Protein 1Z7X (pdb70)

Radius of gyration: 31.27 Å; Cα contacts (8 Å, |Δi|>4): 3000; chains: 4; bounding box: 72×63×97 Å

Foldseek 3Di:
DALQVLCCLQAEDQPDDLPDDFCNCVVSCVVSPCLPPHHDFKGKYFRHDQVLQFCQQVAAFDAFPVRDGAKGKRPFWTWMKMWGFDPVDDPPRTHTGIHIDTWIWIFGWDDVVTGGSGTGDTHDPD/DDDADEEADEQAAADPVNLVVCLQVLLEHQYYAHYNHQDEQVVLLSSLVSLLNRLNHAYYHDAPYQCELNSVLSNLNSQQHPSHQYAEYECHNHQYELVNLLSLLVSLLRHLNHAYYHHENYQYEQNSLLNNLNSLLRPSRQYQYYAHANHQYELSNQQSVLSSQQSHQAHAEYAHAHYQNADNSLLSNLVSNLNHNHLYAEYHHENHNHELVCLLSVLSVQLRRLSYAYYAHEHYQNALSSLVNNLVSLLRPSGLHAEYHHANHNYELNSLLSVLVSQQAHQSHAYYEHANHQHELSSLLSNLVSLQDPRGLHAEYHHHNRAYELVNLLSLLCSQQHRARHAYYHHENYQNALSSLLSNLNSVLHPPGAHAEYAHEHNQYELSNLLSVLNSLQRHARYAEYEHEHYAYEDNSVVSNLVRCLDPRRNHQEYEYHHYDYDVVVVVSVVVSCVSCVSHHYHD/DDLQVLCCLFAEDQPDDLPDDFCRLVVSCVVSPCLPPHHDAKGKHFNHPQVQQFCQQVAAFDAFPVGHTRKGKHPFFTWMKMWGFDPVDDPPRTHTGIDIDTFIWIFGWDDVVTGGRGTGDTDDPD/DDDEDEDADEQAAADPVNLVVCLLVLLEHQEYADEQHQDELVVLLSSLVSLLNRLNHAYDHDHQYQCELNSVLSNLNSQQDPSRQHAEYECANHQYELVSLQSVLVSLLRHLNYAEYEHENYQHEQNSLLNNLNSLLRLSRQYQEYAHHNRQYELSNQLSVLNSQQSYQAHEYYHHAHYQNACNSLLSNLVSQLNHNHLYAEYAHENHNHELVSLLSVLSNQQRRLNYAEYHHENYQNELSSLLNNLVSLLRPSGLHAYYHHAHRNYELNSLLSVLVSQLRHCSHAYYENANHQHELSSLQSVLVSLQHDRHQHAEYAHANRQYELVNLLSLLQSQQHGQRHAYYHHENYQNALSSLLSNLNSNLHPPGAHAYYEHEHNQYELSNLLSVLSSQQSHARYAYYEHEHYHYEPNSVVSNLVRCLDPSGRHQEYEYHPYDYDPVVVVVVVVSCVNPVSHYYHD

B-factor: mean 28.03, std 8.67, range [11.12, 69.99]

Structure (mmCIF, N/CA/C/O backbone):
data_1Z7X
#
_entry.id   1Z7X
#
_cell.length_a   71.338
_cell.length_b   107.546
_cell.length_c   155.036
_cell.angle_alpha   90.00
_cell.angle_beta   90.00
_cell.angle_gamma   90.00
#
_symmetry.space_group_name_H-M   'P 21 21 21'
#
loop_
_entity.id
_entity.type
_entity.pdbx_description
1 polymer 'Ribonuclease I'
2 polymer 'Ribonuclease inhibitor'
3 non-polymer 'CITRIC ACID'
4 water water
#
loop_
_atom_site.group_PDB
_atom_site.id
_atom_site.type_symbol
_atom_site.label_atom_id
_atom_site.label_alt_id
_atom_site.label_comp_id
_atom_site.label_asym_id
_atom_site.label_entity_id
_atom_site.label_seq_id
_atom_site.pdbx_PDB_ins_code
_atom_site.Cartn_x
_atom_site.Cartn_y
_atom_site.Cartn_z
_atom_site.occupancy
_atom_site.B_iso_or_equiv
_atom_site.auth_seq_id
_atom_site.auth_comp_id
_atom_site.auth_asym_id
_atom_site.auth_atom_id
_atom_site.pdbx_PDB_model_num
ATOM 1 N N . GLU A 1 3 ? 25.220 61.409 -7.963 1.00 45.18 2 GLU X N 1
ATOM 2 C CA . GLU A 1 3 ? 25.746 61.268 -9.360 1.00 44.07 2 GLU X CA 1
ATOM 3 C C . GLU A 1 3 ? 25.053 60.129 -10.124 1.00 44.41 2 GLU X C 1
ATOM 4 O O . GLU A 1 3 ? 25.219 58.956 -9.774 1.00 44.17 2 GLU X O 1
ATOM 10 N N . SER A 1 4 ? 24.292 60.457 -11.174 1.00 44.93 3 SER X N 1
ATOM 11 C CA . SER A 1 4 ? 23.660 59.396 -11.992 1.00 45.71 3 SER X CA 1
ATOM 12 C C . SER A 1 4 ? 24.731 58.559 -12.671 1.00 44.57 3 SER X C 1
ATOM 13 O O . SER A 1 4 ? 25.843 59.046 -12.860 1.00 42.63 3 SER X O 1
ATOM 16 N N . ARG A 1 5 ? 24.423 57.296 -12.986 1.00 43.99 4 ARG X N 1
ATOM 17 C CA . ARG A 1 5 ? 25.304 56.512 -13.882 1.00 43.42 4 ARG X CA 1
ATOM 18 C C . ARG A 1 5 ? 25.413 57.231 -15.230 1.00 39.29 4 ARG X C 1
ATOM 19 O O . ARG A 1 5 ? 26.387 57.051 -15.953 1.00 38.93 4 ARG X O 1
ATOM 27 N N . ALA A 1 6 ? 24.430 58.076 -15.531 1.00 37.64 5 ALA X N 1
ATOM 28 C CA . ALA A 1 6 ? 24.491 58.927 -16.718 1.00 35.22 5 ALA X CA 1
ATOM 29 C C . ALA A 1 6 ? 25.525 60.047 -16.612 1.00 33.87 5 ALA X C 1
ATOM 30 O O . ALA A 1 6 ? 26.236 60.299 -17.574 1.00 32.30 5 ALA X O 1
ATOM 32 N N . LYS A 1 7 ? 25.612 60.739 -15.469 1.00 33.42 6 LYS X N 1
ATOM 33 C CA . LYS A 1 7 ? 26.670 61.716 -15.282 1.00 31.71 6 LYS X CA 1
ATOM 34 C C . LYS A 1 7 ? 28.004 60.985 -15.120 1.00 27.34 6 LYS X C 1
ATOM 35 O O . LYS A 1 7 ? 29.013 61.476 -15.566 1.00 27.11 6 LYS X O 1
ATOM 41 N N . LYS A 1 8 ? 27.997 59.835 -14.454 1.00 27.90 7 LYS X N 1
ATOM 42 C CA . LYS A 1 8 ? 29.227 59.035 -14.308 1.00 26.42 7 LYS X CA 1
ATOM 43 C C . LYS A 1 8 ? 29.801 58.624 -15.664 1.00 23.32 7 LYS X C 1
ATOM 44 O O . LYS A 1 8 ? 31.019 58.591 -15.842 1.00 22.71 7 LYS X O 1
ATOM 50 N N . PHE A 1 9 ? 28.906 58.324 -16.614 1.00 21.65 8 PHE X N 1
ATOM 51 C CA . PHE A 1 9 ? 29.322 57.966 -17.974 1.00 21.49 8 PHE X CA 1
ATOM 52 C C . PHE A 1 9 ? 30.012 59.155 -18.594 1.00 21.48 8 PHE X C 1
ATOM 53 O O . PHE A 1 9 ? 31.084 59.030 -19.229 1.00 20.96 8 PHE X O 1
ATOM 61 N N . GLN A 1 10 ? 29.451 60.350 -18.388 1.00 21.33 9 GLN X N 1
ATOM 62 C CA . GLN A 1 10 ? 30.080 61.543 -18.915 1.00 23.33 9 GLN X CA 1
ATOM 63 C C . GLN A 1 10 ? 31.468 61.756 -18.268 1.00 21.92 9 GLN X C 1
ATOM 64 O O . GLN A 1 10 ? 32.474 61.994 -18.955 1.00 20.75 9 GLN X O 1
ATOM 70 N N . ARG A 1 11 ? 31.536 61.654 -16.941 1.00 23.74 10 ARG X N 1
ATOM 71 C CA . ARG A 1 11 ? 32.819 61.829 -16.240 1.00 22.80 10 ARG X CA 1
ATOM 72 C C . ARG A 1 11 ? 33.924 60.848 -16.719 1.00 21.55 10 ARG X C 1
ATOM 73 O O . ARG A 1 11 ? 35.108 61.219 -16.888 1.00 19.37 10 ARG X O 1
ATOM 81 N N . GLN A 1 12 ? 33.540 59.593 -16.923 1.00 19.11 11 GLN X N 1
ATOM 82 C CA . GLN A 1 12 ? 34.534 58.539 -17.127 1.00 19.31 11 GLN X CA 1
ATOM 83 C C . GLN A 1 12 ? 34.847 58.358 -18.619 1.00 19.16 11 GLN X C 1
ATOM 84 O O . GLN A 1 12 ? 35.912 57.875 -18.953 1.00 18.51 11 GLN X O 1
ATOM 90 N N . HIS A 1 13 ? 33.937 58.783 -19.507 1.00 17.57 12 HIS X N 1
ATOM 91 C CA . HIS A 1 13 ? 34.054 58.418 -20.923 1.00 20.19 12 HIS X CA 1
ATOM 92 C C . HIS A 1 13 ? 33.989 59.541 -21.953 1.00 20.51 12 HIS X C 1
ATOM 93 O O . HIS A 1 13 ? 34.341 59.301 -23.093 1.00 18.91 12 HIS X O 1
ATOM 100 N N . MET A 1 14 ? 33.523 60.738 -21.563 1.00 21.43 13 MET X N 1
ATOM 101 C CA . MET A 1 14 ? 33.422 61.884 -22.489 1.00 22.02 13 MET X CA 1
ATOM 102 C C . MET A 1 14 ? 34.572 62.864 -22.366 1.00 21.93 13 MET X C 1
ATOM 103 O O . MET A 1 14 ? 34.854 63.388 -21.280 1.00 22.69 13 MET X O 1
ATOM 108 N N . ASP A 1 15 ? 35.236 63.108 -23.484 1.00 21.43 14 ASP X N 1
ATOM 109 C CA . ASP A 1 15 ? 36.221 64.163 -23.602 1.00 23.37 14 ASP X CA 1
ATOM 110 C C . ASP A 1 15 ? 36.064 64.825 -24.978 1.00 26.46 14 ASP X C 1
ATOM 111 O O . ASP A 1 15 ? 36.966 64.742 -25.825 1.00 25.86 14 ASP X O 1
ATOM 116 N N . SER A 1 16 ? 34.903 65.457 -25.192 1.00 28.42 15 SER X N 1
ATOM 117 C CA . SER A 1 16 ? 34.558 66.001 -26.506 1.00 30.92 15 SER X CA 1
ATOM 118 C C . SER A 1 16 ? 35.616 66.983 -27.006 1.00 34.39 15 SER X C 1
ATOM 119 O O . SER A 1 16 ? 36.055 66.905 -28.145 1.00 36.81 15 SER X O 1
ATOM 122 N N . ASP A 1 17 ? 36.080 67.857 -26.126 1.00 36.83 16 ASP X N 1
ATOM 123 C CA . ASP A 1 17 ? 36.891 69.007 -26.549 1.00 39.13 16 ASP X CA 1
ATOM 124 C C . ASP A 1 17 ? 38.350 68.735 -26.844 1.00 38.54 16 ASP X C 1
ATOM 125 O O . ASP A 1 17 ? 39.025 69.600 -27.396 1.00 38.82 16 ASP X O 1
ATOM 130 N N . SER A 1 18 ? 38.833 67.541 -26.506 1.00 37.66 17 SER X N 1
ATOM 131 C CA . SER A 1 18 ? 40.230 67.165 -26.767 1.00 38.22 17 SER X CA 1
ATOM 132 C C . SER A 1 18 ? 40.449 66.692 -28.187 1.00 38.06 17 SER X C 1
ATOM 133 O O . SER A 1 18 ? 39.559 66.077 -28.786 1.00 36.82 17 SER X O 1
ATOM 136 N N . SER A 1 19 ? 41.645 66.971 -28.700 1.00 36.97 18 SER X N 1
ATOM 137 C CA . SER A 1 19 ? 42.110 66.484 -29.987 1.00 38.27 18 SER X CA 1
ATOM 138 C C . SER A 1 19 ? 42.147 64.950 -30.008 1.00 38.97 18 SER X C 1
ATOM 139 O O . SER A 1 19 ? 42.504 64.337 -28.998 1.00 39.45 18 SER X O 1
ATOM 142 N N . PRO A 1 20 ? 41.779 64.328 -31.153 1.00 38.24 19 PRO X N 1
ATOM 143 C CA . PRO A 1 20 ? 41.876 62.875 -31.292 1.00 38.05 19 PRO X CA 1
ATOM 144 C C . PRO A 1 20 ? 43.252 62.328 -30.986 1.00 38.60 19 PRO X C 1
ATOM 145 O O . PRO A 1 20 ? 43.347 61.239 -30.413 1.00 38.16 19 PRO X O 1
ATOM 149 N N . SER A 1 21 ? 44.300 63.073 -31.361 1.00 38.36 20 SER X N 1
ATOM 150 C CA . SER A 1 21 ? 45.682 62.587 -31.310 1.00 38.43 20 SER X CA 1
ATOM 151 C C . SER A 1 21 ? 46.289 62.757 -29.915 1.00 37.70 20 SER X C 1
ATOM 152 O O . SER A 1 21 ? 47.219 63.549 -29.729 1.00 36.52 20 SER X O 1
ATOM 155 N N . SER A 1 22 ? 45.742 62.020 -28.934 1.00 35.45 21 SER X N 1
ATOM 156 C CA . SER A 1 22 ? 46.208 62.048 -27.542 1.00 33.43 21 SER X CA 1
ATOM 157 C C . SER A 1 22 ? 47.702 61.764 -27.476 1.00 34.31 21 SER X C 1
ATOM 158 O O . SER A 1 22 ? 48.171 60.848 -28.154 1.00 34.72 21 SER X O 1
ATOM 161 N N . SER A 1 23 ? 48.432 62.524 -26.661 1.00 34.99 22 SER X N 1
ATOM 162 C CA . SER A 1 23 ? 49.865 62.267 -26.424 1.00 35.73 22 SER X CA 1
ATOM 163 C C . SER A 1 23 ? 50.030 61.131 -25.410 1.00 35.74 22 SER X C 1
ATOM 164 O O . SER A 1 23 ? 49.068 60.727 -24.759 1.00 35.36 22 SER X O 1
ATOM 167 N N . SER A 1 24 ? 51.260 60.653 -25.269 1.00 35.96 23 SER X N 1
ATOM 168 C CA . SER A 1 24 ? 51.578 59.536 -24.388 1.00 37.59 23 SER X CA 1
ATOM 169 C C . SER A 1 24 ? 51.240 59.769 -22.910 1.00 37.42 23 SER X C 1
ATOM 170 O O . SER A 1 24 ? 51.098 58.786 -22.161 1.00 40.05 23 SER X O 1
ATOM 173 N N . THR A 1 25 ? 51.094 61.034 -22.485 1.00 35.22 24 THR X N 1
ATOM 174 C CA . THR A 1 25 ? 50.770 61.349 -21.073 1.00 33.39 24 THR X CA 1
ATOM 175 C C . THR A 1 25 ? 49.277 61.671 -20.798 1.00 29.32 24 THR X C 1
ATOM 176 O O . THR A 1 25 ? 48.889 61.961 -19.673 1.00 28.31 24 THR X O 1
ATOM 180 N N . TYR A 1 26 ? 48.455 61.630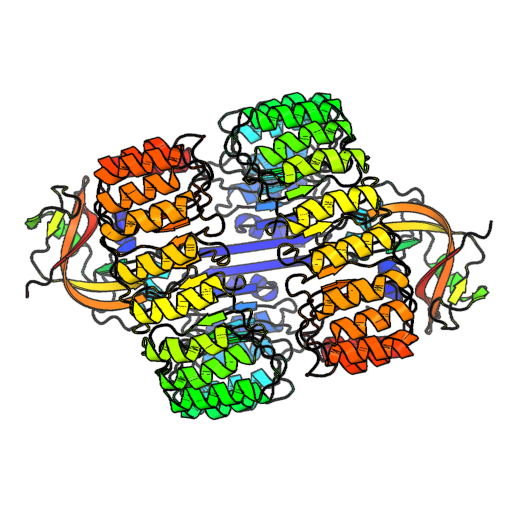 -21.835 1.00 25.40 25 TYR X N 1
ATOM 181 C CA . TYR A 1 26 ? 47.037 61.934 -21.724 1.00 24.18 25 TYR X CA 1
ATOM 182 C C . TYR A 1 26 ? 46.341 61.061 -20.668 1.00 22.48 25 TYR X C 1
ATOM 183 O O . TYR A 1 26 ? 45.608 61.569 -19.830 1.00 21.28 25 TYR X O 1
ATOM 192 N N . CYS A 1 27 ? 46.545 59.739 -20.718 1.00 22.64 26 CYS X N 1
ATOM 193 C CA . CYS A 1 27 ? 45.796 58.859 -19.774 1.00 22.58 26 CYS X CA 1
ATOM 194 C C . CYS A 1 27 ? 46.189 59.070 -18.298 1.00 22.78 26 CYS X C 1
ATOM 195 O O . CYS A 1 27 ? 45.322 59.109 -17.427 1.00 19.37 26 CYS X O 1
ATOM 198 N N . ASN A 1 28 ? 47.474 59.269 -18.014 1.00 22.74 27 ASN X N 1
ATOM 199 C CA . ASN A 1 28 ? 47.857 59.498 -16.624 1.00 24.98 27 ASN X CA 1
ATOM 200 C C . ASN A 1 28 ? 47.178 60.736 -16.048 1.00 23.47 27 ASN X C 1
ATOM 201 O O . ASN A 1 28 ? 46.751 60.732 -14.898 1.00 22.95 27 ASN X O 1
ATOM 206 N N . GLN A 1 29 ? 47.092 61.786 -16.880 1.00 25.22 28 GLN X N 1
ATOM 207 C CA . GLN A 1 29 ? 46.427 63.058 -16.558 1.00 26.21 28 GLN X CA 1
ATOM 208 C C . GLN A 1 29 ? 44.934 62.880 -16.348 1.00 25.22 28 GLN X C 1
ATOM 209 O O . GLN A 1 29 ? 44.388 63.208 -15.311 1.00 25.04 28 GLN X O 1
ATOM 215 N N . MET A 1 30 ? 44.274 62.399 -17.387 1.00 23.88 29 MET X N 1
ATOM 216 C CA . MET A 1 30 ? 42.838 62.299 -17.422 1.00 22.67 29 MET X CA 1
ATOM 217 C C . MET A 1 30 ? 42.253 61.283 -16.445 1.00 20.12 29 MET X C 1
ATOM 218 O O . MET A 1 30 ? 41.183 61.511 -15.900 1.00 20.20 29 MET X O 1
ATOM 223 N N . MET A 1 31 ? 42.903 60.132 -16.297 1.00 22.25 30 MET X N 1
ATOM 224 C CA . MET A 1 31 ? 42.435 59.077 -15.352 1.00 21.26 30 MET X CA 1
ATOM 225 C C . MET A 1 31 ? 42.422 59.653 -13.933 1.00 21.91 30 MET X C 1
ATOM 226 O O . MET A 1 31 ? 41.506 59.391 -13.164 1.00 22.01 30 MET X O 1
ATOM 231 N N . ARG A 1 32 ? 43.426 60.477 -13.624 1.00 22.57 31 ARG X N 1
ATOM 232 C CA . ARG A 1 32 ? 43.464 61.221 -12.351 1.00 25.33 31 ARG X CA 1
ATOM 233 C C . ARG A 1 32 ? 42.409 62.300 -12.245 1.00 23.80 31 ARG X C 1
ATOM 234 O O . ARG A 1 32 ? 41.666 62.316 -11.276 1.00 25.50 31 ARG X O 1
ATOM 242 N N . ARG A 1 33 ? 42.329 63.179 -13.251 1.00 23.67 32 ARG X N 1
ATOM 243 C CA . ARG A 1 33 ? 41.351 64.310 -13.238 1.00 24.94 32 ARG X CA 1
ATOM 244 C C . ARG A 1 33 ? 39.919 63.842 -13.152 1.00 22.43 32 ARG X C 1
ATOM 245 O O . ARG A 1 33 ? 39.082 64.523 -12.517 1.00 23.13 32 ARG X O 1
ATOM 253 N N . ARG A 1 34 ? 39.628 62.680 -13.759 1.00 18.77 33 ARG X N 1
ATOM 254 C CA . ARG A 1 34 ? 38.235 62.190 -13.785 1.00 20.70 33 ARG X CA 1
ATOM 255 C C . ARG A 1 34 ? 37.956 61.162 -12.680 1.00 22.64 33 ARG X C 1
ATOM 256 O O . ARG A 1 34 ? 37.002 60.407 -12.774 1.00 20.24 33 ARG X O 1
ATOM 264 N N . ASN A 1 35 ? 38.809 61.157 -11.634 1.00 23.17 34 ASN X N 1
ATOM 265 C CA . ASN A 1 35 ? 38.555 60.424 -10.388 1.00 24.56 34 ASN X CA 1
ATOM 266 C C . ASN A 1 35 ? 38.440 58.923 -10.577 1.00 24.49 34 ASN X C 1
ATOM 267 O O . ASN A 1 35 ? 37.583 58.281 -9.987 1.00 25.11 34 ASN X O 1
ATOM 272 N N . MET A 1 36 ? 39.316 58.364 -11.403 1.00 24.29 35 MET X N 1
ATOM 273 C CA . MET A 1 36 ? 39.345 56.919 -11.632 1.00 22.35 35 MET X CA 1
ATOM 274 C C . MET A 1 36 ? 40.647 56.338 -11.092 1.00 23.67 35 MET X C 1
ATOM 275 O O . MET A 1 36 ? 41.036 55.241 -11.453 1.00 24.52 35 MET X O 1
ATOM 280 N N . THR A 1 37 ? 41.292 57.078 -10.193 1.00 25.59 36 THR X N 1
ATOM 281 C CA . THR A 1 37 ? 42.494 56.594 -9.530 1.00 27.03 36 THR X CA 1
ATOM 282 C C . THR A 1 37 ? 42.447 56.818 -8.028 1.00 28.85 36 THR X C 1
ATOM 283 O O . THR A 1 37 ? 43.490 56.960 -7.400 1.00 26.77 36 THR X O 1
ATOM 287 N N . GLN A 1 38 ? 41.241 56.826 -7.456 1.00 30.97 37 GLN X N 1
ATOM 288 C CA . GLN A 1 38 ? 41.083 57.022 -6.012 1.00 34.38 37 GLN X CA 1
ATOM 289 C C . GLN A 1 38 ? 40.720 55.700 -5.333 1.00 33.34 37 GLN X C 1
ATOM 290 O O . GLN A 1 38 ? 39.780 55.026 -5.745 1.00 34.12 37 GLN X O 1
ATOM 296 N N . GLY A 1 39 ? 41.482 55.309 -4.315 1.00 32.01 38 GLY X N 1
ATOM 297 C CA . GLY A 1 39 ? 41.296 54.004 -3.681 1.00 30.79 38 GLY X CA 1
ATOM 298 C C . GLY A 1 39 ? 41.959 52.859 -4.432 1.00 30.01 38 GLY X C 1
ATOM 299 O O . GLY A 1 39 ? 42.788 52.138 -3.873 1.00 27.39 38 GLY X O 1
ATOM 300 N N . ARG A 1 40 ? 41.583 52.704 -5.708 1.00 29.29 39 ARG X N 1
ATOM 301 C CA . ARG A 1 40 ? 42.190 51.768 -6.649 1.00 27.30 39 ARG X CA 1
ATOM 302 C C . ARG A 1 40 ? 42.303 52.409 -8.034 1.00 27.33 39 ARG X C 1
ATOM 303 O O . ARG A 1 40 ? 41.454 53.233 -8.430 1.00 27.66 39 ARG X O 1
ATOM 311 N N . CYS A 1 41 ? 43.335 51.983 -8.754 1.00 24.82 40 CYS X N 1
ATOM 312 C CA . CYS A 1 41 ? 43.560 52.322 -10.149 1.00 24.73 40 CYS X CA 1
ATOM 313 C C . CYS A 1 41 ? 42.547 51.580 -11.036 1.00 22.56 40 CYS X C 1
ATOM 314 O O . CYS A 1 41 ? 42.583 50.358 -11.126 1.00 24.17 40 CYS X O 1
ATOM 317 N N . LYS A 1 42 ? 41.690 52.309 -11.727 1.00 21.67 41 LYS X N 1
ATOM 318 C CA . LYS A 1 42 ? 40.826 51.671 -12.774 1.00 21.35 41 LYS X CA 1
ATOM 319 C C . LYS A 1 42 ? 41.727 51.037 -13.850 1.00 20.22 41 LYS X C 1
ATOM 320 O O . LYS A 1 42 ? 42.651 51.699 -14.393 1.00 20.35 41 LYS X O 1
ATOM 326 N N . PRO A 1 43 ? 41.533 49.736 -14.097 1.00 17.86 42 PRO X N 1
ATOM 327 C CA . PRO A 1 43 ? 42.446 48.984 -14.965 1.00 20.29 42 PRO X CA 1
ATOM 328 C C . PRO A 1 43 ? 42.382 49.330 -16.450 1.00 20.80 42 PRO X C 1
ATOM 329 O O . PRO A 1 43 ? 43.411 49.279 -17.146 1.00 22.20 42 PRO X O 1
ATOM 333 N N . VAL A 1 44 ? 41.194 49.661 -16.943 1.00 21.05 43 VAL X N 1
ATOM 334 C CA . VAL A 1 44 ? 41.037 50.000 -18.343 1.00 20.40 43 VAL X CA 1
ATOM 335 C C . VAL A 1 44 ? 39.907 51.019 -18.493 1.00 20.71 43 VAL X C 1
ATOM 336 O O . VAL A 1 44 ? 38.917 50.973 -17.768 1.00 19.04 43 VAL X O 1
ATOM 340 N N . ASN A 1 45 ? 40.081 51.976 -19.403 1.00 20.68 44 ASN X N 1
ATOM 341 C CA . ASN A 1 45 ? 39.040 52.966 -19.588 1.00 20.37 44 ASN X CA 1
ATOM 342 C C . ASN A 1 45 ? 39.169 53.573 -20.954 1.00 19.19 44 ASN X C 1
ATOM 343 O O . ASN A 1 45 ? 40.305 53.729 -21.462 1.00 19.33 44 ASN X O 1
ATOM 348 N N . THR A 1 46 ? 38.026 53.956 -21.517 1.00 15.17 45 THR X N 1
ATOM 349 C CA . THR A 1 46 ? 37.995 54.596 -22.848 1.00 17.81 45 THR X CA 1
ATOM 350 C C . THR A 1 46 ? 37.379 55.994 -22.796 1.00 18.76 45 THR X C 1
ATOM 351 O O . THR A 1 46 ? 36.295 56.163 -22.237 1.00 20.42 45 THR X O 1
ATOM 355 N N . PHE A 1 47 ? 38.068 56.985 -23.361 1.00 18.71 46 PHE X N 1
ATOM 356 C CA . PHE A 1 47 ? 37.502 58.327 -23.544 1.00 18.89 46 PHE X CA 1
ATOM 357 C C . PHE A 1 47 ? 37.061 58.535 -24.999 1.00 21.68 46 PHE X C 1
ATOM 358 O O . PHE A 1 47 ? 37.718 58.043 -25.923 1.00 20.56 46 PHE X O 1
ATOM 366 N N . VAL A 1 48 ? 35.937 59.229 -25.194 1.00 21.99 47 VAL X N 1
ATOM 367 C CA . VAL A 1 48 ? 35.373 59.472 -26.546 1.00 21.37 47 VAL X CA 1
ATOM 368 C C . VAL A 1 48 ? 35.506 60.965 -26.888 1.00 22.34 47 VAL X C 1
ATOM 369 O O . VAL A 1 48 ? 35.024 61.827 -26.132 1.00 20.23 47 VAL X O 1
ATOM 373 N N . HIS A 1 49 ? 36.174 61.237 -28.015 1.00 22.90 48 HIS X N 1
ATOM 374 C CA . HIS A 1 49 ? 36.407 62.605 -28.504 1.00 24.00 48 HIS X CA 1
ATOM 375 C C . HIS A 1 49 ? 35.384 62.969 -29.550 1.00 24.60 48 HIS X C 1
ATOM 376 O O . HIS A 1 49 ? 35.744 63.176 -30.716 1.00 26.91 48 HIS X O 1
ATOM 383 N N . GLU A 1 50 ? 34.120 63.010 -29.148 1.00 21.93 49 GLU X N 1
ATOM 384 C CA . GLU A 1 50 ? 33.025 63.353 -30.040 1.00 24.71 49 GLU X CA 1
ATOM 385 C C . GLU A 1 50 ? 32.061 64.229 -29.239 1.00 26.86 49 GLU X C 1
ATOM 386 O O . GLU A 1 50 ? 32.065 64.150 -27.989 1.00 23.56 49 GLU X O 1
ATOM 392 N N . PRO A 1 51 ? 31.219 65.036 -29.942 1.00 27.02 50 PRO X N 1
ATOM 393 C CA . PRO A 1 51 ? 30.145 65.782 -29.266 1.00 27.14 50 PRO X CA 1
ATOM 394 C C . PRO A 1 51 ? 29.294 64.892 -28.398 1.00 28.41 50 PRO X C 1
ATOM 395 O O . PRO A 1 51 ? 28.977 63.774 -28.800 1.00 29.36 50 PRO X O 1
ATOM 399 N N . LEU A 1 52 ? 28.889 65.378 -27.228 1.00 28.70 51 LEU X N 1
ATOM 400 C CA . LEU A 1 52 ? 27.991 64.606 -26.385 1.00 28.40 51 LEU X CA 1
ATOM 401 C C . LEU A 1 52 ? 26.699 64.112 -27.109 1.00 28.19 51 LEU X C 1
ATOM 402 O O . LEU A 1 52 ? 26.286 62.964 -26.950 1.00 27.35 51 LEU X O 1
ATOM 407 N N . VAL A 1 53 ? 26.059 64.968 -27.900 1.00 28.24 52 VAL X N 1
ATOM 408 C CA . VAL A 1 53 ? 24.830 64.533 -28.576 1.00 27.13 52 VAL X CA 1
ATOM 409 C C . VAL A 1 53 ? 25.033 63.345 -29.538 1.00 26.80 52 VAL X C 1
ATOM 410 O O . VAL A 1 53 ? 24.136 62.519 -29.692 1.00 29.37 52 VAL X O 1
ATOM 414 N N . ASP A 1 54 ? 26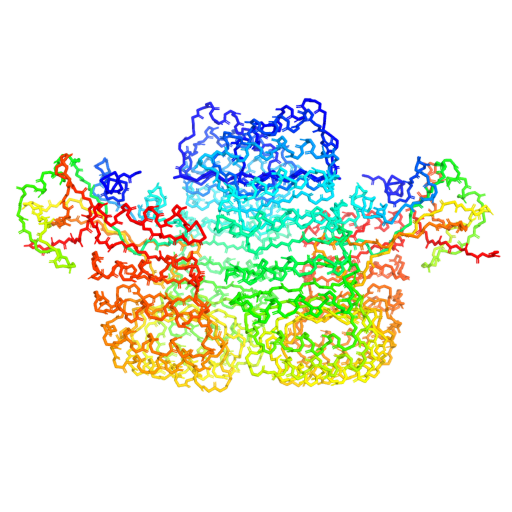.200 63.279 -30.175 1.00 28.06 53 ASP X N 1
ATOM 415 C CA . ASP A 1 54 ? 26.577 62.184 -31.067 1.00 28.34 53 ASP X CA 1
ATOM 416 C C . ASP A 1 54 ? 26.684 60.858 -30.346 1.00 27.71 53 ASP X C 1
ATOM 417 O O . ASP A 1 54 ? 26.199 59.817 -30.852 1.00 24.97 53 ASP X O 1
ATOM 422 N N . VAL A 1 55 ? 27.302 60.884 -29.162 1.00 27.06 54 VAL X N 1
ATOM 423 C CA . VAL A 1 55 ? 27.393 59.662 -28.344 1.00 25.70 54 VAL X CA 1
ATOM 424 C C . VAL A 1 55 ? 26.001 59.316 -27.828 1.00 27.52 54 VAL X C 1
ATOM 425 O O . VAL A 1 55 ? 25.606 58.142 -27.807 1.00 26.00 54 VAL X O 1
ATOM 429 N N . GLN A 1 56 ? 25.237 60.337 -27.406 1.00 29.18 55 GLN X N 1
ATOM 430 C CA . GLN A 1 56 ? 23.852 60.094 -26.929 1.00 28.28 55 GLN X CA 1
ATOM 431 C C . GLN A 1 56 ? 22.939 59.437 -27.971 1.00 26.81 55 GLN X C 1
ATOM 432 O O . GLN A 1 56 ? 22.150 58.550 -27.636 1.00 25.86 55 GLN X O 1
ATOM 438 N N . ASN A 1 57 ? 23.074 59.840 -29.232 1.00 28.27 56 ASN X N 1
ATOM 439 C CA . ASN A 1 57 ? 22.296 59.272 -30.344 1.00 28.88 56 ASN X CA 1
ATOM 440 C C . ASN A 1 57 ? 22.525 57.784 -30.595 1.00 28.79 56 ASN X C 1
ATOM 441 O O . ASN A 1 57 ? 21.606 57.082 -31.031 1.00 27.50 56 ASN X O 1
ATOM 446 N N . VAL A 1 58 ? 23.729 57.297 -30.262 1.00 27.34 57 VAL X N 1
ATOM 447 C CA . VAL A 1 58 ? 24.037 55.871 -30.368 1.00 24.28 57 VAL X CA 1
ATOM 448 C C . VAL A 1 58 ? 22.950 55.002 -29.701 1.00 23.85 57 VAL X C 1
ATOM 449 O O . VAL A 1 58 ? 22.643 53.892 -30.154 1.00 22.97 57 VAL X O 1
ATOM 453 N N . CYS A 1 59 ? 22.339 55.543 -28.648 1.00 25.64 58 CYS X N 1
ATOM 454 C CA . CYS A 1 59 ? 21.213 54.892 -27.988 1.00 26.91 58 CYS X CA 1
ATOM 455 C C . CYS A 1 59 ? 20.048 54.619 -28.930 1.00 26.38 58 CYS X C 1
ATOM 456 O O . CYS A 1 59 ? 19.164 53.837 -28.602 1.00 25.55 58 CYS X O 1
ATOM 459 N N . PHE A 1 60 ? 20.048 55.273 -30.092 1.00 27.82 59 PHE X N 1
ATOM 460 C CA . PHE A 1 60 ? 18.989 55.031 -31.087 1.00 29.68 59 PHE X CA 1
ATOM 461 C C . PHE A 1 60 ? 19.514 54.392 -32.363 1.00 31.59 59 PHE X C 1
ATOM 462 O O . PHE A 1 60 ? 18.836 54.432 -33.392 1.00 32.89 59 PHE X O 1
ATOM 470 N N . GLN A 1 61 ? 20.704 53.773 -32.284 1.00 29.66 60 GLN X N 1
ATOM 471 C CA . GLN A 1 61 ? 21.356 53.155 -33.446 1.00 27.89 60 GLN X CA 1
ATOM 472 C C . GLN A 1 61 ? 21.247 51.624 -33.345 1.00 29.12 60 GLN X C 1
ATOM 473 O O . GLN A 1 61 ? 20.241 51.131 -32.795 1.00 28.90 60 GLN X O 1
ATOM 479 N N . GLU A 1 62 ? 22.218 50.851 -33.851 1.00 28.11 61 GLU X N 1
ATOM 480 C CA . GLU A 1 62 ? 22.079 49.388 -33.840 1.00 28.72 61 GLU X CA 1
ATOM 481 C C . GLU A 1 62 ? 22.118 48.753 -32.448 1.00 30.32 61 GLU X C 1
ATOM 482 O O . GLU A 1 62 ? 23.138 48.823 -31.760 1.00 28.93 61 GLU X O 1
ATOM 488 N N . LYS A 1 63 ? 21.025 48.091 -32.062 1.00 30.14 62 LYS X N 1
ATOM 489 C CA . LYS A 1 63 ? 20.973 47.318 -30.835 1.00 32.05 62 LYS X CA 1
ATOM 490 C C . LYS A 1 63 ? 21.841 46.059 -30.950 1.00 31.72 62 LYS X C 1
ATOM 491 O O . LYS A 1 63 ? 21.792 45.364 -31.985 1.00 32.06 62 LYS X O 1
ATOM 497 N N . VAL A 1 64 ? 22.624 45.764 -29.900 1.00 28.94 63 VAL X N 1
ATOM 498 C CA . VAL A 1 64 ? 23.493 44.587 -29.873 1.00 25.90 63 VAL X CA 1
ATOM 499 C C . VAL A 1 64 ? 23.497 44.009 -28.472 1.00 26.71 63 VAL X C 1
ATOM 500 O O . VAL A 1 64 ? 23.018 44.669 -27.559 1.00 27.08 63 VAL X O 1
ATOM 504 N N . THR A 1 65 ? 24.040 42.802 -28.286 1.00 26.76 64 THR X N 1
ATOM 505 C CA . THR A 1 65 ? 24.090 42.208 -26.940 1.00 27.64 64 THR X CA 1
ATOM 506 C C . THR A 1 65 ? 25.299 42.754 -26.172 1.00 27.80 64 THR X C 1
ATOM 507 O O . THR A 1 65 ? 26.420 42.851 -26.737 1.00 27.38 64 THR X O 1
ATOM 511 N N . CYS A 1 66 ? 25.071 43.131 -24.906 1.00 26.72 65 CYS X N 1
ATOM 512 C CA . CYS A 1 66 ? 26.159 43.576 -24.021 1.00 26.71 65 CYS X CA 1
ATOM 513 C C . CYS A 1 66 ? 27.013 42.369 -23.638 1.00 29.20 65 CYS X C 1
ATOM 514 O O . CYS A 1 66 ? 26.514 41.247 -23.586 1.00 29.06 65 CYS X O 1
ATOM 517 N N . LYS A 1 67 ? 28.293 42.606 -23.341 1.00 29.42 66 LYS X N 1
ATOM 518 C CA . LYS A 1 67 ? 29.196 41.556 -22.878 1.00 31.49 66 LYS X CA 1
ATOM 519 C C . LYS A 1 67 ? 28.566 40.706 -21.748 1.00 32.60 66 LYS X C 1
ATOM 520 O O . LYS A 1 67 ? 28.718 39.481 -21.721 1.00 32.15 66 LYS X O 1
ATOM 526 N N . ASN A 1 68 ? 27.803 41.336 -20.848 1.00 31.99 67 ASN X N 1
ATOM 527 C CA . ASN A 1 68 ? 27.165 40.585 -19.754 1.00 33.11 67 ASN X CA 1
ATOM 528 C C . ASN A 1 68 ? 25.837 39.917 -20.156 1.00 34.70 67 ASN X C 1
ATOM 529 O O . ASN A 1 68 ? 25.110 39.425 -19.285 1.00 36.07 67 ASN X O 1
ATOM 534 N N . GLY A 1 69 ? 25.509 39.927 -21.451 1.00 33.84 68 GLY X N 1
ATOM 535 C CA . GLY A 1 69 ? 24.302 39.232 -21.950 1.00 35.61 68 GLY X CA 1
ATOM 536 C C . GLY A 1 69 ? 22.993 40.023 -21.853 1.00 37.01 68 GLY X C 1
ATOM 537 O O . GLY A 1 69 ? 21.962 39.557 -22.319 1.00 37.31 68 GLY X O 1
ATOM 538 N N . GLN A 1 70 ? 23.016 41.208 -21.243 1.00 38.09 69 GLN X N 1
ATOM 539 C CA . GLN A 1 70 ? 21.901 42.168 -21.402 1.00 39.38 69 GLN X CA 1
ATOM 540 C C . GLN A 1 70 ? 21.616 42.674 -22.853 1.00 39.99 69 GLN X C 1
ATOM 541 O O . GLN A 1 70 ? 22.505 42.734 -23.728 1.00 36.90 69 GLN X O 1
ATOM 547 N N . GLY A 1 71 ? 20.347 43.027 -23.090 1.00 42.05 70 GLY X N 1
ATOM 548 C CA . GLY A 1 71 ? 19.857 43.326 -24.452 1.00 42.15 70 GLY X CA 1
ATOM 549 C C . GLY A 1 71 ? 20.177 44.724 -24.959 1.00 41.83 70 GLY X C 1
ATOM 550 O O . GLY A 1 71 ? 20.503 44.907 -26.142 1.00 42.56 70 GLY X O 1
ATOM 551 N N . ASN A 1 72 ? 20.124 45.692 -24.039 1.00 40.25 71 ASN X N 1
ATOM 552 C CA . ASN A 1 72 ? 20.110 47.136 -24.345 1.00 37.44 71 ASN X CA 1
ATOM 553 C C . ASN A 1 72 ? 21.464 47.824 -24.532 1.00 34.85 71 ASN X C 1
ATOM 554 O O . ASN A 1 72 ? 21.716 48.910 -23.971 1.00 33.84 71 ASN X O 1
ATOM 559 N N . CYS A 1 73 ? 22.335 47.204 -25.322 1.00 31.43 72 CYS X N 1
ATOM 560 C CA . CYS A 1 73 ? 23.511 47.904 -25.794 1.00 28.67 72 CYS X CA 1
ATOM 561 C C . CYS A 1 73 ? 23.303 48.347 -27.230 1.00 27.60 72 CYS X C 1
ATOM 562 O O . CYS A 1 73 ? 22.435 47.809 -27.945 1.00 28.70 72 CYS X O 1
ATOM 565 N N . TYR A 1 74 ? 24.081 49.339 -27.646 1.00 26.33 73 TYR X N 1
ATOM 566 C CA . TYR A 1 74 ? 23.989 49.912 -28.968 1.00 26.44 73 TYR X CA 1
ATOM 567 C C . TYR A 1 74 ? 25.376 50.172 -29.535 1.00 27.08 73 TYR X C 1
ATOM 568 O O . TYR A 1 74 ? 26.231 50.778 -28.873 1.00 24.87 73 TYR X O 1
ATOM 577 N N . LYS A 1 75 ? 25.574 49.751 -30.784 1.00 26.55 74 LYS X N 1
ATOM 578 C CA . LYS A 1 75 ? 26.805 50.016 -31.512 1.00 25.68 74 LYS X CA 1
ATOM 579 C C . LYS A 1 75 ? 26.636 51.273 -32.361 1.00 26.98 74 LYS X C 1
ATOM 580 O O . LYS A 1 75 ? 25.595 51.443 -33.041 1.00 28.26 74 LYS X O 1
ATOM 586 N N . SER A 1 76 ? 27.649 52.146 -32.344 1.00 25.47 75 SER X N 1
ATOM 587 C CA . SER A 1 76 ? 27.606 53.367 -33.125 1.00 24.99 75 SER X CA 1
ATOM 588 C C . SER A 1 76 ? 27.589 53.030 -34.651 1.00 26.95 75 SER X C 1
ATOM 589 O O . SER A 1 76 ? 28.256 52.069 -35.094 1.00 25.54 75 SER X O 1
ATOM 592 N N . ASN A 1 77 ? 26.775 53.789 -35.410 1.00 28.88 76 ASN X N 1
ATOM 593 C CA . ASN A 1 77 ? 26.702 53.718 -36.882 1.00 27.14 76 ASN X CA 1
ATOM 594 C C . ASN A 1 77 ? 28.073 53.904 -37.451 1.00 26.50 76 ASN X C 1
ATOM 595 O O . ASN A 1 77 ? 28.475 53.158 -38.336 1.00 29.13 76 ASN X O 1
ATOM 600 N N . SER A 1 78 ? 28.795 54.889 -36.919 1.00 26.28 77 SER X N 1
ATOM 601 C CA . SER A 1 78 ? 30.102 55.274 -37.427 1.00 27.80 77 SER X CA 1
ATOM 602 C C . SER A 1 78 ? 31.248 55.012 -36.438 1.00 27.04 77 SER X C 1
ATOM 603 O O . SER A 1 78 ? 31.030 54.962 -35.229 1.00 24.51 77 SER X O 1
ATOM 606 N N . SER A 1 79 ? 32.474 54.880 -36.947 1.00 25.89 78 SER X N 1
ATOM 607 C CA . SER A 1 79 ? 33.634 54.857 -36.058 1.00 26.88 78 SER X CA 1
ATOM 608 C C . SER A 1 79 ? 33.855 56.251 -35.408 1.00 27.73 78 SER X C 1
ATOM 609 O O . SER A 1 79 ? 33.576 57.305 -36.025 1.00 28.04 78 SER X O 1
ATOM 612 N N . MET A 1 80 ? 34.301 56.253 -34.151 1.00 24.99 79 MET X N 1
ATOM 613 C CA . MET A 1 80 ? 34.489 57.508 -33.406 1.00 23.82 79 MET X CA 1
ATOM 614 C C . MET A 1 80 ? 35.944 57.617 -32.984 1.00 22.84 79 MET X C 1
ATOM 615 O O . MET A 1 80 ? 36.640 56.601 -32.875 1.00 23.70 79 MET X O 1
ATOM 620 N N . HIS A 1 81 ? 36.396 58.841 -32.749 1.00 22.21 80 HIS X N 1
ATOM 621 C CA . HIS A 1 81 ? 37.730 59.101 -32.249 1.00 22.60 80 HIS X CA 1
ATOM 622 C C . HIS A 1 81 ? 37.721 58.798 -30.735 1.00 20.28 80 HIS X C 1
ATOM 623 O O . HIS A 1 81 ? 36.987 59.434 -29.970 1.00 21.56 80 HIS X O 1
ATOM 630 N N . ILE A 1 82 ? 38.469 57.775 -30.333 1.00 18.64 81 ILE X N 1
ATOM 631 C CA . ILE A 1 82 ? 38.521 57.410 -28.928 1.00 18.52 81 ILE X CA 1
ATOM 632 C C . ILE A 1 82 ? 39.971 57.366 -28.451 1.00 19.33 81 ILE X C 1
ATOM 633 O O . ILE A 1 82 ? 40.902 57.310 -29.277 1.00 19.51 81 ILE X O 1
ATOM 638 N N . THR A 1 83 ? 40.165 57.371 -27.133 1.00 19.74 82 THR X N 1
ATOM 639 C CA . THR A 1 83 ? 41.485 57.024 -26.578 1.00 21.44 82 THR X CA 1
ATOM 640 C C . THR A 1 83 ? 41.316 55.911 -25.533 1.00 20.29 82 THR X C 1
ATOM 641 O O . THR A 1 83 ? 40.540 56.068 -24.592 1.00 19.43 82 THR X O 1
ATOM 645 N N . ASP A 1 84 ? 42.067 54.825 -25.689 1.00 20.27 83 ASP X N 1
ATOM 646 C CA . ASP A 1 84 ? 42.073 53.757 -24.679 1.00 21.85 83 ASP X CA 1
ATOM 647 C C . ASP A 1 84 ? 43.141 54.021 -23.651 1.00 22.30 83 ASP X C 1
ATOM 648 O O . ASP A 1 84 ? 44.272 54.337 -24.008 1.00 25.07 83 ASP X O 1
ATOM 653 N N . CYS A 1 85 ? 42.782 53.816 -22.393 1.00 20.87 84 CYS X N 1
ATOM 654 C CA . CYS A 1 85 ? 43.723 53.886 -21.298 1.00 23.49 84 CYS X CA 1
ATOM 655 C C . CYS A 1 85 ? 43.781 52.510 -20.628 1.00 23.46 84 CYS X C 1
ATOM 656 O O . CYS A 1 85 ? 42.747 51.922 -20.330 1.00 22.76 84 CYS X O 1
ATOM 659 N N . ARG A 1 86 ? 44.997 52.017 -20.439 1.00 23.87 85 ARG X N 1
ATOM 660 C CA . ARG A 1 86 ? 45.215 50.686 -19.882 1.00 23.82 85 ARG X CA 1
ATOM 661 C C . ARG A 1 86 ? 46.370 50.732 -18.901 1.00 22.13 85 ARG X C 1
ATOM 662 O O . ARG A 1 86 ? 47.480 51.130 -19.231 1.00 21.09 85 ARG X O 1
ATOM 670 N N . LEU A 1 87 ? 46.069 50.343 -17.666 1.00 21.98 86 LEU X N 1
ATOM 671 C CA . LEU A 1 87 ? 47.047 50.302 -16.616 1.00 21.15 86 LEU X CA 1
ATOM 672 C C . LEU A 1 87 ? 48.187 49.349 -16.994 1.00 20.44 86 LEU X C 1
ATOM 673 O O . LEU A 1 87 ? 47.947 48.253 -17.475 1.00 21.68 86 LEU X O 1
ATOM 678 N N . THR A 1 88 ? 49.422 49.744 -16.735 1.00 20.28 87 THR X N 1
ATOM 679 C CA . THR A 1 88 ? 50.552 48.890 -17.015 1.00 21.95 87 THR X CA 1
ATOM 680 C C . THR A 1 88 ? 50.648 47.733 -15.996 1.00 24.43 87 THR X C 1
ATOM 681 O O . THR A 1 88 ? 50.075 47.818 -14.923 1.00 24.74 87 THR X O 1
ATOM 685 N N . ASN A 1 89 ? 51.384 46.676 -16.362 1.00 23.74 88 ASN X N 1
ATOM 686 C CA . ASN A 1 89 ? 51.523 45.462 -15.547 1.00 27.22 88 ASN X CA 1
ATOM 687 C C . ASN A 1 89 ? 52.469 45.672 -14.372 1.00 29.07 88 ASN X C 1
ATOM 688 O O . ASN A 1 89 ? 52.678 44.757 -13.572 1.00 31.68 88 ASN X O 1
ATOM 693 N N . GLY A 1 90 ? 53.062 46.855 -14.291 1.00 28.46 89 GLY X N 1
ATOM 694 C CA . GLY A 1 90 ? 53.926 47.184 -13.175 1.00 29.16 89 GLY X CA 1
ATOM 695 C C . GLY A 1 90 ? 53.287 48.052 -12.095 1.00 30.47 89 GLY X C 1
ATOM 696 O O . GLY A 1 90 ? 53.826 48.137 -10.982 1.00 29.92 89 GLY X O 1
ATOM 697 N N . SER A 1 91 ? 52.138 48.670 -12.421 1.00 28.78 90 SER X N 1
ATOM 698 C CA . SER A 1 91 ? 51.487 49.707 -11.574 1.00 26.47 90 SER X CA 1
ATOM 699 C C . SER A 1 91 ? 51.054 49.158 -10.242 1.00 25.47 90 SER X C 1
ATOM 700 O O . SER A 1 91 ? 50.525 48.045 -10.149 1.00 23.44 90 SER X O 1
A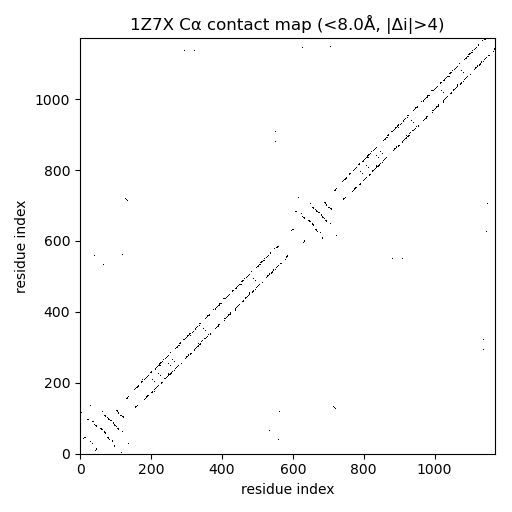TOM 703 N N . ARG A 1 92 ? 51.253 49.976 -9.218 1.00 26.25 91 ARG X N 1
ATOM 704 C CA . ARG A 1 92 ? 50.832 49.651 -7.878 1.00 29.74 91 ARG X CA 1
ATOM 705 C C . ARG A 1 92 ? 50.300 50.944 -7.256 1.00 27.01 91 ARG X C 1
ATOM 706 O O . ARG A 1 92 ? 51.040 51.906 -7.142 1.00 23.75 91 ARG X O 1
ATOM 714 N N . TYR A 1 93 ? 49.007 50.959 -6.931 1.00 25.76 92 TYR X N 1
ATOM 715 C CA . TYR A 1 93 ? 48.381 52.060 -6.213 1.00 27.59 92 TYR X CA 1
ATOM 716 C C . TYR A 1 93 ? 49.313 52.587 -5.076 1.00 27.74 92 TYR X C 1
ATOM 717 O O . TYR A 1 93 ? 49.866 51.802 -4.318 1.00 28.46 92 TYR X O 1
ATOM 726 N N . PRO A 1 94 ? 49.457 53.908 -4.941 1.00 28.71 93 PRO X N 1
ATOM 727 C CA . PRO A 1 94 ? 48.813 54.991 -5.678 1.00 30.09 93 PRO X CA 1
ATOM 728 C C . PRO A 1 94 ? 49.505 55.454 -6.976 1.00 31.02 93 PRO X C 1
ATOM 729 O O . PRO A 1 94 ? 49.098 56.457 -7.556 1.00 31.52 93 PRO X O 1
ATOM 733 N N . ASN A 1 95 ? 50.495 54.707 -7.453 1.00 32.27 94 ASN X N 1
ATOM 734 C CA . ASN A 1 95 ? 51.173 55.026 -8.716 1.00 33.38 94 ASN X CA 1
ATOM 735 C C . ASN A 1 95 ? 50.566 54.338 -9.944 1.00 31.65 94 ASN X C 1
ATOM 736 O O . ASN A 1 95 ? 51.078 53.344 -10.435 1.00 32.20 94 ASN X O 1
ATOM 741 N N . CYS A 1 96 ? 49.445 54.866 -10.406 1.00 31.31 95 CYS X N 1
ATOM 742 C CA . CYS A 1 96 ? 48.740 54.295 -11.535 1.00 30.99 95 CYS X CA 1
ATOM 743 C C . CYS A 1 96 ? 49.343 54.856 -12.816 1.00 31.57 95 CYS X C 1
ATOM 744 O O . CYS A 1 96 ? 49.130 56.031 -13.135 1.00 32.03 95 CYS X O 1
ATOM 747 N N . ALA A 1 97 ? 50.062 54.020 -13.565 1.00 29.88 96 ALA X N 1
ATOM 748 C CA . ALA A 1 97 ? 50.572 54.406 -14.899 1.00 26.94 96 ALA X CA 1
ATOM 749 C C . ALA A 1 97 ? 49.738 53.760 -16.016 1.00 26.05 96 ALA X C 1
ATOM 750 O O . ALA A 1 97 ? 49.387 52.604 -15.925 1.00 26.10 96 ALA X O 1
ATOM 752 N N . TYR A 1 98 ? 49.430 54.520 -17.068 1.00 25.18 97 TYR X N 1
ATOM 753 C CA . TYR A 1 98 ? 48.581 54.069 -18.180 1.00 24.62 97 TYR X CA 1
ATOM 754 C C . TYR A 1 98 ? 49.327 54.218 -19.495 1.00 25.73 97 TYR X C 1
ATOM 755 O O . TYR A 1 98 ? 50.072 55.174 -19.669 1.00 28.16 97 TYR X O 1
ATOM 764 N N . ARG A 1 99 ? 49.145 53.243 -20.385 1.00 23.61 98 ARG X N 1
ATOM 765 C CA . ARG A 1 99 ? 49.462 53.379 -21.791 1.00 26.39 98 ARG X CA 1
ATOM 766 C C . ARG A 1 99 ? 48.260 54.083 -22.452 1.00 26.20 98 ARG X C 1
ATOM 767 O O . ARG A 1 99 ? 47.099 53.788 -22.155 1.00 24.73 98 ARG X O 1
ATOM 775 N N . THR A 1 100 ? 48.562 55.055 -23.305 1.00 25.57 99 THR X N 1
ATOM 776 C CA . THR A 1 100 ? 47.565 55.807 -24.064 1.00 24.41 99 THR X CA 1
ATOM 777 C C . THR A 1 100 ? 47.535 55.296 -25.499 1.00 25.56 99 THR X C 1
ATOM 778 O O . THR A 1 100 ? 48.587 55.275 -26.173 1.00 25.46 99 THR X O 1
ATOM 782 N N . SER A 1 101 ? 46.353 54.863 -25.965 1.00 22.92 100 SER X N 1
ATOM 783 C CA . SER A 1 101 ? 46.191 54.443 -27.362 1.00 25.80 100 SER X CA 1
ATOM 784 C C . SER A 1 101 ? 44.975 55.135 -28.011 1.00 24.69 100 SER X C 1
ATOM 785 O O . SER A 1 101 ? 43.841 54.685 -27.856 1.00 24.94 100 SER X O 1
ATOM 788 N N . PRO A 1 102 ? 45.212 56.244 -28.716 1.00 25.43 101 PRO X N 1
ATOM 789 C CA . PRO A 1 102 ? 44.155 56.866 -29.525 1.00 22.77 101 PRO X CA 1
ATOM 790 C C . PRO A 1 102 ? 43.923 56.096 -30.830 1.00 23.40 101 PRO X C 1
ATOM 791 O O . PRO A 1 102 ? 44.849 55.511 -31.370 1.00 21.57 101 PRO X O 1
ATOM 795 N N . LYS A 1 103 ? 42.695 56.131 -31.341 1.00 22.93 102 LYS X N 1
ATOM 796 C CA . LYS A 1 103 ? 42.294 55.339 -32.509 1.00 24.00 102 LYS X CA 1
ATOM 797 C C . LYS A 1 103 ? 40.873 55.695 -32.848 1.00 23.59 102 LYS X C 1
ATOM 798 O O . LYS A 1 103 ? 40.172 56.341 -32.048 1.00 23.66 102 LYS X O 1
ATOM 804 N N . GLU A 1 104 ? 40.438 55.244 -34.020 1.00 22.42 103 GLU X N 1
ATOM 805 C CA . GLU A 1 104 ? 39.066 55.383 -34.449 1.00 21.43 103 GLU X CA 1
ATOM 806 C C . GLU A 1 104 ? 38.381 54.017 -34.500 1.00 21.35 103 GLU X C 1
ATOM 807 O O . GLU A 1 104 ? 38.783 53.133 -35.286 1.00 21.97 103 GLU X O 1
ATOM 813 N N . ARG A 1 105 ? 37.340 53.853 -33.678 1.00 19.38 104 ARG X N 1
ATOM 814 C CA . ARG A 1 105 ? 36.644 52.591 -33.568 1.00 19.61 104 ARG X CA 1
ATOM 815 C C . ARG A 1 105 ? 35.172 52.866 -33.370 1.00 20.28 104 ARG X C 1
ATOM 816 O O . ARG A 1 105 ? 34.787 53.946 -32.874 1.00 19.73 104 ARG X O 1
ATOM 824 N N . HIS A 1 106 ? 34.338 51.896 -33.715 1.00 19.40 105 HIS X N 1
ATOM 825 C CA . HIS A 1 106 ? 32.947 51.968 -33.293 1.00 19.70 105 HIS X CA 1
ATOM 826 C C . HIS A 1 106 ? 32.907 51.731 -31.805 1.00 19.53 105 HIS X C 1
ATOM 827 O O . HIS A 1 106 ? 33.798 51.044 -31.247 1.00 20.10 105 HIS X O 1
ATOM 834 N N . ILE A 1 107 ? 31.896 52.310 -31.157 1.00 19.45 106 ILE X N 1
ATOM 835 C CA . ILE A 1 107 ? 31.725 52.134 -29.711 1.00 20.63 106 ILE X CA 1
ATOM 836 C C . ILE A 1 107 ? 30.407 51.415 -29.464 1.00 20.40 106 ILE X C 1
ATOM 837 O O . ILE A 1 107 ? 29.476 51.509 -30.276 1.00 20.59 106 ILE X O 1
ATOM 842 N N . ILE A 1 108 ? 30.372 50.653 -28.377 1.00 18.55 107 ILE X N 1
ATOM 843 C CA . ILE A 1 108 ? 29.169 50.017 -27.927 1.00 18.83 107 ILE X CA 1
ATOM 844 C C . ILE A 1 108 ? 28.936 50.521 -26.489 1.00 21.23 107 ILE X C 1
ATOM 845 O O . ILE A 1 108 ? 29.822 50.422 -25.619 1.00 20.49 107 ILE X O 1
ATOM 850 N N . VAL A 1 109 ? 27.741 51.063 -26.266 1.00 21.88 108 VAL X N 1
ATOM 851 C CA . VAL A 1 109 ? 27.323 51.585 -24.951 1.00 24.22 108 VAL X CA 1
ATOM 852 C C . VAL A 1 109 ? 26.020 50.918 -24.513 1.00 25.17 108 VAL X C 1
ATOM 853 O O . VAL A 1 109 ? 25.251 50.474 -25.358 1.00 27.10 108 VAL X O 1
ATOM 857 N N . ALA A 1 110 ? 25.757 50.867 -23.208 1.00 23.99 109 ALA X N 1
ATOM 858 C CA . ALA A 1 110 ? 24.428 50.520 -22.738 1.00 25.83 109 ALA X CA 1
ATOM 859 C C . ALA A 1 110 ? 23.675 51.821 -22.402 1.00 27.79 109 ALA X C 1
ATOM 860 O O . ALA A 1 110 ? 24.278 52.814 -21.936 1.00 26.15 109 ALA X O 1
ATOM 862 N N . CYS A 1 111 ? 22.365 51.809 -22.648 1.00 29.81 110 CYS X N 1
ATOM 863 C CA . CYS A 1 111 ? 21.535 53.007 -22.518 1.00 31.61 110 CYS X CA 1
ATOM 864 C C . CYS A 1 111 ? 20.323 52.666 -21.665 1.00 34.78 110 CYS X C 1
ATOM 865 O O . CYS A 1 111 ? 19.803 51.562 -21.736 1.00 34.44 110 CYS X O 1
ATOM 868 N N . GLU A 1 112 ? 19.897 53.621 -20.846 1.00 36.67 111 GLU X N 1
ATOM 869 C CA . GLU A 1 112 ? 18.872 53.378 -19.857 1.00 40.27 111 GLU X CA 1
ATOM 870 C C . GLU A 1 112 ? 18.239 54.719 -19.471 1.00 40.63 111 GLU X C 1
ATOM 871 O O . GLU A 1 112 ? 18.849 55.774 -19.601 1.00 38.69 111 GLU X O 1
ATOM 877 N N . GLY A 1 113 ? 17.006 54.667 -18.993 1.00 41.34 112 GLY X N 1
ATOM 878 C CA . GLY A 1 113 ? 16.407 55.826 -18.332 1.00 41.89 112 GLY X CA 1
ATOM 879 C C . GLY A 1 113 ? 15.428 56.577 -19.200 1.00 41.75 112 GLY X C 1
ATOM 880 O O . GLY A 1 113 ? 15.109 56.145 -20.311 1.00 40.87 112 GLY X O 1
ATOM 881 N N . SER A 1 114 ? 14.940 57.690 -18.658 1.00 43.36 113 SER X N 1
ATOM 882 C CA . SER A 1 114 ? 14.117 58.648 -19.383 1.00 44.36 113 SER X CA 1
ATOM 883 C C . SER A 1 114 ? 14.603 60.050 -19.007 1.00 43.55 113 SER X C 1
ATOM 884 O O . SER A 1 114 ? 14.425 60.470 -17.870 1.00 44.62 113 SER X O 1
ATOM 887 N N . PRO A 1 115 ? 15.263 60.766 -19.942 1.00 42.18 114 PRO X N 1
ATOM 888 C CA . PRO A 1 115 ? 15.568 60.351 -21.317 1.00 40.92 114 PRO X CA 1
ATOM 889 C C . PRO A 1 115 ? 16.530 59.154 -21.400 1.00 38.88 114 PRO X C 1
ATOM 890 O O . PRO A 1 115 ? 17.295 58.885 -20.466 1.00 37.24 114 PRO X O 1
ATOM 894 N N . TYR A 1 116 ? 16.459 58.452 -22.527 1.00 37.86 115 TYR X N 1
ATOM 895 C CA . TYR A 1 116 ? 17.213 57.218 -22.788 1.00 36.89 115 TYR X CA 1
ATOM 896 C C . TYR A 1 116 ? 18.666 57.537 -23.188 1.00 35.82 115 TYR X C 1
ATOM 897 O O . TYR A 1 116 ? 18.920 58.018 -24.293 1.00 36.90 115 TYR X O 1
ATOM 906 N N . VAL A 1 117 ? 19.619 57.282 -22.296 1.00 32.60 116 VAL X N 1
ATOM 907 C CA . VAL A 1 117 ? 20.963 57.884 -22.462 1.00 30.97 116 VAL X CA 1
ATOM 908 C C . VAL A 1 117 ? 22.042 56.858 -22.118 1.00 27.52 116 VAL X C 1
ATOM 909 O O . VAL A 1 117 ? 21.745 55.883 -21.429 1.00 27.76 116 VAL X O 1
ATOM 913 N N . PRO A 1 118 ? 23.287 57.074 -22.582 1.00 28.00 117 PRO X N 1
ATOM 914 C CA . PRO A 1 118 ? 24.381 56.138 -22.210 1.00 27.30 117 PRO X CA 1
ATOM 915 C C . PRO A 1 118 ? 24.674 56.127 -20.702 1.00 26.02 117 PRO X C 1
ATOM 916 O O . PRO A 1 118 ? 24.801 57.183 -20.089 1.00 27.38 117 PRO X O 1
ATOM 920 N N . VAL A 1 119 ? 24.745 54.938 -20.126 1.00 26.57 118 VAL X N 1
ATOM 921 C CA . VAL A 1 119 ? 25.098 54.772 -18.726 1.00 27.17 118 VAL X CA 1
ATOM 922 C C . VAL A 1 119 ? 26.245 53.772 -18.528 1.00 26.05 118 VAL X C 1
ATOM 923 O O . VAL A 1 119 ? 26.504 53.380 -17.405 1.00 26.69 118 VAL X O 1
ATOM 927 N N . HIS A 1 120 ? 26.908 53.341 -19.606 1.00 24.98 119 HIS X N 1
ATOM 928 C CA . HIS A 1 120 ? 27.896 52.264 -19.532 1.00 23.44 119 HIS X CA 1
ATOM 929 C C . HIS A 1 120 ? 28.612 52.192 -20.849 1.00 24.06 119 HIS X C 1
ATOM 930 O O . HIS A 1 120 ? 27.979 52.224 -21.919 1.00 23.17 119 HIS X O 1
ATOM 937 N N . PHE A 1 121 ? 29.929 52.096 -20.777 1.00 20.23 120 PHE X N 1
ATOM 938 C CA . PHE A 1 121 ? 30.718 51.860 -21.970 1.00 19.46 120 PHE X CA 1
ATOM 939 C C . PHE A 1 121 ? 31.083 50.384 -22.023 1.00 17.94 120 PHE X C 1
ATOM 940 O O . PHE A 1 121 ? 31.802 49.860 -21.150 1.00 17.98 120 PHE X O 1
ATOM 948 N N . ASP A 1 122 ? 30.599 49.695 -23.054 1.00 16.17 121 ASP X N 1
ATOM 949 C CA . ASP A 1 122 ? 30.761 48.238 -23.112 1.00 18.15 121 ASP X CA 1
ATOM 950 C C . ASP A 1 122 ? 32.037 47.731 -23.818 1.00 19.27 121 ASP X C 1
ATOM 951 O O . ASP A 1 122 ? 32.741 46.815 -23.301 1.00 19.59 121 ASP X O 1
ATOM 956 N N . ALA A 1 123 ? 32.331 48.300 -24.982 1.00 18.30 122 ALA X N 1
ATOM 957 C CA . ALA A 1 123 ? 33.342 47.747 -25.909 1.00 19.97 122 ALA X CA 1
ATOM 958 C C . ALA A 1 123 ? 33.608 48.708 -27.049 1.00 19.73 122 ALA X C 1
ATOM 959 O O . ALA A 1 123 ? 32.805 49.616 -27.280 1.00 17.27 122 ALA X O 1
ATOM 961 N N . SER A 1 124 ? 34.745 48.528 -27.730 1.00 19.51 123 SER X N 1
ATOM 962 C CA . SER A 1 124 ? 34.963 49.140 -29.043 1.00 20.63 123 SER X CA 1
ATOM 963 C C . SER A 1 124 ? 35.187 48.084 -30.121 1.00 21.40 123 SER X C 1
ATOM 964 O O . SER A 1 124 ? 35.698 46.983 -29.869 1.00 20.73 123 SER X O 1
ATOM 967 N N . VAL A 1 125 ? 34.806 48.438 -31.341 1.00 20.29 124 VAL X N 1
ATOM 968 C CA . VAL A 1 125 ? 34.799 47.492 -32.439 1.00 19.99 124 VAL X CA 1
ATOM 969 C C . VAL A 1 125 ? 35.591 48.085 -33.603 1.00 21.51 124 VAL X C 1
ATOM 970 O O . VAL A 1 125 ? 35.331 49.232 -34.046 1.00 20.76 124 VAL X O 1
ATOM 974 N N . GLU A 1 126 ? 36.528 47.285 -34.098 1.00 19.61 125 GLU X N 1
ATOM 975 C CA . GLU A 1 126 ? 37.299 47.618 -35.277 1.00 19.70 125 GLU X CA 1
ATOM 976 C C . GLU A 1 126 ? 36.751 46.788 -36.388 1.00 21.43 125 GLU X C 1
ATOM 977 O O . GLU A 1 126 ? 37.073 45.609 -36.504 1.00 22.29 125 GLU X O 1
ATOM 983 N N . ASP A 1 127 ? 35.934 47.389 -37.228 1.00 23.87 126 ASP X N 1
ATOM 984 C CA . ASP A 1 127 ? 35.365 46.631 -38.345 1.00 26.02 126 ASP X CA 1
ATOM 985 C C . ASP A 1 127 ? 35.745 47.268 -39.709 1.00 25.60 126 ASP X C 1
ATOM 986 O O . ASP A 1 127 ? 35.223 46.901 -40.759 1.00 25.97 126 ASP X O 1
ATOM 991 N N . SER A 1 128 ? 36.701 48.201 -39.663 1.00 26.55 127 SER X N 1
ATOM 992 C CA . SER A 1 128 ? 37.266 48.834 -40.856 1.00 28.55 127 SER X CA 1
ATOM 993 C C . SER A 1 128 ? 38.666 49.310 -40.590 1.00 29.69 127 SER X C 1
ATOM 994 O O . SER A 1 128 ? 39.348 49.826 -41.459 1.00 30.59 127 SER X O 1
ATOM 997 N N . SER B 2 2 ? 55.531 73.517 22.304 1.00 32.38 1 SER W N 1
ATOM 998 C CA . SER B 2 2 ? 54.333 73.442 21.423 1.00 30.76 1 SER W CA 1
ATOM 999 C C . SER B 2 2 ? 54.669 72.883 20.051 1.00 30.26 1 SER W C 1
ATOM 1000 O O . SER B 2 2 ? 55.823 72.706 19.692 1.00 29.01 1 SER W O 1
ATOM 1003 N N . LEU B 2 3 ? 53.632 72.596 19.288 1.00 28.79 2 LEU W N 1
ATOM 1004 C CA . LEU B 2 3 ? 53.804 72.023 17.977 1.00 28.95 2 LEU W CA 1
ATOM 1005 C C . LEU B 2 3 ? 52.640 72.513 17.123 1.00 26.31 2 LEU W C 1
ATOM 1006 O O . LEU B 2 3 ? 51.525 72.600 17.604 1.00 25.02 2 LEU W O 1
ATOM 1011 N N . ASP B 2 4 ? 52.910 72.879 15.879 1.00 26.46 3 ASP W N 1
ATOM 1012 C CA . ASP B 2 4 ? 51.854 73.300 14.985 1.00 28.33 3 ASP W CA 1
ATOM 1013 C C . ASP B 2 4 ? 52.263 72.766 13.613 1.00 29.14 3 ASP W C 1
ATOM 1014 O O . ASP B 2 4 ? 53.173 73.295 12.980 1.00 27.98 3 ASP W O 1
ATOM 1019 N N . ILE B 2 5 ? 51.593 71.701 13.176 1.00 27.56 4 ILE W N 1
ATOM 1020 C CA . ILE B 2 5 ? 51.903 71.036 11.907 1.00 26.56 4 ILE W CA 1
ATOM 1021 C C . ILE B 2 5 ? 50.686 71.122 10.977 1.00 24.80 4 ILE W C 1
ATOM 1022 O O . ILE B 2 5 ? 49.597 70.650 11.315 1.00 24.29 4 ILE W O 1
ATOM 1027 N N . GLN B 2 6 ? 50.882 71.725 9.805 1.00 23.29 5 GLN W N 1
ATOM 1028 C CA . GLN B 2 6 ? 49.822 71.855 8.814 1.00 21.11 5 GLN W CA 1
ATOM 1029 C C . GLN B 2 6 ? 50.257 71.288 7.481 1.00 21.30 5 GLN W C 1
ATOM 1030 O O . GLN B 2 6 ? 51.450 71.354 7.128 1.00 20.30 5 GLN W O 1
ATOM 1036 N N . SER B 2 7 ? 49.306 70.689 6.766 1.00 18.68 6 SER W N 1
ATOM 1037 C CA . SER B 2 7 ? 49.592 70.235 5.401 1.00 19.84 6 SER W CA 1
ATOM 1038 C C . SER B 2 7 ? 48.465 70.632 4.451 1.00 19.52 6 SER W C 1
ATOM 1039 O O . SER B 2 7 ? 47.276 70.704 4.860 1.00 18.82 6 SER W O 1
ATOM 1042 N N . LEU B 2 8 ? 48.853 70.859 3.190 1.00 19.79 7 LEU W N 1
ATOM 1043 C CA . LEU B 2 8 ? 47.951 71.219 2.083 1.00 20.02 7 LEU W CA 1
ATOM 1044 C C . LEU B 2 8 ? 48.291 70.316 0.902 1.00 21.73 7 LEU W C 1
ATOM 1045 O O . LEU B 2 8 ? 49.444 70.272 0.456 1.00 22.28 7 LEU W O 1
ATOM 1050 N N . ASP B 2 9 ? 47.289 69.602 0.398 1.00 20.76 8 ASP W N 1
ATOM 1051 C CA . ASP B 2 9 ? 47.471 68.692 -0.697 1.00 20.58 8 ASP W CA 1
ATOM 1052 C C . ASP B 2 9 ? 46.297 68.885 -1.658 1.00 21.88 8 ASP W C 1
ATOM 1053 O O . ASP B 2 9 ? 45.170 68.425 -1.403 1.00 21.80 8 ASP W O 1
ATOM 1058 N N . ILE B 2 10 ? 46.566 69.601 -2.751 1.00 23.36 9 ILE W N 1
ATOM 1059 C CA . ILE B 2 10 ? 45.551 69.827 -3.790 1.00 21.73 9 ILE W CA 1
ATOM 1060 C C . ILE B 2 10 ? 45.924 69.102 -5.085 1.00 22.00 9 ILE W C 1
ATOM 1061 O O . ILE B 2 10 ? 47.094 69.154 -5.536 1.00 19.94 9 ILE W O 1
ATOM 1066 N N . GLN B 2 11 ? 44.962 68.372 -5.637 1.00 19.18 10 GLN W N 1
ATOM 1067 C CA . GLN B 2 11 ? 45.158 67.713 -6.914 1.00 20.25 10 GLN W CA 1
ATOM 1068 C C . GLN B 2 11 ? 44.020 67.988 -7.901 1.00 20.78 10 GLN W C 1
ATOM 1069 O O . GLN B 2 11 ? 42.865 67.779 -7.556 1.00 21.47 10 GLN W O 1
ATOM 1075 N N . CYS B 2 12 ? 44.367 68.390 -9.126 1.00 21.19 11 CYS W N 1
ATOM 1076 C CA . CYS B 2 12 ? 43.440 68.424 -10.284 1.00 23.01 11 CYS W CA 1
ATOM 1077 C C . CYS B 2 12 ? 42.337 69.422 -10.073 1.00 26.48 11 CYS W C 1
ATOM 1078 O O . CYS B 2 12 ? 41.155 69.142 -10.359 1.00 27.65 11 CYS W O 1
ATOM 1081 N N . GLU B 2 13 ? 42.720 70.577 -9.541 1.00 27.85 12 GLU W N 1
ATOM 1082 C CA . GLU B 2 13 ? 41.792 71.679 -9.305 1.00 30.88 12 GLU W CA 1
ATOM 1083 C C . GLU B 2 13 ? 42.252 72.914 -10.071 1.00 31.61 12 GLU W C 1
ATOM 1084 O O . GLU B 2 13 ? 43.464 73.220 -10.119 1.00 31.23 12 GLU W O 1
ATOM 1090 N N . GLU B 2 14 ? 41.309 73.606 -10.696 1.00 31.39 13 GLU W N 1
ATOM 1091 C CA . GLU B 2 14 ? 41.582 74.973 -11.146 1.00 33.64 13 GLU W CA 1
ATOM 1092 C C . GLU B 2 14 ? 41.394 75.939 -9.992 1.00 32.92 13 GLU W C 1
ATOM 1093 O O . GLU B 2 14 ? 40.356 75.958 -9.291 1.00 33.55 13 GLU W O 1
ATOM 1099 N N . LEU B 2 15 ? 42.433 76.719 -9.769 1.00 30.06 14 LEU W N 1
ATOM 1100 C CA . LEU B 2 15 ? 42.473 77.579 -8.621 1.00 27.88 14 LEU W CA 1
ATOM 1101 C C . LEU B 2 15 ? 42.237 79.015 -9.073 1.00 28.21 14 LEU W C 1
ATOM 1102 O O . LEU B 2 15 ? 43.024 79.568 -9.837 1.00 24.90 14 LEU W O 1
ATOM 1107 N N . SER B 2 16 ? 41.134 79.590 -8.603 1.00 28.61 15 SER W N 1
ATOM 1108 C CA . SER B 2 16 ? 40.782 80.957 -8.965 1.00 29.91 15 SER W CA 1
ATOM 1109 C C . SER B 2 16 ? 41.740 81.943 -8.287 1.00 28.69 15 SER W C 1
ATOM 1110 O O . SER B 2 16 ? 42.472 81.598 -7.351 1.00 25.78 15 SER W O 1
ATOM 1113 N N . ASP B 2 17 ? 41.752 83.183 -8.753 1.00 27.41 16 ASP W N 1
ATOM 1114 C CA . ASP B 2 17 ? 42.618 84.140 -8.119 1.00 27.47 16 ASP W CA 1
ATOM 1115 C C . ASP B 2 17 ? 42.238 84.315 -6.634 1.00 26.53 16 ASP W C 1
ATOM 1116 O O . ASP B 2 17 ? 43.112 84.502 -5.787 1.00 27.62 16 ASP W O 1
ATOM 1121 N N . ALA B 2 18 ? 40.939 84.200 -6.347 1.00 25.55 17 ALA W N 1
ATOM 1122 C CA . ALA B 2 18 ? 40.378 84.320 -5.018 1.00 24.83 17 ALA W CA 1
ATOM 1123 C C . ALA B 2 18 ? 40.812 83.154 -4.130 1.00 24.77 17 ALA W C 1
ATOM 1124 O O . ALA B 2 18 ? 41.267 83.391 -3.047 1.00 24.04 17 ALA W O 1
ATOM 1126 N N . ARG B 2 19 ? 40.672 81.912 -4.592 1.00 24.87 18 ARG W N 1
ATOM 1127 C CA . ARG B 2 19 ? 41.179 80.772 -3.823 1.00 26.23 18 ARG W CA 1
ATOM 1128 C C . ARG B 2 19 ? 42.724 80.854 -3.611 1.00 25.99 18 ARG W C 1
ATOM 1129 O O . ARG B 2 19 ? 43.256 80.523 -2.535 1.00 24.19 18 ARG W O 1
ATOM 1137 N N . TRP B 2 20 ? 43.432 81.274 -4.656 1.00 25.96 19 TRP W N 1
ATOM 1138 C CA . TRP B 2 20 ? 44.884 81.410 -4.597 1.00 25.77 19 TRP W CA 1
ATOM 1139 C C . TRP B 2 20 ? 45.346 82.380 -3.488 1.00 26.28 19 TRP W C 1
ATOM 1140 O O . TRP B 2 20 ? 46.225 82.052 -2.699 1.00 26.41 19 TRP W O 1
ATOM 1151 N N . ALA B 2 21 ? 44.748 83.572 -3.432 1.00 26.70 20 ALA W N 1
ATOM 1152 C CA . ALA B 2 21 ? 44.980 84.534 -2.339 1.00 26.05 20 ALA W CA 1
ATOM 1153 C C . ALA B 2 21 ? 44.737 83.902 -0.949 1.00 25.45 20 ALA W C 1
ATOM 1154 O O . ALA B 2 21 ? 45.522 84.115 -0.013 1.00 24.98 20 ALA W O 1
ATOM 1156 N N . GLU B 2 22 ? 43.677 83.100 -0.830 1.00 24.70 21 GLU W N 1
ATOM 1157 C CA . GLU B 2 22 ? 43.393 82.418 0.424 1.00 27.77 21 GLU W CA 1
ATOM 1158 C C . GLU B 2 22 ? 44.449 81.381 0.756 1.00 27.29 21 GLU W C 1
ATOM 1159 O O . GLU B 2 22 ? 44.718 81.122 1.905 1.00 25.51 21 GLU W O 1
ATOM 1165 N N . LEU B 2 23 ? 45.036 80.764 -0.260 1.00 31.47 22 LEU W N 1
ATOM 1166 C CA . LEU B 2 23 ? 46.037 79.697 -0.004 1.00 29.62 22 LEU W CA 1
ATOM 1167 C C . LEU B 2 23 ? 47.415 80.243 0.413 1.00 31.72 22 LEU W C 1
ATOM 1168 O O . LEU B 2 23 ? 48.205 79.521 1.021 1.00 27.39 22 LEU W O 1
ATOM 1173 N N . LEU B 2 24 ? 47.718 81.510 0.065 1.00 30.79 23 LEU W N 1
ATOM 1174 C CA . LEU B 2 24 ? 49.091 81.991 0.215 1.00 31.33 23 LEU W CA 1
ATOM 1175 C C . LEU B 2 24 ? 49.559 81.952 1.664 1.00 30.46 23 LEU W C 1
ATOM 1176 O O . LEU B 2 24 ? 50.673 81.530 1.907 1.00 29.77 23 LEU W O 1
ATOM 1181 N N . PRO B 2 25 ? 48.704 82.341 2.641 1.00 30.84 24 PRO W N 1
ATOM 1182 C CA . PRO B 2 25 ? 49.174 82.194 4.031 1.00 30.45 24 PRO W CA 1
ATOM 1183 C C . PRO B 2 25 ? 49.466 80.744 4.443 1.00 30.17 24 PRO W C 1
ATOM 1184 O O . PRO B 2 25 ? 50.370 80.501 5.260 1.00 28.51 24 PRO W O 1
ATOM 1188 N N . LEU B 2 26 ? 48.721 79.788 3.875 1.00 29.45 25 LEU W N 1
ATOM 1189 C CA . LEU B 2 26 ? 49.012 78.340 4.088 1.00 28.82 25 LEU W CA 1
ATOM 1190 C C . LEU B 2 26 ? 50.374 77.975 3.493 1.00 27.86 25 LEU W C 1
ATOM 1191 O O . LEU B 2 26 ? 51.143 77.227 4.094 1.00 29.19 25 LEU W O 1
ATOM 1196 N N . LEU B 2 27 ? 50.689 78.521 2.323 1.00 27.62 26 LEU W N 1
ATOM 1197 C CA . LEU B 2 27 ? 52.007 78.304 1.715 1.00 26.79 26 LEU W CA 1
ATOM 1198 C C . LEU B 2 27 ? 53.147 78.851 2.562 1.00 26.14 26 LEU W C 1
ATOM 1199 O O . LEU B 2 27 ? 54.299 78.364 2.473 1.00 24.50 26 LEU W O 1
ATOM 1204 N N . GLN B 2 28 ? 52.827 79.839 3.409 1.00 25.23 27 GLN W N 1
ATOM 1205 C CA . GLN B 2 28 ? 53.816 80.439 4.305 1.00 25.56 27 GLN W CA 1
ATOM 1206 C C . GLN B 2 28 ? 53.920 79.631 5.579 1.00 24.50 27 GLN W C 1
ATOM 1207 O O . GLN B 2 28 ? 54.873 79.824 6.340 1.00 24.37 27 GLN W O 1
ATOM 1213 N N . GLN B 2 29 ? 52.965 78.715 5.801 1.00 23.36 28 GLN W N 1
ATOM 1214 C CA . GLN B 2 29 ? 52.881 77.979 7.094 1.00 23.19 28 GLN W CA 1
ATOM 1215 C C . GLN B 2 29 ? 53.072 76.463 7.076 1.00 21.95 28 GLN W C 1
ATOM 1216 O O . GLN B 2 29 ? 53.476 75.912 8.070 1.00 21.66 28 GLN W O 1
ATOM 1222 N N . CYS B 2 30 ? 52.735 75.795 5.964 1.00 21.21 29 CYS W N 1
ATOM 1223 C CA . CYS B 2 30 ? 52.653 74.346 5.926 1.00 19.92 29 CYS W CA 1
ATOM 1224 C C . CYS B 2 30 ? 54.002 73.658 5.842 1.00 18.81 29 CYS W C 1
ATOM 1225 O O . CYS B 2 30 ? 54.871 74.108 5.130 1.00 18.87 29 CYS W O 1
ATOM 1228 N N . GLN B 2 31 ? 54.130 72.559 6.582 1.00 20.13 30 GLN W N 1
ATOM 1229 C CA . GLN B 2 31 ? 55.259 71.636 6.525 1.00 20.76 30 GLN W CA 1
ATOM 1230 C C . GLN B 2 31 ? 55.264 70.904 5.167 1.00 17.83 30 GLN W C 1
ATOM 1231 O O . GLN B 2 31 ? 56.320 70.615 4.620 1.00 18.49 30 GLN W O 1
ATOM 1237 N N . VAL B 2 32 ? 54.065 70.633 4.640 1.00 16.80 31 VAL W N 1
ATOM 1238 C CA . VAL B 2 32 ? 53.860 69.833 3.410 1.00 18.27 31 VAL W CA 1
ATOM 1239 C C . VAL B 2 32 ? 52.918 70.623 2.478 1.00 19.49 31 VAL W C 1
ATOM 1240 O O . VAL B 2 32 ? 51.818 70.999 2.877 1.00 19.69 31 VAL W O 1
ATOM 1244 N N . VAL B 2 33 ? 53.372 70.879 1.256 1.00 18.12 32 VAL W N 1
ATOM 1245 C CA . VAL B 2 33 ? 52.579 71.552 0.234 1.00 19.32 32 VAL W CA 1
ATOM 1246 C C . VAL B 2 33 ? 52.628 70.682 -1.041 1.00 17.92 32 VAL W C 1
ATOM 1247 O O . VAL B 2 33 ? 53.694 70.451 -1.588 1.00 17.05 32 VAL W O 1
ATOM 1251 N N . ARG B 2 34 ? 51.484 70.154 -1.464 1.00 17.43 33 ARG W N 1
ATOM 1252 C CA . ARG B 2 34 ? 51.392 69.458 -2.745 1.00 17.24 33 ARG W CA 1
ATOM 1253 C C . ARG B 2 34 ? 50.344 70.150 -3.589 1.00 17.48 33 ARG W C 1
ATOM 1254 O O . ARG B 2 34 ? 49.186 70.279 -3.171 1.00 18.13 33 ARG W O 1
ATOM 1262 N N . LEU B 2 35 ? 50.752 70.619 -4.776 1.00 17.31 34 LEU W N 1
ATOM 1263 C CA . LEU B 2 35 ? 49.830 71.306 -5.662 1.00 16.83 34 LEU W CA 1
ATOM 1264 C C . LEU B 2 35 ? 50.021 70.604 -6.998 1.00 18.96 34 LEU W C 1
ATOM 1265 O O . LEU B 2 35 ? 50.909 70.966 -7.753 1.00 20.75 34 LEU W O 1
ATOM 1270 N N . ASP B 2 36 ? 49.274 69.521 -7.204 1.00 19.02 35 ASP W N 1
ATOM 1271 C CA . ASP B 2 36 ? 49.450 68.571 -8.317 1.00 21.93 35 ASP W CA 1
ATOM 1272 C C . ASP B 2 36 ? 48.412 68.852 -9.386 1.00 20.09 35 ASP W C 1
ATOM 1273 O O . ASP B 2 36 ? 47.192 68.805 -9.113 1.00 21.24 35 ASP W O 1
ATOM 1278 N N . ASP B 2 37 ? 48.864 69.191 -10.591 1.00 18.82 36 ASP W N 1
ATOM 1279 C CA . ASP B 2 37 ? 47.929 69.433 -11.712 1.00 20.44 36 ASP W CA 1
ATOM 1280 C C . ASP B 2 37 ? 46.891 70.510 -11.286 1.00 20.30 36 ASP W C 1
ATOM 1281 O O . ASP B 2 37 ? 45.689 70.282 -11.328 1.00 22.65 36 ASP W O 1
ATOM 1286 N N . CYS B 2 38 ? 47.389 71.645 -10.794 1.00 19.73 37 CYS W N 1
ATOM 1287 C CA . CYS B 2 38 ? 46.543 72.772 -10.407 1.00 20.65 37 CYS W CA 1
ATOM 1288 C C . CYS B 2 38 ? 46.657 73.990 -11.325 1.00 23.17 37 CYS W C 1
ATOM 1289 O O . CYS B 2 38 ? 46.216 75.083 -10.950 1.00 21.23 37 CYS W O 1
ATOM 1292 N N . GLY B 2 39 ? 47.240 73.797 -12.508 1.00 25.55 38 GLY W N 1
ATOM 1293 C CA . GLY B 2 39 ? 47.320 74.847 -13.508 1.00 27.62 38 GLY W CA 1
ATOM 1294 C C . GLY B 2 39 ? 48.253 75.965 -13.098 1.00 29.08 38 GLY W C 1
ATOM 1295 O O . GLY B 2 39 ? 48.023 77.119 -13.439 1.00 29.07 38 GLY W O 1
ATOM 1296 N N . LEU B 2 40 ? 49.317 75.639 -12.368 1.00 28.37 39 LEU W N 1
ATOM 1297 C CA . LEU B 2 40 ? 50.288 76.661 -11.998 1.00 28.87 39 LEU W CA 1
ATOM 1298 C C . LEU B 2 40 ? 51.092 77.145 -13.187 1.00 32.11 39 LEU W C 1
ATOM 1299 O O . LEU B 2 40 ? 51.574 76.347 -14.012 1.00 33.77 39 LEU W O 1
ATOM 1304 N N . THR B 2 41 ? 51.254 78.465 -13.198 1.00 32.18 40 THR W N 1
ATOM 1305 C CA . THR B 2 41 ? 51.846 79.257 -14.263 1.00 34.94 40 THR W CA 1
ATOM 1306 C C . THR B 2 41 ? 53.086 79.965 -13.701 1.00 33.25 40 THR W C 1
ATOM 1307 O O . THR B 2 41 ? 53.319 79.916 -12.483 1.00 30.69 40 THR W O 1
ATOM 1311 N N . GLU B 2 42 ? 53.850 80.654 -14.556 1.00 33.39 41 GLU W N 1
ATOM 1312 C CA . GLU B 2 42 ? 55.016 81.429 -14.085 1.00 33.98 41 GLU W CA 1
ATOM 1313 C C . GLU B 2 42 ? 54.637 82.431 -13.002 1.00 31.80 41 GLU W C 1
ATOM 1314 O O . GLU B 2 42 ? 55.313 82.544 -11.988 1.00 31.28 41 GLU W O 1
ATOM 1320 N N . ALA B 2 43 ? 53.549 83.166 -13.205 1.00 31.33 42 ALA W N 1
ATOM 1321 C CA . ALA B 2 43 ? 53.143 84.165 -12.221 1.00 31.96 42 ALA W CA 1
ATOM 1322 C C . ALA B 2 43 ? 52.821 83.562 -10.841 1.00 30.24 42 ALA W C 1
ATOM 1323 O O . ALA B 2 43 ? 53.159 84.134 -9.772 1.00 28.50 42 ALA W O 1
ATOM 1325 N N . ARG B 2 44 ? 52.174 82.397 -10.834 1.00 25.37 43 ARG W N 1
ATOM 1326 C CA . ARG B 2 44 ? 51.963 81.765 -9.549 1.00 24.85 43 ARG W CA 1
ATOM 1327 C C . ARG B 2 44 ? 53.256 81.272 -8.921 1.00 21.98 43 ARG W C 1
ATOM 1328 O O . ARG B 2 44 ? 53.359 81.216 -7.713 1.00 22.52 43 ARG W O 1
ATOM 1336 N N . CYS B 2 45 ? 54.238 80.907 -9.745 1.00 22.25 44 CYS W N 1
ATOM 1337 C CA . CYS B 2 45 ? 55.562 80.498 -9.261 1.00 24.71 44 CYS W CA 1
ATOM 1338 C C . CYS B 2 45 ? 56.331 81.591 -8.506 1.00 24.90 44 CYS W C 1
ATOM 1339 O O . CYS B 2 45 ? 57.083 81.298 -7.550 1.00 25.39 44 CYS W O 1
ATOM 1342 N N . LYS B 2 46 ? 56.129 82.845 -8.932 1.00 23.54 45 LYS W N 1
ATOM 1343 C CA . LYS B 2 46 ? 56.583 84.035 -8.175 1.00 24.71 45 LYS W CA 1
ATOM 1344 C C . LYS B 2 46 ? 55.889 84.216 -6.807 1.00 23.91 45 LYS W C 1
ATOM 1345 O O . LYS B 2 46 ? 56.569 84.523 -5.842 1.00 23.33 45 LYS W O 1
ATOM 1351 N N . ASP B 2 47 ? 54.564 84.008 -6.720 1.00 23.58 46 ASP W N 1
ATOM 1352 C CA . ASP B 2 47 ? 53.892 83.955 -5.412 1.00 25.07 46 ASP W CA 1
ATOM 1353 C C . ASP B 2 47 ? 54.424 82.806 -4.549 1.00 23.93 46 ASP W C 1
ATOM 1354 O O . ASP B 2 47 ? 54.662 82.979 -3.351 1.00 23.33 46 ASP W O 1
ATOM 1359 N N . ILE B 2 48 ? 54.504 81.607 -5.126 1.00 22.13 47 ILE W N 1
ATOM 1360 C CA . ILE B 2 48 ? 55.077 80.461 -4.395 1.00 23.11 47 ILE W CA 1
ATOM 1361 C C . ILE B 2 48 ? 56.472 80.785 -3.843 1.00 22.43 47 ILE W C 1
ATOM 1362 O O . ILE B 2 48 ? 56.767 80.526 -2.685 1.00 23.84 47 ILE W O 1
ATOM 1367 N N . SER B 2 49 ? 57.312 81.370 -4.684 1.00 22.80 48 SER W N 1
ATOM 1368 C CA . SER B 2 49 ? 58.652 81.752 -4.291 1.00 24.95 48 SER W CA 1
ATOM 1369 C C . SER B 2 49 ? 58.608 82.659 -3.051 1.00 25.66 48 SER W C 1
ATOM 1370 O O . SER B 2 49 ? 59.273 82.372 -2.051 1.00 26.02 48 SER W O 1
ATOM 1373 N N . SER B 2 50 ? 57.782 83.705 -3.090 1.00 25.98 49 SER W N 1
ATOM 1374 C CA . SER B 2 50 ? 57.717 84.635 -1.954 1.00 28.42 49 SER W CA 1
ATOM 1375 C C . SER B 2 50 ? 57.215 83.992 -0.684 1.00 28.14 49 SER W C 1
ATOM 1376 O O . SER B 2 50 ? 57.748 84.267 0.412 1.00 27.75 49 SER W O 1
ATOM 1379 N N . ALA B 2 51 ? 56.194 83.138 -0.814 1.00 27.70 50 ALA W N 1
ATOM 1380 C CA . ALA B 2 51 ? 55.637 82.478 0.353 1.00 28.36 50 ALA W CA 1
ATOM 1381 C C . ALA B 2 51 ? 56.628 81.508 1.024 1.00 29.19 50 ALA W C 1
ATOM 1382 O O . ALA B 2 51 ? 56.731 81.455 2.259 1.00 32.42 50 ALA W O 1
ATOM 1384 N N . LEU B 2 52 ? 57.348 80.728 0.220 1.00 31.55 51 LEU W N 1
ATOM 1385 C CA . LEU B 2 52 ? 58.352 79.768 0.724 1.00 30.00 51 LEU W CA 1
ATOM 1386 C C . LEU B 2 52 ? 59.564 80.459 1.363 1.00 30.12 51 LEU W C 1
ATOM 1387 O O . LEU B 2 52 ? 60.136 79.902 2.307 1.00 30.04 51 LEU W O 1
ATOM 1392 N N . ARG B 2 53 ? 59.974 81.633 0.836 1.00 28.43 52 ARG W N 1
ATOM 1393 C CA . ARG B 2 53 ? 61.059 82.440 1.462 1.00 31.34 52 ARG W CA 1
ATOM 1394 C C . ARG B 2 53 ? 60.764 82.725 2.925 1.00 28.84 52 ARG W C 1
ATOM 1395 O O . ARG B 2 53 ? 61.694 82.893 3.736 1.00 31.68 52 ARG W O 1
ATOM 1403 N N . VAL B 2 54 ? 59.483 82.829 3.269 1.00 27.05 53 VAL W N 1
ATOM 1404 C CA . VAL B 2 54 ? 59.106 83.085 4.670 1.00 28.41 53 VAL W CA 1
ATOM 1405 C C . VAL B 2 54 ? 58.574 81.861 5.450 1.00 28.58 53 VAL W C 1
ATOM 1406 O O . VAL B 2 54 ? 58.091 81.999 6.575 1.00 31.01 53 VAL W O 1
ATOM 1410 N N . ASN B 2 55 ? 58.711 80.659 4.877 1.00 26.41 54 ASN W N 1
ATOM 1411 C CA . ASN B 2 55 ? 58.222 79.425 5.505 1.00 25.40 54 ASN W CA 1
ATOM 1412 C C . ASN B 2 55 ? 59.371 78.617 6.117 1.00 27.34 54 ASN W C 1
ATOM 1413 O O . ASN B 2 55 ? 60.070 77.876 5.407 1.00 28.76 54 ASN W O 1
ATOM 1418 N N . PRO B 2 56 ? 59.521 78.692 7.438 1.00 29.82 55 PRO W N 1
ATOM 1419 C CA . PRO B 2 56 ? 60.640 78.022 8.081 1.00 32.33 55 PRO W CA 1
ATOM 1420 C C . PRO B 2 56 ? 60.314 76.561 8.344 1.00 31.56 55 PRO W C 1
ATOM 1421 O O . PRO B 2 56 ? 61.216 75.777 8.673 1.00 32.70 55 PRO W O 1
ATOM 1425 N N . ALA B 2 57 ? 59.028 76.226 8.217 1.00 28.66 56 ALA W N 1
ATOM 1426 C CA . ALA B 2 57 ? 58.502 74.885 8.491 1.00 26.73 56 ALA W CA 1
ATOM 1427 C C . ALA B 2 57 ? 58.555 73.903 7.294 1.00 24.92 56 ALA W C 1
ATOM 1428 O O . ALA B 2 57 ? 58.391 72.706 7.498 1.00 24.24 56 ALA W O 1
ATOM 1430 N N . LEU B 2 58 ? 58.778 74.393 6.068 1.00 23.44 57 LEU W N 1
ATOM 1431 C CA . LEU B 2 58 ? 58.568 73.568 4.865 1.00 21.49 57 LEU W CA 1
ATOM 1432 C C . LEU B 2 58 ? 59.546 72.443 4.799 1.00 19.11 57 LEU W C 1
ATOM 1433 O O . LEU B 2 58 ? 60.769 72.691 4.801 1.00 23.17 57 LEU W O 1
ATOM 1438 N N . ALA B 2 59 ? 59.020 71.216 4.741 1.00 17.88 58 ALA W N 1
ATOM 1439 C CA . ALA B 2 59 ? 59.839 69.979 4.600 1.00 17.87 58 ALA W CA 1
ATOM 1440 C C . ALA B 2 59 ? 59.595 69.269 3.257 1.00 17.60 58 ALA W C 1
ATOM 1441 O O . ALA B 2 59 ? 60.454 68.562 2.755 1.00 18.39 58 ALA W O 1
ATOM 1443 N N . GLU B 2 60 ? 58.404 69.457 2.707 1.00 18.12 59 GLU W N 1
ATOM 1444 C CA . GLU B 2 60 ? 58.009 68.781 1.469 1.00 19.17 59 GLU W CA 1
ATOM 1445 C C . GLU B 2 60 ? 57.249 69.713 0.553 1.00 18.53 59 GLU W C 1
ATOM 1446 O O . GLU B 2 60 ? 56.267 70.317 0.958 1.00 18.73 59 GLU W O 1
ATOM 1452 N N . LEU B 2 61 ? 57.722 69.785 -0.698 1.00 19.04 60 LEU W N 1
ATOM 1453 C CA . LEU B 2 61 ? 57.104 70.572 -1.767 1.00 18.60 60 LEU W CA 1
ATOM 1454 C C . LEU B 2 61 ? 56.939 69.698 -3.004 1.00 16.39 60 LEU W C 1
ATOM 1455 O O . LEU B 2 61 ? 57.904 69.113 -3.520 1.00 17.19 60 LEU W O 1
ATOM 1460 N N . ASN B 2 62 ? 55.697 69.547 -3.431 1.00 15.00 61 ASN W N 1
ATOM 1461 C CA . ASN B 2 62 ? 55.387 68.687 -4.572 1.00 17.15 61 ASN W CA 1
ATOM 1462 C C . ASN B 2 62 ? 54.569 69.513 -5.547 1.00 17.31 61 ASN W C 1
ATOM 1463 O O . ASN B 2 62 ? 53.430 69.856 -5.275 1.00 17.78 61 ASN W O 1
ATOM 1468 N N . LEU B 2 63 ? 55.160 69.854 -6.681 1.00 17.10 62 LEU W N 1
ATOM 1469 C CA . LEU B 2 63 ? 54.433 70.614 -7.729 1.00 17.65 62 LEU W CA 1
ATOM 1470 C C . LEU B 2 63 ? 54.223 69.813 -9.009 1.00 19.02 62 LEU W C 1
ATOM 1471 O O . LEU B 2 63 ? 54.178 70.354 -10.108 1.00 21.42 62 LEU W O 1
ATOM 1476 N N . ARG B 2 64 ? 54.075 68.510 -8.894 1.00 17.88 63 ARG W N 1
ATOM 1477 C CA . ARG B 2 64 ? 54.083 67.723 -10.120 1.00 20.47 63 ARG W CA 1
ATOM 1478 C C . ARG B 2 64 ? 52.935 68.066 -11.048 1.00 19.25 63 ARG W C 1
ATOM 1479 O O . ARG B 2 64 ? 51.860 68.473 -10.598 1.00 18.50 63 ARG W O 1
ATOM 1487 N N . SER B 2 65 ? 53.157 67.826 -12.339 1.00 18.54 64 SER W N 1
ATOM 1488 C CA . SER B 2 65 ? 52.110 67.969 -13.369 1.00 19.03 64 SER W CA 1
ATOM 1489 C C . SER B 2 65 ? 51.517 69.401 -13.471 1.00 19.30 64 SER W C 1
ATOM 1490 O O . SER B 2 65 ? 50.302 69.579 -13.647 1.00 20.50 64 SER W O 1
ATOM 1493 N N . ASN B 2 66 ? 52.403 70.396 -13.404 1.00 17.39 65 ASN W N 1
ATOM 1494 C CA . ASN B 2 66 ? 52.065 71.784 -13.714 1.00 19.96 65 ASN W CA 1
ATOM 1495 C C . ASN B 2 66 ? 52.987 72.243 -14.818 1.00 21.81 65 ASN W C 1
ATOM 1496 O O . ASN B 2 66 ? 54.166 71.837 -14.865 1.00 18.50 65 ASN W O 1
ATOM 1501 N N . GLU B 2 67 ? 52.471 73.054 -15.743 1.00 23.27 66 GLU W N 1
ATOM 1502 C CA . GLU B 2 67 ? 53.335 73.548 -16.829 1.00 27.07 66 GLU W CA 1
ATOM 1503 C C . GLU B 2 67 ? 54.160 74.745 -16.338 1.00 27.81 66 GLU W C 1
ATOM 1504 O O . GLU B 2 67 ? 53.910 75.891 -16.744 1.00 27.28 66 GLU W O 1
ATOM 1510 N N . LEU B 2 68 ? 55.113 74.471 -15.448 1.00 25.19 67 LEU W N 1
ATOM 1511 C CA . LEU B 2 68 ? 55.960 75.506 -14.861 1.00 25.77 67 LEU W CA 1
ATOM 1512 C C . LEU B 2 68 ? 56.986 76.010 -15.873 1.00 25.32 67 LEU W C 1
ATOM 1513 O O . LEU B 2 68 ? 57.304 77.183 -15.901 1.00 25.85 67 LEU W O 1
ATOM 1518 N N . GLY B 2 69 ? 57.534 75.090 -16.649 1.00 26.90 68 GLY W N 1
ATOM 1519 C CA . GLY B 2 69 ? 58.635 75.397 -17.525 1.00 25.94 68 GLY W CA 1
ATOM 1520 C C . GLY B 2 69 ? 59.896 75.719 -16.786 1.00 24.45 68 GLY W C 1
ATOM 1521 O O . GLY B 2 69 ? 59.936 75.826 -15.544 1.00 23.82 68 GLY W O 1
ATOM 1522 N N . ASP B 2 70 ? 60.937 75.934 -17.569 1.00 25.53 69 ASP W N 1
ATOM 1523 C CA . ASP B 2 70 ? 62.235 76.303 -17.034 1.00 25.08 69 ASP W CA 1
ATOM 1524 C C . ASP B 2 70 ? 62.167 77.609 -16.265 1.00 26.13 69 ASP W C 1
ATOM 1525 O O . ASP B 2 70 ? 62.766 77.727 -15.191 1.00 26.13 69 ASP W O 1
ATOM 1530 N N . VAL B 2 71 ? 61.438 78.594 -16.783 1.00 25.60 70 VAL W N 1
ATOM 1531 C CA . VAL B 2 71 ? 61.274 79.843 -16.005 1.00 25.16 70 VAL W CA 1
ATOM 1532 C C . VAL B 2 71 ? 60.533 79.658 -14.675 1.00 24.44 70 VAL W C 1
ATOM 1533 O O . VAL B 2 71 ? 60.961 80.194 -13.641 1.00 22.67 70 VAL W O 1
ATOM 1537 N N . GLY B 2 72 ? 59.426 78.916 -14.724 1.00 23.66 71 GLY W N 1
ATOM 1538 C CA . GLY B 2 72 ? 58.633 78.617 -13.530 1.00 24.37 71 GLY W CA 1
ATOM 1539 C C . GLY B 2 72 ? 59.486 77.918 -12.481 1.00 22.90 71 GLY W C 1
ATOM 1540 O O . GLY B 2 72 ? 59.461 78.293 -11.327 1.00 23.00 71 GLY W O 1
ATOM 1541 N N . VAL B 2 73 ? 60.259 76.928 -12.890 1.00 22.48 72 VAL W N 1
ATOM 1542 C CA . VAL B 2 73 ? 61.033 76.137 -11.924 1.00 23.11 72 VAL W CA 1
ATOM 1543 C C . VAL B 2 73 ? 62.083 77.034 -11.298 1.00 22.30 72 VAL W C 1
ATOM 1544 O O . VAL B 2 73 ? 62.283 77.024 -10.084 1.00 22.15 72 VAL W O 1
ATOM 1548 N N . HIS B 2 74 ? 62.735 77.835 -12.144 1.00 23.44 73 HIS W N 1
ATOM 1549 C CA . HIS B 2 74 ? 63.700 78.844 -11.675 1.00 22.86 73 HIS W CA 1
ATOM 1550 C C . HIS B 2 74 ? 63.106 79.665 -10.541 1.00 20.26 73 HIS W C 1
ATOM 1551 O O . HIS B 2 74 ? 63.736 79.813 -9.513 1.00 19.42 73 HIS W O 1
ATOM 1558 N N . CYS B 2 75 ? 61.894 80.190 -10.704 1.00 23.06 74 CYS W N 1
ATOM 1559 C CA . CYS B 2 75 ? 61.308 81.031 -9.647 1.00 23.74 74 CYS W CA 1
ATOM 1560 C C . CYS B 2 75 ? 61.092 80.253 -8.359 1.00 23.10 74 CYS W C 1
ATOM 1561 O O . CYS B 2 75 ? 61.334 80.770 -7.273 1.00 23.92 74 CYS W O 1
ATOM 1564 N N . VAL B 2 76 ? 60.584 79.029 -8.484 1.00 24.31 75 VAL W N 1
ATOM 1565 C CA . VAL B 2 76 ? 60.325 78.177 -7.293 1.00 22.66 75 VAL W CA 1
ATOM 1566 C C . VAL B 2 76 ? 61.625 77.855 -6.549 1.00 21.56 75 VAL W C 1
ATOM 1567 O O . VAL B 2 76 ? 61.693 77.984 -5.315 1.00 23.90 75 VAL W O 1
ATOM 1571 N N . LEU B 2 77 ? 62.668 77.490 -7.288 1.00 20.81 76 LEU W N 1
ATOM 1572 C CA . LEU B 2 77 ? 63.986 77.227 -6.671 1.00 20.87 76 LEU W CA 1
ATOM 1573 C C . LEU B 2 77 ? 64.551 78.440 -5.936 1.00 21.94 76 LEU W C 1
ATOM 1574 O O . LEU B 2 77 ? 65.170 78.302 -4.848 1.00 21.11 76 LEU W O 1
ATOM 1579 N N . GLN B 2 78 ? 64.322 79.637 -6.490 1.00 22.24 77 GLN W N 1
ATOM 1580 C CA . GLN B 2 78 ? 64.756 80.858 -5.780 1.00 24.43 77 GLN W CA 1
ATOM 1581 C C . GLN B 2 78 ? 64.086 81.010 -4.431 1.00 24.54 77 GLN W C 1
ATOM 1582 O O . GLN B 2 78 ? 64.687 81.541 -3.497 1.00 26.43 77 GLN W O 1
ATOM 1588 N N . GLY B 2 79 ? 62.853 80.509 -4.310 1.00 25.84 78 GLY W N 1
ATOM 1589 C CA . GLY B 2 79 ? 62.138 80.543 -3.047 1.00 23.94 78 GLY W CA 1
ATOM 1590 C C . GLY B 2 79 ? 62.732 79.643 -1.965 1.00 24.81 78 GLY W C 1
ATOM 1591 O O . GLY B 2 79 ? 62.423 79.799 -0.804 1.00 25.54 78 GLY W O 1
ATOM 1592 N N . LEU B 2 80 ? 63.575 78.701 -2.346 1.00 24.29 79 LEU W N 1
ATOM 1593 C CA . LEU B 2 80 ? 64.225 77.780 -1.396 1.00 26.39 79 LEU W CA 1
ATOM 1594 C C . LEU B 2 80 ? 65.582 78.312 -0.888 1.00 30.75 79 LEU W C 1
ATOM 1595 O O . LEU B 2 80 ? 66.235 77.659 -0.041 1.00 30.93 79 LEU W O 1
ATOM 1600 N N . GLN B 2 81 ? 65.998 79.491 -1.382 1.00 32.56 80 GLN W N 1
ATOM 1601 C CA . GLN B 2 81 ? 67.377 79.997 -1.145 1.00 36.15 80 GLN W CA 1
ATOM 1602 C C . GLN B 2 81 ? 67.563 80.983 0.050 1.00 40.36 80 GLN W C 1
ATOM 1603 O O . GLN B 2 81 ? 68.513 81.785 0.054 1.00 43.30 80 GLN W O 1
ATOM 1609 N N . THR B 2 82 ? 66.666 80.938 1.043 1.00 39.14 81 THR W N 1
ATOM 1610 C CA . THR B 2 82 ? 66.851 81.691 2.282 1.00 39.40 81 THR W CA 1
ATOM 1611 C C . THR B 2 82 ? 67.518 80.800 3.331 1.00 38.82 81 THR W C 1
ATOM 1612 O O . THR B 2 82 ? 67.436 79.566 3.244 1.00 37.38 81 THR W O 1
ATOM 1616 N N . PRO B 2 83 ? 68.191 81.419 4.322 1.00 38.52 82 PRO W N 1
ATOM 1617 C CA . PRO B 2 83 ? 68.833 80.637 5.391 1.00 37.51 82 PRO W CA 1
ATOM 1618 C C . PRO B 2 83 ? 67.848 79.786 6.209 1.00 35.18 82 PRO W C 1
ATOM 1619 O O . PRO B 2 83 ? 68.280 78.863 6.870 1.00 34.59 82 PRO W O 1
ATOM 1623 N N . SER B 2 84 ? 66.556 80.118 6.182 1.00 34.42 83 SER W N 1
ATOM 1624 C CA . SER B 2 84 ? 65.565 79.409 7.015 1.00 35.09 83 SER W CA 1
ATOM 1625 C C . SER B 2 84 ? 65.083 78.070 6.378 1.00 33.11 83 SER W C 1
ATOM 1626 O O . SER B 2 84 ? 64.493 77.228 7.059 1.00 33.39 83 SER W O 1
ATOM 1629 N N . CYS B 2 85 ? 65.345 77.889 5.086 1.00 29.78 84 CYS W N 1
ATOM 1630 C CA . CYS B 2 85 ? 64.790 76.733 4.337 1.00 27.94 84 CYS W CA 1
ATOM 1631 C C . CYS B 2 85 ? 65.233 75.349 4.877 1.00 25.61 84 CYS W C 1
ATOM 1632 O O . CYS B 2 85 ? 66.424 75.079 5.058 1.00 24.58 84 CYS W O 1
ATOM 1635 N N . LYS B 2 86 ? 64.268 74.477 5.155 1.00 24.37 85 LYS W N 1
ATOM 1636 C CA . LYS B 2 86 ? 64.591 73.149 5.665 1.00 23.40 85 LYS W CA 1
ATOM 1637 C C . LYS B 2 86 ? 64.067 72.023 4.814 1.00 20.83 85 LYS W C 1
ATOM 1638 O O . LYS B 2 86 ? 63.919 70.896 5.292 1.00 20.68 85 LYS W O 1
ATOM 1644 N N . ILE B 2 87 ? 63.826 72.309 3.541 1.00 20.50 86 ILE W N 1
ATOM 1645 C CA . ILE B 2 87 ? 63.175 71.335 2.627 1.00 18.37 86 ILE W CA 1
ATOM 1646 C C . ILE B 2 87 ? 63.918 70.047 2.626 1.00 18.17 86 ILE W C 1
ATOM 1647 O O . ILE B 2 87 ? 65.150 70.043 2.500 1.00 18.16 86 ILE W O 1
ATOM 1652 N N . GLN B 2 88 ? 63.172 68.959 2.766 1.00 17.19 87 GLN W N 1
ATOM 1653 C CA . GLN B 2 88 ? 63.744 67.609 2.693 1.00 18.65 87 GLN W CA 1
ATOM 1654 C C . GLN B 2 88 ? 63.371 66.835 1.429 1.00 17.55 87 GLN W C 1
ATOM 1655 O O . GLN B 2 88 ? 64.128 65.948 0.980 1.00 16.69 87 GLN W O 1
ATOM 1661 N N . LYS B 2 89 ? 62.201 67.137 0.875 1.00 16.80 88 LYS W N 1
ATOM 1662 C CA . LYS B 2 89 ? 61.683 66.409 -0.282 1.00 18.14 88 LYS W CA 1
ATOM 1663 C C . LYS B 2 89 ? 61.149 67.406 -1.283 1.00 18.55 88 LYS W C 1
ATOM 1664 O O . LYS B 2 89 ? 60.374 68.300 -0.914 1.00 17.69 88 LYS W O 1
ATOM 1670 N N . LEU B 2 90 ? 61.532 67.211 -2.542 1.00 17.17 89 LEU W N 1
ATOM 1671 C CA . LEU B 2 90 ? 61.111 68.090 -3.641 1.00 16.62 89 LEU W CA 1
ATOM 1672 C C . LEU B 2 90 ? 60.738 67.274 -4.883 1.00 17.05 89 LEU W C 1
ATOM 1673 O O . LEU B 2 90 ? 61.549 66.483 -5.409 1.00 17.66 89 LEU W O 1
ATOM 1678 N N . SER B 2 91 ? 59.529 67.508 -5.387 1.00 15.63 90 SER W N 1
ATOM 1679 C CA . SER B 2 91 ? 59.124 66.919 -6.659 1.00 17.77 90 SER W CA 1
ATOM 1680 C C . SER B 2 91 ? 58.742 67.967 -7.712 1.00 17.97 90 SER W C 1
ATOM 1681 O O . SER B 2 91 ? 57.863 68.818 -7.498 1.00 18.29 90 SER W O 1
ATOM 1684 N N . LEU B 2 92 ? 59.354 67.811 -8.869 1.00 18.89 91 LEU W N 1
ATOM 1685 C CA . LEU B 2 92 ? 59.110 68.679 -10.030 1.00 19.90 91 LEU W CA 1
ATOM 1686 C C . LEU B 2 92 ? 58.819 67.750 -11.192 1.00 19.57 91 LEU W C 1
ATOM 1687 O O . LEU B 2 92 ? 59.168 68.010 -12.357 1.00 19.35 91 LEU W O 1
ATOM 1692 N N . GLN B 2 93 ? 58.177 66.627 -10.874 1.00 21.25 92 GLN W N 1
ATOM 1693 C CA . GLN B 2 93 ? 57.788 65.673 -11.897 1.00 20.62 92 GLN W CA 1
ATOM 1694 C C . GLN B 2 93 ? 56.801 66.256 -12.927 1.00 19.12 92 GLN W C 1
ATOM 1695 O O . GLN B 2 93 ? 55.803 66.897 -12.567 1.00 18.18 92 GLN W O 1
ATOM 1701 N N . ASN B 2 94 ? 57.056 65.986 -14.213 1.00 19.05 93 ASN W N 1
ATOM 1702 C CA . ASN B 2 94 ? 56.132 66.398 -15.267 1.00 18.35 93 ASN W CA 1
ATOM 1703 C C . ASN B 2 94 ? 55.913 67.926 -15.158 1.00 17.95 93 ASN W C 1
ATOM 1704 O O . ASN B 2 94 ? 54.786 68.401 -15.076 1.00 16.37 93 ASN W O 1
ATOM 1709 N N . CYS B 2 95 ? 56.994 68.685 -15.091 1.00 17.57 94 CYS W N 1
ATOM 1710 C CA . CYS B 2 95 ? 56.825 70.140 -14.947 1.00 19.95 94 CYS W CA 1
ATOM 1711 C C . CYS B 2 95 ? 57.263 70.990 -16.144 1.00 21.40 94 CYS W C 1
ATOM 1712 O O . CYS B 2 95 ? 57.447 72.191 -15.982 1.00 23.08 94 CYS W O 1
ATOM 1715 N N . CYS B 2 96 ? 57.455 70.352 -17.296 1.00 22.08 95 CYS W N 1
ATOM 1716 C CA . CYS B 2 96 ? 58.043 70.971 -18.514 1.00 23.40 95 CYS W CA 1
ATOM 1717 C C . CYS B 2 96 ? 59.452 71.510 -18.308 1.00 24.45 95 CYS W C 1
ATOM 1718 O O . CYS B 2 96 ? 59.849 72.505 -18.928 1.00 25.61 95 CYS W O 1
ATOM 1721 N N . LEU B 2 97 ? 60.210 70.854 -17.434 1.00 24.38 96 LEU W N 1
ATOM 1722 C CA . LEU B 2 97 ? 61.591 71.211 -17.240 1.00 24.73 96 LEU W CA 1
ATOM 1723 C C . LEU B 2 97 ? 62.424 70.577 -18.387 1.00 24.79 96 LEU W C 1
ATOM 1724 O O . LEU B 2 97 ? 62.136 69.462 -18.821 1.00 24.67 96 LEU W O 1
ATOM 1729 N N . THR B 2 98 ? 63.412 71.318 -18.885 1.00 23.10 97 THR W N 1
ATOM 1730 C CA . THR B 2 98 ? 64.234 70.866 -19.993 1.00 24.56 97 THR W CA 1
ATOM 1731 C C . THR B 2 98 ? 65.683 70.931 -19.575 1.00 22.96 97 THR W C 1
ATOM 1732 O O . THR B 2 98 ? 65.996 71.431 -18.490 1.00 23.79 97 THR W O 1
ATOM 1736 N N . GLY B 2 99 ? 66.572 70.511 -20.481 1.00 22.67 98 GLY W N 1
ATOM 1737 C CA . GLY B 2 99 ? 68.011 70.683 -20.328 1.00 25.02 98 GLY W CA 1
ATOM 1738 C C . GLY B 2 99 ? 68.409 72.126 -20.022 1.00 26.99 98 GLY W C 1
ATOM 1739 O O . GLY B 2 99 ? 69.351 72.354 -19.273 1.00 28.58 98 GLY W O 1
ATOM 1740 N N . ALA B 2 100 ? 67.659 73.079 -20.574 1.00 27.58 99 ALA W N 1
ATOM 1741 C CA . ALA B 2 100 ? 67.845 74.528 -20.331 1.00 30.29 99 ALA W CA 1
ATOM 1742 C C . ALA B 2 100 ? 67.574 75.022 -18.905 1.00 29.50 99 ALA W C 1
ATOM 1743 O O . ALA B 2 100 ? 67.990 76.135 -18.533 1.00 30.97 99 ALA W O 1
ATOM 1745 N N . GLY B 2 101 ? 66.899 74.215 -18.096 1.00 25.86 100 GLY W N 1
ATOM 1746 C CA . GLY B 2 101 ? 66.673 74.564 -16.711 1.00 23.86 100 GLY W CA 1
ATOM 1747 C C . GLY B 2 101 ? 67.619 73.859 -15.762 1.00 24.94 100 GLY W C 1
ATOM 1748 O O . GLY B 2 101 ? 67.620 74.118 -14.548 1.00 24.34 100 GLY W O 1
ATOM 1749 N N . CYS B 2 102 ? 68.458 72.986 -16.305 1.00 24.89 101 CYS W N 1
ATOM 1750 C CA . CYS B 2 102 ? 69.306 72.151 -15.455 1.00 25.68 101 CYS W CA 1
ATOM 1751 C C . CYS B 2 102 ? 70.474 72.892 -14.813 1.00 25.38 101 CYS W C 1
ATOM 1752 O O . CYS B 2 102 ? 70.954 72.490 -13.742 1.00 23.79 101 CYS W O 1
ATOM 1755 N N . GLY B 2 103 ? 70.965 73.957 -15.452 1.00 23.86 102 GLY W N 1
ATOM 1756 C CA . GLY B 2 103 ? 71.997 74.776 -14.787 1.00 22.42 102 GLY W CA 1
ATOM 1757 C C . GLY B 2 103 ? 71.536 75.385 -13.474 1.00 21.85 102 GLY W C 1
ATOM 1758 O O . GLY B 2 103 ? 72.233 75.321 -12.428 1.00 21.76 102 GLY W O 1
ATOM 1759 N N . VAL B 2 104 ? 70.334 75.945 -13.501 1.00 21.44 103 VAL W N 1
ATOM 1760 C CA . VAL B 2 104 ? 69.763 76.555 -12.308 1.00 23.17 103 VAL W CA 1
ATOM 1761 C C . VAL B 2 104 ? 69.458 75.514 -11.219 1.00 22.74 103 VAL W C 1
ATOM 1762 O O . VAL B 2 104 ? 69.673 75.749 -9.998 1.00 22.51 103 VAL W O 1
ATOM 1766 N N . LEU B 2 105 ? 69.001 74.347 -11.655 1.00 22.29 104 LEU W N 1
ATOM 1767 C CA . LEU B 2 105 ? 68.753 73.269 -10.684 1.00 22.38 104 LEU W CA 1
ATOM 1768 C C . LEU B 2 105 ? 70.071 72.776 -10.117 1.00 21.83 104 LEU W C 1
ATOM 1769 O O . LEU B 2 105 ? 70.199 72.601 -8.926 1.00 23.19 104 LEU W O 1
ATOM 1774 N N . SER B 2 106 ? 71.075 72.597 -10.969 1.00 22.27 105 SER W N 1
ATOM 1775 C CA . SER B 2 106 ? 72.394 72.160 -10.513 1.00 22.68 105 SER W CA 1
ATOM 1776 C C . SER B 2 106 ? 73.010 73.087 -9.463 1.00 23.96 105 SER W C 1
ATOM 1777 O O . SER B 2 106 ? 73.477 72.632 -8.386 1.00 21.14 105 SER W O 1
ATOM 1780 N N . SER B 2 107 ? 73.018 74.398 -9.749 1.00 24.65 106 SER W N 1
ATOM 1781 C CA . SER B 2 107 ? 73.551 75.338 -8.776 1.00 25.34 106 SER W CA 1
ATOM 1782 C C . SER B 2 107 ? 72.717 75.327 -7.494 1.00 25.33 106 SER W C 1
ATOM 1783 O O . SER B 2 107 ? 73.275 75.310 -6.396 1.00 25.96 106 SER W O 1
ATOM 1786 N N . THR B 2 108 ? 71.391 75.276 -7.598 1.00 26.44 107 THR W N 1
ATOM 1787 C CA . THR B 2 108 ? 70.576 75.250 -6.358 1.00 24.98 107 THR W CA 1
ATOM 1788 C C . THR B 2 108 ? 70.928 74.048 -5.453 1.00 24.05 107 THR W C 1
ATOM 1789 O O . THR B 2 108 ? 70.967 74.171 -4.204 1.00 24.76 107 THR W O 1
ATOM 1793 N N . LEU B 2 109 ? 71.195 72.902 -6.087 1.00 21.97 108 LEU W N 1
ATOM 1794 C CA . LEU B 2 109 ? 71.351 71.637 -5.375 1.00 24.25 108 LEU W CA 1
ATOM 1795 C C . LEU B 2 109 ? 72.630 71.606 -4.596 1.00 26.63 108 LEU W C 1
ATOM 1796 O O . LEU B 2 109 ? 72.867 70.660 -3.836 1.00 29.76 108 LEU W O 1
ATOM 1801 N N . ARG B 2 110 ? 73.445 72.655 -4.778 1.00 23.03 109 ARG W N 1
ATOM 1802 C CA . ARG B 2 110 ? 74.728 72.807 -4.105 1.00 25.94 109 ARG W CA 1
ATOM 1803 C C . ARG B 2 110 ? 74.525 73.534 -2.801 1.00 25.68 109 ARG W C 1
ATOM 1804 O O . ARG B 2 110 ? 75.419 73.596 -1.955 1.00 26.14 109 ARG W O 1
ATOM 1812 N N . THR B 2 111 ? 73.327 74.085 -2.629 1.00 24.85 110 THR W N 1
ATOM 1813 C CA . THR B 2 111 ? 73.063 75.000 -1.533 1.00 25.51 110 THR W CA 1
ATOM 1814 C C . THR B 2 111 ? 71.916 74.533 -0.637 1.00 25.17 110 THR W C 1
ATOM 1815 O O . THR B 2 111 ? 71.409 75.321 0.174 1.00 24.99 110 THR W O 1
ATOM 1819 N N . LEU B 2 112 ? 71.471 73.276 -0.783 1.00 21.86 111 LEU W N 1
ATOM 1820 C CA . LEU B 2 112 ? 70.326 72.809 0.017 1.00 21.78 111 LEU W CA 1
ATOM 1821 C C . LEU B 2 112 ? 70.683 71.520 0.741 1.00 21.54 111 LEU W C 1
ATOM 1822 O O . LEU B 2 112 ? 70.189 70.466 0.369 1.00 21.17 111 LEU W O 1
ATOM 1827 N N . PRO B 2 113 ? 71.580 71.598 1.743 1.00 20.58 112 PRO W N 1
ATOM 1828 C CA . PRO B 2 113 ? 72.043 70.381 2.439 1.00 22.10 112 PRO W CA 1
ATOM 1829 C C . PRO B 2 113 ? 70.935 69.552 3.109 1.00 21.81 112 PRO W C 1
ATOM 1830 O O . PRO B 2 113 ? 71.098 68.342 3.280 1.00 20.68 112 PRO W O 1
ATOM 1834 N N . THR B 2 114 ? 69.813 70.189 3.461 1.00 21.34 113 THR W N 1
ATOM 1835 C CA . THR B 2 114 ? 68.643 69.443 4.036 1.00 19.80 113 THR W CA 1
ATOM 1836 C C . THR B 2 114 ? 67.895 68.532 3.047 1.00 17.84 113 THR W C 1
ATOM 1837 O O . THR B 2 114 ? 67.192 67.581 3.463 1.00 18.64 113 THR W O 1
ATOM 1841 N N . LEU B 2 115 ? 68.030 68.829 1.758 1.00 16.12 114 LEU W N 1
ATOM 1842 C CA . LEU B 2 115 ? 67.316 68.131 0.712 1.00 17.43 114 LEU W CA 1
ATOM 1843 C C . LEU B 2 115 ? 67.818 66.692 0.536 1.00 18.60 114 LEU W C 1
ATOM 1844 O O . LEU B 2 115 ? 68.994 66.450 0.214 1.00 17.80 114 LEU W O 1
ATOM 1849 N N . GLN B 2 116 ? 66.904 65.738 0.739 1.00 17.37 115 GLN W N 1
ATOM 1850 C CA . GLN B 2 116 ? 67.218 64.317 0.681 1.00 19.61 115 GLN W CA 1
ATOM 1851 C C . GLN B 2 116 ? 66.579 63.570 -0.503 1.00 17.87 115 GLN W C 1
ATOM 1852 O O . GLN B 2 116 ? 67.097 62.542 -0.966 1.00 17.00 115 GLN W O 1
ATOM 1858 N N . GLU B 2 117 ? 65.453 64.064 -0.979 1.00 16.12 116 GLU W N 1
ATOM 1859 C CA . GLU B 2 117 ? 64.732 63.380 -2.053 1.00 15.98 116 GLU W CA 1
ATOM 1860 C C . GLU B 2 117 ? 64.279 64.344 -3.129 1.00 16.03 116 GLU W C 1
ATOM 1861 O O . GLU B 2 117 ? 63.695 65.401 -2.836 1.00 15.35 116 GLU W O 1
ATOM 1867 N N . LEU B 2 118 ? 64.547 63.972 -4.382 1.00 16.07 117 LEU W N 1
ATOM 1868 C CA . LEU B 2 118 ? 64.307 64.830 -5.551 1.00 17.29 117 LEU W CA 1
ATOM 1869 C C . LEU B 2 118 ? 63.616 64.038 -6.668 1.00 16.45 117 LEU W C 1
ATOM 1870 O O . LEU B 2 118 ? 64.156 63.059 -7.148 1.00 19.48 117 LEU W O 1
ATOM 1875 N N . HIS B 2 119 ? 62.411 64.452 -7.066 1.00 17.59 118 HIS W N 1
ATOM 1876 C CA . HIS B 2 119 ? 61.720 63.758 -8.176 1.00 17.18 118 HIS W CA 1
ATOM 1877 C C . HIS B 2 119 ? 61.723 64.657 -9.427 1.00 18.96 118 HIS W C 1
ATOM 1878 O O . HIS B 2 119 ? 61.108 65.733 -9.427 1.00 18.17 118 HIS W O 1
ATOM 1885 N N . LEU B 2 120 ? 62.442 64.212 -10.460 1.00 19.35 119 LEU W N 1
ATOM 1886 C CA . LEU B 2 120 ? 62.546 64.939 -11.717 1.00 17.28 119 LEU W CA 1
ATOM 1887 C C . LEU B 2 120 ? 61.963 64.154 -12.882 1.00 18.48 119 LEU W C 1
ATOM 1888 O O . LEU B 2 120 ? 62.158 64.564 -14.013 1.00 20.15 119 LEU W O 1
ATOM 1893 N N . SER B 2 121 ? 61.208 63.069 -12.626 1.00 18.47 120 SER W N 1
ATOM 1894 C CA . SER B 2 121 ? 60.659 62.221 -13.702 1.00 16.52 120 SER W CA 1
ATOM 1895 C C . SER B 2 121 ? 59.724 63.015 -14.638 1.00 17.23 120 SER W C 1
ATOM 1896 O O . SER B 2 121 ? 59.139 64.009 -14.215 1.00 16.50 120 SER W O 1
ATOM 1899 N N . ASP B 2 122 ? 59.583 62.527 -15.875 1.00 17.35 121 ASP W N 1
ATOM 1900 C CA . ASP B 2 122 ? 58.675 63.035 -16.898 1.00 19.94 121 ASP W CA 1
ATOM 1901 C C . ASP B 2 122 ? 59.022 64.456 -17.300 1.00 19.21 121 ASP W C 1
ATOM 1902 O O . ASP B 2 122 ? 58.129 65.298 -17.487 1.00 19.26 121 ASP W O 1
ATOM 1907 N N . ASN B 2 123 ? 60.316 64.719 -17.381 1.00 18.68 122 ASN W N 1
ATOM 1908 C CA . ASN B 2 123 ? 60.831 66.029 -17.805 1.00 18.86 122 ASN W CA 1
ATOM 1909 C C . ASN B 2 123 ? 61.879 65.727 -18.841 1.00 20.73 122 ASN W C 1
ATOM 1910 O O . ASN B 2 123 ? 62.716 64.824 -18.630 1.00 20.10 122 ASN W O 1
ATOM 1915 N N . LEU B 2 124 ? 61.866 66.446 -19.967 1.00 20.94 123 LEU W N 1
ATOM 1916 C CA . LEU B 2 124 ? 62.835 66.147 -21.049 1.00 23.25 123 LEU W CA 1
ATOM 1917 C C . LEU B 2 124 ? 64.189 66.751 -20.741 1.00 22.72 123 LEU W C 1
ATOM 1918 O O . LEU B 2 124 ? 64.505 67.864 -21.201 1.00 24.33 123 LEU W O 1
ATOM 1923 N N . LEU B 2 125 ? 65.000 66.029 -19.983 1.00 21.99 124 LEU W N 1
ATOM 1924 C CA . LEU B 2 125 ? 66.245 66.590 -19.517 1.00 21.71 124 LEU W CA 1
ATOM 1925 C C . LEU B 2 125 ? 67.359 66.340 -20.510 1.00 22.70 124 LEU W C 1
ATOM 1926 O O . LEU B 2 125 ? 68.211 67.214 -20.674 1.00 23.76 124 LEU W O 1
ATOM 1931 N N . GLY B 2 126 ? 67.393 65.152 -21.115 1.00 21.38 125 GLY W N 1
ATOM 1932 C CA . GLY B 2 126 ? 68.485 64.808 -22.030 1.00 22.73 125 GLY W CA 1
ATOM 1933 C C . GLY B 2 126 ? 69.818 64.635 -21.324 1.00 22.42 125 GLY W C 1
ATOM 1934 O O . GLY B 2 126 ? 69.960 64.943 -20.140 1.00 21.57 125 GLY W O 1
ATOM 1935 N N . ASP B 2 127 ? 70.797 64.107 -22.053 1.00 23.77 126 ASP W N 1
ATOM 1936 C CA . ASP B 2 127 ? 72.111 63.789 -21.476 1.00 23.96 126 ASP W CA 1
ATOM 1937 C C . ASP B 2 127 ? 72.904 65.018 -21.014 1.00 23.10 126 ASP W C 1
ATOM 1938 O O . ASP B 2 127 ? 73.552 64.985 -19.964 1.00 21.11 126 ASP W O 1
ATOM 1943 N N . ALA B 2 128 ? 72.886 66.085 -21.816 1.00 23.78 127 ALA W N 1
ATOM 1944 C CA . ALA B 2 128 ? 73.593 67.318 -21.455 1.00 23.81 127 ALA W CA 1
ATOM 1945 C C . ALA B 2 128 ? 73.056 67.947 -20.158 1.00 22.36 127 ALA W C 1
ATOM 1946 O O . ALA B 2 128 ? 73.832 68.321 -19.287 1.00 21.36 127 ALA W O 1
ATOM 1948 N N . GLY B 2 129 ? 71.728 68.019 -20.020 1.00 24.92 128 GLY W N 1
ATOM 1949 C CA . GLY B 2 129 ? 71.091 68.520 -18.776 1.00 23.29 128 GLY W CA 1
ATOM 1950 C C . GLY B 2 129 ? 71.450 67.667 -17.580 1.00 22.76 128 GLY W C 1
ATOM 1951 O O . GLY B 2 129 ? 71.854 68.179 -16.526 1.00 21.94 128 GLY W O 1
ATOM 1952 N N . LEU B 2 130 ? 71.313 66.351 -17.739 1.00 24.84 129 LEU W N 1
ATOM 1953 C CA . LEU B 2 130 ? 71.707 65.398 -16.687 1.00 24.65 129 LEU W CA 1
ATOM 1954 C C . LEU B 2 130 ? 73.164 65.569 -16.252 1.00 23.99 129 LEU W C 1
ATOM 1955 O O . LEU B 2 130 ? 73.438 65.666 -15.058 1.00 21.13 129 LEU W O 1
ATOM 1960 N N . GLN B 2 131 ? 74.095 65.606 -17.224 1.00 25.16 130 GLN W N 1
ATOM 1961 C CA . GLN B 2 131 ? 75.513 65.833 -16.928 1.00 28.13 130 GLN W CA 1
ATOM 1962 C C . GLN B 2 131 ? 75.713 67.124 -16.135 1.00 25.36 130 GLN W C 1
ATOM 1963 O O . GLN B 2 131 ? 76.416 67.131 -15.100 1.00 23.69 130 GLN W O 1
ATOM 1969 N N . LEU B 2 132 ? 75.067 68.207 -16.575 1.00 22.82 131 LEU W N 1
ATOM 1970 C CA . LEU B 2 132 ? 75.164 69.484 -15.842 1.00 24.34 131 LEU W CA 1
ATOM 1971 C C . LEU B 2 132 ? 74.653 69.350 -14.398 1.00 25.24 131 LEU W C 1
ATOM 1972 O O . LEU B 2 132 ? 75.272 69.833 -13.449 1.00 25.12 131 LEU W O 1
ATOM 1977 N N . LEU B 2 133 ? 73.519 68.656 -14.246 1.00 23.00 132 LEU W N 1
ATOM 1978 C CA . LEU B 2 133 ? 72.948 68.360 -12.938 1.00 24.61 132 LEU W CA 1
ATOM 1979 C C . LEU B 2 133 ? 73.924 67.641 -11.995 1.00 23.20 132 LEU W C 1
ATOM 1980 O O . LEU B 2 133 ? 74.096 68.037 -10.848 1.00 22.61 132 LEU W O 1
ATOM 1985 N N . CYS B 2 134 ? 74.555 66.594 -12.514 1.00 23.50 133 CYS W N 1
ATOM 1986 C CA . CYS B 2 134 ? 75.486 65.773 -11.775 1.00 24.79 133 CYS W CA 1
ATOM 1987 C C . CYS B 2 134 ? 76.649 66.553 -11.204 1.00 25.74 133 CYS W C 1
ATOM 1988 O O . CYS B 2 134 ? 77.146 66.204 -10.135 1.00 25.79 133 CYS W O 1
ATOM 1991 N N . GLU B 2 135 ? 77.036 67.632 -11.876 1.00 26.43 134 GLU W N 1
ATOM 1992 C CA . GLU B 2 135 ? 78.048 68.550 -11.344 1.00 28.71 134 GLU W CA 1
ATOM 1993 C C . GLU B 2 135 ? 77.639 69.148 -9.992 1.00 27.46 134 GLU W C 1
ATOM 1994 O O . GLU B 2 135 ? 78.433 69.155 -9.056 1.00 27.84 134 GLU W O 1
ATOM 2000 N N . GLY B 2 136 ? 76.396 69.627 -9.891 1.00 26.06 135 GLY W N 1
ATOM 2001 C CA . GLY B 2 136 ? 75.839 70.027 -8.614 1.00 24.90 135 GLY W CA 1
ATOM 2002 C C . GLY B 2 136 ? 75.777 68.880 -7.608 1.00 22.97 135 GLY W C 1
ATOM 2003 O O . GLY B 2 136 ? 76.124 69.056 -6.437 1.00 21.52 135 GLY W O 1
ATOM 2004 N N . LEU B 2 137 ? 75.354 67.703 -8.068 1.00 21.70 136 LEU W N 1
ATOM 2005 C CA . LEU B 2 137 ? 75.131 66.535 -7.189 1.00 22.07 136 LEU W CA 1
ATOM 2006 C C . LEU B 2 137 ? 76.443 66.050 -6.578 1.00 22.96 136 LEU W C 1
ATOM 2007 O O . LEU B 2 137 ? 76.442 65.434 -5.524 1.00 22.70 136 LEU W O 1
ATOM 2012 N N . LEU B 2 138 ? 77.560 66.335 -7.257 1.00 21.94 137 LEU W N 1
ATOM 2013 C CA . LEU B 2 138 ? 78.891 65.953 -6.756 1.00 23.00 137 LEU W CA 1
ATOM 2014 C C . LEU B 2 138 ? 79.402 66.861 -5.663 1.00 24.89 137 LEU W C 1
ATOM 2015 O O . LEU B 2 138 ? 80.310 66.501 -4.940 1.00 27.10 137 LEU W O 1
ATOM 2020 N N . ASP B 2 139 ? 78.823 68.042 -5.544 1.00 26.34 138 ASP W N 1
ATOM 2021 C CA . ASP B 2 139 ? 79.158 68.956 -4.454 1.00 27.87 138 ASP W CA 1
ATOM 2022 C C . ASP B 2 139 ? 78.957 68.279 -3.069 1.00 28.25 138 ASP W C 1
ATOM 2023 O O . ASP B 2 139 ? 77.897 67.714 -2.814 1.00 26.39 138 ASP W O 1
ATOM 2028 N N . PRO B 2 140 ? 79.975 68.347 -2.180 1.00 27.91 139 PRO W N 1
ATOM 2029 C CA . PRO B 2 140 ? 79.879 67.812 -0.799 1.00 29.68 139 PRO W CA 1
ATOM 2030 C C . PRO B 2 140 ? 78.688 68.376 -0.010 1.00 28.54 139 PRO W C 1
ATOM 2031 O O . PRO B 2 140 ? 78.204 67.742 0.944 1.00 27.91 139 PRO W O 1
ATOM 2035 N N . GLN B 2 141 ? 78.203 69.552 -0.416 1.00 26.63 140 GLN W N 1
ATOM 2036 C CA . GLN B 2 141 ? 77.016 70.121 0.183 1.00 27.36 140 GLN W CA 1
ATOM 2037 C C . GLN B 2 141 ? 75.723 69.459 -0.270 1.00 25.04 140 GLN W C 1
ATOM 2038 O O . GLN B 2 141 ? 74.688 69.667 0.353 1.00 25.11 140 GLN W O 1
ATOM 2044 N N . CYS B 2 142 ? 75.757 68.736 -1.390 1.00 24.44 141 CYS W N 1
ATOM 2045 C CA . CYS B 2 142 ? 74.576 67.997 -1.851 1.00 22.06 141 CYS W CA 1
ATOM 2046 C C . CYS B 2 142 ? 74.452 66.736 -1.002 1.00 21.46 141 CYS W C 1
ATOM 2047 O O . CYS B 2 142 ? 75.392 65.941 -0.940 1.00 22.23 141 CYS W O 1
ATOM 2050 N N . ARG B 2 143 ? 73.320 66.554 -0.326 1.00 19.21 142 ARG W N 1
ATOM 2051 C CA . ARG B 2 143 ? 73.144 65.368 0.554 1.00 19.29 142 ARG W CA 1
ATOM 2052 C C . ARG B 2 143 ? 71.962 64.505 0.116 1.00 20.10 142 ARG W C 1
ATOM 2053 O O . ARG B 2 143 ? 71.320 63.835 0.938 1.00 19.10 142 ARG W O 1
ATOM 2061 N N . LEU B 2 144 ? 71.697 64.522 -1.189 1.00 21.22 143 LEU W N 1
ATOM 2062 C CA . LEU B 2 144 ? 70.608 63.736 -1.758 1.00 21.95 143 LEU W CA 1
ATOM 2063 C C . LEU B 2 144 ? 70.850 62.247 -1.523 1.00 19.86 143 LEU W C 1
ATOM 2064 O O . LEU B 2 144 ? 71.989 61.775 -1.659 1.00 18.87 143 LEU W O 1
ATOM 2069 N N . GLU B 2 145 ? 69.768 61.541 -1.176 1.00 21.04 144 GLU W N 1
ATOM 2070 C CA . GLU B 2 145 ? 69.751 60.104 -0.905 1.00 21.85 144 GLU W CA 1
ATOM 2071 C C . GLU B 2 145 ? 68.814 59.357 -1.868 1.00 22.08 144 GLU W C 1
ATOM 2072 O O . GLU B 2 145 ? 68.973 58.143 -2.066 1.00 22.10 144 GLU W O 1
ATOM 2078 N N . LYS B 2 146 ? 67.808 60.065 -2.414 1.00 20.17 145 LYS W N 1
ATOM 2079 C CA . LYS B 2 146 ? 66.798 59.478 -3.322 1.00 19.86 145 LYS W CA 1
ATOM 2080 C C . LYS B 2 146 ? 66.584 60.362 -4.555 1.00 18.52 145 LYS W C 1
ATOM 2081 O O . LYS B 2 146 ? 66.333 61.564 -4.439 1.00 18.25 145 LYS W O 1
ATOM 2087 N N . LEU B 2 147 ? 66.693 59.752 -5.727 1.00 18.12 146 LEU W N 1
ATOM 2088 C CA . LEU B 2 147 ? 66.652 60.462 -7.002 1.00 19.66 146 LEU W CA 1
ATOM 2089 C C . LEU B 2 147 ? 65.833 59.642 -8.002 1.00 18.06 146 LEU W C 1
ATOM 2090 O O . LEU B 2 147 ? 66.093 58.441 -8.214 1.00 16.55 146 LEU W O 1
ATOM 2095 N N . GLN B 2 148 ? 64.826 60.280 -8.591 1.00 18.13 147 GLN W N 1
ATOM 2096 C CA . GLN B 2 148 ? 63.935 59.632 -9.542 1.00 17.05 147 GLN W CA 1
ATOM 2097 C C . GLN B 2 148 ? 64.001 60.403 -10.833 1.00 17.73 147 GLN W C 1
ATOM 2098 O O . GLN B 2 148 ? 63.774 61.629 -10.832 1.00 18.98 147 GLN W O 1
ATOM 2104 N N . LEU B 2 149 ? 64.386 59.692 -11.892 1.00 18.63 148 LEU W N 1
ATOM 2105 C CA . LEU B 2 149 ? 64.676 60.257 -13.207 1.00 19.48 148 LEU W CA 1
ATOM 2106 C C . LEU B 2 149 ? 63.995 59.423 -14.280 1.00 19.62 148 LEU W C 1
ATOM 2107 O O . LEU B 2 149 ? 64.527 59.180 -15.350 1.00 18.73 148 LEU W O 1
ATOM 2112 N N . GLU B 2 150 ? 62.758 59.027 -14.020 1.00 19.86 149 GLU W N 1
ATOM 2113 C CA . GLU B 2 150 ? 62.024 58.213 -14.968 1.00 19.83 149 GLU W CA 1
ATOM 2114 C C . GLU B 2 150 ? 61.535 59.051 -16.181 1.00 21.31 149 GLU W C 1
ATOM 2115 O O . GLU B 2 150 ? 61.115 60.213 -16.031 1.00 21.41 149 GLU W O 1
ATOM 2121 N N . TYR B 2 151 ? 61.650 58.475 -17.385 1.00 20.72 150 TYR W N 1
ATOM 2122 C CA . TYR B 2 151 ? 61.278 59.198 -18.620 1.00 21.47 150 TYR W CA 1
ATOM 2123 C C . TYR B 2 151 ? 61.949 60.538 -18.678 1.00 19.79 150 TYR W C 1
ATOM 2124 O O . TYR B 2 151 ? 61.280 61.581 -18.700 1.00 21.34 150 TYR W O 1
ATOM 2133 N N . CYS B 2 152 ? 63.257 60.548 -18.619 1.00 18.64 151 CYS W N 1
ATOM 2134 C CA . CYS B 2 152 ? 63.934 61.864 -18.651 1.00 20.25 151 CYS W CA 1
ATOM 2135 C C . CYS B 2 152 ? 64.708 62.071 -19.960 1.00 20.32 151 CYS W C 1
ATOM 2136 O O . CYS B 2 152 ? 65.543 62.992 -20.063 1.00 20.04 151 CYS W O 1
ATOM 2139 N N . SER B 2 153 ? 64.476 61.191 -20.932 1.00 19.17 152 SER W N 1
ATOM 2140 C CA . SER B 2 153 ? 65.210 61.274 -22.226 1.00 21.70 152 SER W CA 1
ATOM 2141 C C . SER B 2 153 ? 66.723 61.053 -22.076 1.00 22.26 152 SER W C 1
ATOM 2142 O O . SER B 2 153 ? 67.572 61.694 -22.758 1.00 19.95 152 SER W O 1
ATOM 2145 N N . LEU B 2 154 ? 67.075 60.124 -21.193 1.00 21.47 153 LEU W N 1
ATOM 2146 C CA . LEU B 2 154 ? 68.474 59.852 -20.926 1.00 20.86 153 LEU W CA 1
ATOM 2147 C C . LEU B 2 154 ? 68.952 58.634 -21.729 1.00 23.58 153 LEU W C 1
ATOM 2148 O O . LEU B 2 154 ? 68.181 57.717 -21.995 1.00 23.89 153 LEU W O 1
ATOM 2153 N N . SER B 2 155 ? 70.235 58.622 -22.076 1.00 25.44 154 SER W N 1
ATOM 2154 C CA . SER B 2 155 ? 70.808 57.489 -22.775 1.00 24.41 154 SER W CA 1
ATOM 2155 C C . SER B 2 155 ? 71.954 56.953 -21.927 1.00 24.21 154 SER W C 1
ATOM 2156 O O . SER B 2 155 ? 72.190 57.415 -20.788 1.00 24.31 154 SER W O 1
ATOM 2159 N N . ALA B 2 156 ? 72.682 55.986 -22.477 1.00 24.49 155 ALA W N 1
ATOM 2160 C CA . ALA B 2 156 ? 73.871 55.431 -21.851 1.00 25.05 155 ALA W CA 1
ATOM 2161 C C . ALA B 2 156 ? 74.905 56.499 -21.484 1.00 26.53 155 ALA W C 1
ATOM 2162 O O . ALA B 2 156 ? 75.650 56.329 -20.509 1.00 25.91 155 ALA W O 1
ATOM 2164 N N . ALA B 2 157 ? 74.942 57.615 -22.225 1.00 26.76 156 ALA W N 1
ATOM 2165 C CA . ALA B 2 157 ? 75.875 58.740 -21.895 1.00 27.06 156 ALA W CA 1
ATOM 2166 C C . ALA B 2 157 ? 75.638 59.381 -20.503 1.00 28.22 156 ALA W C 1
ATOM 2167 O O . ALA B 2 157 ? 76.505 60.072 -19.943 1.00 29.70 156 ALA W O 1
ATOM 2169 N N . SER B 2 158 ? 74.462 59.151 -19.946 1.00 26.65 157 SER W N 1
ATOM 2170 C CA . SER B 2 158 ? 74.125 59.696 -18.634 1.00 24.87 157 SER W CA 1
ATOM 2171 C C . SER B 2 158 ? 74.612 58.798 -17.496 1.00 24.80 157 SER W C 1
ATOM 2172 O O . SER B 2 158 ? 74.652 59.207 -16.331 1.00 24.60 157 SER W O 1
ATOM 2175 N N . CYS B 2 159 ? 75.010 57.580 -17.830 1.00 24.89 158 CYS W N 1
ATOM 2176 C CA . CYS B 2 159 ? 75.284 56.603 -16.786 1.00 24.56 158 CYS W CA 1
ATOM 2177 C C . CYS B 2 159 ? 76.632 56.803 -16.118 1.00 25.60 158 CYS W C 1
ATOM 2178 O O . CYS B 2 159 ? 76.815 56.455 -14.951 1.00 25.09 158 CYS W O 1
ATOM 2181 N N . GLU B 2 160 ? 77.580 57.368 -16.855 1.00 27.11 159 GLU W N 1
ATOM 2182 C CA . GLU B 2 160 ? 78.905 57.607 -16.286 1.00 28.54 159 GLU W CA 1
ATOM 2183 C C . GLU B 2 160 ? 78.846 58.674 -15.188 1.00 27.40 159 GLU W C 1
ATOM 2184 O O . GLU B 2 160 ? 79.337 58.428 -14.077 1.00 25.23 159 GLU W O 1
ATOM 2190 N N . PRO B 2 161 ? 78.237 59.852 -15.498 1.00 26.86 160 PRO W N 1
ATOM 2191 C CA . PRO B 2 161 ? 77.894 60.904 -14.532 1.00 26.19 160 PRO W CA 1
ATOM 2192 C C . PRO B 2 161 ? 77.117 60.405 -13.320 1.00 25.56 160 PRO W C 1
ATOM 2193 O O . PRO B 2 161 ? 77.462 60.777 -12.210 1.00 24.61 160 PRO W O 1
ATOM 2197 N N . LEU B 2 162 ? 76.096 59.565 -13.524 1.00 25.32 161 LEU W N 1
ATOM 2198 C CA . LEU B 2 162 ? 75.346 58.992 -12.388 1.00 25.18 161 LEU W CA 1
ATOM 2199 C C . LEU B 2 162 ? 76.201 58.031 -11.546 1.00 25.24 161 LEU W C 1
ATOM 2200 O O . LEU B 2 162 ? 76.110 58.045 -10.319 1.00 22.76 161 LEU W O 1
ATOM 2205 N N . ALA B 2 163 ? 77.010 57.196 -12.207 1.00 26.44 162 ALA W N 1
ATOM 2206 C CA . ALA B 2 163 ? 77.916 56.313 -11.482 1.00 26.97 162 ALA W CA 1
ATOM 2207 C C . ALA B 2 163 ? 78.833 57.160 -10.609 1.00 26.37 162 ALA W C 1
ATOM 2208 O O . ALA B 2 163 ? 79.012 56.851 -9.444 1.00 25.18 162 ALA W O 1
ATOM 2210 N N . SER B 2 164 ? 79.360 58.267 -11.147 1.00 28.47 163 SER W N 1
ATOM 2211 C CA . SER B 2 164 ? 80.233 59.145 -10.338 1.00 29.74 163 SER W CA 1
ATOM 2212 C C . SER B 2 164 ? 79.506 59.764 -9.102 1.00 29.18 163 SER W C 1
ATOM 2213 O O . SER B 2 164 ? 80.080 59.866 -8.020 1.00 27.60 163 SER W O 1
ATOM 2216 N N . VAL B 2 165 ? 78.233 60.126 -9.259 1.00 26.96 164 VAL W N 1
ATOM 2217 C CA . VAL B 2 165 ? 77.404 60.578 -8.117 1.00 25.35 164 VAL W CA 1
ATOM 2218 C C . VAL B 2 165 ? 77.235 59.452 -7.091 1.00 25.86 164 VAL W C 1
ATOM 2219 O O . VAL B 2 165 ? 77.375 59.683 -5.886 1.00 25.67 164 VAL W O 1
ATOM 2223 N N . LEU B 2 166 ? 76.969 58.229 -7.555 1.00 25.63 165 LEU W N 1
ATOM 2224 C CA . LEU B 2 166 ? 76.850 57.111 -6.601 1.00 27.42 165 LEU W CA 1
ATOM 2225 C C . LEU B 2 166 ? 78.151 56.859 -5.825 1.00 28.22 165 LEU W C 1
ATOM 2226 O O . LEU B 2 166 ? 78.137 56.562 -4.638 1.00 28.64 165 LEU W O 1
ATOM 2231 N N . ARG B 2 167 ? 79.285 56.952 -6.508 1.00 29.29 166 ARG W N 1
ATOM 2232 C CA . ARG B 2 167 ? 80.565 56.748 -5.831 1.00 30.69 166 ARG W CA 1
ATOM 2233 C C . ARG B 2 167 ? 80.789 57.798 -4.736 1.00 30.93 166 ARG W C 1
ATOM 2234 O O . ARG B 2 167 ? 81.316 57.490 -3.658 1.00 31.39 166 ARG W O 1
ATOM 2242 N N . ALA B 2 168 ? 80.341 59.022 -4.996 1.00 29.21 167 ALA W N 1
ATOM 2243 C CA . ALA B 2 168 ? 80.551 60.154 -4.098 1.00 28.56 167 ALA W CA 1
ATOM 2244 C C . ALA B 2 168 ? 79.611 60.171 -2.879 1.00 28.81 167 ALA W C 1
ATOM 2245 O O . ALA B 2 168 ? 79.835 60.942 -1.958 1.00 29.45 167 ALA W O 1
ATOM 2247 N N . LYS B 2 169 ? 78.545 59.363 -2.879 1.00 28.81 168 LYS W N 1
ATOM 2248 C CA . LYS B 2 169 ? 77.542 59.475 -1.809 1.00 28.16 168 LYS W CA 1
ATOM 2249 C C . LYS B 2 169 ? 77.337 58.195 -0.983 1.00 27.52 168 LYS W C 1
ATOM 2250 O O . LYS B 2 169 ? 76.516 57.373 -1.336 1.00 28.61 168 LYS W O 1
ATOM 2256 N N . PRO B 2 170 ? 78.054 58.055 0.138 1.00 28.11 169 PRO W N 1
ATOM 2257 C CA . PRO B 2 170 ? 77.872 56.898 1.027 1.00 27.60 169 PRO W CA 1
ATOM 2258 C C . PRO B 2 170 ? 76.443 56.757 1.592 1.00 26.49 169 PRO W C 1
ATOM 2259 O O . PRO B 2 170 ? 76.057 55.655 1.980 1.00 26.87 169 PRO W O 1
ATOM 2263 N N . ASP B 2 171 ? 75.662 57.840 1.571 1.00 22.77 170 ASP W N 1
ATOM 2264 C CA . ASP B 2 171 ? 74.332 57.859 2.165 1.00 25.25 170 ASP W CA 1
ATOM 2265 C C . ASP B 2 171 ? 73.183 57.590 1.172 1.00 24.93 170 ASP W C 1
ATOM 2266 O O . ASP B 2 171 ? 71.990 57.770 1.512 1.00 25.11 170 ASP W O 1
ATOM 2271 N N . PHE B 2 172 ? 73.532 57.157 -0.041 1.00 24.34 171 PHE W N 1
ATOM 2272 C CA . PHE B 2 172 ? 72.534 57.052 -1.100 1.00 24.99 171 PHE W CA 1
ATOM 2273 C C . PHE B 2 172 ? 71.586 55.877 -0.819 1.00 23.57 171 PHE W C 1
ATOM 2274 O O . PHE B 2 172 ? 72.025 54.849 -0.303 1.00 22.69 171 PHE W O 1
ATOM 2282 N N . LYS B 2 173 ? 70.289 56.094 -1.072 1.00 20.68 172 LYS W N 1
ATOM 2283 C CA . LYS B 2 173 ? 69.231 55.125 -0.728 1.00 18.69 172 LYS W CA 1
ATOM 2284 C C . LYS B 2 173 ? 68.438 54.631 -1.925 1.00 17.89 172 LYS W C 1
ATOM 2285 O O . LYS B 2 173 ? 68.130 53.439 -2.014 1.00 18.98 172 LYS W O 1
ATOM 2291 N N . GLU B 2 174 ? 68.112 55.509 -2.886 1.00 15.62 173 GLU W N 1
ATOM 2292 C CA . GLU B 2 174 ? 67.257 55.076 -3.993 1.00 21.10 173 GLU W CA 1
ATOM 2293 C C . GLU B 2 174 ? 67.597 55.754 -5.283 1.00 20.34 173 GLU W C 1
ATOM 2294 O O . GLU B 2 174 ? 67.712 56.963 -5.322 1.00 19.67 173 GLU W O 1
ATOM 2300 N N . LEU B 2 175 ? 67.743 54.960 -6.337 1.00 21.28 174 LEU W N 1
ATOM 2301 C CA . LEU B 2 175 ? 67.890 55.477 -7.699 1.00 20.89 174 LEU W CA 1
ATOM 2302 C C . LEU B 2 175 ? 66.845 54.860 -8.638 1.00 20.80 174 LEU W C 1
ATOM 2303 O O . LEU B 2 175 ? 66.789 53.625 -8.778 1.00 21.33 174 LEU W O 1
ATOM 2308 N N . THR B 2 176 ? 66.017 55.702 -9.281 1.00 19.14 175 THR W N 1
ATOM 2309 C CA . THR B 2 176 ? 65.107 55.218 -10.321 1.00 19.22 175 THR W CA 1
ATOM 2310 C C . THR B 2 176 ? 65.472 55.867 -11.668 1.00 19.18 175 THR W C 1
ATOM 2311 O O . THR B 2 176 ? 65.619 57.083 -11.750 1.00 18.48 175 THR W O 1
ATOM 2315 N N . VAL B 2 177 ? 65.654 55.043 -12.693 1.00 19.11 176 VAL W N 1
ATOM 2316 C CA . VAL B 2 177 ? 66.038 55.488 -14.043 1.00 19.06 176 VAL W CA 1
ATOM 2317 C C . VAL B 2 177 ? 65.194 54.747 -15.043 1.00 18.11 176 VAL W C 1
ATOM 2318 O O . VAL B 2 177 ? 65.520 54.711 -16.222 1.00 17.55 176 VAL W O 1
ATOM 2322 N N . SER B 2 178 ? 64.085 54.176 -14.576 1.00 16.68 177 SER W N 1
ATOM 2323 C CA . SER B 2 178 ? 63.118 53.496 -15.464 1.00 17.35 177 SER W CA 1
ATOM 2324 C C . SER B 2 178 ? 62.696 54.366 -16.648 1.00 18.21 177 SER W C 1
ATOM 2325 O O . SER B 2 178 ? 62.634 55.572 -16.528 1.00 17.17 177 SER W O 1
ATOM 2328 N N . ASN B 2 179 ? 62.386 53.733 -17.777 1.00 16.93 178 ASN W N 1
ATOM 2329 C CA . ASN B 2 179 ? 61.938 54.454 -18.956 1.00 20.81 178 ASN W CA 1
ATOM 2330 C C . ASN B 2 179 ? 62.953 55.479 -19.485 1.00 19.17 178 ASN W C 1
ATOM 2331 O O . ASN B 2 179 ? 62.610 56.611 -19.813 1.00 18.55 178 ASN W O 1
ATOM 2336 N N . ASN B 2 180 ? 64.195 55.032 -19.561 1.00 20.99 179 ASN W N 1
ATOM 2337 C CA . ASN B 2 180 ? 65.272 55.714 -20.296 1.00 20.16 179 ASN W CA 1
ATOM 2338 C C . ASN B 2 180 ? 66.003 54.599 -21.010 1.00 21.91 179 ASN W C 1
ATOM 2339 O O . ASN B 2 180 ? 66.272 53.527 -20.419 1.00 20.91 179 ASN W O 1
ATOM 2344 N N . ASP B 2 181 ? 66.306 54.832 -22.285 1.00 22.09 180 ASP W N 1
ATOM 2345 C CA . ASP B 2 181 ? 66.985 53.803 -23.073 1.00 24.81 180 ASP W CA 1
ATOM 2346 C C . ASP B 2 181 ? 68.492 53.809 -22.800 1.00 23.67 180 ASP W C 1
ATOM 2347 O O . ASP B 2 181 ? 69.297 54.175 -23.651 1.00 24.38 180 ASP W O 1
ATOM 2352 N N . ILE B 2 182 ? 68.863 53.412 -21.578 1.00 22.27 181 ILE W N 1
ATOM 2353 C CA . ILE B 2 182 ? 70.252 53.420 -21.154 1.00 21.42 181 ILE W CA 1
ATOM 2354 C C . ILE B 2 182 ? 70.975 52.171 -21.694 1.00 23.09 181 ILE W C 1
ATOM 2355 O O . ILE B 2 182 ? 72.191 52.202 -21.887 1.00 24.11 181 ILE W O 1
ATOM 2360 N N . ASN B 2 183 ? 70.220 51.100 -21.933 1.00 23.12 182 ASN W N 1
ATOM 2361 C CA . ASN B 2 183 ? 70.715 49.913 -22.673 1.00 24.88 182 ASN W CA 1
ATOM 2362 C C . ASN B 2 183 ? 71.836 49.181 -21.988 1.00 24.98 182 ASN W C 1
ATOM 2363 O O . ASN B 2 183 ? 72.190 49.519 -20.858 1.00 22.75 182 ASN W O 1
ATOM 2368 N N . GLU B 2 184 ? 72.402 48.179 -22.663 1.00 25.93 183 GLU W N 1
ATOM 2369 C CA . GLU B 2 184 ? 73.280 47.262 -21.973 1.00 24.51 183 GLU W CA 1
ATOM 2370 C C . GLU B 2 184 ? 74.461 47.960 -21.338 1.00 23.67 183 GLU W C 1
ATOM 2371 O O . GLU B 2 184 ? 74.805 47.695 -20.165 1.00 22.72 183 GLU W O 1
ATOM 2377 N N . ALA B 2 185 ? 75.108 48.852 -22.092 1.00 24.33 184 ALA W N 1
ATOM 2378 C CA . ALA B 2 185 ? 76.336 49.497 -21.585 1.00 24.18 184 ALA W CA 1
ATOM 2379 C C . ALA B 2 185 ? 76.019 50.498 -20.479 1.00 23.93 184 ALA W C 1
ATOM 2380 O O . ALA B 2 185 ? 76.788 50.654 -19.542 1.00 24.43 184 ALA W O 1
ATOM 2382 N N . GLY B 2 186 ? 74.889 51.187 -20.601 1.00 24.61 185 GLY W N 1
ATOM 2383 C CA . GLY B 2 186 ? 74.480 52.130 -19.592 1.00 25.20 185 GLY W CA 1
ATOM 2384 C C . GLY B 2 186 ? 74.192 51.366 -18.301 1.00 25.33 185 GLY W C 1
ATOM 2385 O O . GLY B 2 186 ? 74.577 51.793 -17.220 1.00 26.04 185 GLY W O 1
ATOM 2386 N N . VAL B 2 187 ? 73.507 50.233 -18.404 1.00 25.51 186 VAL W N 1
ATOM 2387 C CA . VAL B 2 187 ? 73.170 49.477 -17.185 1.00 24.59 186 VAL W CA 1
ATOM 2388 C C . VAL B 2 187 ? 74.458 48.955 -16.519 1.00 24.25 186 VAL W C 1
ATOM 2389 O O . VAL B 2 187 ? 74.630 49.039 -15.305 1.00 25.07 186 VAL W O 1
ATOM 2393 N N . ARG B 2 188 ? 75.392 48.456 -17.322 1.00 24.18 187 ARG W N 1
ATOM 2394 C CA . ARG B 2 188 ? 76.649 47.951 -16.779 1.00 26.33 187 ARG W CA 1
ATOM 2395 C C . ARG B 2 188 ? 77.433 49.030 -15.994 1.00 25.35 187 ARG W C 1
ATOM 2396 O O . ARG B 2 188 ? 77.945 48.781 -14.900 1.00 24.72 187 ARG W O 1
ATOM 2404 N N . VAL B 2 189 ? 77.503 50.227 -16.569 1.00 26.39 188 VAL W N 1
ATOM 2405 C CA . VAL B 2 189 ? 78.246 51.357 -15.980 1.00 26.47 188 VAL W CA 1
ATOM 2406 C C . VAL B 2 189 ? 77.631 51.794 -14.620 1.00 24.97 188 VAL W C 1
ATOM 2407 O O . VAL B 2 189 ? 78.354 52.051 -13.669 1.00 25.51 188 VAL W O 1
ATOM 2411 N N . LEU B 2 190 ? 76.295 51.861 -14.547 1.00 27.34 189 LEU W N 1
ATOM 2412 C CA . LEU B 2 190 ? 75.595 52.153 -13.281 1.00 27.19 189 LEU W CA 1
ATOM 2413 C C . LEU B 2 190 ? 75.865 51.094 -12.200 1.00 27.17 189 LEU W C 1
ATOM 2414 O O . LEU B 2 190 ? 76.103 51.429 -11.023 1.00 26.70 189 LEU W O 1
ATOM 2419 N N . CYS B 2 191 ? 75.780 49.828 -12.609 1.00 26.92 190 CYS W N 1
ATOM 2420 C CA . CYS B 2 191 ? 76.049 48.696 -11.716 1.00 26.44 190 CYS W CA 1
ATOM 2421 C C . CYS B 2 191 ? 77.456 48.738 -11.162 1.00 27.08 190 CYS W C 1
ATOM 2422 O O . CYS B 2 191 ? 77.642 48.558 -9.952 1.00 26.99 190 CYS W O 1
ATOM 2425 N N . GLN B 2 192 ? 78.445 49.011 -12.026 1.00 28.46 191 GLN W N 1
ATOM 2426 C CA . GLN B 2 192 ? 79.821 49.221 -11.545 1.00 29.06 191 GLN W CA 1
ATOM 2427 C C . GLN B 2 192 ? 79.881 50.370 -10.538 1.00 29.35 191 GLN W C 1
ATOM 2428 O O . GLN B 2 192 ? 80.588 50.277 -9.514 1.00 30.78 191 GLN W O 1
ATOM 2434 N N . GLY B 2 193 ? 79.135 51.443 -10.829 1.00 26.86 192 GLY W N 1
ATOM 2435 C CA . GLY B 2 193 ? 79.092 52.608 -9.964 1.00 27.73 192 GLY W CA 1
ATOM 2436 C C . GLY B 2 193 ? 78.584 52.222 -8.582 1.00 28.42 192 GLY W C 1
ATOM 2437 O O . GLY B 2 193 ? 79.168 52.624 -7.592 1.00 29.74 192 GLY W O 1
ATOM 2438 N N . LEU B 2 194 ? 77.482 51.460 -8.519 1.00 30.38 193 LEU W N 1
ATOM 2439 C CA . LEU B 2 194 ? 76.919 50.986 -7.224 1.00 32.04 193 LEU W CA 1
ATOM 2440 C C . LEU B 2 194 ? 77.834 50.025 -6.493 1.00 32.17 193 LEU W C 1
ATOM 2441 O O . LEU B 2 194 ? 77.970 50.102 -5.275 1.00 32.72 193 LEU W O 1
ATOM 2446 N N . LYS B 2 195 ? 78.444 49.106 -7.238 1.00 33.56 194 LYS W N 1
ATOM 2447 C CA . LYS B 2 195 ? 79.441 48.205 -6.682 1.00 35.67 194 LYS W CA 1
ATOM 2448 C C . LYS B 2 195 ? 80.623 48.985 -6.034 1.00 36.07 194 LYS W C 1
ATOM 2449 O O . LYS B 2 195 ? 81.023 48.675 -4.922 1.00 34.14 194 LYS W O 1
ATOM 2455 N N . ASP B 2 196 ? 81.135 50.016 -6.713 1.00 35.89 195 ASP W N 1
ATOM 2456 C CA . ASP B 2 196 ? 82.234 50.843 -6.198 1.00 36.22 195 ASP W CA 1
ATOM 2457 C C . ASP B 2 196 ? 81.842 51.657 -4.981 1.00 35.86 195 ASP W C 1
ATOM 2458 O O . ASP B 2 196 ? 82.660 51.861 -4.074 1.00 37.23 195 ASP W O 1
ATOM 2463 N N . SER B 2 197 ? 80.585 52.103 -4.954 1.00 33.71 196 SER W N 1
ATOM 2464 C CA . SER B 2 197 ? 80.078 52.926 -3.875 1.00 30.35 196 SER W CA 1
ATOM 2465 C C . SER B 2 197 ? 79.869 52.182 -2.556 1.00 29.09 196 SER W C 1
ATOM 2466 O O . SER B 2 197 ? 79.355 51.034 -2.544 1.00 27.99 196 SER W O 1
ATOM 2469 N N . PRO B 2 198 ? 80.217 52.847 -1.434 1.00 27.76 197 PRO W N 1
ATOM 2470 C CA . PRO B 2 198 ? 79.879 52.346 -0.115 1.00 28.00 197 PRO W CA 1
ATOM 2471 C C . PRO B 2 198 ? 78.375 52.506 0.247 1.00 27.10 197 PRO W C 1
ATOM 2472 O O . PRO B 2 198 ? 77.957 52.019 1.286 1.00 26.25 197 PRO W O 1
ATOM 2476 N N . CYS B 2 199 ? 77.575 53.155 -0.600 1.00 26.93 198 CYS W N 1
ATOM 2477 C CA . CYS B 2 199 ? 76.155 53.379 -0.251 1.00 25.50 198 CYS W CA 1
ATOM 2478 C C . CYS B 2 199 ? 75.414 52.087 0.146 1.00 24.01 198 CYS W C 1
ATOM 2479 O O . CYS B 2 199 ? 75.578 51.064 -0.476 1.00 24.66 198 CYS W O 1
ATOM 2482 N N . GLN B 2 200 ? 74.674 52.161 1.248 1.00 22.56 199 GLN W N 1
ATOM 2483 C CA . GLN B 2 200 ? 73.723 51.121 1.636 1.00 22.87 199 GLN W CA 1
ATOM 2484 C C . GLN B 2 200 ? 72.373 51.335 0.873 1.00 20.60 199 GLN W C 1
ATOM 2485 O O . GLN B 2 200 ? 71.360 51.586 1.487 1.00 19.80 199 GLN W O 1
ATOM 2491 N N . LEU B 2 201 ? 72.418 51.233 -0.461 1.00 18.55 200 LEU W N 1
ATOM 2492 C CA . LEU B 2 201 ? 71.240 51.400 -1.356 1.00 19.82 200 LEU W CA 1
ATOM 2493 C C . LEU B 2 201 ? 70.057 50.521 -0.965 1.00 18.43 200 LEU W C 1
ATOM 2494 O O . LEU B 2 201 ? 70.245 49.334 -0.691 1.00 18.54 200 LEU W O 1
ATOM 2499 N N . GLU B 2 202 ? 68.845 51.089 -0.960 1.00 17.78 201 GLU W N 1
ATOM 2500 C CA . GLU B 2 202 ? 67.678 50.339 -0.529 1.00 18.75 201 GLU W CA 1
ATOM 2501 C C . GLU B 2 202 ? 66.765 49.969 -1.695 1.00 18.93 201 GLU W C 1
ATOM 2502 O O . GLU B 2 202 ? 66.054 48.985 -1.627 1.00 17.83 201 GLU W O 1
ATOM 2508 N N . ALA B 2 203 ? 66.799 50.755 -2.780 1.00 18.97 202 ALA W N 1
ATOM 2509 C CA . ALA B 2 203 ? 65.905 50.524 -3.918 1.00 18.54 202 ALA W CA 1
ATOM 2510 C C . ALA B 2 203 ? 66.582 50.960 -5.213 1.00 18.25 202 ALA W C 1
ATOM 2511 O O . ALA B 2 203 ? 67.242 51.974 -5.269 1.00 18.35 202 ALA W O 1
ATOM 2513 N N . LEU B 2 204 ? 66.463 50.114 -6.222 1.00 18.49 203 LEU W N 1
ATOM 2514 C CA . LEU B 2 204 ? 67.011 50.349 -7.551 1.00 19.61 203 LEU W CA 1
ATOM 2515 C C . LEU B 2 204 ? 65.916 49.968 -8.485 1.00 18.67 203 LEU W C 1
ATOM 2516 O O . LEU B 2 204 ? 65.396 48.828 -8.397 1.00 17.94 203 LEU W O 1
ATOM 2521 N N . LYS B 2 205 ? 65.567 50.901 -9.381 1.00 18.65 204 LYS W N 1
ATOM 2522 C CA . LYS B 2 205 ? 64.536 50.662 -10.371 1.00 19.69 204 LYS W CA 1
ATOM 2523 C C . LYS B 2 205 ? 65.061 51.000 -11.773 1.00 18.45 204 LYS W C 1
ATOM 2524 O O . LYS B 2 205 ? 65.444 52.132 -12.027 1.00 18.45 204 LYS W O 1
ATOM 2530 N N . LEU B 2 206 ? 65.090 49.991 -12.649 1.00 17.89 205 LEU W N 1
ATOM 2531 C CA . LEU B 2 206 ? 65.581 50.126 -14.039 1.00 16.54 205 LEU W CA 1
ATOM 2532 C C . LEU B 2 206 ? 64.585 49.455 -14.985 1.00 15.49 205 LEU W C 1
ATOM 2533 O O . LEU B 2 206 ? 64.934 48.591 -15.804 1.00 17.26 205 LEU W O 1
ATOM 2538 N N . GLU B 2 207 ? 63.319 49.807 -14.826 1.00 15.15 206 GLU W N 1
ATOM 2539 C CA . GLU B 2 207 ? 62.256 49.190 -15.630 1.00 17.17 206 GLU W CA 1
ATOM 2540 C C . GLU B 2 207 ? 62.216 49.865 -16.996 1.00 17.52 206 GLU W C 1
ATOM 2541 O O . GLU B 2 207 ? 62.389 51.078 -17.097 1.00 18.32 206 GLU W O 1
ATOM 2547 N N . SER B 2 208 ? 61.958 49.080 -18.037 1.00 18.71 207 SER W N 1
ATOM 2548 C CA . SER B 2 208 ? 61.997 49.587 -19.430 1.00 19.68 207 SER W CA 1
ATOM 2549 C C . SER B 2 208 ? 63.280 50.356 -19.719 1.00 20.91 207 SER W C 1
ATOM 2550 O O . SER B 2 208 ? 63.233 51.493 -20.185 1.00 19.98 207 SER W O 1
ATOM 2553 N N . CYS B 2 209 ? 64.420 49.736 -19.445 1.00 22.24 208 CYS W N 1
ATOM 2554 C CA . CYS B 2 209 ? 65.704 50.411 -19.618 1.00 22.43 208 CYS W CA 1
ATOM 2555 C C . CYS B 2 209 ? 66.589 49.768 -20.697 1.00 22.04 208 CYS W C 1
ATOM 2556 O O . CYS B 2 209 ? 67.718 50.194 -20.911 1.00 20.87 208 CYS W O 1
ATOM 2559 N N . GLY B 2 210 ? 66.073 48.742 -21.370 1.00 22.74 209 GLY W N 1
ATOM 2560 C CA . GLY B 2 210 ? 66.923 47.961 -22.286 1.00 22.78 209 GLY W CA 1
ATOM 2561 C C . GLY B 2 210 ? 67.942 47.103 -21.537 1.00 23.11 209 GLY W C 1
ATOM 2562 O O . GLY B 2 210 ? 69.023 46.812 -22.060 1.00 20.29 209 GLY W O 1
ATOM 2563 N N . VAL B 2 211 ? 67.582 46.671 -20.318 1.00 20.65 210 VAL W N 1
ATOM 2564 C CA . VAL B 2 211 ? 68.396 45.761 -19.525 1.00 21.34 210 VAL W CA 1
ATOM 2565 C C . VAL B 2 211 ? 68.353 44.418 -20.242 1.00 21.76 210 VAL W C 1
ATOM 2566 O O . VAL B 2 211 ? 67.284 43.966 -20.713 1.00 22.48 210 VAL W O 1
ATOM 2570 N N . THR B 2 212 ? 69.515 43.783 -20.361 1.00 21.85 211 THR W N 1
ATOM 2571 C CA . THR B 2 212 ? 69.595 42.548 -21.123 1.00 23.10 211 THR W CA 1
ATOM 2572 C C . THR B 2 212 ? 69.865 41.344 -20.238 1.00 25.17 211 THR W C 1
ATOM 2573 O O . THR B 2 212 ? 70.208 41.502 -19.065 1.00 24.97 211 THR W O 1
ATOM 2577 N N . SER B 2 213 ? 69.742 40.138 -20.809 1.00 25.46 212 SER W N 1
ATOM 2578 C CA . SER B 2 213 ? 70.113 38.899 -20.103 1.00 25.74 212 SER W CA 1
ATOM 2579 C C . SER B 2 213 ? 71.509 38.985 -19.522 1.00 26.88 212 SER W C 1
ATOM 2580 O O . SER B 2 213 ? 71.729 38.585 -18.379 1.00 23.91 212 SER W O 1
ATOM 2583 N N . ASP B 2 214 ? 72.455 39.507 -20.310 1.00 27.19 213 ASP W N 1
ATOM 2584 C CA . ASP B 2 214 ? 73.834 39.599 -19.884 1.00 27.34 213 ASP W CA 1
ATOM 2585 C C . ASP B 2 214 ? 73.970 40.581 -18.721 1.00 25.73 213 ASP W C 1
ATOM 2586 O O . ASP B 2 214 ? 74.811 40.367 -17.822 1.00 24.64 213 ASP W O 1
ATOM 2591 N N . ASN B 2 215 ? 73.138 41.636 -18.726 1.00 23.84 214 ASN W N 1
ATOM 2592 C CA . ASN B 2 215 ? 73.148 42.606 -17.626 1.00 24.81 214 ASN W CA 1
ATOM 2593 C C . ASN B 2 215 ? 72.755 41.909 -16.324 1.00 23.77 214 ASN W C 1
ATOM 2594 O O . ASN B 2 215 ? 72.986 42.447 -15.243 1.00 26.39 214 ASN W O 1
ATOM 2599 N N . CYS B 2 216 ? 72.126 40.739 -16.414 1.00 24.01 215 CYS W N 1
ATOM 2600 C CA . CYS B 2 216 ? 71.758 40.037 -15.184 1.00 23.91 215 CYS W CA 1
ATOM 2601 C C . CYS B 2 216 ? 72.983 39.536 -14.422 1.00 25.42 215 CYS W C 1
ATOM 2602 O O . CYS B 2 216 ? 72.925 39.396 -13.201 1.00 27.10 215 CYS W O 1
ATOM 2605 N N . ARG B 2 217 ? 74.103 39.293 -15.110 1.00 26.29 216 ARG W N 1
ATOM 2606 C CA . ARG B 2 217 ? 75.369 39.063 -14.416 1.00 27.62 216 ARG W CA 1
ATOM 2607 C C . ARG B 2 217 ? 75.822 40.307 -13.650 1.00 27.51 216 ARG W C 1
ATOM 2608 O O . ARG B 2 217 ? 76.353 40.181 -12.570 1.00 26.21 216 ARG W O 1
ATOM 2616 N N . ASP B 2 218 ? 75.608 41.494 -14.222 1.00 26.82 217 ASP W N 1
ATOM 2617 C CA . ASP B 2 218 ? 75.937 42.763 -13.567 1.00 27.59 217 ASP W CA 1
ATOM 2618 C C . ASP B 2 218 ? 75.060 42.944 -12.305 1.00 27.81 217 ASP W C 1
ATOM 2619 O O . ASP B 2 218 ? 75.560 43.294 -11.238 1.00 28.84 217 ASP W O 1
ATOM 2624 N N . LEU B 2 219 ? 73.751 42.705 -12.454 1.00 26.52 218 LEU W N 1
ATOM 2625 C CA . LEU B 2 219 ? 72.786 42.873 -11.364 1.00 26.03 218 LEU W CA 1
ATOM 2626 C C . LEU B 2 219 ? 72.933 41.787 -10.311 1.00 26.29 218 LEU W C 1
ATOM 2627 O O . LEU B 2 219 ? 72.744 42.037 -9.130 1.00 25.49 218 LEU W O 1
ATOM 2632 N N . CYS B 2 220 ? 73.323 40.596 -10.746 1.00 27.95 219 CYS W N 1
ATOM 2633 C CA . CYS B 2 220 ? 73.680 39.523 -9.808 1.00 28.22 219 CYS W CA 1
ATOM 2634 C C . CYS B 2 220 ? 74.670 40.053 -8.754 1.00 28.73 219 CYS W C 1
ATOM 2635 O O . CYS B 2 220 ? 74.499 39.821 -7.535 1.00 27.26 219 CYS W O 1
ATOM 2638 N N . GLY B 2 221 ? 75.709 40.733 -9.252 1.00 27.84 220 GLY W N 1
ATOM 2639 C CA . GLY B 2 221 ? 76.767 41.301 -8.442 1.00 28.16 220 GLY W CA 1
ATOM 2640 C C . GLY B 2 221 ? 76.216 42.273 -7.406 1.00 28.45 220 GLY W C 1
ATOM 2641 O O . GLY B 2 221 ? 76.609 42.257 -6.243 1.00 27.66 220 GLY W O 1
ATOM 2642 N N . ILE B 2 222 ? 75.292 43.110 -7.841 1.00 28.01 221 ILE W N 1
ATOM 2643 C CA . ILE B 2 222 ? 74.682 44.110 -6.968 1.00 27.21 221 ILE W CA 1
ATOM 2644 C C . ILE B 2 222 ? 73.852 43.478 -5.858 1.00 25.54 221 ILE W C 1
ATOM 2645 O O . ILE B 2 222 ? 73.909 43.918 -4.700 1.00 25.77 221 ILE W O 1
ATOM 2650 N N . VAL B 2 223 ? 73.075 42.453 -6.203 1.00 25.10 222 VAL W N 1
ATOM 2651 C CA . VAL B 2 223 ? 72.190 41.802 -5.222 1.00 23.76 222 VAL W CA 1
ATOM 2652 C C . VAL B 2 223 ? 73.050 41.041 -4.176 1.00 26.83 222 VAL W C 1
ATOM 2653 O O . VAL B 2 223 ? 72.755 41.054 -2.946 1.00 25.83 222 VAL W O 1
ATOM 2657 N N . ALA B 2 224 ? 74.125 40.427 -4.673 1.00 28.36 223 ALA W N 1
ATOM 2658 C CA . ALA B 2 224 ? 75.099 39.758 -3.824 1.00 32.39 223 ALA W CA 1
ATOM 2659 C C . ALA B 2 224 ? 75.822 40.750 -2.916 1.00 34.59 223 ALA W C 1
ATOM 2660 O O . ALA B 2 224 ? 76.109 40.419 -1.773 1.00 37.60 223 ALA W O 1
ATOM 2662 N N . SER B 2 225 ? 76.057 41.968 -3.410 1.00 34.72 224 SER W N 1
ATOM 2663 C CA . SER B 2 225 ? 76.894 42.981 -2.744 1.00 34.91 224 SER W CA 1
ATOM 2664 C C . SER B 2 225 ? 76.196 43.963 -1.810 1.00 34.19 224 SER W C 1
ATOM 2665 O O . SER B 2 225 ? 76.854 44.586 -0.962 1.00 33.80 224 SER W O 1
ATOM 2668 N N . LYS B 2 226 ? 74.888 44.158 -1.987 1.00 29.32 225 LYS W N 1
ATOM 2669 C CA . LYS B 2 226 ? 74.166 45.160 -1.190 1.00 26.36 225 LYS W CA 1
ATOM 2670 C C . LYS B 2 226 ? 73.174 44.480 -0.268 1.00 26.02 225 LYS W C 1
ATOM 2671 O O . LYS B 2 226 ? 72.011 44.279 -0.655 1.00 24.02 225 LYS W O 1
ATOM 2677 N N . ALA B 2 227 ? 73.620 44.125 0.939 1.00 22.90 226 ALA W N 1
ATOM 2678 C CA . ALA B 2 227 ? 72.714 43.526 1.922 1.00 23.94 226 ALA W CA 1
ATOM 2679 C C . ALA B 2 227 ? 71.603 44.477 2.331 1.00 21.80 226 ALA W C 1
ATOM 2680 O O . ALA B 2 227 ? 70.577 44.073 2.848 1.00 20.98 226 ALA W O 1
ATOM 2682 N N . SER B 2 228 ? 71.813 45.769 2.085 1.00 22.36 227 SER W N 1
ATOM 2683 C CA . SER B 2 228 ? 70.807 46.782 2.352 1.00 20.76 227 SER W CA 1
ATOM 2684 C C . SER B 2 228 ? 69.666 46.800 1.334 1.00 18.45 227 SER W C 1
ATOM 2685 O O . SER B 2 228 ? 68.632 47.423 1.570 1.00 20.68 227 SER W O 1
ATOM 2688 N N . LEU B 2 229 ? 69.865 46.166 0.195 1.00 21.07 228 LEU W N 1
ATOM 2689 C CA . LEU B 2 229 ? 68.894 46.294 -0.884 1.00 21.35 228 LEU W CA 1
ATOM 2690 C C . LEU B 2 229 ? 67.560 45.654 -0.498 1.00 20.06 228 LEU W C 1
ATOM 2691 O O . LEU B 2 229 ? 67.499 44.450 -0.182 1.00 18.53 228 LEU W O 1
ATOM 2696 N N . ARG B 2 230 ? 66.504 46.459 -0.544 1.00 18.36 229 ARG W N 1
ATOM 2697 C CA . ARG B 2 230 ? 65.124 45.974 -0.251 1.00 19.48 229 ARG W CA 1
ATOM 2698 C C . ARG B 2 230 ? 64.238 45.781 -1.445 1.00 19.34 229 ARG W C 1
ATOM 2699 O O . ARG B 2 230 ? 63.386 44.884 -1.454 1.00 17.19 229 ARG W O 1
ATOM 2707 N N . GLU B 2 231 ? 64.447 46.619 -2.457 1.00 19.02 230 GLU W N 1
ATOM 2708 C CA . GLU B 2 231 ? 63.562 46.647 -3.627 1.00 20.15 230 GLU W CA 1
ATOM 2709 C C . GLU B 2 231 ? 64.358 46.666 -4.930 1.00 18.11 230 GLU W C 1
ATOM 2710 O O . GLU B 2 231 ? 65.271 47.452 -5.078 1.00 20.65 230 GLU W O 1
ATOM 2716 N N . LEU B 2 232 ? 64.020 45.765 -5.849 1.00 16.78 231 LEU W N 1
ATOM 2717 C CA . LEU B 2 232 ? 64.683 45.694 -7.146 1.00 19.08 231 LEU W CA 1
ATOM 2718 C C . LEU B 2 232 ? 63.587 45.557 -8.202 1.00 17.20 231 LEU W C 1
ATOM 2719 O O . LEU B 2 232 ? 62.833 44.577 -8.208 1.00 16.12 231 LEU W O 1
ATOM 2724 N N . ALA B 2 233 ? 63.474 46.564 -9.076 1.00 15.00 232 ALA W N 1
ATOM 2725 C CA . ALA B 2 233 ? 62.413 46.566 -10.063 1.00 17.51 232 ALA W CA 1
ATOM 2726 C C . ALA B 2 233 ? 63.076 46.619 -11.468 1.00 17.84 232 ALA W C 1
ATOM 2727 O O . ALA B 2 233 ? 63.920 47.478 -11.764 1.00 19.44 232 ALA W O 1
ATOM 2729 N N . LEU B 2 234 ? 62.728 45.611 -12.266 1.00 18.57 233 LEU W N 1
ATOM 2730 C CA . LEU B 2 234 ? 63.347 45.338 -13.558 1.00 19.31 233 LEU W CA 1
ATOM 2731 C C . LEU B 2 234 ? 62.291 44.950 -14.580 1.00 19.43 233 LEU W C 1
ATOM 2732 O O . LEU B 2 234 ? 62.587 44.287 -15.595 1.00 20.59 233 LEU W O 1
ATOM 2737 N N . GLY B 2 235 ? 61.058 45.399 -14.356 1.00 16.46 234 GLY W N 1
ATOM 2738 C CA . GLY B 2 235 ? 59.962 45.046 -15.273 1.00 17.64 234 GLY W CA 1
ATOM 2739 C C . GLY B 2 235 ? 60.179 45.584 -16.692 1.00 20.22 234 GLY W C 1
ATOM 2740 O O . GLY B 2 235 ? 60.938 46.556 -16.880 1.00 19.17 234 GLY W O 1
ATOM 2741 N N . SER B 2 236 ? 59.558 44.926 -17.678 1.00 18.97 235 SER W N 1
ATOM 2742 C CA . SER B 2 236 ? 59.630 45.347 -19.098 1.00 20.17 235 SER W CA 1
ATOM 2743 C C . SER B 2 236 ? 61.087 45.444 -19.602 1.00 20.95 235 SER W C 1
ATOM 2744 O O . SER B 2 236 ? 61.504 46.467 -20.146 1.00 23.89 235 SER W O 1
ATOM 2747 N N . ASN B 2 237 ? 61.861 44.379 -19.389 1.00 20.90 236 ASN W N 1
ATOM 2748 C CA . ASN B 2 237 ? 63.204 44.233 -19.950 1.00 22.22 236 ASN W CA 1
ATOM 2749 C C . ASN B 2 237 ? 63.283 42.781 -20.434 1.00 24.35 236 ASN W C 1
ATOM 2750 O O . ASN B 2 237 ? 62.595 41.907 -19.891 1.00 20.88 236 ASN W O 1
ATOM 2755 N N . LYS B 2 238 ? 64.124 42.525 -21.438 1.00 25.66 237 LYS W N 1
ATOM 2756 C CA . LYS B 2 238 ? 64.194 41.205 -22.057 1.00 27.62 237 LYS W CA 1
ATOM 2757 C C . LYS B 2 238 ? 65.213 40.380 -21.274 1.00 27.15 237 LYS W C 1
ATOM 2758 O O . LYS B 2 238 ? 66.340 40.113 -21.714 1.00 27.17 237 LYS W O 1
ATOM 2764 N N . LEU B 2 239 ? 64.824 40.029 -20.056 1.00 24.56 238 LEU W N 1
ATOM 2765 C CA . LEU B 2 239 ? 65.713 39.299 -19.195 1.00 22.74 238 LEU W CA 1
ATOM 2766 C C . LEU B 2 239 ? 65.755 37.818 -19.611 1.00 22.03 238 LEU W C 1
ATOM 2767 O O . LEU B 2 239 ? 66.821 37.218 -19.673 1.00 23.41 238 LEU W O 1
ATOM 2772 N N . GLY B 2 240 ? 64.595 37.242 -19.850 1.00 19.70 239 GLY W N 1
ATOM 2773 C CA . GLY B 2 240 ? 64.507 35.837 -20.290 1.00 23.38 239 GLY W CA 1
ATOM 2774 C C . GLY B 2 240 ? 64.745 34.862 -19.157 1.00 23.55 239 GLY W C 1
ATOM 2775 O O . GLY B 2 240 ? 65.049 35.268 -18.005 1.00 22.17 239 GLY W O 1
ATOM 2776 N N . ASP B 2 241 ? 64.609 33.569 -19.460 1.00 22.79 240 ASP W N 1
ATOM 2777 C CA . ASP B 2 241 ? 64.943 32.533 -18.458 1.00 24.31 240 ASP W CA 1
ATOM 2778 C C . ASP B 2 241 ? 66.441 32.517 -18.185 1.00 23.39 240 ASP W C 1
ATOM 2779 O O . ASP B 2 241 ? 66.895 32.232 -17.066 1.00 21.88 240 ASP W O 1
ATOM 2784 N N . VAL B 2 242 ? 67.223 32.858 -19.210 1.00 26.04 241 VAL W N 1
ATOM 2785 C CA . VAL B 2 242 ? 68.690 32.941 -19.061 1.00 26.57 241 VAL W CA 1
ATOM 2786 C C . VAL B 2 242 ? 69.052 34.080 -18.107 1.00 25.08 241 VAL W C 1
ATOM 2787 O O . VAL B 2 242 ? 69.887 33.912 -17.210 1.00 25.11 241 VAL W O 1
ATOM 2791 N N . GLY B 2 243 ? 68.384 35.218 -18.257 1.00 22.88 242 GLY W N 1
ATOM 2792 C CA . GLY B 2 243 ? 68.565 36.302 -17.283 1.00 22.95 242 GLY W CA 1
ATOM 2793 C C . GLY B 2 243 ? 68.259 35.881 -15.851 1.00 22.99 242 GLY W C 1
ATOM 2794 O O . GLY B 2 243 ? 69.054 36.135 -14.940 1.00 21.87 242 GLY W O 1
ATOM 2795 N N . MET B 2 244 ? 67.108 35.239 -15.648 1.00 24.31 243 MET W N 1
ATOM 2796 C CA . MET B 2 244 ? 66.746 34.657 -14.337 1.00 25.48 243 MET W CA 1
ATOM 2797 C C . MET B 2 244 ? 67.799 33.706 -13.788 1.00 27.47 243 MET W C 1
ATOM 2798 O O . MET B 2 244 ? 68.133 33.762 -12.589 1.00 28.61 243 MET W O 1
ATOM 2803 N N . ALA B 2 245 ? 68.352 32.870 -14.657 1.00 26.88 244 ALA W N 1
ATOM 2804 C CA . ALA B 2 245 ? 69.412 31.945 -14.253 1.00 29.26 244 ALA W CA 1
ATOM 2805 C C . ALA B 2 245 ? 70.703 32.649 -13.771 1.00 31.40 244 ALA W C 1
ATOM 2806 O O . ALA B 2 245 ? 71.449 32.113 -12.947 1.00 31.42 244 ALA W O 1
ATOM 2808 N N . GLU B 2 246 ? 70.941 33.862 -14.260 1.00 30.11 245 GLU W N 1
ATOM 2809 C CA . GLU B 2 246 ? 72.144 34.599 -13.915 1.00 30.67 245 GLU W CA 1
ATOM 2810 C C . GLU B 2 246 ? 71.924 35.514 -12.720 1.00 29.44 245 GLU W C 1
ATOM 2811 O O . GLU B 2 246 ? 72.876 35.902 -12.040 1.00 26.48 245 GLU W O 1
ATOM 2817 N N . LEU B 2 247 ? 70.656 35.824 -12.469 1.00 28.53 246 LEU W N 1
ATOM 2818 C CA . LEU B 2 247 ? 70.267 36.683 -11.371 1.00 28.02 246 LEU W CA 1
ATOM 2819 C C . LEU B 2 247 ? 70.139 35.900 -10.097 1.00 26.55 24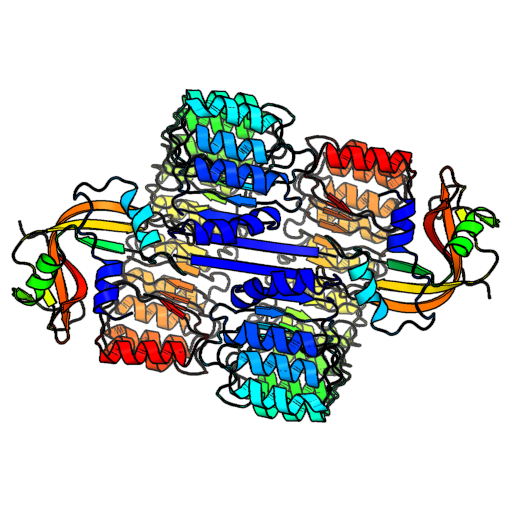6 LEU W C 1
ATOM 2820 O O . LEU B 2 247 ? 70.633 36.326 -9.042 1.00 24.51 246 LEU W O 1
ATOM 2825 N N . CYS B 2 248 ? 69.508 34.731 -10.210 1.00 26.89 247 CYS W N 1
ATOM 2826 C CA . CYS B 2 248 ? 69.141 33.924 -9.049 1.00 27.84 247 CYS W CA 1
ATOM 2827 C C . CYS B 2 248 ? 70.359 33.491 -8.189 1.00 28.04 247 CYS W C 1
ATOM 2828 O O . CYS B 2 248 ? 70.234 33.375 -6.968 1.00 26.91 247 CYS W O 1
ATOM 2831 N N . PRO B 2 249 ? 71.550 33.275 -8.800 1.00 28.96 248 PRO W N 1
ATOM 2832 C CA . PRO B 2 249 ? 72.671 33.057 -7.894 1.00 28.72 248 PRO W CA 1
ATOM 2833 C C . PRO B 2 249 ? 72.874 34.128 -6.840 1.00 27.58 248 PRO W C 1
ATOM 2834 O O . PRO B 2 249 ? 73.137 33.772 -5.697 1.00 27.65 248 PRO W O 1
ATOM 2838 N N . GLY B 2 250 ? 72.743 35.405 -7.209 1.00 24.11 249 GLY W N 1
ATOM 2839 C CA . GLY B 2 250 ? 72.940 36.529 -6.261 1.00 21.57 249 GLY W CA 1
ATOM 2840 C C . GLY B 2 250 ? 71.840 36.603 -5.209 1.00 19.73 249 GLY W C 1
ATOM 2841 O O . GLY B 2 250 ? 72.112 36.887 -4.035 1.00 20.04 249 GLY W O 1
ATOM 2842 N N . LEU B 2 251 ? 70.607 36.335 -5.659 1.00 20.18 250 LEU W N 1
ATOM 2843 C CA . LEU B 2 251 ? 69.408 36.244 -4.807 1.00 23.18 250 LEU W CA 1
ATOM 2844 C C . LEU B 2 251 ? 69.519 35.135 -3.747 1.00 23.72 250 LEU W C 1
ATOM 2845 O O . LEU B 2 251 ? 68.998 35.281 -2.650 1.00 23.55 250 LEU W O 1
ATOM 2850 N N . LEU B 2 252 ? 70.244 34.062 -4.072 1.00 25.53 251 LEU W N 1
ATOM 2851 C CA . LEU B 2 252 ? 70.516 32.971 -3.123 1.00 25.54 251 LEU W CA 1
ATOM 2852 C C . LEU B 2 252 ? 71.640 33.203 -2.126 1.00 27.05 251 LEU W C 1
ATOM 2853 O O . LEU B 2 252 ? 71.789 32.388 -1.220 1.00 27.83 251 LEU W O 1
ATOM 2858 N N . HIS B 2 253 ? 72.436 34.268 -2.278 1.00 28.34 252 HIS W N 1
ATOM 2859 C CA . HIS B 2 253 ? 73.474 34.580 -1.285 1.00 29.94 252 HIS W CA 1
ATOM 2860 C C . HIS B 2 253 ? 72.813 34.817 0.070 1.00 29.28 252 HIS W C 1
ATOM 2861 O O . HIS B 2 253 ? 71.808 35.512 0.159 1.00 26.24 252 HIS W O 1
ATOM 2868 N N . PRO B 2 254 ? 73.381 34.232 1.143 1.00 30.67 253 PRO W N 1
ATOM 2869 C CA . PRO B 2 254 ? 72.848 34.391 2.490 1.00 28.69 253 PRO W CA 1
ATOM 2870 C C . PRO B 2 254 ? 72.692 35.849 2.939 1.00 26.88 253 PRO W C 1
ATOM 2871 O O . PRO B 2 254 ? 71.737 36.166 3.685 1.00 25.76 253 PRO W O 1
ATOM 2875 N N . SER B 2 255 ? 73.614 36.708 2.508 1.00 25.88 254 SER W N 1
ATOM 2876 C CA . SER B 2 255 ? 73.575 38.130 2.871 1.00 27.75 254 SER W CA 1
ATOM 2877 C C . SER B 2 255 ? 72.437 38.923 2.183 1.00 27.14 254 SER W C 1
ATOM 2878 O O . SER B 2 255 ? 72.069 39.984 2.654 1.00 26.97 254 SER W O 1
ATOM 2881 N N . SER B 2 256 ? 71.895 38.429 1.070 1.00 26.42 255 SER W N 1
ATOM 2882 C CA . SER B 2 256 ? 70.778 39.137 0.414 1.00 25.69 255 SER W CA 1
ATOM 2883 C C . SER B 2 256 ? 69.506 39.062 1.270 1.00 26.43 255 SER W C 1
ATOM 2884 O O . SER B 2 256 ? 69.131 37.972 1.745 1.00 27.35 255 SER W O 1
ATOM 2887 N N . ARG B 2 257 ? 68.861 40.208 1.507 1.00 26.14 256 ARG W N 1
ATOM 2888 C CA . ARG B 2 257 ? 67.571 40.224 2.191 1.00 27.62 256 ARG W CA 1
ATOM 2889 C C . ARG B 2 257 ? 66.557 41.021 1.337 1.00 24.31 256 ARG W C 1
ATOM 2890 O O . ARG B 2 257 ? 65.673 41.734 1.839 1.00 22.92 256 ARG W O 1
ATOM 2898 N N . LEU B 2 258 ? 66.705 40.922 0.021 1.00 22.25 257 LEU W N 1
ATOM 2899 C CA . LEU B 2 258 ? 65.774 41.608 -0.874 1.00 20.69 257 LEU W CA 1
ATOM 2900 C C . LEU B 2 258 ? 64.334 41.277 -0.495 1.00 21.22 257 LEU W C 1
ATOM 2901 O O . LEU B 2 258 ? 63.971 40.086 -0.393 1.00 19.73 257 LEU W O 1
ATOM 2906 N N . ARG B 2 259 ? 63.521 42.322 -0.315 1.00 19.17 258 ARG W N 1
ATOM 2907 C CA . ARG B 2 259 ? 62.116 42.182 0.084 1.00 19.96 258 ARG W CA 1
ATOM 2908 C C . ARG B 2 259 ? 61.145 42.128 -1.087 1.00 18.83 258 ARG W C 1
ATOM 2909 O O . ARG B 2 259 ? 60.146 41.393 -1.046 1.00 17.39 258 ARG W O 1
ATOM 2917 N N . THR B 2 260 ? 61.419 42.922 -2.118 1.00 16.14 259 THR W N 1
ATOM 2918 C CA . THR B 2 260 ? 60.478 43.095 -3.214 1.00 16.08 259 THR W CA 1
ATOM 2919 C C . THR B 2 260 ? 61.180 42.942 -4.540 1.00 15.85 259 THR W C 1
ATOM 2920 O O . THR B 2 260 ? 62.183 43.621 -4.792 1.00 15.32 259 THR W O 1
ATOM 2924 N N . LEU B 2 261 ? 60.640 42.073 -5.391 1.00 15.82 260 LEU W N 1
ATOM 2925 C CA . LEU B 2 261 ? 61.290 41.792 -6.691 1.00 17.98 260 LEU W CA 1
ATOM 2926 C C . LEU B 2 261 ? 60.224 41.990 -7.748 1.00 17.21 260 LEU W C 1
ATOM 2927 O O . LEU B 2 261 ? 59.206 41.257 -7.746 1.00 16.83 260 LEU W O 1
ATOM 2932 N N . TRP B 2 262 ? 60.428 43.026 -8.590 1.00 16.91 261 TRP W N 1
ATOM 2933 C CA . TRP B 2 262 ? 59.463 43.426 -9.639 1.00 16.78 261 TRP W CA 1
ATOM 2934 C C . TRP B 2 262 ? 60.030 43.051 -11.013 1.00 16.64 261 TRP W C 1
ATOM 2935 O O . TRP B 2 262 ? 60.926 43.727 -11.532 1.00 18.13 261 TRP W O 1
ATOM 2946 N N . ILE B 2 263 ? 59.580 41.917 -11.547 1.00 16.36 262 ILE W N 1
ATOM 2947 C CA . ILE B 2 263 ? 60.082 41.356 -12.826 1.00 16.38 262 ILE W CA 1
ATOM 2948 C C . ILE B 2 263 ? 58.889 40.961 -13.738 1.00 18.06 262 ILE W C 1
ATOM 2949 O O . ILE B 2 263 ? 58.836 39.878 -14.291 1.00 20.67 262 ILE W O 1
ATOM 2954 N N . TRP B 2 264 ? 57.923 41.873 -13.855 1.00 17.23 263 TRP W N 1
ATOM 2955 C CA . TRP B 2 264 ? 56.762 41.725 -14.733 1.00 16.57 263 TRP W CA 1
ATOM 2956 C C . TRP B 2 264 ? 57.230 41.914 -16.206 1.00 18.32 263 TRP W C 1
ATOM 2957 O O . TRP B 2 264 ? 58.168 42.650 -16.482 1.00 19.24 263 TRP W O 1
ATOM 2968 N N . GLU B 2 265 ? 56.619 41.194 -17.151 1.00 20.06 264 GLU W N 1
ATOM 2969 C CA . GLU B 2 265 ? 57.002 41.348 -18.559 1.00 20.14 264 GLU W CA 1
ATOM 2970 C C . GLU B 2 265 ? 58.503 41.274 -18.791 1.00 20.35 264 GLU W C 1
ATOM 2971 O O . GLU B 2 265 ? 59.102 42.165 -19.419 1.00 19.63 264 GLU W O 1
ATOM 2977 N N . CYS B 2 266 ? 59.141 40.236 -18.253 1.00 20.54 265 CYS W N 1
ATOM 2978 C CA . CYS B 2 266 ? 60.584 40.034 -18.438 1.00 20.08 265 CYS W CA 1
ATOM 2979 C C . CYS B 2 266 ? 61.002 38.858 -19.359 1.00 20.16 265 CYS W C 1
ATOM 2980 O O . CYS B 2 266 ? 62.187 38.453 -19.371 1.00 19.67 265 CYS W O 1
ATOM 2983 N N . GLY B 2 267 ? 60.049 38.347 -20.140 1.00 21.96 266 GLY W N 1
ATOM 2984 C CA . GLY B 2 267 ? 60.308 37.203 -21.029 1.00 21.60 266 GLY W CA 1
ATOM 2985 C C . GLY B 2 267 ? 60.531 35.893 -20.270 1.00 23.49 266 GLY W C 1
ATOM 2986 O O . GLY B 2 267 ? 61.141 34.953 -20.782 1.00 23.06 266 GLY W O 1
ATOM 2987 N N . ILE B 2 268 ? 60.033 35.821 -19.042 1.00 22.14 267 ILE W N 1
ATOM 2988 C CA . ILE B 2 268 ? 60.201 34.630 -18.228 1.00 22.22 267 ILE W CA 1
ATOM 2989 C C . ILE B 2 268 ? 59.124 33.587 -18.530 1.00 21.46 267 ILE W C 1
ATOM 2990 O O . ILE B 2 268 ? 57.946 33.943 -18.701 1.00 22.39 267 ILE W O 1
ATOM 2995 N N . THR B 2 269 ? 59.519 32.306 -18.599 1.00 21.63 268 THR W N 1
ATOM 2996 C CA . THR B 2 269 ? 58.587 31.181 -18.831 1.00 21.95 268 THR W CA 1
ATOM 2997 C C . THR B 2 269 ? 58.615 30.220 -17.659 1.00 21.91 268 THR W C 1
ATOM 2998 O O . THR B 2 269 ? 59.222 30.496 -16.622 1.00 23.22 268 THR W O 1
ATOM 3002 N N . ALA B 2 270 ? 57.955 29.076 -17.821 1.00 23.83 269 ALA W N 1
ATOM 3003 C CA . ALA B 2 270 ? 57.946 28.043 -16.776 1.00 25.18 269 ALA W CA 1
ATOM 3004 C C . ALA B 2 270 ? 59.342 27.675 -16.277 1.00 29.34 269 ALA W C 1
ATOM 3005 O O . ALA B 2 270 ? 59.502 27.418 -15.091 1.00 31.87 269 ALA W O 1
ATOM 3007 N N . LYS B 2 271 ? 60.352 27.692 -17.156 1.00 31.97 270 LYS W N 1
ATOM 3008 C CA . LYS B 2 271 ? 61.726 27.336 -16.772 1.00 34.24 270 LYS W CA 1
ATOM 3009 C C . LYS B 2 271 ? 62.415 28.326 -15.825 1.00 34.57 270 LYS W C 1
ATOM 3010 O O . LYS B 2 271 ? 63.110 27.927 -14.873 1.00 34.74 270 LYS W O 1
ATOM 3016 N N . GLY B 2 272 ? 62.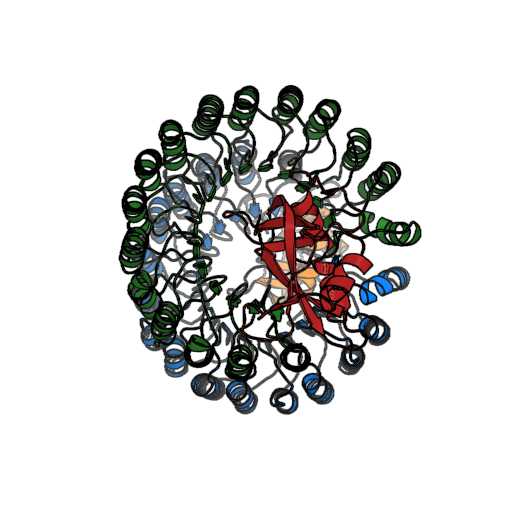276 29.618 -16.100 1.00 32.51 271 GLY W N 1
ATOM 3017 C CA . GLY B 2 272 ? 62.875 30.605 -15.220 1.00 32.73 271 GLY W CA 1
ATOM 3018 C C . GLY B 2 272 ? 62.125 30.599 -13.897 1.00 34.15 271 GLY W C 1
ATOM 3019 O O . GLY B 2 272 ? 62.689 30.847 -12.844 1.00 32.94 271 GLY W O 1
ATOM 3020 N N . CYS B 2 273 ? 60.828 30.335 -13.985 1.00 36.56 272 CYS W N 1
ATOM 3021 C CA . CYS B 2 273 ? 59.952 30.205 -12.829 1.00 36.13 272 CYS W CA 1
ATOM 3022 C C . CYS B 2 273 ? 60.519 29.161 -11.818 1.00 35.76 272 CYS W C 1
ATOM 3023 O O . CYS B 2 273 ? 60.592 29.431 -10.606 1.00 36.33 272 CYS W O 1
ATOM 3026 N N . GLY B 2 274 ? 60.963 28.014 -12.338 1.00 33.52 273 GLY W N 1
ATOM 3027 C CA . GLY B 2 274 ? 61.791 27.051 -11.611 1.00 32.63 273 GLY W CA 1
ATOM 3028 C C . GLY B 2 274 ? 62.998 27.618 -10.858 1.00 32.02 273 GLY W C 1
ATOM 3029 O O . GLY B 2 274 ? 63.183 27.333 -9.665 1.00 32.31 273 GLY W O 1
ATOM 3030 N N . ASP B 2 275 ? 63.818 28.423 -11.532 1.00 29.98 274 ASP W N 1
ATOM 3031 C CA . ASP B 2 275 ? 64.921 29.134 -10.885 1.00 27.46 274 ASP W CA 1
ATOM 3032 C C . ASP B 2 275 ? 64.428 30.006 -9.724 1.00 25.67 274 ASP W C 1
ATOM 3033 O O . ASP B 2 275 ? 64.947 29.958 -8.619 1.00 23.57 274 ASP W O 1
ATOM 3038 N N . LEU B 2 276 ? 63.392 30.783 -9.981 1.00 24.35 275 LEU W N 1
ATOM 3039 C CA . LEU B 2 276 ? 62.805 31.634 -8.945 1.00 23.99 275 LEU W CA 1
ATOM 3040 C C . LEU B 2 276 ? 62.203 30.883 -7.751 1.00 23.97 275 LEU W C 1
ATOM 3041 O O . LEU B 2 276 ? 62.247 31.367 -6.629 1.00 22.87 275 LEU W O 1
ATOM 3046 N N . CYS B 2 277 ? 61.615 29.719 -8.000 1.00 24.93 276 CYS W N 1
ATOM 3047 C CA . CYS B 2 277 ? 61.099 28.871 -6.933 1.00 26.42 276 CYS W CA 1
ATOM 3048 C C . CYS B 2 277 ? 62.176 28.408 -5.950 1.00 26.68 276 CYS W C 1
ATOM 3049 O O . CYS B 2 277 ? 61.902 28.314 -4.753 1.00 27.51 276 CYS W O 1
ATOM 3052 N N . ARG B 2 278 ? 63.385 28.149 -6.439 1.00 25.12 277 ARG W N 1
ATOM 3053 C CA . ARG B 2 278 ? 64.514 27.833 -5.549 1.00 28.18 277 ARG W CA 1
ATOM 3054 C C . ARG B 2 278 ? 64.877 29.006 -4.645 1.00 25.07 277 ARG W C 1
ATOM 3055 O O . ARG B 2 278 ? 65.173 28.814 -3.482 1.00 23.26 277 ARG W O 1
ATOM 3063 N N . VAL B 2 279 ? 64.793 30.229 -5.185 1.00 23.50 278 VAL W N 1
ATOM 3064 C CA . VAL B 2 279 ? 64.991 31.441 -4.401 1.00 21.24 278 VAL W CA 1
ATOM 3065 C C . VAL B 2 279 ? 63.877 31.539 -3.372 1.00 21.35 278 VAL W C 1
ATOM 3066 O O . VAL B 2 279 ? 64.156 31.757 -2.204 1.00 23.44 278 VAL W O 1
ATOM 3070 N N . LEU B 2 280 ? 62.617 31.379 -3.778 1.00 18.93 279 LEU W N 1
ATOM 3071 C CA . LEU B 2 280 ? 61.476 31.522 -2.833 1.00 21.34 279 LEU W CA 1
ATOM 3072 C C . LEU B 2 280 ? 61.573 30.562 -1.628 1.00 23.32 279 LEU W C 1
ATOM 3073 O O . LEU B 2 280 ? 61.379 30.956 -0.447 1.00 22.88 279 LEU W O 1
ATOM 3078 N N . ARG B 2 281 ? 61.914 29.317 -1.936 1.00 22.07 280 ARG W N 1
ATOM 3079 C CA . ARG B 2 281 ? 62.094 28.313 -0.919 1.00 23.45 280 ARG W CA 1
ATOM 3080 C C . ARG B 2 281 ? 63.298 28.592 0.025 1.00 23.77 280 ARG W C 1
ATOM 3081 O O . ARG B 2 281 ? 63.257 28.255 1.220 1.00 25.25 280 ARG W O 1
ATOM 3089 N N . ALA B 2 282 ? 64.355 29.228 -0.478 1.00 25.35 281 ALA W N 1
ATOM 3090 C CA . ALA B 2 282 ? 65.554 29.486 0.349 1.00 25.24 281 ALA W CA 1
ATOM 3091 C C . ALA B 2 282 ? 65.546 30.817 1.135 1.00 25.79 281 ALA W C 1
ATOM 3092 O O . ALA B 2 282 ? 66.226 30.964 2.164 1.00 24.56 281 ALA W O 1
ATOM 3094 N N . LYS B 2 283 ? 64.775 31.788 0.657 1.00 24.07 282 LYS W N 1
ATOM 3095 C CA . LYS B 2 283 ? 64.879 33.172 1.132 1.00 24.14 282 LYS W CA 1
ATOM 3096 C C . LYS B 2 283 ? 63.539 33.623 1.721 1.00 25.80 282 LYS W C 1
ATOM 3097 O O . LYS B 2 283 ? 62.643 34.081 0.997 1.00 23.57 282 LYS W O 1
ATOM 3103 N N . GLU B 2 284 ? 63.384 33.508 3.038 1.00 24.32 283 GLU W N 1
ATOM 3104 C CA . GLU B 2 284 ? 62.140 33.982 3.648 1.00 24.41 283 GLU W CA 1
ATOM 3105 C C . GLU B 2 284 ? 62.069 35.521 3.730 1.00 22.37 283 GLU W C 1
ATOM 3106 O O . GLU B 2 284 ? 61.002 36.044 3.913 1.00 22.15 283 GLU W O 1
ATOM 3112 N N . SER B 2 285 ? 63.188 36.204 3.519 1.00 21.99 284 SER W N 1
ATOM 3113 C CA . SER B 2 285 ? 63.198 37.678 3.334 1.00 21.12 284 SER W CA 1
ATOM 3114 C C . SER B 2 285 ? 62.329 38.220 2.148 1.00 19.75 284 SER W C 1
ATOM 3115 O O . SER B 2 285 ? 61.838 39.362 2.183 1.00 19.28 284 SER W O 1
ATOM 3118 N N . LEU B 2 286 ? 62.168 37.414 1.105 1.00 17.66 285 LEU W N 1
ATOM 3119 C CA . LEU B 2 286 ? 61.465 37.864 -0.109 1.00 18.87 285 LEU W CA 1
ATOM 3120 C C . LEU B 2 286 ? 59.977 37.781 0.137 1.00 16.84 285 LEU W C 1
ATOM 3121 O O . LEU B 2 286 ? 59.400 36.690 0.283 1.00 19.71 285 LEU W O 1
ATOM 3126 N N . LYS B 2 287 ? 59.376 38.947 0.231 1.00 16.40 286 LYS W N 1
ATOM 3127 C CA . LYS B 2 287 ? 57.973 39.073 0.666 1.00 17.76 286 LYS W CA 1
ATOM 3128 C C . LYS B 2 287 ? 57.011 39.423 -0.473 1.00 17.92 286 LYS W C 1
ATOM 3129 O O . LYS B 2 287 ? 55.835 39.042 -0.432 1.00 17.45 286 LYS W O 1
ATOM 3135 N N . GLU B 2 288 ? 57.505 40.111 -1.502 1.00 18.08 287 GLU W N 1
ATOM 3136 C CA . GLU B 2 288 ? 56.624 40.580 -2.592 1.00 18.31 287 GLU W CA 1
ATOM 3137 C C . GLU B 2 288 ? 57.255 40.249 -3.947 1.00 19.49 287 GLU W C 1
ATOM 3138 O O . GLU B 2 288 ? 58.407 40.592 -4.179 1.00 18.59 287 GLU W O 1
ATOM 3144 N N . LEU B 2 289 ? 56.499 39.593 -4.828 1.00 16.47 288 LEU W N 1
ATOM 3145 C CA . LEU B 2 289 ? 57.056 39.142 -6.121 1.00 16.61 288 LEU W CA 1
ATOM 3146 C C . LEU B 2 289 ? 56.078 39.453 -7.219 1.00 16.16 288 LEU W C 1
ATOM 3147 O O . LEU B 2 289 ? 54.904 39.012 -7.162 1.00 17.12 288 LEU W O 1
ATOM 3152 N N . SER B 2 290 ? 56.523 40.208 -8.220 1.00 15.62 289 SER W N 1
ATOM 3153 C CA . SER B 2 290 ? 55.653 40.385 -9.378 1.00 17.08 289 SER W CA 1
ATOM 3154 C C . SER B 2 290 ? 56.195 39.647 -10.582 1.00 17.89 289 SER W C 1
ATOM 3155 O O . SER B 2 290 ? 57.306 39.953 -11.070 1.00 18.26 289 SER W O 1
ATOM 3158 N N . LEU B 2 291 ? 55.389 38.704 -11.077 1.00 17.65 290 LEU W N 1
ATOM 3159 C CA . LEU B 2 291 ? 55.675 38.122 -12.392 1.00 17.75 290 LEU W CA 1
ATOM 3160 C C . LEU B 2 291 ? 54.607 38.466 -13.440 1.00 18.11 290 LEU W C 1
ATOM 3161 O O . LEU B 2 291 ? 54.469 37.753 -14.431 1.00 22.08 290 LEU W O 1
ATOM 3166 N N . ALA B 2 292 ? 53.890 39.564 -13.246 1.00 15.52 291 ALA W N 1
ATOM 3167 C CA . ALA B 2 292 ? 52.740 39.905 -14.101 1.00 18.08 291 ALA W CA 1
ATOM 3168 C C . ALA B 2 292 ? 53.163 40.013 -15.580 1.00 17.64 291 ALA W C 1
ATOM 3169 O O . ALA B 2 292 ? 54.266 40.472 -15.874 1.00 16.54 291 ALA W O 1
ATOM 3171 N N . GLY B 2 293 ? 52.315 39.515 -16.489 1.00 18.83 292 GLY W N 1
ATOM 3172 C CA . GLY B 2 293 ? 52.600 39.600 -17.920 1.00 20.18 292 GLY W CA 1
ATOM 3173 C C . GLY B 2 293 ? 53.692 38.696 -18.455 1.00 22.32 292 GLY W C 1
ATOM 3174 O O . GLY B 2 293 ? 54.019 38.811 -19.627 1.00 21.97 292 GLY W O 1
ATOM 3175 N N . ASN B 2 294 ? 54.273 37.819 -17.619 1.00 21.18 293 ASN W N 1
ATOM 3176 C CA . ASN B 2 294 ? 55.143 36.739 -18.106 1.00 21.69 293 ASN W CA 1
ATOM 3177 C C . ASN B 2 294 ? 54.329 35.525 -18.521 1.00 21.06 293 ASN W C 1
ATOM 3178 O O . ASN B 2 294 ? 53.380 35.127 -17.822 1.00 19.66 293 ASN W O 1
ATOM 3183 N N . GLU B 2 295 ? 54.719 34.910 -19.633 1.00 21.29 294 GLU W N 1
ATOM 3184 C CA . GLU B 2 295 ? 53.987 33.730 -20.097 1.00 26.15 294 GLU W CA 1
ATOM 3185 C C . GLU B 2 295 ? 54.369 32.450 -19.296 1.00 24.91 294 GLU W C 1
ATOM 3186 O O . GLU B 2 295 ? 55.095 31.554 -19.747 1.00 22.04 294 GLU W O 1
ATOM 3192 N N . LEU B 2 296 ? 53.872 32.377 -18.071 1.00 24.41 295 LEU W N 1
ATOM 3193 C CA . LEU B 2 296 ? 54.305 31.302 -17.178 1.00 21.57 295 LEU W CA 1
ATOM 3194 C C . LEU B 2 296 ? 53.513 30.021 -17.474 1.00 22.20 295 LEU W C 1
ATOM 3195 O O . LEU B 2 296 ? 54.038 28.926 -17.308 1.00 22.89 295 LEU W O 1
ATOM 3200 N N . GLY B 2 297 ? 52.253 30.180 -17.885 1.00 21.65 296 GLY W N 1
ATOM 3201 C CA . GLY B 2 297 ? 51.345 29.063 -18.129 1.00 22.77 296 GLY W CA 1
ATOM 3202 C C . GLY B 2 297 ? 51.029 28.241 -16.882 1.00 22.96 296 GLY W C 1
ATOM 3203 O O . GLY B 2 297 ? 51.476 28.554 -15.773 1.00 20.94 296 GLY W O 1
ATOM 3204 N N . ASP B 2 298 ? 50.286 27.166 -17.077 1.00 21.86 297 ASP W N 1
ATOM 3205 C CA . ASP B 2 298 ? 49.806 26.363 -15.988 1.00 25.06 297 ASP W CA 1
ATOM 3206 C C . ASP B 2 298 ? 50.957 25.617 -15.313 1.00 24.61 297 ASP W C 1
ATOM 3207 O O . ASP B 2 298 ? 50.880 25.335 -14.134 1.00 24.45 297 ASP W O 1
ATOM 3212 N N . GLU B 2 299 ? 52.027 25.356 -16.051 1.00 24.09 298 GLU W N 1
ATOM 3213 C CA . GLU B 2 299 ? 53.232 24.751 -15.464 1.00 25.69 298 GLU W CA 1
ATOM 3214 C C . GLU B 2 299 ? 54.007 25.737 -14.527 1.00 25.42 298 GLU W C 1
ATOM 3215 O O . GLU B 2 299 ? 54.419 25.380 -13.430 1.00 25.33 298 GLU W O 1
ATOM 3221 N N . GLY B 2 300 ? 54.151 26.990 -14.930 1.00 23.67 299 GLY W N 1
ATOM 3222 C CA . GLY B 2 300 ? 54.629 28.011 -14.007 1.00 23.10 299 GLY W CA 1
ATOM 3223 C C . GLY B 2 300 ? 53.784 28.119 -12.746 1.00 23.07 299 GLY W C 1
ATOM 3224 O O . GLY B 2 300 ? 54.324 28.229 -11.649 1.00 24.34 299 GLY W O 1
ATOM 3225 N N . ALA B 2 301 ? 52.461 28.099 -12.883 1.00 22.60 300 ALA W N 1
ATOM 3226 C CA . ALA B 2 301 ? 51.571 28.147 -11.723 1.00 21.99 300 ALA W CA 1
ATOM 3227 C C . ALA B 2 301 ? 51.756 26.907 -10.839 1.00 22.36 300 ALA W C 1
ATOM 3228 O O . ALA B 2 301 ? 51.770 26.997 -9.617 1.00 21.01 300 ALA W O 1
ATOM 3230 N N . ARG B 2 302 ? 51.897 25.734 -11.447 1.00 22.31 301 ARG W N 1
ATOM 3231 C CA . ARG B 2 302 ? 52.134 24.542 -10.640 1.00 23.00 301 ARG W CA 1
ATOM 3232 C C . ARG B 2 302 ? 53.433 24.673 -9.821 1.00 22.45 301 ARG W C 1
ATOM 3233 O O . ARG B 2 302 ? 53.463 24.389 -8.620 1.00 21.74 301 ARG W O 1
ATOM 3241 N N . LEU B 2 303 ? 54.498 25.119 -10.476 1.00 22.85 302 LEU W N 1
ATOM 3242 C CA . LEU B 2 303 ? 55.786 25.241 -9.839 1.00 24.67 302 LEU W CA 1
ATOM 3243 C C . LEU B 2 303 ? 55.741 26.237 -8.675 1.00 24.61 302 LEU W C 1
ATOM 3244 O O . LEU B 2 303 ? 56.250 25.952 -7.579 1.00 23.31 302 LEU W O 1
ATOM 3249 N N . LEU B 2 304 ? 55.115 27.392 -8.903 1.00 21.75 303 LEU W N 1
ATOM 3250 C CA . LEU B 2 304 ? 54.927 28.358 -7.824 1.00 23.23 303 LEU W CA 1
ATOM 3251 C C . LEU B 2 304 ? 54.149 27.766 -6.640 1.00 23.29 303 LEU W C 1
ATOM 3252 O O . LEU B 2 304 ? 54.583 27.905 -5.486 1.00 21.93 303 LEU W O 1
ATOM 3257 N N . CYS B 2 305 ? 53.001 27.141 -6.925 1.00 22.51 304 CYS W N 1
ATOM 3258 C CA . CYS B 2 305 ? 52.132 26.609 -5.874 1.00 22.56 304 CYS W CA 1
ATOM 3259 C C . CYS B 2 305 ? 52.802 25.472 -5.072 1.00 24.04 304 CYS W C 1
ATOM 3260 O O . CYS B 2 305 ? 52.636 25.389 -3.857 1.00 24.12 304 CYS W O 1
ATOM 3263 N N . GLU B 2 306 ? 53.562 24.629 -5.755 1.00 26.81 305 GLU W N 1
ATOM 3264 C CA . GLU B 2 306 ? 54.376 23.612 -5.077 1.00 30.56 305 GLU W CA 1
ATOM 3265 C C . GLU B 2 306 ? 55.267 24.240 -4.010 1.00 29.79 305 GLU W C 1
ATOM 3266 O O . GLU B 2 306 ? 55.256 23.820 -2.864 1.00 28.48 305 GLU W O 1
ATOM 3272 N N . THR B 2 307 ? 55.999 25.283 -4.384 1.00 28.45 306 THR W N 1
ATOM 3273 C CA . THR B 2 307 ? 56.846 26.012 -3.466 1.00 28.64 306 THR W CA 1
ATOM 3274 C C . THR B 2 307 ? 56.055 26.707 -2.363 1.00 27.30 306 THR W C 1
ATOM 3275 O O . THR B 2 307 ? 56.505 26.777 -1.228 1.00 27.48 306 THR W O 1
ATOM 3279 N N . LEU B 2 308 ? 54.876 27.212 -2.697 1.00 23.51 307 LEU W N 1
ATOM 3280 C CA . LEU B 2 308 ? 54.011 27.833 -1.701 1.00 26.58 307 LEU W CA 1
ATOM 3281 C C . LEU B 2 308 ? 53.355 26.851 -0.741 1.00 27.66 307 LEU W C 1
ATOM 3282 O O . LEU B 2 308 ? 52.754 27.273 0.268 1.00 32.09 307 LEU W O 1
ATOM 3287 N N . LEU B 2 309 ? 53.491 25.559 -1.025 1.00 26.08 308 LEU W N 1
ATOM 3288 C CA . LEU B 2 309 ? 52.923 24.522 -0.162 1.00 26.63 308 LEU W CA 1
ATOM 3289 C C . LEU B 2 309 ? 53.946 23.806 0.736 1.00 28.45 308 LEU W C 1
ATOM 3290 O O . LEU B 2 309 ? 53.571 22.995 1.546 1.00 28.07 308 LEU W O 1
ATOM 3295 N N . GLU B 2 310 ? 55.214 24.187 0.655 1.00 28.18 309 GLU W N 1
ATOM 3296 C CA . GLU B 2 310 ? 56.269 23.592 1.466 1.00 30.21 309 GLU W CA 1
ATOM 3297 C C . GLU B 2 310 ? 56.820 24.621 2.443 1.00 29.05 309 GLU W C 1
ATOM 3298 O O . GLU B 2 310 ? 56.761 25.810 2.152 1.00 27.21 309 GLU W O 1
ATOM 3304 N N . PRO B 2 311 ? 57.371 24.170 3.601 1.00 30.34 310 PRO W N 1
ATOM 3305 C CA . PRO B 2 311 ? 57.963 25.175 4.511 1.00 29.43 310 PRO W CA 1
ATOM 3306 C C . PRO B 2 311 ? 59.158 25.841 3.851 1.00 30.81 310 PRO W C 1
ATOM 3307 O O . PRO B 2 311 ? 59.895 25.180 3.072 1.00 30.72 310 PRO W O 1
ATOM 3311 N N . GLY B 2 312 ? 59.350 27.126 4.153 1.00 30.14 311 GLY W N 1
ATOM 3312 C CA . GLY B 2 312 ? 60.512 27.867 3.681 1.00 30.18 311 GLY W CA 1
ATOM 3313 C C . GLY B 2 312 ? 60.079 29.204 3.137 1.00 29.74 311 GLY W C 1
ATOM 3314 O O . GLY B 2 312 ? 60.419 30.252 3.669 1.00 30.56 311 GLY W O 1
ATOM 3315 N N . CYS B 2 313 ? 59.320 29.155 2.052 1.00 28.38 312 CYS W N 1
ATOM 3316 C CA . CYS B 2 313 ? 58.756 30.336 1.453 1.00 27.60 312 CYS W CA 1
ATOM 3317 C C . CYS B 2 313 ? 57.847 31.100 2.417 1.00 22.77 312 CYS W C 1
ATOM 3318 O O . CYS B 2 313 ? 56.860 30.560 2.945 1.00 22.08 312 CYS W O 1
ATOM 3321 N N . GLN B 2 314 ? 58.160 32.364 2.626 1.00 20.10 313 GLN W N 1
ATOM 3322 C CA . GLN B 2 314 ? 57.289 33.225 3.423 1.00 20.21 313 GLN W CA 1
ATOM 3323 C C . GLN B 2 314 ? 56.754 34.397 2.577 1.00 19.86 313 GLN W C 1
ATOM 3324 O O . GLN B 2 314 ? 56.442 35.472 3.096 1.00 16.67 313 GLN W O 1
ATOM 3330 N N . LEU B 2 315 ? 56.638 34.186 1.271 1.00 17.91 314 LEU W N 1
ATOM 3331 C CA . LEU B 2 315 ? 56.020 35.207 0.401 1.00 17.30 314 LEU W CA 1
ATOM 3332 C C . LEU B 2 315 ? 54.678 35.704 0.943 1.00 18.75 314 LEU W C 1
ATOM 3333 O O . LEU B 2 315 ? 53.807 34.890 1.290 1.00 19.78 314 LEU W O 1
ATOM 3338 N N . GLU B 2 316 ? 54.505 37.027 0.961 1.00 17.05 315 GLU W N 1
ATOM 3339 C CA . GLU B 2 316 ? 53.310 37.665 1.433 1.00 17.55 315 GLU W CA 1
ATOM 3340 C C . GLU B 2 316 ? 52.367 38.140 0.295 1.00 18.85 315 GLU W C 1
ATOM 3341 O O . GLU B 2 316 ? 51.138 38.167 0.482 1.00 17.18 315 GLU W O 1
ATOM 3347 N N . SER B 2 317 ? 52.927 38.570 -0.846 1.00 17.45 316 SER W N 1
ATOM 3348 C CA . SER B 2 317 ? 52.095 39.052 -1.987 1.00 16.09 316 SER W CA 1
ATOM 3349 C C . SER B 2 317 ? 52.651 38.480 -3.270 1.00 17.41 316 SER W C 1
ATOM 3350 O O . SER B 2 317 ? 53.853 38.590 -3.537 1.00 16.14 316 SER W O 1
ATOM 3353 N N . LEU B 2 318 ? 51.758 37.929 -4.091 1.00 19.09 317 LEU W N 1
ATOM 3354 C CA . LEU B 2 318 ? 52.166 37.353 -5.384 1.00 18.48 317 LEU W CA 1
ATOM 3355 C C . LEU B 2 318 ? 51.344 38.061 -6.450 1.00 17.38 317 LEU W C 1
ATOM 3356 O O . LEU B 2 318 ? 50.110 38.006 -6.409 1.00 16.89 317 LEU W O 1
ATOM 3361 N N . TRP B 2 319 ? 52.030 38.692 -7.397 1.00 17.75 318 TRP W N 1
ATOM 3362 C CA . TRP B 2 319 ? 51.346 39.395 -8.492 1.00 18.92 318 TRP W CA 1
ATOM 3363 C C . TRP B 2 319 ? 51.543 38.581 -9.757 1.00 18.25 318 TRP W C 1
ATOM 3364 O O . TRP B 2 319 ? 52.630 38.547 -10.308 1.00 17.26 318 TRP W O 1
ATOM 3375 N N . VAL B 2 320 ? 50.484 37.902 -10.189 1.00 17.21 319 VAL W N 1
ATOM 3376 C CA . VAL B 2 320 ? 50.590 37.019 -11.368 1.00 17.71 319 VAL W CA 1
ATOM 3377 C C . VAL B 2 320 ? 49.440 37.295 -12.372 1.00 17.63 319 VAL W C 1
ATOM 3378 O O . VAL B 2 320 ? 48.850 36.391 -13.006 1.00 16.05 319 VAL W O 1
ATOM 3382 N N . LYS B 2 321 ? 49.142 38.578 -12.525 1.00 17.72 320 LYS W N 1
ATOM 3383 C CA . LYS B 2 321 ? 48.195 39.047 -13.538 1.00 19.74 320 LYS W CA 1
ATOM 3384 C C . LYS B 2 321 ? 48.777 38.763 -14.928 1.00 18.41 320 LYS W C 1
ATOM 3385 O O . LYS B 2 321 ? 50.006 38.889 -15.130 1.00 18.85 320 LYS W O 1
ATOM 3391 N N . SER B 2 322 ? 47.909 38.363 -15.877 1.00 19.67 321 SER W N 1
ATOM 3392 C CA . SER B 2 322 ? 48.315 38.091 -17.295 1.00 17.45 321 SER W CA 1
ATOM 3393 C C . SER B 2 322 ? 49.495 37.154 -17.420 1.00 16.72 321 SER W C 1
ATOM 3394 O O . SER B 2 322 ? 50.470 37.466 -18.085 1.00 16.51 321 SER W O 1
ATOM 3397 N N . CYS B 2 323 ? 49.392 35.992 -16.779 1.00 15.39 322 CYS W N 1
ATOM 3398 C CA . CYS B 2 323 ? 50.443 34.989 -16.809 1.00 17.83 322 CYS W CA 1
ATOM 3399 C C . CYS B 2 323 ? 50.122 33.758 -17.648 1.00 17.88 322 CYS W C 1
ATOM 3400 O O . CYS B 2 323 ? 50.814 32.735 -17.552 1.00 19.88 322 CYS W O 1
ATOM 3403 N N . SER B 2 324 ? 49.056 33.855 -18.446 1.00 19.69 323 SER W N 1
ATOM 3404 C CA . SER B 2 324 ? 48.587 32.740 -19.271 1.00 21.37 323 SER W CA 1
ATOM 3405 C C . SER B 2 324 ? 48.150 31.500 -18.498 1.00 21.08 323 SER W C 1
ATOM 3406 O O . SER B 2 324 ? 48.374 30.362 -18.947 1.00 20.94 323 SER W O 1
ATOM 3409 N N . PHE B 2 325 ? 47.492 31.729 -17.368 1.00 19.94 324 PHE W N 1
ATOM 3410 C CA . PHE B 2 325 ? 46.941 30.666 -16.519 1.00 20.72 324 PHE W CA 1
ATOM 3411 C C . PHE B 2 325 ? 45.550 30.277 -17.004 1.00 21.91 324 PHE W C 1
ATOM 3412 O O . PHE B 2 325 ? 44.821 31.124 -17.527 1.00 20.65 324 PHE W O 1
ATOM 3420 N N . THR B 2 326 ? 45.175 29.008 -16.806 1.00 22.17 325 THR W N 1
ATOM 3421 C CA . THR B 2 326 ? 43.809 28.561 -17.120 1.00 24.33 325 THR W CA 1
ATOM 3422 C C . THR B 2 326 ? 43.153 27.960 -15.882 1.00 23.62 325 THR W C 1
ATOM 3423 O O . THR B 2 326 ? 43.788 27.881 -14.832 1.00 24.40 325 THR W O 1
ATOM 3427 N N . ALA B 2 327 ? 41.894 27.528 -16.011 1.00 23.64 326 ALA W N 1
ATOM 3428 C CA . ALA B 2 327 ? 41.166 26.852 -14.945 1.00 24.08 326 ALA W CA 1
ATOM 3429 C C . ALA B 2 327 ? 41.962 25.690 -14.381 1.00 24.88 326 ALA W C 1
ATOM 3430 O O . ALA B 2 327 ? 41.815 25.338 -13.217 1.00 26.11 326 ALA W O 1
ATOM 3432 N N . ALA B 2 328 ? 42.800 25.080 -15.207 1.00 24.41 327 ALA W N 1
ATOM 3433 C CA . ALA B 2 328 ? 43.532 23.879 -14.779 1.00 26.61 327 ALA W CA 1
ATOM 3434 C C . ALA B 2 328 ? 44.601 24.135 -13.666 1.00 28.02 327 ALA W C 1
ATOM 3435 O O . ALA B 2 328 ? 45.011 23.197 -12.959 1.00 29.02 327 ALA W O 1
ATOM 3437 N N . CYS B 2 329 ? 45.001 25.393 -13.468 1.00 25.96 328 CYS W N 1
ATOM 3438 C CA . CYS B 2 329 ? 45.951 25.719 -12.396 1.00 26.06 328 CYS W CA 1
ATOM 3439 C C . CYS B 2 329 ? 45.266 26.010 -11.053 1.00 24.20 328 CYS W C 1
ATOM 3440 O O . CYS B 2 329 ? 45.922 26.132 -10.012 1.00 26.07 328 CYS W O 1
ATOM 3443 N N . CYS B 2 330 ? 43.951 26.126 -11.069 1.00 22.38 329 CYS W N 1
ATOM 3444 C CA . CYS B 2 330 ? 43.247 26.664 -9.901 1.00 23.07 329 CYS W CA 1
ATOM 3445 C C . CYS B 2 330 ? 43.101 25.688 -8.739 1.00 24.60 329 CYS W C 1
ATOM 3446 O O . CYS B 2 330 ? 42.980 26.110 -7.566 1.00 23.13 329 CYS W O 1
ATOM 3449 N N . SER B 2 331 ? 43.182 24.381 -9.027 1.00 25.79 330 SER W N 1
ATOM 3450 C CA . SER B 2 331 ? 43.246 23.436 -7.894 1.00 26.49 330 SER W CA 1
ATOM 3451 C C . SER B 2 331 ? 44.562 23.616 -7.105 1.00 25.50 330 SER W C 1
ATOM 3452 O O . SER B 2 331 ? 44.596 23.405 -5.897 1.00 23.67 330 SER W O 1
ATOM 3455 N N . HIS B 2 332 ? 45.642 23.991 -7.776 1.00 23.28 331 HIS W N 1
ATOM 3456 C CA . HIS B 2 332 ? 46.894 24.235 -7.054 1.00 23.47 331 HIS W CA 1
ATOM 3457 C C . HIS B 2 332 ? 46.845 25.526 -6.220 1.00 23.45 331 HIS W C 1
ATOM 3458 O O . HIS B 2 332 ? 47.230 25.527 -5.053 1.00 21.86 331 HIS W O 1
ATOM 3465 N N . PHE B 2 333 ? 46.362 26.622 -6.811 1.00 20.76 332 PHE W N 1
ATOM 3466 C CA . PHE B 2 333 ? 46.143 27.853 -6.017 1.00 20.02 332 PHE W CA 1
ATOM 3467 C C . PHE B 2 333 ? 45.104 27.661 -4.891 1.00 20.60 332 PHE W C 1
ATOM 3468 O O . PHE B 2 333 ? 45.245 28.243 -3.805 1.00 18.68 332 PHE W O 1
ATOM 3476 N N . SER B 2 334 ? 44.082 26.826 -5.127 1.00 20.15 333 SER W N 1
ATOM 3477 C CA . SER B 2 334 ? 43.107 26.465 -4.085 1.00 20.79 333 SER W CA 1
ATOM 3478 C C . SER B 2 334 ? 43.774 25.853 -2.832 1.00 19.80 333 SER W C 1
ATOM 3479 O O . SER B 2 334 ? 43.455 26.269 -1.718 1.00 22.36 333 SER W O 1
ATOM 3482 N N . SER B 2 335 ? 44.699 24.904 -3.025 1.00 21.92 334 SER W N 1
ATOM 3483 C CA . SER B 2 335 ? 45.459 24.293 -1.906 1.00 23.14 334 SER W CA 1
ATOM 3484 C C . SER B 2 335 ? 46.321 25.315 -1.208 1.00 23.58 334 SER W C 1
ATOM 3485 O O . SER B 2 335 ? 46.385 25.328 0.028 1.00 22.65 334 SER W O 1
ATOM 3488 N N . VAL B 2 336 ? 46.969 26.183 -1.990 1.00 22.29 335 VAL W N 1
ATOM 3489 C CA . VAL B 2 336 ? 47.739 27.292 -1.417 1.00 20.32 335 VAL W CA 1
ATOM 3490 C C . VAL B 2 336 ? 46.889 28.130 -0.474 1.00 20.01 335 VAL W C 1
ATOM 3491 O O . VAL B 2 336 ? 47.278 28.332 0.691 1.00 20.46 335 VAL W O 1
ATOM 3495 N N . LEU B 2 337 ? 45.707 28.553 -0.925 1.00 16.47 336 LEU W N 1
ATOM 3496 C CA . LEU B 2 337 ? 44.854 29.408 -0.086 1.00 21.06 336 LEU W CA 1
ATOM 3497 C C . LEU B 2 337 ? 44.340 28.688 1.160 1.00 22.12 336 LEU W C 1
ATOM 3498 O O . LEU B 2 337 ? 44.139 29.296 2.202 1.00 22.40 336 LEU W O 1
ATOM 3503 N N . ALA B 2 338 ? 44.120 27.395 1.022 1.00 21.95 337 ALA W N 1
ATOM 3504 C CA . ALA B 2 338 ? 43.624 26.562 2.125 1.00 21.89 337 ALA W CA 1
ATOM 3505 C C . ALA B 2 338 ? 44.735 26.317 3.169 1.00 22.73 337 ALA W C 1
ATOM 3506 O O . ALA B 2 338 ? 44.432 26.145 4.320 1.00 22.49 337 ALA W O 1
ATOM 3508 N N . GLN B 2 339 ? 46.007 26.281 2.746 1.00 22.66 338 GLN W N 1
ATOM 3509 C CA . GLN B 2 339 ? 47.099 25.795 3.611 1.00 24.91 338 GLN W CA 1
ATOM 3510 C C . GLN B 2 339 ? 48.215 26.794 3.970 1.00 25.12 338 GLN W C 1
ATOM 3511 O O . GLN B 2 339 ? 48.765 26.761 5.083 1.00 24.66 338 GLN W O 1
ATOM 3517 N N . ASN B 2 340 ? 48.585 27.645 3.015 1.00 24.53 339 ASN W N 1
ATOM 3518 C CA . ASN B 2 340 ? 49.691 28.570 3.203 1.00 22.78 339 ASN W CA 1
ATOM 3519 C C . ASN B 2 340 ? 49.253 29.724 4.158 1.00 22.73 339 ASN W C 1
ATOM 3520 O O . ASN B 2 340 ? 48.236 30.375 3.934 1.00 23.36 339 ASN W O 1
ATOM 3525 N N . ARG B 2 341 ? 50.017 29.957 5.230 1.00 22.76 340 ARG W N 1
ATOM 3526 C CA . ARG B 2 341 ? 49.657 30.985 6.240 1.00 22.44 340 ARG W CA 1
ATOM 3527 C C . ARG B 2 341 ? 50.401 32.313 6.095 1.00 22.04 340 ARG W C 1
ATOM 3528 O O . ARG B 2 341 ? 50.251 33.201 6.950 1.00 22.45 340 ARG W O 1
ATOM 3536 N N . PHE B 2 342 ? 51.226 32.464 5.052 1.00 20.44 341 PHE W N 1
ATOM 3537 C CA . PHE B 2 342 ? 51.991 33.696 4.885 1.00 18.73 341 PHE W CA 1
ATOM 3538 C C . PHE B 2 342 ? 51.410 34.581 3.785 1.00 20.64 341 PHE W C 1
ATOM 3539 O O . PHE B 2 342 ? 51.477 35.806 3.854 1.00 18.42 341 PHE W O 1
ATOM 3547 N N . LEU B 2 343 ? 50.885 33.941 2.743 1.00 20.43 342 LEU W N 1
ATOM 3548 C CA . LEU B 2 343 ? 50.419 34.676 1.578 1.00 19.02 342 LEU W CA 1
ATOM 3549 C C . LEU B 2 343 ? 49.143 35.423 1.903 1.00 17.89 342 LEU W C 1
ATOM 3550 O O . LEU B 2 343 ? 48.111 34.814 2.155 1.00 19.59 342 LEU W O 1
ATOM 3555 N N . LEU B 2 344 ? 49.230 36.752 1.894 1.00 16.33 343 LEU W N 1
ATOM 3556 C CA . LEU B 2 344 ? 48.086 37.640 2.203 1.00 17.11 343 LEU W CA 1
ATOM 3557 C C . LEU B 2 344 ? 47.407 38.311 0.988 1.00 16.25 343 LEU W C 1
ATOM 3558 O O . LEU B 2 344 ? 46.268 38.817 1.068 1.00 16.27 343 LEU W O 1
ATOM 3563 N N . GLU B 2 345 ? 48.143 38.376 -0.124 1.00 18.53 344 GLU W N 1
ATOM 3564 C CA . GLU B 2 345 ? 47.633 39.035 -1.308 1.00 17.79 344 GLU W CA 1
ATOM 3565 C C . GLU B 2 345 ? 47.995 38.233 -2.563 1.00 17.13 344 GLU W C 1
ATOM 3566 O O . GLU B 2 345 ? 49.152 37.849 -2.759 1.00 17.08 344 GLU W O 1
ATOM 3572 N N . LEU B 2 346 ? 46.957 37.933 -3.360 1.00 18.22 345 LEU W N 1
ATOM 3573 C CA . LEU B 2 346 ? 47.092 37.238 -4.636 1.00 16.66 345 LEU W CA 1
ATOM 3574 C C . LEU B 2 346 ? 46.426 38.067 -5.752 1.00 15.70 345 LEU W C 1
ATOM 3575 O O . LEU B 2 346 ? 45.216 38.233 -5.795 1.00 16.30 345 LEU W O 1
ATOM 3580 N N . GLN B 2 347 ? 47.232 38.558 -6.674 1.00 17.56 346 GLN W N 1
ATOM 3581 C CA . GLN B 2 347 ? 46.700 39.234 -7.823 1.00 18.40 346 GLN W CA 1
ATOM 3582 C C . GLN B 2 347 ? 46.798 38.252 -8.982 1.00 17.55 346 GLN W C 1
ATOM 3583 O O . GLN B 2 347 ? 47.888 37.940 -9.460 1.00 17.50 346 GLN W O 1
ATOM 3589 N N . ILE B 2 348 ? 45.656 37.770 -9.430 1.00 18.53 347 ILE W N 1
ATOM 3590 C CA . ILE B 2 348 ? 45.632 36.772 -10.494 1.00 18.01 347 ILE W CA 1
ATOM 3591 C C . ILE B 2 348 ? 44.739 37.217 -11.658 1.00 19.84 347 ILE W C 1
ATOM 3592 O O . ILE B 2 348 ? 44.203 36.393 -12.409 1.00 18.96 347 ILE W O 1
ATOM 3597 N N . SER B 2 349 ? 44.572 38.537 -11.772 1.00 18.13 348 SER W N 1
ATOM 3598 C CA . SER B 2 349 ? 43.725 39.146 -12.826 1.00 18.87 348 SER W CA 1
ATOM 3599 C C . SER B 2 349 ? 44.203 38.789 -14.239 1.00 17.31 348 SER W C 1
ATOM 3600 O O . SER B 2 349 ? 45.369 38.399 -14.443 1.00 18.29 348 SER W O 1
ATOM 3603 N N . ASN B 2 350 ? 43.294 38.915 -15.211 1.00 18.39 349 ASN W N 1
ATOM 3604 C CA . ASN B 2 350 ? 43.659 38.788 -16.612 1.00 17.61 349 ASN W CA 1
ATOM 3605 C C . ASN B 2 350 ? 44.235 37.423 -16.911 1.00 18.08 349 ASN W C 1
ATOM 3606 O O . ASN B 2 350 ? 45.239 37.282 -17.646 1.00 20.00 349 ASN W O 1
ATOM 3611 N N . ASN B 2 351 ? 43.624 36.424 -16.281 1.00 17.17 350 ASN W N 1
ATOM 3612 C CA . ASN B 2 351 ? 43.872 35.041 -16.609 1.00 19.30 350 ASN W CA 1
ATOM 3613 C C . ASN B 2 351 ? 42.537 34.370 -16.893 1.00 19.52 350 ASN W C 1
ATOM 3614 O O . ASN B 2 351 ? 41.536 34.602 -16.182 1.00 19.52 350 ASN W O 1
ATOM 3619 N N . ARG B 2 352 ? 42.524 33.514 -17.916 1.00 21.42 351 ARG W N 1
ATOM 3620 C CA . ARG B 2 352 ? 41.311 32.729 -18.248 1.00 24.01 351 ARG W CA 1
ATOM 3621 C C . ARG B 2 352 ? 41.017 31.603 -17.221 1.00 24.07 351 ARG W C 1
ATOM 3622 O O . ARG B 2 352 ? 41.080 30.413 -17.546 1.00 21.70 351 ARG W O 1
ATOM 3630 N N . LEU B 2 353 ? 40.722 31.987 -15.977 1.00 23.50 352 LEU W N 1
ATOM 3631 C CA . LEU B 2 353 ? 40.398 31.019 -14.931 1.00 21.41 352 LEU W CA 1
ATOM 3632 C C . LEU B 2 353 ? 38.977 30.425 -15.091 1.00 22.68 352 LEU W C 1
ATOM 3633 O O . LEU B 2 353 ? 38.751 29.265 -14.769 1.00 23.86 352 LEU W O 1
ATOM 3638 N N . GLU B 2 354 ? 38.045 31.222 -15.609 1.00 24.13 353 GLU W N 1
ATOM 3639 C CA . GLU B 2 354 ? 36.656 30.826 -15.849 1.00 25.73 353 GLU W CA 1
ATOM 3640 C C . GLU B 2 354 ? 35.923 30.605 -14.537 1.00 24.17 353 GLU W C 1
ATOM 3641 O O . GLU B 2 354 ? 36.526 30.616 -13.459 1.00 23.28 353 GLU W O 1
ATOM 3647 N N . ASP B 2 355 ? 34.625 30.361 -14.634 1.00 24.34 354 ASP W N 1
ATOM 3648 C CA . ASP B 2 355 ? 33.848 30.032 -13.459 1.00 26.62 354 ASP W CA 1
ATOM 3649 C C . ASP B 2 355 ? 34.391 28.773 -12.739 1.00 27.08 354 ASP W C 1
ATOM 3650 O O . ASP B 2 355 ? 34.392 28.715 -11.495 1.00 27.09 354 ASP W O 1
ATOM 3655 N N . ALA B 2 356 ? 34.862 27.779 -13.502 1.00 24.83 355 ALA W N 1
ATOM 3656 C CA . ALA B 2 356 ? 35.433 26.578 -12.874 1.00 24.86 355 ALA W CA 1
ATOM 3657 C C . ALA B 2 356 ? 36.641 26.899 -11.998 1.00 24.07 355 ALA W C 1
ATOM 3658 O O . ALA B 2 356 ? 36.752 26.382 -10.891 1.00 23.23 355 ALA W O 1
ATOM 3660 N N . GLY B 2 357 ? 37.582 27.670 -12.536 1.00 23.39 356 GLY W N 1
ATOM 3661 C CA . GLY B 2 357 ? 38.787 28.044 -11.800 1.00 22.16 356 GLY W CA 1
ATOM 3662 C C . GLY B 2 357 ? 38.498 28.912 -10.598 1.00 21.74 356 GLY W C 1
ATOM 3663 O O . GLY B 2 357 ? 39.014 28.654 -9.514 1.00 21.55 356 GLY W O 1
ATOM 3664 N N . VAL B 2 358 ? 37.653 29.928 -10.770 1.00 20.50 357 VAL W N 1
ATOM 3665 C CA . VAL B 2 358 ? 37.266 30.808 -9.656 1.00 22.76 357 VAL W CA 1
ATOM 3666 C C . VAL B 2 358 ? 36.544 30.047 -8.544 1.00 23.89 357 VAL W C 1
ATOM 3667 O O . VAL B 2 358 ? 36.781 30.283 -7.345 1.00 22.09 357 VAL W O 1
ATOM 3671 N N . ARG B 2 359 ? 35.663 29.132 -8.947 1.00 23.71 358 ARG W N 1
ATOM 3672 C CA . ARG B 2 359 ? 34.986 28.264 -7.997 1.00 26.69 358 ARG W CA 1
ATOM 3673 C C . ARG B 2 359 ? 35.993 27.511 -7.110 1.00 23.76 358 ARG W C 1
ATOM 3674 O O . ARG B 2 359 ? 35.797 27.447 -5.903 1.00 25.06 358 ARG W O 1
ATOM 3682 N N . GLU B 2 360 ? 37.021 26.926 -7.721 1.00 23.16 359 GLU W N 1
ATOM 3683 C CA . GLU B 2 360 ? 38.124 26.255 -6.985 1.00 25.40 359 GLU W CA 1
ATOM 3684 C C . GLU B 2 360 ? 38.875 27.162 -6.016 1.00 26.00 359 GLU W C 1
ATOM 3685 O O . GLU B 2 360 ? 39.145 26.776 -4.882 1.00 26.32 359 GLU W O 1
ATOM 3691 N N . LEU B 2 361 ? 39.212 28.370 -6.455 1.00 25.17 360 LEU W N 1
ATOM 3692 C CA . LEU B 2 361 ? 39.784 29.368 -5.524 1.00 24.26 360 LEU W CA 1
ATOM 3693 C C . LEU B 2 361 ? 38.889 29.596 -4.317 1.00 24.17 360 LEU W C 1
ATOM 3694 O O . LEU B 2 361 ? 39.371 29.673 -3.175 1.00 24.98 360 LEU W O 1
ATOM 3699 N N . CYS B 2 362 ? 37.595 29.762 -4.580 1.00 23.41 361 CYS W N 1
ATOM 3700 C CA . CYS B 2 362 ? 36.617 29.968 -3.512 1.00 25.99 361 CYS W CA 1
ATOM 3701 C C . CYS B 2 362 ? 36.600 28.797 -2.537 1.00 26.62 361 CYS W C 1
ATOM 3702 O O . CYS B 2 362 ? 36.464 29.007 -1.330 1.00 28.04 361 CYS W O 1
ATOM 3705 N N . GLN B 2 363 ? 36.729 27.570 -3.055 1.00 26.41 362 GLN W N 1
ATOM 3706 C CA . GLN B 2 363 ? 36.816 26.369 -2.200 1.00 28.26 362 GLN W CA 1
ATOM 3707 C C . GLN B 2 363 ? 38.004 26.358 -1.221 1.00 26.62 362 GLN W C 1
ATOM 3708 O O . GLN B 2 363 ? 37.850 25.977 -0.054 1.00 27.81 362 GLN W O 1
ATOM 3714 N N . GLY B 2 364 ? 39.198 26.679 -1.728 1.00 25.59 363 GLY W N 1
ATOM 3715 C CA . GLY B 2 364 ? 40.397 26.792 -0.898 1.00 24.42 363 GLY W CA 1
ATOM 3716 C C . GLY B 2 364 ? 40.236 27.936 0.121 1.00 24.09 363 GLY W C 1
ATOM 3717 O O . GLY B 2 364 ? 40.516 27.767 1.287 1.00 22.41 363 GLY W O 1
ATOM 3718 N N . LEU B 2 365 ? 39.763 29.093 -0.328 1.00 25.15 364 LEU W N 1
ATOM 3719 C CA . LEU B 2 365 ? 39.675 30.251 0.567 1.00 26.69 364 LEU W CA 1
ATOM 3720 C C . LEU B 2 365 ? 38.565 30.033 1.594 1.00 28.48 364 LEU W C 1
ATOM 3721 O O . LEU B 2 365 ? 38.654 30.508 2.722 1.00 28.69 364 LEU W O 1
ATOM 3726 N N . GLY B 2 366 ? 37.539 29.255 1.220 1.00 28.47 365 GLY W N 1
ATOM 3727 C CA . GLY B 2 366 ? 36.474 28.885 2.153 1.00 29.69 365 GLY W CA 1
ATOM 3728 C C . GLY B 2 366 ? 36.862 27.906 3.273 1.00 28.58 365 GLY W C 1
ATOM 3729 O O . GLY B 2 366 ? 36.088 27.682 4.181 1.00 29.39 365 GLY W O 1
ATOM 3730 N N . GLN B 2 367 ? 38.043 27.302 3.206 1.00 28.62 366 GLN W N 1
ATOM 3731 C CA . GLN B 2 367 ? 38.457 26.340 4.217 1.00 28.76 366 GLN W CA 1
ATOM 3732 C C . GLN B 2 367 ? 38.780 27.085 5.519 1.00 31.22 366 GLN W C 1
ATOM 3733 O O . GLN B 2 367 ? 39.383 28.186 5.478 1.00 29.97 366 GLN W O 1
ATOM 3739 N N . PRO B 2 368 ? 38.360 26.523 6.683 1.00 32.33 367 PRO W N 1
ATOM 3740 C CA . PRO B 2 368 ? 38.754 27.150 7.958 1.00 31.23 367 PRO W CA 1
ATOM 3741 C C . PRO B 2 368 ? 40.271 27.343 8.028 1.00 29.62 367 PRO W C 1
ATOM 3742 O O . PRO B 2 368 ? 41.005 26.509 7.508 1.00 28.62 367 PRO W O 1
ATOM 3746 N N . GLY B 2 369 ? 40.724 28.437 8.648 1.00 28.72 368 GLY W N 1
ATOM 3747 C CA . GLY B 2 369 ? 42.156 28.672 8.870 1.00 28.37 368 GLY W CA 1
ATOM 3748 C C . GLY B 2 369 ? 42.853 29.478 7.771 1.00 27.08 368 GLY W C 1
ATOM 3749 O O . GLY B 2 369 ? 43.983 29.906 7.961 1.00 27.09 368 GLY W O 1
ATOM 3750 N N . SER B 2 370 ? 42.189 29.667 6.620 1.00 25.71 369 SER W N 1
ATOM 3751 C CA . SER B 2 370 ? 42.754 30.459 5.518 1.00 25.12 369 SER W CA 1
ATOM 3752 C C . SER B 2 370 ? 43.025 31.908 5.968 1.00 23.85 369 SER W C 1
ATOM 3753 O O . SER B 2 370 ? 42.307 32.437 6.838 1.00 25.60 369 SER W O 1
ATOM 3756 N N . VAL B 2 371 ? 44.054 32.552 5.388 1.00 20.52 370 VAL W N 1
ATOM 3757 C CA . VAL B 2 371 ? 44.483 33.892 5.847 1.00 20.37 370 VAL W CA 1
ATOM 3758 C C . VAL B 2 371 ? 44.425 35.034 4.806 1.00 19.90 370 VAL W C 1
ATOM 3759 O O . VAL B 2 371 ? 44.655 36.218 5.135 1.00 18.56 370 VAL W O 1
ATOM 3763 N N . LEU B 2 372 ? 44.153 34.694 3.548 1.00 17.80 371 LEU W N 1
ATOM 3764 C CA . LEU B 2 372 ? 44.214 35.707 2.498 1.00 17.93 371 LEU W CA 1
ATOM 3765 C C . LEU B 2 372 ? 43.440 36.970 2.837 1.00 19.65 371 LEU W C 1
ATOM 3766 O O . LEU B 2 372 ? 42.262 36.917 3.266 1.00 19.97 371 LEU W O 1
ATOM 3771 N N . ARG B 2 373 ? 44.097 38.117 2.622 1.00 19.56 372 ARG W N 1
ATOM 3772 C CA . ARG B 2 373 ? 43.491 39.416 2.865 1.00 20.66 372 ARG W CA 1
ATOM 3773 C C . ARG B 2 373 ? 43.008 40.132 1.622 1.00 17.97 372 ARG W C 1
ATOM 3774 O O . ARG B 2 373 ? 42.027 40.824 1.683 1.00 18.46 372 ARG W O 1
ATOM 3782 N N . VAL B 2 374 ? 43.727 39.989 0.511 1.00 18.93 373 VAL W N 1
ATOM 3783 C CA . VAL B 2 374 ? 43.408 40.707 -0.731 1.00 18.43 373 VAL W CA 1
ATOM 3784 C C . VAL B 2 374 ? 43.425 39.725 -1.900 1.00 17.72 373 VAL W C 1
ATOM 3785 O O . VAL B 2 374 ? 44.379 38.971 -2.060 1.00 16.49 373 VAL W O 1
ATOM 3789 N N . LEU B 2 375 ? 42.356 39.717 -2.699 1.00 15.94 374 LEU W N 1
ATOM 3790 C CA . LEU B 2 375 ? 42.311 38.833 -3.865 1.00 16.39 374 LEU W CA 1
ATOM 3791 C C . LEU B 2 375 ? 41.879 39.662 -5.073 1.00 15.94 374 LEU W C 1
ATOM 3792 O O . LEU B 2 375 ? 40.867 40.307 -4.993 1.00 19.25 374 LEU W O 1
ATOM 3797 N N . TRP B 2 376 ? 42.665 39.681 -6.158 1.00 17.11 375 TRP W N 1
ATOM 3798 C CA . TRP B 2 376 ? 42.303 40.436 -7.341 1.00 18.98 375 TRP W CA 1
ATOM 3799 C C . TRP B 2 376 ? 41.973 39.405 -8.425 1.00 19.36 375 TRP W C 1
ATOM 3800 O O . TRP B 2 376 ? 42.845 38.610 -8.814 1.00 19.00 375 TRP W O 1
ATOM 3811 N N . LEU B 2 377 ? 40.732 39.479 -8.902 1.00 17.68 376 LEU W N 1
ATOM 3812 C CA . LEU B 2 377 ? 40.179 38.562 -9.889 1.00 19.92 376 LEU W CA 1
ATOM 3813 C C . LEU B 2 377 ? 39.518 39.348 -11.030 1.00 20.79 376 LEU W C 1
ATOM 3814 O O . LEU B 2 377 ? 38.429 38.984 -11.479 1.00 20.91 376 LEU W O 1
ATOM 3819 N N . ALA B 2 378 ? 40.153 40.452 -11.455 1.00 20.73 377 ALA W N 1
ATOM 3820 C CA . ALA B 2 378 ? 39.632 41.288 -12.540 1.00 21.01 377 ALA W CA 1
ATOM 3821 C C . ALA B 2 378 ? 39.815 40.550 -13.856 1.00 20.06 377 ALA W C 1
ATOM 3822 O O . ALA B 2 378 ? 40.854 39.910 -14.095 1.00 21.63 377 ALA W O 1
ATOM 3824 N N . ASP B 2 379 ? 38.818 40.627 -14.734 1.00 21.46 378 ASP W N 1
ATOM 3825 C CA . ASP B 2 379 ? 38.986 40.033 -16.090 1.00 20.68 378 ASP W CA 1
ATOM 3826 C C . ASP B 2 379 ? 39.475 38.569 -16.091 1.00 20.23 378 ASP W C 1
ATOM 3827 O O . ASP B 2 379 ? 40.429 38.196 -16.779 1.00 19.69 378 ASP W O 1
ATOM 3832 N N . CYS B 2 380 ? 38.810 37.734 -15.296 1.00 21.42 379 CYS W N 1
ATOM 3833 C CA . CYS B 2 380 ? 39.150 36.304 -15.236 1.00 21.82 379 CYS W CA 1
ATOM 3834 C C . CYS B 2 380 ? 38.027 35.420 -15.835 1.00 24.45 379 CYS W C 1
ATOM 3835 O O . CYS B 2 380 ? 37.961 34.235 -15.525 1.00 24.28 379 CYS W O 1
ATOM 3838 N N . ASP B 2 381 ? 37.167 36.024 -16.667 1.00 27.61 380 ASP W N 1
ATOM 3839 C CA . ASP B 2 381 ? 35.976 35.376 -17.247 1.00 30.66 380 ASP W CA 1
ATOM 3840 C C . ASP B 2 381 ? 34.998 34.877 -16.197 1.00 32.43 380 ASP W C 1
ATOM 3841 O O . ASP B 2 381 ? 34.460 33.785 -16.326 1.00 34.25 380 ASP W O 1
ATOM 3846 N N . VAL B 2 382 ? 34.821 35.680 -15.144 1.00 32.40 381 VAL W N 1
ATOM 3847 C CA . VAL B 2 382 ? 33.903 35.430 -14.047 1.00 31.89 381 VAL W CA 1
ATOM 3848 C C . VAL B 2 382 ? 32.498 35.876 -14.511 1.00 32.07 381 VAL W C 1
ATOM 3849 O O . VAL B 2 382 ? 32.314 37.021 -14.989 1.00 29.99 381 VAL W O 1
ATOM 3853 N N . SER B 2 383 ? 31.526 34.970 -14.423 1.00 31.67 382 SER W N 1
ATOM 3854 C CA . SER B 2 383 ? 30.132 35.314 -14.728 1.00 29.51 382 SER W CA 1
ATOM 3855 C C . SER B 2 383 ? 29.279 35.233 -13.472 1.00 28.23 382 SER W C 1
ATOM 3856 O O . SER B 2 383 ? 29.790 35.000 -12.379 1.00 24.46 382 SER W O 1
ATOM 3859 N N . ASP B 2 384 ? 27.972 35.427 -13.625 1.00 29.57 383 ASP W N 1
ATOM 3860 C CA . ASP B 2 384 ? 27.057 35.333 -12.500 1.00 32.36 383 ASP W CA 1
ATOM 3861 C C . ASP B 2 384 ? 27.096 33.976 -11.802 1.00 33.67 383 ASP W C 1
ATOM 3862 O O . ASP B 2 384 ? 26.809 33.897 -10.614 1.00 32.89 383 ASP W O 1
ATOM 3867 N N . SER B 2 385 ? 27.485 32.920 -12.521 1.00 35.51 384 SER W N 1
ATOM 3868 C CA . SER B 2 385 ? 27.648 31.596 -11.893 1.00 37.80 384 SER W CA 1
ATOM 3869 C C . SER B 2 385 ? 28.598 31.706 -10.713 1.00 38.32 384 SER W C 1
ATOM 3870 O O . SER B 2 385 ? 28.285 31.223 -9.610 1.00 41.22 384 SER W O 1
ATOM 3873 N N . SER B 2 386 ? 29.734 32.374 -10.936 1.00 34.47 385 SER W N 1
ATOM 3874 C CA . SER B 2 386 ? 30.818 32.416 -9.947 1.00 32.21 385 SER W CA 1
ATOM 3875 C C . SER B 2 386 ? 30.363 33.091 -8.685 1.00 30.63 385 SER W C 1
ATOM 3876 O O . SER B 2 386 ? 30.918 32.861 -7.619 1.00 29.10 385 SER W O 1
ATOM 3879 N N . CYS B 2 387 ? 29.354 33.946 -8.823 1.00 30.04 386 CYS W N 1
ATOM 3880 C CA . CYS B 2 387 ? 28.969 34.827 -7.750 1.00 30.34 386 CYS W CA 1
ATOM 3881 C C . CYS B 2 387 ? 28.354 34.087 -6.586 1.00 31.21 386 CYS W C 1
ATOM 3882 O O . CYS B 2 387 ? 28.442 34.565 -5.472 1.00 30.29 386 CYS W O 1
ATOM 3885 N N . SER B 2 388 ? 27.794 32.899 -6.819 1.00 30.62 387 SER W N 1
ATOM 3886 C CA . SER B 2 388 ? 27.264 32.141 -5.694 1.00 31.53 387 SER W CA 1
ATOM 3887 C C . SER B 2 388 ? 28.399 31.562 -4.853 1.00 29.54 387 SER W C 1
ATOM 3888 O O . SER B 2 388 ? 28.345 31.620 -3.632 1.00 30.99 387 SER W O 1
ATOM 3891 N N . SER B 2 389 ? 29.435 31.058 -5.511 1.00 29.18 388 SER W N 1
ATOM 3892 C CA . SER B 2 389 ? 30.648 30.598 -4.829 1.00 28.50 388 SER W CA 1
ATOM 3893 C C . SER B 2 389 ? 31.289 31.747 -4.027 1.00 26.76 388 SER W C 1
ATOM 3894 O O . SER B 2 389 ? 31.645 31.554 -2.873 1.00 26.57 388 SER W O 1
ATOM 3897 N N . LEU B 2 390 ? 31.426 32.914 -4.654 1.00 22.87 389 LEU W N 1
ATOM 3898 C CA . LEU B 2 390 ? 32.032 34.084 -4.024 1.00 24.84 389 LEU W CA 1
ATOM 3899 C C . LEU B 2 390 ? 31.220 34.554 -2.833 1.00 24.80 389 LEU W C 1
ATOM 3900 O O . LEU B 2 390 ? 31.788 34.830 -1.767 1.00 25.73 389 LEU W O 1
ATOM 3905 N N . ALA B 2 391 ? 29.892 34.618 -3.005 1.00 24.51 390 ALA W N 1
ATOM 3906 C CA . ALA B 2 391 ? 28.997 34.970 -1.918 1.00 23.88 390 ALA W CA 1
ATOM 3907 C C . ALA B 2 391 ? 29.153 34.003 -0.761 1.00 25.08 390 ALA W C 1
ATOM 3908 O O . ALA B 2 391 ? 29.158 34.438 0.399 1.00 28.07 390 ALA W O 1
ATOM 3910 N N . ALA B 2 392 ? 29.304 32.705 -1.049 1.00 25.99 391 ALA W N 1
ATOM 3911 C CA . ALA B 2 392 ? 29.468 31.698 0.036 1.00 26.92 391 ALA W CA 1
ATOM 3912 C C . ALA B 2 392 ? 30.813 31.923 0.753 1.00 26.47 391 ALA W C 1
ATOM 3913 O O . ALA B 2 392 ? 30.895 31.919 1.998 1.00 25.01 391 ALA W O 1
ATOM 3915 N N . THR B 2 393 ? 31.869 32.155 -0.026 1.00 26.89 392 THR W N 1
ATOM 3916 C CA . THR B 2 393 ? 33.192 32.321 0.556 1.00 28.61 392 THR W CA 1
ATOM 3917 C C . THR B 2 393 ? 33.248 33.595 1.412 1.00 26.36 392 THR W C 1
ATOM 3918 O O . THR B 2 393 ? 33.914 33.630 2.441 1.00 27.89 392 THR W O 1
ATOM 3922 N N . LEU B 2 394 ? 32.519 34.626 1.009 1.00 25.69 393 LEU W N 1
ATOM 3923 C CA . LEU B 2 394 ? 32.479 35.879 1.784 1.00 26.83 393 LEU W CA 1
ATOM 3924 C C . LEU B 2 394 ? 31.871 35.718 3.187 1.00 28.70 393 LEU W C 1
ATOM 3925 O O . LEU B 2 394 ? 32.086 36.553 4.061 1.00 26.11 393 LEU W O 1
ATOM 3930 N N . LEU B 2 395 ? 31.107 34.634 3.381 1.00 31.16 394 LEU W N 1
ATOM 3931 C CA . LEU B 2 395 ? 30.529 34.304 4.684 1.00 30.81 394 LEU W CA 1
ATOM 3932 C C . LEU B 2 395 ? 31.268 33.193 5.432 1.00 31.48 394 LEU W C 1
ATOM 3933 O O . LEU B 2 395 ? 31.160 33.119 6.643 1.00 33.44 394 LEU W O 1
ATOM 3938 N N . ALA B 2 396 ? 32.023 32.357 4.718 1.00 30.85 395 ALA W N 1
ATOM 3939 C CA . ALA B 2 396 ? 32.744 31.222 5.303 1.00 30.42 395 ALA W CA 1
ATOM 3940 C C . ALA B 2 396 ? 34.162 31.639 5.718 1.00 32.25 395 ALA W C 1
ATOM 3941 O O . ALA B 2 396 ? 34.623 31.331 6.827 1.00 32.97 395 ALA W O 1
ATOM 3943 N N . ASN B 2 397 ? 34.846 32.354 4.825 1.00 28.93 396 ASN W N 1
ATOM 3944 C CA . ASN B 2 397 ? 36.114 32.948 5.148 1.00 26.99 396 ASN W CA 1
ATOM 3945 C C . ASN B 2 397 ? 35.903 34.259 5.894 1.00 25.64 396 ASN W C 1
ATOM 3946 O O . ASN B 2 397 ? 34.960 34.998 5.621 1.00 25.71 396 ASN W O 1
ATOM 3951 N N . HIS B 2 398 ? 36.795 34.581 6.822 1.00 28.08 397 HIS W N 1
ATOM 3952 C CA . HIS B 2 398 ? 36.682 35.861 7.546 1.00 29.33 397 HIS W CA 1
ATOM 3953 C C . HIS B 2 398 ? 37.964 36.717 7.581 1.00 29.26 397 HIS W C 1
ATOM 3954 O O . HIS B 2 398 ? 37.978 37.782 8.222 1.00 31.20 397 HIS W O 1
ATOM 3961 N N . SER B 2 399 ? 38.993 36.290 6.837 1.00 23.94 398 SER W N 1
ATOM 3962 C CA . SER B 2 399 ? 40.236 37.056 6.691 1.00 22.25 398 SER W CA 1
ATOM 3963 C C . SER B 2 399 ? 40.222 38.105 5.544 1.00 21.99 398 SER W C 1
ATOM 3964 O O . SER B 2 399 ? 40.969 39.102 5.580 1.00 20.08 398 SER W O 1
ATOM 3967 N N . LEU B 2 400 ? 39.408 37.871 4.504 1.00 21.94 399 LEU W N 1
ATOM 3968 C CA . LEU B 2 400 ? 39.481 38.700 3.275 1.00 20.68 399 LEU W CA 1
ATOM 3969 C C . LEU B 2 400 ? 38.985 40.113 3.568 1.00 19.15 399 LEU W C 1
ATOM 3970 O O . LEU B 2 400 ? 37.975 40.293 4.210 1.00 18.53 399 LEU W O 1
ATOM 3975 N N . ARG B 2 401 ? 39.735 41.116 3.138 1.00 18.17 400 ARG W N 1
ATOM 3976 C CA . ARG B 2 401 ? 39.366 42.460 3.386 1.00 19.77 400 ARG W CA 1
ATOM 3977 C C . ARG B 2 401 ? 39.069 43.194 2.082 1.00 18.91 400 ARG W C 1
ATOM 3978 O O . ARG B 2 401 ? 38.340 44.174 2.080 1.00 19.51 400 ARG W O 1
ATOM 3986 N N . GLU B 2 402 ? 39.684 42.737 0.999 1.00 18.92 401 GLU W N 1
ATOM 3987 C CA . GLU B 2 402 ? 39.511 43.383 -0.312 1.00 19.26 401 GLU W CA 1
ATOM 3988 C C . GLU B 2 402 ? 39.423 42.385 -1.430 1.00 18.18 401 GLU W C 1
ATOM 3989 O O . GLU B 2 402 ? 40.222 41.429 -1.514 1.00 19.37 401 GLU W O 1
ATOM 3995 N N . LEU B 2 403 ? 38.445 42.631 -2.294 1.00 18.92 402 LEU W N 1
ATOM 3996 C CA . LEU B 2 403 ? 38.127 41.760 -3.413 1.00 18.28 402 LEU W CA 1
ATOM 3997 C C . LEU B 2 403 ? 37.905 42.628 -4.655 1.00 18.54 402 LEU W C 1
ATOM 3998 O O . LEU B 2 403 ? 37.043 43.550 -4.681 1.00 19.92 402 LEU W O 1
ATOM 4003 N N . ASP B 2 404 ? 38.658 42.311 -5.696 1.00 18.12 403 ASP W N 1
ATOM 4004 C CA . ASP B 2 404 ? 38.497 42.993 -6.983 1.00 18.27 403 ASP W CA 1
ATOM 4005 C C . ASP B 2 404 ? 37.903 42.052 -8.027 1.00 17.15 403 ASP W C 1
ATOM 4006 O O . ASP B 2 404 ? 38.490 41.048 -8.354 1.00 18.68 403 ASP W O 1
ATOM 4011 N N . LEU B 2 405 ? 36.735 42.414 -8.541 1.00 18.14 404 LEU W N 1
ATOM 4012 C CA . LEU B 2 405 ? 36.063 41.654 -9.614 1.00 19.82 404 LEU W CA 1
ATOM 4013 C C . LEU B 2 405 ? 35.855 42.489 -10.862 1.00 19.54 404 LEU W C 1
ATOM 4014 O O . LEU B 2 405 ? 34.989 42.159 -11.710 1.00 22.88 404 LEU W O 1
ATOM 4019 N N . SER B 2 406 ? 36.627 43.559 -11.004 1.00 18.54 405 SER W N 1
ATOM 4020 C CA . SER B 2 406 ? 36.457 44.501 -12.138 1.00 16.87 405 SER W CA 1
ATOM 4021 C C . SER B 2 406 ? 36.518 43.809 -13.509 1.00 17.18 405 SER W C 1
ATOM 4022 O O . SER B 2 406 ? 37.221 42.778 -13.716 1.00 16.16 405 SER W O 1
ATOM 4025 N N . ASN B 2 407 ? 35.847 44.412 -14.477 1.00 16.58 406 ASN W N 1
ATOM 4026 C CA . ASN B 2 407 ? 36.048 44.011 -15.860 1.00 19.52 406 ASN W CA 1
ATOM 4027 C C . ASN B 2 407 ? 35.711 42.511 -16.108 1.00 21.22 406 ASN W C 1
ATOM 4028 O O . ASN B 2 407 ? 36.434 41.821 -16.788 1.00 20.79 406 ASN W O 1
ATOM 4033 N N . ASN B 2 408 ? 34.657 42.018 -15.470 1.00 21.62 407 ASN W N 1
ATOM 4034 C CA . ASN B 2 408 ? 34.162 40.653 -15.662 1.00 24.97 407 ASN W CA 1
ATOM 4035 C C . ASN B 2 408 ? 32.735 40.742 -16.247 1.00 27.36 407 ASN W C 1
ATOM 4036 O O . ASN B 2 408 ? 32.127 41.803 -16.209 1.00 26.47 407 ASN W O 1
ATOM 4041 N N . CYS B 2 409 ? 32.200 39.638 -16.767 1.00 30.77 408 CYS W N 1
ATOM 4042 C CA . CYS B 2 409 ? 30.889 39.657 -17.430 1.00 34.43 408 CYS W CA 1
ATOM 4043 C C . CYS B 2 409 ? 29.746 39.451 -16.463 1.00 35.68 408 CYS W C 1
ATOM 4044 O O . CYS B 2 409 ? 28.878 38.626 -16.706 1.00 36.58 408 CYS W O 1
ATOM 4047 N N . LEU B 2 410 ? 29.747 40.199 -15.364 1.00 36.17 409 LEU W N 1
ATOM 4048 C CA . LEU B 2 410 ? 28.665 40.147 -14.386 1.00 34.44 409 LEU W CA 1
ATOM 4049 C C . LEU B 2 410 ? 27.590 41.125 -14.769 1.00 34.20 409 LEU W C 1
ATOM 4050 O O . LEU B 2 410 ? 27.854 42.121 -15.471 1.00 34.78 409 LEU W O 1
ATOM 4055 N N . GLY B 2 411 ? 26.377 40.847 -14.296 1.00 33.90 410 GLY W N 1
ATOM 4056 C CA . GLY B 2 411 ? 25.309 41.831 -14.300 1.00 31.95 410 GLY W CA 1
ATOM 4057 C C . GLY B 2 411 ? 24.559 41.769 -12.984 1.00 32.23 410 GLY W C 1
ATOM 4058 O O . GLY B 2 411 ? 25.078 41.251 -11.981 1.00 29.75 410 GLY W O 1
ATOM 4059 N N . ASP B 2 412 ? 23.322 42.254 -13.013 1.00 32.75 411 ASP W N 1
ATOM 4060 C CA . ASP B 2 412 ? 22.485 42.401 -11.825 1.00 34.56 411 ASP W CA 1
ATOM 4061 C C . ASP B 2 412 ? 22.380 41.144 -10.952 1.00 33.57 411 ASP W C 1
ATOM 4062 O O . ASP B 2 412 ? 22.578 41.233 -9.758 1.00 32.44 411 ASP W O 1
ATOM 4067 N N . ALA B 2 413 ? 22.087 39.991 -11.551 1.00 32.83 412 ALA W N 1
ATOM 4068 C CA . ALA B 2 413 ? 21.962 38.738 -10.811 1.00 33.98 412 ALA W CA 1
ATOM 4069 C C . ALA B 2 413 ? 23.227 38.316 -10.042 1.00 33.42 412 ALA W C 1
ATOM 4070 O O . ALA B 2 413 ? 23.127 37.799 -8.920 1.00 33.93 412 ALA W O 1
ATOM 4072 N N . GLY B 2 414 ? 24.405 38.498 -10.654 1.00 30.65 413 GLY W N 1
ATOM 4073 C CA . GLY B 2 414 ? 25.662 38.169 -9.969 1.00 29.08 413 GLY W CA 1
ATOM 4074 C C . GLY B 2 414 ? 25.907 39.098 -8.789 1.00 27.21 413 GLY W C 1
ATOM 4075 O O . GLY B 2 414 ? 26.113 38.646 -7.666 1.00 27.72 413 GLY W O 1
ATOM 4076 N N . ILE B 2 415 ? 25.862 40.400 -9.056 1.00 26.32 414 ILE W N 1
ATOM 4077 C CA . ILE B 2 415 ? 25.993 41.439 -8.034 1.00 26.88 414 ILE W CA 1
ATOM 4078 C C . ILE B 2 415 ? 24.984 41.293 -6.897 1.00 28.90 414 ILE W C 1
ATOM 4079 O O . ILE B 2 415 ? 25.357 41.458 -5.744 1.00 27.36 414 ILE W O 1
ATOM 4084 N N . LEU B 2 416 ? 23.718 41.009 -7.206 1.00 30.11 415 LEU W N 1
ATOM 4085 C CA . LEU B 2 416 ? 22.725 40.762 -6.132 1.00 30.98 415 LEU W CA 1
ATOM 4086 C C . LEU B 2 416 ? 23.211 39.714 -5.097 1.00 29.92 415 LEU W C 1
ATOM 4087 O O . LEU B 2 416 ? 23.103 39.922 -3.889 1.00 30.65 415 LEU W O 1
ATOM 4092 N N . GLN B 2 417 ? 23.772 38.615 -5.577 1.00 29.01 416 GLN W N 1
ATOM 4093 C CA . GLN B 2 417 ? 24.291 37.566 -4.718 1.00 30.15 416 GLN W CA 1
ATOM 4094 C C . GLN B 2 417 ? 25.449 38.052 -3.848 1.00 29.38 416 GLN W C 1
ATOM 4095 O O . GLN B 2 417 ? 25.550 37.690 -2.661 1.00 28.69 416 GLN W O 1
ATOM 4101 N N . LEU B 2 418 ? 26.295 38.907 -4.418 1.00 27.98 417 LEU W N 1
ATOM 4102 C CA . LEU B 2 418 ? 27.409 39.486 -3.654 1.00 26.96 417 LEU W CA 1
ATOM 4103 C C . LEU B 2 418 ? 26.843 40.408 -2.575 1.00 25.86 417 LEU W C 1
ATOM 4104 O O . LEU B 2 418 ? 27.243 40.322 -1.406 1.00 25.53 417 LEU W O 1
ATOM 4109 N N . VAL B 2 419 ? 25.892 41.261 -2.965 1.00 25.29 418 VAL W N 1
ATOM 4110 C CA . VAL B 2 419 ? 25.209 42.170 -2.034 1.00 27.40 418 VAL W CA 1
ATOM 4111 C C . VAL B 2 419 ? 24.618 41.432 -0.826 1.00 28.31 418 VAL W C 1
ATOM 4112 O O . VAL B 2 419 ? 24.853 41.805 0.324 1.00 26.83 418 VAL W O 1
ATOM 4116 N N . GLU B 2 420 ? 23.871 40.366 -1.098 1.00 30.61 419 GLU W N 1
ATOM 4117 C CA . GLU B 2 420 ? 23.269 39.559 -0.033 1.00 32.34 419 GLU W CA 1
ATOM 4118 C C . GLU B 2 420 ? 24.288 39.019 0.974 1.00 30.36 419 GLU W C 1
ATOM 4119 O O . GLU B 2 420 ? 23.974 38.866 2.159 1.00 30.60 419 GLU W O 1
ATOM 4125 N N . SER B 2 421 ? 25.514 38.769 0.528 1.00 28.60 420 SER W N 1
ATOM 4126 C CA . SER B 2 421 ? 26.577 38.425 1.482 1.00 28.44 420 SER W CA 1
ATOM 4127 C C . SER B 2 421 ? 27.178 39.661 2.148 1.00 28.67 420 SER W C 1
ATOM 4128 O O . SER B 2 421 ? 27.208 39.744 3.399 1.00 27.15 420 SER W O 1
ATOM 4131 N N . VAL B 2 422 ? 27.643 40.631 1.347 1.00 26.25 421 VAL W N 1
ATOM 4132 C CA . VAL B 2 422 ? 28.371 41.779 1.939 1.00 28.53 421 VAL W CA 1
ATOM 4133 C C . VAL B 2 422 ? 27.541 42.664 2.889 1.00 28.33 421 VAL W C 1
ATOM 4134 O O . VAL B 2 422 ? 28.091 43.262 3.796 1.00 28.70 421 VAL W O 1
ATOM 4138 N N . ARG B 2 423 ? 26.231 42.715 2.685 1.00 29.24 422 ARG W N 1
ATOM 4139 C CA . ARG B 2 423 ? 25.329 43.501 3.532 1.00 31.10 422 ARG W CA 1
ATOM 4140 C C . ARG B 2 423 ? 25.277 42.998 4.974 1.00 30.10 422 ARG W C 1
ATOM 4141 O O . ARG B 2 423 ? 24.965 43.755 5.876 1.00 29.25 422 ARG W O 1
ATOM 4149 N N . GLN B 2 424 ? 25.558 41.720 5.178 1.00 30.43 423 GLN W N 1
ATOM 4150 C CA . GLN B 2 424 ? 25.430 41.130 6.507 1.00 32.63 423 GLN W CA 1
ATOM 4151 C C . GLN B 2 424 ? 26.508 41.588 7.482 1.00 32.85 423 GLN W C 1
ATOM 4152 O O . GLN B 2 424 ? 27.697 41.645 7.114 1.00 30.64 423 GLN W O 1
ATOM 4158 N N . PRO B 2 425 ? 26.101 41.897 8.743 1.00 35.49 424 PRO W N 1
ATOM 4159 C CA . PRO B 2 425 ? 27.032 42.306 9.821 1.00 34.49 424 PRO W CA 1
ATOM 4160 C C . PRO B 2 425 ? 28.242 41.376 10.009 1.00 33.23 424 PRO W C 1
ATOM 4161 O O . PRO B 2 425 ? 29.339 41.823 10.387 1.00 33.10 424 PRO W O 1
ATOM 4165 N N . GLY B 2 426 ? 28.047 40.100 9.720 1.00 32.37 425 GLY W N 1
ATOM 4166 C CA . GLY B 2 426 ? 29.108 39.103 9.833 1.00 31.81 425 GLY W CA 1
ATOM 4167 C C . GLY B 2 426 ? 30.107 39.079 8.676 1.00 30.06 425 GLY W C 1
ATOM 4168 O O . GLY B 2 426 ? 31.176 38.455 8.789 1.00 29.19 425 GLY W O 1
ATOM 4169 N N . CYS B 2 427 ? 29.781 39.748 7.568 1.00 27.94 426 CYS W N 1
ATOM 4170 C CA . CYS B 2 427 ? 30.769 39.870 6.482 1.00 27.33 426 CYS W CA 1
ATOM 4171 C C . CYS B 2 427 ? 31.688 41.054 6.786 1.00 25.56 426 CYS W C 1
ATOM 4172 O O . CYS B 2 427 ? 31.210 42.175 6.921 1.00 23.71 426 CYS W O 1
ATOM 4175 N N . LEU B 2 428 ? 33.000 40.805 6.895 1.00 24.56 427 LEU W N 1
ATOM 4176 C CA . LEU B 2 428 ? 33.926 41.877 7.303 1.00 22.70 427 LEU W CA 1
ATOM 4177 C C . LEU B 2 428 ? 34.731 42.469 6.135 1.00 22.48 427 LEU W C 1
ATOM 4178 O O . LEU B 2 428 ? 35.733 43.159 6.329 1.00 20.48 427 LEU W O 1
ATOM 4183 N N . LEU B 2 429 ? 34.249 42.240 4.911 1.00 20.82 428 LEU W N 1
ATOM 4184 C CA . LEU B 2 429 ? 34.901 42.787 3.726 1.00 19.63 428 LEU W CA 1
ATOM 4185 C C . LEU B 2 429 ? 34.878 44.299 3.814 1.00 19.72 428 LEU W C 1
ATOM 4186 O O . LEU B 2 429 ? 33.844 44.870 4.131 1.00 21.63 428 LEU W O 1
ATOM 4191 N N . GLU B 2 430 ? 36.021 44.947 3.541 1.00 18.68 429 GLU W N 1
ATOM 4192 C CA . GLU B 2 430 ? 36.154 46.418 3.591 1.00 18.88 429 GLU W CA 1
ATOM 4193 C C . GLU B 2 430 ? 36.173 47.138 2.227 1.00 19.81 429 GLU W C 1
ATOM 4194 O O . GLU B 2 430 ? 35.876 48.339 2.130 1.00 20.88 429 GLU W O 1
ATOM 4200 N N . GLN B 2 431 ? 36.531 46.420 1.166 1.00 20.91 430 GLN W N 1
ATOM 4201 C CA . GLN B 2 431 ? 36.642 47.047 -0.143 1.00 22.62 430 GLN W CA 1
ATOM 4202 C C . GLN B 2 431 ? 36.229 46.053 -1.235 1.00 22.49 430 GLN W C 1
ATOM 4203 O O . GLN B 2 431 ? 36.682 44.903 -1.260 1.00 20.90 430 GLN W O 1
ATOM 4209 N N . LEU B 2 432 ? 35.324 46.488 -2.119 1.00 22.07 431 LEU W N 1
ATOM 4210 C CA . LEU B 2 432 ? 34.885 45.618 -3.202 1.00 20.74 431 LEU W CA 1
ATOM 4211 C C . LEU B 2 432 ? 34.997 46.411 -4.478 1.00 21.90 431 LEU W C 1
ATOM 4212 O O . LEU B 2 432 ? 34.325 47.430 -4.639 1.00 23.92 431 LEU W O 1
ATOM 4217 N N . VAL B 2 433 ? 35.837 45.940 -5.394 1.00 20.51 432 VAL W N 1
ATOM 4218 C CA . VAL B 2 433 ? 36.188 46.742 -6.552 1.00 20.83 432 VAL W CA 1
ATOM 4219 C C . VAL B 2 433 ? 35.454 46.177 -7.749 1.00 18.48 432 VAL W C 1
ATOM 4220 O O . VAL B 2 433 ? 35.590 44.998 -8.062 1.00 18.16 432 VAL W O 1
ATOM 4224 N N . LEU B 2 434 ? 34.666 47.045 -8.385 1.00 17.91 433 LEU W N 1
ATOM 4225 C CA . LEU B 2 434 ? 33.751 46.659 -9.446 1.00 19.68 433 LEU W CA 1
ATOM 4226 C C . LEU B 2 434 ? 33.791 47.632 -10.611 1.00 21.21 433 LEU W C 1
ATOM 4227 O O . LEU B 2 434 ? 32.747 48.029 -11.126 1.00 22.70 433 LEU W O 1
ATOM 4232 N N . TYR B 2 435 ? 34.996 48.012 -11.034 1.00 20.19 434 TYR W N 1
ATOM 4233 C CA . TYR B 2 435 ? 35.119 48.801 -12.254 1.00 21.89 434 TYR W CA 1
ATOM 4234 C C . TYR B 2 435 ? 34.641 48.040 -13.527 1.00 21.84 434 TYR W C 1
ATOM 4235 O O . TYR B 2 435 ? 34.784 46.819 -13.628 1.00 21.45 434 TYR W O 1
ATOM 4244 N N . ASP B 2 436 ? 34.141 48.782 -14.514 1.00 19.96 435 ASP W N 1
ATOM 4245 C CA . ASP B 2 436 ? 34.010 48.238 -15.872 1.00 22.55 435 ASP W CA 1
ATOM 4246 C C . ASP B 2 436 ? 32.926 47.138 -15.892 1.00 21.87 435 ASP W C 1
ATOM 4247 O O . ASP B 2 436 ? 33.103 46.127 -16.577 1.00 23.92 435 ASP W O 1
ATOM 4252 N N . ILE B 2 437 ? 31.888 47.284 -15.063 1.00 19.92 436 ILE W N 1
ATOM 4253 C CA . ILE B 2 437 ? 30.793 46.287 -14.973 1.00 21.34 436 ILE W CA 1
ATOM 4254 C C . ILE B 2 437 ? 29.447 46.987 -15.114 1.00 21.83 436 ILE W C 1
ATOM 4255 O O . ILE B 2 437 ? 29.193 47.997 -14.440 1.00 24.88 436 ILE W O 1
ATOM 4260 N N . TYR B 2 438 ? 28.615 46.502 -16.019 1.00 23.54 437 TYR W N 1
ATOM 4261 C CA . TYR B 2 438 ? 27.307 47.135 -16.240 1.00 26.38 437 TYR W CA 1
ATOM 4262 C C . TYR B 2 438 ? 26.276 46.614 -15.252 1.00 25.18 437 TYR W C 1
ATOM 4263 O O . TYR B 2 438 ? 25.990 45.417 -15.214 1.00 24.85 437 TYR W O 1
ATOM 4272 N N . TRP B 2 439 ? 25.694 47.510 -14.466 1.00 25.54 438 TRP W N 1
ATOM 4273 C CA . TRP B 2 439 ? 24.508 47.145 -13.691 1.00 27.69 438 TRP W CA 1
ATOM 4274 C C . TRP B 2 439 ? 23.392 48.190 -13.913 1.00 29.85 438 TRP W C 1
ATOM 4275 O O . TRP B 2 439 ? 23.686 49.330 -14.276 1.00 30.24 438 TRP W O 1
ATOM 4286 N N . SER B 2 440 ? 22.143 47.781 -13.703 1.00 33.27 439 SER W N 1
ATOM 4287 C CA . SER B 2 440 ? 20.961 48.645 -13.884 1.00 36.89 439 SER W CA 1
ATOM 4288 C C . SER B 2 440 ? 20.901 49.800 -12.869 1.00 38.90 439 SER W C 1
ATOM 4289 O O . SER B 2 440 ? 21.626 49.791 -11.844 1.00 38.01 439 SER W O 1
ATOM 4292 N N . GLU B 2 441 ? 20.048 50.800 -13.143 1.00 40.94 440 GLU W N 1
ATOM 4293 C CA . GLU B 2 441 ? 19.884 51.928 -12.206 1.00 41.86 440 GLU W CA 1
ATOM 4294 C C . GLU B 2 441 ? 19.232 51.433 -10.903 1.00 40.62 440 GLU W C 1
ATOM 4295 O O . GLU B 2 441 ? 19.428 52.007 -9.827 1.00 41.70 440 GLU W O 1
ATOM 4301 N N . GLU B 2 442 ? 18.512 50.328 -11.008 1.00 39.63 441 GLU W N 1
ATOM 4302 C CA . GLU B 2 442 ? 17.926 49.669 -9.854 1.00 40.54 441 GLU W CA 1
ATOM 4303 C C . GLU B 2 442 ? 19.024 49.074 -8.976 1.00 38.64 441 GLU W C 1
ATOM 4304 O O . GLU B 2 442 ? 18.988 49.193 -7.751 1.00 37.05 441 GLU W O 1
ATOM 4310 N N . MET B 2 443 ? 19.991 48.416 -9.603 1.00 36.90 442 MET W N 1
ATOM 4311 C CA . MET B 2 443 ? 21.128 47.864 -8.850 1.00 35.10 442 MET W CA 1
ATOM 4312 C C . MET B 2 443 ? 21.967 48.994 -8.288 1.00 35.06 442 MET W C 1
ATOM 4313 O O . MET B 2 443 ? 22.461 48.905 -7.168 1.00 35.60 442 MET W O 1
ATOM 4318 N N . GLU B 2 444 ? 22.090 50.081 -9.047 1.00 34.94 443 GLU W N 1
ATOM 4319 C CA . GLU B 2 444 ? 22.875 51.226 -8.622 1.00 35.82 443 GLU W CA 1
ATOM 4320 C C . GLU B 2 444 ? 22.372 51.782 -7.294 1.00 38.36 443 GLU W C 1
ATOM 4321 O O . GLU B 2 444 ? 23.170 52.101 -6.407 1.00 38.25 443 GLU W O 1
ATOM 4327 N N . ASP B 2 445 ? 21.041 51.876 -7.166 1.00 39.80 444 ASP W N 1
ATOM 4328 C CA . ASP B 2 445 ? 20.378 52.360 -5.942 1.00 39.06 444 ASP W CA 1
ATOM 4329 C C . ASP B 2 445 ? 20.564 51.420 -4.770 1.00 36.29 444 ASP W C 1
ATOM 4330 O O . ASP B 2 445 ? 20.775 51.874 -3.660 1.00 36.35 444 ASP W O 1
ATOM 4335 N N . ARG B 2 446 ? 20.454 50.118 -5.027 1.00 35.65 445 ARG W N 1
ATOM 4336 C CA . ARG B 2 446 ? 20.720 49.097 -4.024 1.00 38.23 445 ARG W CA 1
ATOM 4337 C C . ARG B 2 446 ? 22.151 49.210 -3.515 1.00 36.29 445 ARG W C 1
ATOM 4338 O O . ARG B 2 446 ? 22.405 49.019 -2.320 1.00 35.00 445 ARG W O 1
ATOM 4346 N N . LEU B 2 447 ? 23.079 49.524 -4.423 1.00 34.61 446 LEU W N 1
ATOM 4347 C CA . LEU B 2 447 ? 24.506 49.652 -4.077 1.00 34.54 446 LEU W CA 1
ATOM 4348 C C . LEU B 2 447 ? 24.731 50.895 -3.226 1.00 35.49 446 LEU W C 1
ATOM 4349 O O . LEU B 2 447 ? 25.398 50.841 -2.178 1.00 34.05 446 LEU W O 1
ATOM 4354 N N . GLN B 2 448 ? 24.120 52.002 -3.657 1.00 35.21 447 GLN W N 1
ATOM 4355 C CA . GLN B 2 448 ? 24.138 53.241 -2.888 1.00 37.42 447 GLN W CA 1
ATOM 4356 C C . GLN B 2 448 ? 23.434 53.049 -1.538 1.00 36.53 447 GLN W C 1
ATOM 4357 O O . GLN B 2 448 ? 23.892 53.592 -0.530 1.00 36.09 447 GLN W O 1
ATOM 4363 N N . ALA B 2 449 ? 22.363 52.246 -1.496 1.00 35.30 448 ALA W N 1
ATOM 4364 C CA . ALA B 2 449 ? 21.729 51.911 -0.204 1.00 35.50 448 ALA W CA 1
ATOM 4365 C C . ALA B 2 449 ? 22.701 51.145 0.702 1.00 35.56 448 ALA W C 1
ATOM 4366 O O . ALA B 2 449 ? 22.828 51.446 1.886 1.00 36.10 448 ALA W O 1
ATOM 4368 N N . LEU B 2 450 ? 23.377 50.156 0.124 1.00 35.31 449 LEU W N 1
ATOM 4369 C CA . LEU B 2 450 ? 24.339 49.327 0.836 1.00 33.91 449 LEU W CA 1
ATOM 4370 C C . LEU B 2 450 ? 25.478 50.198 1.375 1.00 34.24 449 LEU W C 1
ATOM 4371 O O . LEU B 2 450 ? 25.906 50.036 2.518 1.00 30.88 449 LEU W O 1
ATOM 4376 N N . GLU B 2 451 ? 25.942 51.126 0.543 1.00 35.95 450 GLU W N 1
ATOM 4377 C CA . GLU B 2 451 ? 27.010 52.061 0.917 1.00 39.25 450 GLU W CA 1
ATOM 4378 C C . GLU B 2 451 ? 26.628 52.859 2.162 1.00 39.46 450 GLU W C 1
ATOM 4379 O O . GLU B 2 451 ? 27.414 53.000 3.113 1.00 38.90 450 GLU W O 1
ATOM 4385 N N . LYS B 2 452 ? 25.395 53.353 2.143 1.00 38.88 451 LYS W N 1
ATOM 4386 C CA . LYS B 2 452 ? 24.855 54.186 3.193 1.00 39.00 451 LYS W CA 1
ATOM 4387 C C . LYS B 2 452 ? 24.578 53.395 4.465 1.00 37.98 451 LYS W C 1
ATOM 4388 O O . LYS B 2 452 ? 24.775 53.906 5.581 1.00 39.29 451 LYS W O 1
ATOM 4394 N N . ASP B 2 453 ? 24.131 52.154 4.308 1.00 36.22 452 ASP W N 1
ATOM 4395 C CA . ASP B 2 453 ? 23.827 51.302 5.464 1.00 36.20 452 ASP W CA 1
ATOM 4396 C C . ASP B 2 453 ? 25.091 50.672 6.020 1.00 35.64 452 ASP W C 1
ATOM 4397 O O . ASP B 2 453 ? 25.074 50.162 7.130 1.00 35.87 452 ASP W O 1
ATOM 4402 N N . LYS B 2 454 ? 26.170 50.633 5.234 1.00 32.93 453 LYS W N 1
ATOM 4403 C CA . LYS B 2 454 ? 27.401 49.979 5.714 1.00 31.05 453 LYS W CA 1
ATOM 4404 C C . LYS B 2 454 ? 28.625 50.745 5.212 1.00 30.61 453 LYS W C 1
ATOM 4405 O O . LYS B 2 454 ? 29.286 50.290 4.273 1.00 29.68 453 LYS W O 1
ATOM 4411 N N . PRO B 2 455 ? 28.877 51.948 5.786 1.00 30.48 454 PRO W N 1
ATOM 4412 C CA . PRO B 2 455 ? 29.972 52.802 5.339 1.00 30.09 454 PRO W CA 1
ATOM 4413 C C . PRO B 2 455 ? 31.381 52.202 5.528 1.00 28.78 454 PRO W C 1
ATOM 4414 O O . PRO B 2 455 ? 32.321 52.659 4.877 1.00 26.81 454 PRO W O 1
ATOM 4418 N N . SER B 2 456 ? 31.514 51.158 6.350 1.00 27.59 455 SER W N 1
ATOM 4419 C CA . SER B 2 456 ? 32.811 50.470 6.513 1.00 26.04 455 SER W CA 1
ATOM 4420 C C . SER B 2 456 ? 33.217 49.705 5.216 1.00 26.33 455 SER W C 1
ATOM 4421 O O . SER B 2 456 ? 34.393 49.362 5.005 1.00 24.44 455 SER W O 1
ATOM 4424 N N . LEU B 2 457 ? 32.240 49.453 4.350 1.00 25.50 456 LEU W N 1
ATOM 4425 C CA . LEU B 2 457 ? 32.540 48.796 3.082 1.00 27.03 456 LEU W CA 1
ATOM 4426 C C . LEU B 2 457 ? 32.612 49.823 1.947 1.00 27.19 456 LEU W C 1
ATOM 4427 O O . LEU B 2 457 ? 31.650 50.543 1.688 1.00 29.36 456 LEU W O 1
ATOM 4432 N N . ARG B 2 458 ? 33.766 49.904 1.294 1.00 26.77 457 ARG W N 1
ATOM 4433 C CA . ARG B 2 458 ? 33.905 50.766 0.128 1.00 28.00 457 ARG W CA 1
ATOM 4434 C C . ARG B 2 458 ? 33.676 49.999 -1.173 1.00 27.65 457 ARG W C 1
ATOM 4435 O O . ARG B 2 458 ? 34.429 49.070 -1.482 1.00 26.37 457 ARG W O 1
ATOM 4443 N N . VAL B 2 459 ? 32.650 50.401 -1.930 1.00 26.54 458 VAL W N 1
ATOM 4444 C CA . VAL B 2 459 ? 32.384 49.818 -3.240 1.00 26.62 458 VAL W CA 1
ATOM 4445 C C . VAL B 2 459 ? 32.928 50.770 -4.314 1.00 26.34 458 VAL W C 1
ATOM 4446 O O . VAL B 2 459 ? 32.451 51.882 -4.452 1.00 24.50 458 VAL W O 1
ATOM 4450 N N . ILE B 2 460 ? 33.969 50.338 -5.029 1.00 24.92 459 ILE W N 1
ATOM 4451 C CA . ILE B 2 460 ? 34.719 51.214 -5.905 1.00 24.37 459 ILE W CA 1
ATOM 4452 C C . ILE B 2 460 ? 34.321 50.939 -7.360 1.00 24.65 459 ILE W C 1
ATOM 4453 O O . ILE B 2 460 ? 34.332 49.794 -7.808 1.00 25.32 459 ILE W O 1
ATOM 4458 N N . SER B 2 461 ? 33.955 51.994 -8.084 1.00 24.31 460 SER W N 1
ATOM 4459 C CA . SER B 2 461 ? 33.739 51.898 -9.543 1.00 24.77 460 SER W CA 1
ATOM 4460 C C . SER B 2 461 ? 33.884 53.281 -10.163 1.00 27.05 460 SER W C 1
ATOM 4461 O O . SER B 2 461 ? 33.623 53.508 -11.348 1.00 25.37 460 SER W O 1
ATOM 4465 N N . GLU C 1 3 ? 67.793 79.368 21.545 1.00 29.96 2 GLU Z N 1
ATOM 4466 C CA . GLU C 1 3 ? 67.605 79.044 23.007 1.00 29.07 2 GLU Z CA 1
ATOM 4467 C C . GLU C 1 3 ? 68.949 78.881 23.700 1.00 29.60 2 GLU Z C 1
ATOM 4468 O O . GLU C 1 3 ? 69.725 77.990 23.349 1.00 29.37 2 GLU Z O 1
ATOM 4474 N N . SER C 1 4 ? 69.226 79.709 24.712 1.00 30.52 3 SER Z N 1
ATOM 4475 C CA . SER C 1 4 ? 70.493 79.533 25.470 1.00 29.06 3 SER Z CA 1
ATOM 4476 C C . SER C 1 4 ? 70.452 78.307 26.390 1.00 27.46 3 SER Z C 1
ATOM 4477 O O . SER C 1 4 ? 69.389 77.795 26.691 1.00 26.85 3 SER Z O 1
ATOM 4480 N N . ARG C 1 5 ? 71.619 77.843 26.833 1.00 27.77 4 ARG Z N 1
ATOM 4481 C CA . ARG C 1 5 ? 71.689 76.719 27.784 1.00 29.51 4 ARG Z CA 1
ATOM 4482 C C . ARG C 1 5 ? 70.960 77.033 29.093 1.00 26.43 4 ARG Z C 1
ATOM 4483 O O . ARG C 1 5 ? 70.371 76.146 29.702 1.00 25.39 4 ARG Z O 1
ATOM 4491 N N . ALA C 1 6 ? 71.018 78.295 29.516 1.00 25.53 5 ALA Z N 1
ATOM 4492 C CA . ALA C 1 6 ? 70.342 78.744 30.729 1.00 26.64 5 ALA Z CA 1
ATOM 4493 C C . ALA C 1 6 ? 68.807 78.685 30.556 1.00 25.22 5 ALA Z C 1
ATOM 4494 O O . ALA C 1 6 ? 68.092 78.222 31.450 1.00 22.57 5 ALA Z O 1
ATOM 4496 N N . LYS C 1 7 ? 68.312 79.154 29.407 1.00 24.95 6 LYS Z N 1
ATOM 4497 C CA . LYS C 1 7 ? 66.871 79.088 29.098 1.00 23.95 6 LYS Z CA 1
ATOM 4498 C C . LYS C 1 7 ? 66.390 77.630 28.864 1.00 22.27 6 LYS Z C 1
ATOM 4499 O O . LYS C 1 7 ? 65.247 77.283 29.203 1.00 22.65 6 LYS Z O 1
ATOM 4505 N N . LYS C 1 8 ? 67.249 76.809 28.254 1.00 21.28 7 LYS Z N 1
ATOM 4506 C CA . LYS C 1 8 ? 67.022 75.360 28.195 1.00 22.51 7 LYS Z CA 1
ATOM 4507 C C . LYS C 1 8 ? 66.785 74.761 29.590 1.00 21.86 7 LYS Z C 1
ATOM 4508 O O . LYS C 1 8 ? 65.829 73.999 29.793 1.00 19.53 7 LYS Z O 1
ATOM 4514 N N . PHE C 1 9 ? 67.650 75.148 30.541 1.00 19.90 8 PHE Z N 1
ATOM 4515 C CA . PHE C 1 9 ? 67.572 74.661 31.918 1.00 19.93 8 PHE Z CA 1
ATOM 4516 C C . PHE C 1 9 ? 66.236 75.107 32.525 1.00 19.41 8 PHE Z C 1
ATOM 4517 O O . PHE C 1 9 ? 65.562 74.321 33.191 1.00 19.01 8 PHE Z O 1
ATOM 4525 N N . GLN C 1 10 ? 65.841 76.367 32.303 1.00 19.31 9 GLN Z N 1
ATOM 4526 C CA . GLN C 1 10 ? 64.544 76.833 32.801 1.00 19.56 9 GLN Z CA 1
ATOM 4527 C C . GLN C 1 10 ? 63.413 76.059 32.180 1.00 20.14 9 GLN Z C 1
ATOM 4528 O O . GLN C 1 10 ? 62.491 75.686 32.881 1.00 20.26 9 GLN Z O 1
ATOM 4534 N N . ARG C 1 11 ? 63.465 75.853 30.855 1.00 20.77 10 ARG Z N 1
ATOM 4535 C CA . ARG C 1 11 ? 62.417 75.056 30.165 1.00 20.27 10 ARG Z CA 1
ATOM 4536 C C . ARG C 1 11 ? 62.351 73.637 30.737 1.00 18.23 10 ARG Z C 1
ATOM 4537 O O . ARG C 1 11 ? 61.272 73.129 31.037 1.00 19.07 10 ARG Z O 1
ATOM 4545 N N . GLN C 1 12 ? 63.501 72.988 30.886 1.00 19.60 11 GLN Z N 1
ATOM 4546 C CA . GLN C 1 12 ? 63.440 71.580 31.262 1.00 20.51 11 GLN Z CA 1
ATOM 4547 C C . GLN C 1 12 ? 63.269 71.296 32.748 1.00 20.28 11 GLN Z C 1
ATOM 4548 O O . GLN C 1 12 ? 62.750 70.220 33.124 1.00 19.51 11 GLN Z O 1
ATOM 4554 N N . HIS C 1 13 ? 63.651 72.248 33.603 1.00 19.33 12 HIS Z N 1
ATOM 4555 C CA . HIS C 1 13 ? 63.716 71.928 35.038 1.00 16.98 12 HIS Z CA 1
ATOM 4556 C C . HIS C 1 13 ? 63.028 72.865 36.021 1.00 18.41 12 HIS Z C 1
ATOM 4557 O O . HIS C 1 13 ? 62.960 72.541 37.203 1.00 19.37 12 HIS Z O 1
ATOM 4564 N N . MET C 1 14 ? 62.587 74.043 35.568 1.00 20.08 13 MET Z N 1
ATOM 4565 C CA . MET C 1 14 ? 61.945 75.013 36.458 1.00 20.33 13 MET Z CA 1
ATOM 4566 C C . MET C 1 14 ? 60.429 75.009 36.383 1.00 20.76 13 MET Z C 1
ATOM 4567 O O . MET C 1 14 ? 59.850 75.140 35.325 1.00 21.86 13 MET Z O 1
ATOM 4572 N N . ASP C 1 15 ? 59.780 74.883 37.528 1.00 21.27 14 ASP Z N 1
ATOM 4573 C CA . ASP C 1 15 ? 58.345 75.069 37.579 1.00 21.50 14 ASP Z CA 1
ATOM 4574 C C . ASP C 1 15 ? 58.014 75.716 38.909 1.00 23.72 14 ASP Z C 1
ATOM 4575 O O . ASP C 1 15 ? 57.443 75.108 39.812 1.00 24.00 14 ASP Z O 1
ATOM 4580 N N . SER C 1 16 ? 58.394 76.984 39.010 1.00 26.02 15 SER Z N 1
ATOM 4581 C CA . SER C 1 16 ? 58.331 77.713 40.272 1.00 28.86 15 SER Z CA 1
ATOM 4582 C C . SER C 1 16 ? 56.912 77.887 40.775 1.00 32.72 15 SER Z C 1
ATOM 4583 O O . SER C 1 16 ? 56.669 77.789 41.984 1.00 34.43 15 SER Z O 1
ATOM 4586 N N . ASP C 1 17 ? 55.986 78.103 39.834 1.00 34.77 16 ASP Z N 1
ATOM 4587 C CA . ASP C 1 17 ? 54.612 78.503 40.150 1.00 38.59 16 ASP Z CA 1
ATOM 4588 C C . ASP C 1 17 ? 53.725 77.386 40.684 1.00 40.26 16 ASP Z C 1
ATOM 4589 O O . ASP C 1 17 ? 52.756 77.662 41.393 1.00 40.94 16 ASP Z O 1
ATOM 4594 N N . SER C 1 18 ? 54.024 76.135 40.336 1.00 39.39 17 SER Z N 1
ATOM 4595 C CA . SER C 1 18 ? 53.150 75.026 40.751 1.00 40.02 17 SER Z CA 1
ATOM 4596 C C . SER C 1 18 ? 53.387 74.533 42.175 1.00 39.36 17 SER Z C 1
ATOM 4597 O O . SER C 1 18 ? 54.489 74.651 42.728 1.00 38.96 17 SER Z O 1
ATOM 4600 N N . SER C 1 19 ? 52.321 73.978 42.745 1.00 38.00 18 SER Z N 1
ATOM 4601 C CA . SER C 1 19 ? 52.344 73.310 44.035 1.00 38.47 18 SER Z CA 1
ATOM 4602 C C . SER C 1 19 ? 53.398 72.193 44.097 1.00 37.13 18 SER Z C 1
ATOM 4603 O O . SER C 1 19 ? 53.588 71.467 43.105 1.00 36.37 18 SER Z O 1
ATOM 4606 N N . PRO C 1 20 ? 54.072 72.042 45.262 1.00 35.24 19 PRO Z N 1
ATOM 4607 C CA . PRO C 1 20 ? 54.993 70.914 45.468 1.00 34.35 19 PRO Z CA 1
ATOM 4608 C C . PRO C 1 20 ? 54.296 69.540 45.385 1.00 33.27 19 PRO Z C 1
ATOM 4609 O O . PRO C 1 20 ? 54.953 68.526 45.117 1.00 31.47 19 PRO Z O 1
ATOM 4613 N N . SER C 1 21 ? 52.994 69.518 45.665 1.00 32.78 20 SER Z N 1
ATOM 4614 C CA . SER C 1 21 ? 52.261 68.272 45.812 1.00 35.18 20 SER Z CA 1
ATOM 4615 C C . SER C 1 21 ? 51.664 67.879 44.456 1.00 34.21 20 SER Z C 1
ATOM 4616 O O . SER C 1 21 ? 50.454 67.895 44.258 1.00 33.66 20 SER Z O 1
ATOM 4619 N N . SER C 1 22 ? 52.549 67.560 43.517 1.00 32.60 21 SER Z N 1
ATOM 4620 C CA . SER C 1 22 ? 52.159 67.241 42.143 1.00 31.63 21 SER Z CA 1
ATOM 4621 C C . SER C 1 22 ? 51.213 66.025 42.142 1.00 30.73 21 SER Z C 1
ATOM 4622 O O . SER C 1 22 ? 51.445 65.087 42.887 1.00 29.52 21 SER Z O 1
ATOM 4625 N N . SER C 1 23 ? 50.163 66.071 41.316 1.00 29.81 22 SER Z N 1
ATOM 4626 C CA . SER C 1 23 ? 49.217 64.958 41.162 1.00 31.43 22 SER Z CA 1
ATOM 4627 C C . SER C 1 23 ? 49.828 63.945 40.198 1.00 31.31 22 SER Z C 1
ATOM 4628 O O . SER C 1 23 ? 50.849 64.218 39.550 1.00 30.23 22 SER Z O 1
ATOM 4631 N N . SER C 1 24 ? 49.168 62.796 40.066 1.00 31.25 23 SER Z N 1
ATOM 4632 C CA . SER C 1 24 ? 49.679 61.688 39.278 1.00 29.18 23 SER Z CA 1
ATOM 4633 C C . SER C 1 24 ? 49.772 62.034 37.786 1.00 26.86 23 SER Z C 1
ATOM 4634 O O . SER C 1 24 ? 50.491 61.387 37.071 1.00 28.51 23 SER Z O 1
ATOM 4637 N N . THR C 1 25 ? 49.073 63.070 37.340 1.00 26.79 24 THR Z N 1
ATOM 4638 C CA . THR C 1 25 ? 49.045 63.444 35.912 1.00 28.95 24 THR Z CA 1
ATOM 4639 C C . THR C 1 25 ? 49.970 64.617 35.564 1.00 26.40 24 THR Z C 1
ATOM 4640 O O . THR C 1 25 ? 50.052 65.042 34.419 1.00 26.18 24 THR Z O 1
ATOM 4644 N N . TYR C 1 26 ? 50.664 65.133 36.566 1.00 24.19 25 TYR Z N 1
ATOM 4645 C CA . TYR C 1 26 ? 51.486 66.323 36.402 1.00 22.19 25 TYR Z CA 1
ATOM 4646 C C . TYR C 1 26 ? 52.557 66.126 35.358 1.00 20.81 25 TYR Z C 1
ATOM 4647 O O . TYR C 1 26 ? 52.695 66.936 34.420 1.00 21.07 25 TYR Z O 1
ATOM 4656 N N . CYS C 1 27 ? 53.328 65.039 35.503 1.00 19.85 26 CYS Z N 1
ATOM 4657 C CA . CYS C 1 27 ? 54.402 64.768 34.568 1.00 19.06 26 CYS Z CA 1
ATOM 4658 C C . CYS C 1 27 ? 53.942 64.568 33.128 1.00 19.85 26 CYS Z C 1
ATOM 4659 O O . CYS C 1 27 ? 54.614 65.021 32.203 1.00 20.17 26 CYS Z O 1
ATOM 4662 N N . ASN C 1 28 ? 52.835 63.850 32.937 1.00 20.52 27 ASN Z N 1
ATOM 4663 C CA . ASN C 1 28 ? 52.291 63.665 31.592 1.00 22.76 27 ASN Z CA 1
ATOM 4664 C C . ASN C 1 28 ? 52.083 65.002 30.886 1.00 22.26 27 ASN Z C 1
ATOM 4665 O O . ASN C 1 28 ? 52.455 65.182 29.726 1.00 22.86 27 ASN Z O 1
ATOM 4670 N N . GLN C 1 29 ? 51.493 65.933 31.614 1.00 23.84 28 GLN Z N 1
ATOM 4671 C CA . GLN C 1 29 ? 51.206 67.265 31.095 1.00 23.36 28 GLN Z CA 1
ATOM 4672 C C . GLN C 1 29 ? 52.491 68.073 30.850 1.00 23.60 28 GLN Z C 1
ATOM 4673 O O . GLN C 1 29 ? 52.691 68.608 29.749 1.00 22.48 28 GLN Z O 1
ATOM 4679 N N . MET C 1 30 ? 53.372 68.115 31.870 1.00 24.03 29 MET Z N 1
ATOM 4680 C CA . MET C 1 30 ? 54.542 68.992 31.863 1.00 23.44 29 MET Z CA 1
ATOM 4681 C C . MET C 1 30 ? 55.631 68.550 30.902 1.00 23.33 29 MET Z C 1
ATOM 4682 O O . MET C 1 30 ? 56.249 69.370 30.260 1.00 21.54 29 MET Z O 1
ATOM 4687 N N . MET C 1 31 ? 55.867 67.241 30.805 1.00 23.86 30 MET Z N 1
ATOM 4688 C CA . MET C 1 31 ? 56.886 66.719 29.915 1.00 22.47 30 MET Z CA 1
ATOM 4689 C C . MET C 1 31 ? 56.492 67.085 28.474 1.00 22.79 30 MET Z C 1
ATOM 4690 O O . MET C 1 31 ? 57.321 67.426 27.634 1.00 23.06 30 MET Z O 1
ATOM 4695 N N . ARG C 1 32 ? 55.199 67.063 28.210 1.00 23.10 31 ARG Z N 1
ATOM 4696 C CA . ARG C 1 32 ? 54.733 67.467 26.878 1.00 23.59 31 ARG Z CA 1
ATOM 4697 C C . ARG C 1 32 ? 54.851 68.987 26.615 1.00 22.67 31 ARG Z C 1
ATOM 4698 O O . ARG C 1 32 ? 55.416 69.408 25.610 1.00 23.31 31 ARG Z O 1
ATOM 4706 N N . ARG C 1 33 ? 54.369 69.790 27.553 1.00 23.43 32 ARG Z N 1
ATOM 4707 C CA . ARG C 1 33 ? 54.374 71.254 27.428 1.00 22.79 32 ARG Z CA 1
ATOM 4708 C C . ARG C 1 33 ? 55.763 71.838 27.303 1.00 24.04 32 ARG Z C 1
ATOM 4709 O O . ARG C 1 33 ? 55.976 72.785 26.534 1.00 24.02 32 ARG Z O 1
ATOM 4717 N N . ARG C 1 34 ? 56.732 71.223 27.976 1.00 22.41 33 ARG Z N 1
ATOM 4718 C CA . ARG C 1 34 ? 58.085 71.745 27.981 1.00 21.00 33 ARG Z CA 1
ATOM 4719 C C . ARG C 1 34 ? 58.926 71.073 26.898 1.00 21.59 33 ARG Z C 1
ATOM 4720 O O . ARG C 1 34 ? 60.146 71.100 26.957 1.00 20.72 33 ARG Z O 1
ATOM 4728 N N . ASN C 1 35 ? 58.273 70.457 25.897 1.00 23.46 34 ASN Z N 1
ATOM 4729 C CA . ASN C 1 35 ? 58.974 69.944 24.704 1.00 23.59 34 ASN Z CA 1
ATOM 4730 C C . ASN C 1 35 ? 59.992 68.831 24.974 1.00 24.08 34 ASN Z C 1
ATOM 4731 O O . ASN C 1 35 ? 61.083 68.811 24.373 1.00 22.80 34 ASN Z O 1
ATOM 4736 N N . MET C 1 36 ? 59.657 67.914 25.870 1.00 24.07 35 MET Z N 1
ATOM 4737 C CA . MET C 1 36 ? 60.583 66.817 26.157 1.00 23.39 35 MET Z CA 1
ATOM 4738 C C . MET C 1 36 ? 60.012 65.478 25.675 1.00 24.40 35 MET Z C 1
ATOM 4739 O O . MET C 1 36 ? 60.472 64.422 26.076 1.00 24.43 35 MET Z O 1
ATOM 4744 N N . THR C 1 37 ? 59.016 65.551 24.802 1.00 24.25 36 THR Z N 1
ATOM 4745 C CA . THR C 1 37 ? 58.434 64.347 24.215 1.00 26.88 36 THR Z CA 1
ATOM 4746 C C . THR C 1 37 ? 58.385 64.455 22.692 1.00 29.40 36 THR Z C 1
ATOM 4747 O O . THR C 1 37 ? 57.538 63.856 22.053 1.00 30.39 36 THR Z O 1
ATOM 4751 N N . GLN C 1 38 ? 59.328 65.198 22.122 1.00 31.15 37 GLN Z N 1
ATOM 4752 C CA . GLN C 1 38 ? 59.430 65.371 20.676 1.00 30.68 37 GLN Z CA 1
ATOM 4753 C C . GLN C 1 38 ? 60.520 64.507 20.105 1.00 28.84 37 GLN Z C 1
ATOM 4754 O O . GLN C 1 38 ? 61.702 64.585 20.513 1.00 26.28 37 GLN Z O 1
ATOM 4760 N N . GLY C 1 39 ? 60.111 63.631 19.193 1.00 26.06 38 GLY Z N 1
ATOM 4761 C CA . GLY C 1 39 ? 61.047 62.739 18.536 1.00 25.79 38 GLY Z CA 1
ATOM 4762 C C . GLY C 1 39 ? 61.213 61.482 19.374 1.00 26.57 38 GLY Z C 1
ATOM 4763 O O . GLY C 1 39 ? 60.958 60.390 18.876 1.00 25.49 38 GLY Z O 1
ATOM 4764 N N . ARG C 1 40 ? 61.626 61.643 20.645 1.00 24.59 39 ARG Z N 1
ATOM 4765 C CA . ARG C 1 40 ? 61.766 60.534 21.615 1.00 24.40 39 ARG Z CA 1
ATOM 4766 C C . ARG C 1 40 ? 61.311 61.020 22.984 1.00 25.00 39 ARG Z C 1
ATOM 4767 O O . ARG C 1 40 ? 61.534 62.177 23.327 1.00 23.87 39 ARG Z O 1
ATOM 4775 N N . CYS C 1 41 ? 60.694 60.143 23.772 1.00 23.87 40 CYS Z N 1
ATOM 4776 C CA . CYS C 1 41 ? 60.275 60.507 25.140 1.00 24.08 40 CYS Z CA 1
ATOM 4777 C C . CYS C 1 41 ? 61.511 60.673 26.034 1.00 23.45 40 CYS Z C 1
ATOM 4778 O O . CYS C 1 41 ? 62.268 59.737 26.167 1.00 21.54 40 CYS Z O 1
ATOM 4781 N N . LYS C 1 42 ? 61.711 61.828 26.677 1.00 20.81 41 LYS Z N 1
ATOM 4782 C CA . LYS C 1 42 ? 62.835 61.925 27.617 1.00 19.83 41 LYS Z CA 1
ATOM 4783 C C . LYS C 1 42 ? 62.604 60.889 28.737 1.00 16.94 41 LYS Z C 1
ATOM 4784 O O . LYS C 1 42 ? 61.521 60.800 29.280 1.00 18.16 41 LYS Z O 1
ATOM 4790 N N . PRO C 1 43 ? 63.589 60.045 29.025 1.00 18.01 42 PRO Z N 1
ATOM 4791 C CA . PRO C 1 43 ? 63.308 58.941 29.990 1.00 18.12 42 PRO Z CA 1
ATOM 4792 C C . PRO C 1 43 ? 63.147 59.361 31.465 1.00 19.21 42 PRO Z C 1
ATOM 4793 O O . PRO C 1 43 ? 62.355 58.767 32.223 1.00 17.73 42 PRO Z O 1
ATOM 4797 N N . VAL C 1 44 ? 63.884 60.383 31.876 1.00 16.30 43 VAL Z N 1
ATOM 4798 C CA . VAL C 1 44 ? 63.737 60.857 33.239 1.00 17.48 43 VAL Z CA 1
ATOM 4799 C C . VAL C 1 44 ? 63.942 62.375 33.281 1.00 18.77 43 VAL Z C 1
ATOM 4800 O O . VAL C 1 44 ? 64.778 62.908 32.542 1.00 20.26 43 VAL Z O 1
ATOM 4804 N N . ASN C 1 45 ? 63.193 63.050 34.140 1.00 18.39 44 ASN Z N 1
ATOM 4805 C CA . ASN C 1 45 ? 63.419 64.493 34.290 1.00 19.72 44 ASN Z CA 1
ATOM 4806 C C . ASN C 1 45 ? 63.003 64.948 35.659 1.00 20.74 44 ASN Z C 1
ATOM 4807 O O . ASN C 1 45 ? 62.102 64.373 36.239 1.00 23.55 44 ASN Z O 1
ATOM 4812 N N . THR C 1 46 ? 63.607 66.030 36.144 1.00 20.81 45 THR Z N 1
ATOM 4813 C CA . THR C 1 46 ? 63.194 66.631 37.382 1.00 19.77 45 THR Z CA 1
ATOM 4814 C C . THR C 1 46 ? 62.832 68.111 37.194 1.00 18.97 45 THR Z C 1
ATOM 4815 O O . THR C 1 46 ? 63.562 68.842 36.531 1.00 17.45 45 THR Z O 1
ATOM 4819 N N . PHE C 1 47 ? 61.679 68.489 37.754 1.00 17.85 46 PHE Z N 1
ATOM 4820 C CA . PHE C 1 47 ? 61.223 69.903 37.880 1.00 19.03 46 PHE Z CA 1
ATOM 4821 C C . PHE C 1 47 ? 61.396 70.418 39.322 1.00 20.43 46 PHE Z C 1
ATOM 4822 O O . PHE C 1 47 ? 61.137 69.681 40.273 1.00 19.14 46 PHE Z O 1
ATOM 4830 N N . VAL C 1 48 ? 61.823 71.677 39.468 1.00 20.53 47 VAL Z N 1
ATOM 4831 C CA . VAL C 1 48 ? 62.062 72.270 40.784 1.00 20.01 47 VAL Z CA 1
ATOM 4832 C C . VAL C 1 48 ? 60.967 73.294 41.063 1.00 19.82 47 VAL Z C 1
ATOM 4833 O O . VAL C 1 48 ? 60.758 74.207 40.261 1.00 20.07 47 VAL Z O 1
ATOM 4837 N N . HIS C 1 49 ? 60.233 73.106 42.159 1.00 18.98 48 HIS Z N 1
ATOM 4838 C CA . HIS C 1 49 ? 59.172 74.025 42.558 1.00 20.05 48 HIS Z CA 1
ATOM 4839 C C . HIS C 1 49 ? 59.694 75.045 43.585 1.00 21.64 48 HIS Z C 1
ATOM 4840 O O . HIS C 1 49 ? 59.301 75.029 44.779 1.00 21.28 48 HIS Z O 1
ATOM 4847 N N . GLU C 1 50 ? 60.603 75.891 43.118 1.00 20.94 49 GLU Z N 1
ATOM 4848 C CA . GLU C 1 50 ? 61.237 76.956 43.950 1.00 20.04 49 GLU Z CA 1
ATOM 4849 C C . GLU C 1 50 ? 61.383 78.180 43.065 1.00 21.36 49 GLU Z C 1
ATOM 4850 O O . GLU C 1 50 ? 61.492 78.050 41.828 1.00 20.54 49 GLU Z O 1
ATOM 4856 N N . PRO C 1 51 ? 61.410 79.388 43.674 1.00 20.15 50 PRO Z N 1
ATOM 4857 C CA . PRO C 1 51 ? 61.674 80.571 42.833 1.00 20.90 50 PRO Z CA 1
ATOM 4858 C C . PRO C 1 51 ? 62.966 80.433 42.087 1.00 20.32 50 PRO Z C 1
ATOM 4859 O O . PRO C 1 51 ? 63.923 79.832 42.592 1.00 19.88 50 PRO Z O 1
ATOM 4863 N N . LEU C 1 52 ? 62.990 80.948 40.846 1.00 21.07 51 LEU Z N 1
ATOM 4864 C CA . LEU C 1 52 ? 64.212 80.923 40.047 1.00 21.18 51 LEU Z CA 1
ATOM 4865 C C . LEU C 1 52 ? 65.462 81.432 40.810 1.00 20.60 51 LEU Z C 1
ATOM 4866 O O . LEU C 1 52 ? 66.561 80.867 40.688 1.00 18.08 51 LEU Z O 1
ATOM 4871 N N . VAL C 1 53 ? 65.308 82.508 41.579 1.00 20.45 52 VAL Z N 1
ATOM 4872 C CA . VAL C 1 53 ? 66.444 83.045 42.354 1.00 19.47 52 VAL Z CA 1
ATOM 4873 C C . VAL C 1 53 ? 67.036 82.052 43.360 1.00 19.07 52 VAL Z C 1
ATOM 4874 O O . VAL C 1 53 ? 68.233 82.116 43.670 1.00 17.05 52 VAL Z O 1
ATOM 4878 N N . ASP C 1 54 ? 66.204 81.125 43.856 1.00 21.27 53 ASP Z N 1
ATOM 4879 C CA . ASP C 1 54 ? 66.659 80.110 44.839 1.00 21.90 53 ASP Z CA 1
ATOM 4880 C C . ASP C 1 54 ? 67.542 79.064 44.200 1.00 20.02 53 ASP Z C 1
ATOM 4881 O O . ASP C 1 54 ? 68.566 78.661 44.778 1.00 18.21 53 ASP Z O 1
ATOM 4886 N N . VAL C 1 55 ? 67.161 78.629 42.992 1.00 20.34 54 VAL Z N 1
ATOM 4887 C CA . VAL C 1 55 ? 67.996 77.702 42.214 1.00 20.93 54 VAL Z CA 1
ATOM 4888 C C . VAL C 1 55 ? 69.266 78.385 41.697 1.00 19.36 54 VAL Z C 1
ATOM 4889 O O . VAL C 1 55 ? 70.381 77.824 41.730 1.00 18.00 54 VAL Z O 1
ATOM 4893 N N . GLN C 1 56 ? 69.110 79.626 41.233 1.00 19.65 55 GLN Z N 1
ATOM 4894 C CA . GLN C 1 56 ? 70.287 80.419 40.873 1.00 17.22 55 GLN Z CA 1
ATOM 4895 C C . GLN C 1 56 ? 71.294 80.532 42.034 1.00 14.70 55 GLN Z C 1
ATOM 4896 O O . GLN C 1 56 ? 72.488 80.502 41.806 1.00 18.01 55 GLN Z O 1
ATOM 4902 N N . ASN C 1 57 ? 70.805 80.642 43.259 1.00 16.65 56 ASN Z N 1
ATOM 4903 C CA . ASN C 1 57 ? 71.688 80.779 44.448 1.00 17.46 56 ASN Z CA 1
ATOM 4904 C C . ASN C 1 57 ? 72.588 79.525 44.680 1.00 18.32 56 ASN Z C 1
ATOM 4905 O O . ASN C 1 57 ? 73.684 79.582 45.263 1.00 18.76 56 ASN Z O 1
ATOM 4910 N N . VAL C 1 58 ? 72.128 78.369 44.182 1.00 19.36 57 VAL Z N 1
ATOM 4911 C CA . VAL C 1 58 ? 72.908 77.138 44.291 1.00 17.16 57 VAL Z CA 1
ATOM 4912 C C . VAL C 1 58 ? 74.275 77.218 43.665 1.00 18.03 57 VAL Z C 1
ATOM 4913 O O . VAL C 1 58 ? 75.202 76.559 44.155 1.00 20.81 57 VAL Z O 1
ATOM 4917 N N . CYS C 1 59 ? 74.419 77.992 42.579 1.00 17.64 58 CYS Z N 1
ATOM 4918 C CA . CYS C 1 59 ? 75.693 78.139 41.893 1.00 18.98 58 CYS Z CA 1
ATOM 4919 C C . CYS C 1 59 ? 76.791 78.757 42.798 1.00 20.24 58 CYS Z C 1
ATOM 4920 O O . CYS C 1 59 ? 77.959 78.767 42.425 1.00 19.51 58 CYS Z O 1
ATOM 4923 N N . PHE C 1 60 ? 76.381 79.249 43.968 1.00 20.23 59 PHE Z N 1
ATOM 4924 C CA . PHE C 1 60 ? 77.270 79.957 44.905 1.00 20.07 59 PHE Z CA 1
ATOM 4925 C C . PHE C 1 60 ? 77.320 79.196 46.229 1.00 21.15 59 PHE Z C 1
ATOM 4926 O O . PHE C 1 60 ? 77.810 79.714 47.229 1.00 23.74 59 PHE Z O 1
ATOM 4934 N N . GLN C 1 61 ? 76.915 77.930 46.198 1.00 20.48 60 GLN Z N 1
ATOM 4935 C CA . GLN C 1 61 ? 76.952 77.052 47.384 1.00 19.53 60 GLN Z CA 1
ATOM 4936 C C . GLN C 1 61 ? 78.050 75.979 47.334 1.00 20.31 60 GLN Z C 1
ATOM 4937 O O . GLN C 1 61 ? 79.154 76.244 46.869 1.00 24.90 60 GLN Z O 1
ATOM 4943 N N . GLU C 1 62 ? 77.794 74.755 47.767 1.00 22.41 61 GLU Z N 1
ATOM 4944 C CA . GLU C 1 62 ? 78.908 73.769 47.827 1.00 23.85 61 GLU Z CA 1
ATOM 4945 C C . GLU C 1 62 ? 79.375 73.171 46.465 1.00 24.21 61 GLU Z C 1
ATOM 4946 O O . GLU C 1 62 ? 78.624 72.458 45.834 1.00 25.59 61 GLU Z O 1
ATOM 4952 N N . LYS C 1 63 ? 80.622 73.415 46.061 1.00 22.67 62 LYS Z N 1
ATOM 4953 C CA . LYS C 1 63 ? 81.166 72.852 44.842 1.00 25.40 62 LYS Z CA 1
ATOM 4954 C C . LYS C 1 63 ? 81.354 71.358 45.022 1.00 24.64 62 LYS Z C 1
ATOM 4955 O O . LYS C 1 63 ? 81.871 70.915 46.053 1.00 24.19 62 LYS Z O 1
ATOM 4961 N N . VAL C 1 64 ? 80.880 70.586 44.046 1.00 22.44 63 VAL Z N 1
ATOM 4962 C CA . VAL C 1 64 ? 81.002 69.108 44.024 1.00 21.47 63 VAL Z CA 1
ATOM 4963 C C . VAL C 1 64 ? 81.281 68.677 42.562 1.00 22.42 63 VAL Z C 1
ATOM 4964 O O . VAL C 1 64 ? 81.036 69.442 41.636 1.00 22.48 63 VAL Z O 1
ATOM 4968 N N . THR C 1 65 ? 81.838 67.485 42.371 1.00 25.22 64 THR Z N 1
ATOM 4969 C CA . THR C 1 65 ? 82.113 66.934 41.062 1.00 26.94 64 THR Z CA 1
ATOM 4970 C C . THR C 1 65 ? 80.796 66.560 40.416 1.00 25.80 64 THR Z C 1
ATOM 4971 O O . THR C 1 65 ? 79.906 66.020 41.061 1.00 25.36 64 THR Z O 1
ATOM 4975 N N . CYS C 1 66 ? 80.686 66.907 39.139 1.00 27.38 65 CYS Z N 1
ATOM 4976 C CA . CYS C 1 66 ? 79.589 66.528 38.279 1.00 27.34 65 CYS Z CA 1
ATOM 4977 C C . CYS C 1 66 ? 79.682 65.027 37.988 1.00 27.80 65 CYS Z C 1
ATOM 4978 O O . CYS C 1 66 ? 80.772 64.445 38.036 1.00 26.23 65 CYS Z O 1
ATOM 4981 N N . LYS C 1 67 ? 78.526 64.409 37.728 1.00 28.01 66 LYS Z N 1
ATOM 4982 C CA . LYS C 1 67 ? 78.433 62.973 37.399 1.00 30.85 66 LYS Z CA 1
ATOM 4983 C C . LYS C 1 67 ? 79.488 62.541 36.369 1.00 31.78 66 LYS Z C 1
ATOM 4984 O O . LYS C 1 67 ? 80.125 61.506 36.533 1.00 34.99 66 LYS Z O 1
ATOM 4990 N N . ASN C 1 68 ? 79.692 63.347 35.341 1.00 31.87 67 ASN Z N 1
ATOM 4991 C CA . ASN C 1 68 ? 80.668 63.047 34.314 1.00 34.41 67 ASN Z CA 1
ATOM 4992 C C . ASN C 1 68 ? 82.119 63.475 34.621 1.00 34.42 67 ASN Z C 1
ATOM 4993 O O . ASN C 1 68 ? 82.987 63.393 33.759 1.00 33.69 67 ASN Z O 1
ATOM 4998 N N . GLY C 1 69 ? 82.387 63.957 35.830 1.00 33.26 68 GLY Z N 1
ATOM 4999 C CA . GLY C 1 69 ? 83.745 64.389 36.137 1.00 33.86 68 GLY Z CA 1
ATOM 5000 C C . GLY C 1 69 ? 84.122 65.844 35.943 1.00 36.26 68 GLY Z C 1
ATOM 5001 O O . GLY C 1 69 ? 85.216 66.226 36.368 1.00 36.16 68 GLY Z O 1
ATOM 5002 N N . GLN C 1 70 ? 83.261 66.671 35.323 1.00 36.70 69 GLN Z N 1
ATOM 5003 C CA . GLN C 1 70 ? 83.436 68.144 35.403 1.00 39.42 69 GLN Z CA 1
ATOM 5004 C C . GLN C 1 70 ? 83.360 68.715 36.878 1.00 39.63 69 GLN Z C 1
ATOM 5005 O O . GLN C 1 70 ? 82.802 68.088 37.800 1.00 37.00 69 GLN Z O 1
ATOM 5011 N N . GLY C 1 71 ? 83.935 69.904 37.095 1.00 39.74 70 GLY Z N 1
ATOM 5012 C CA . GLY C 1 71 ? 84.129 70.403 38.458 1.00 37.59 70 GLY Z CA 1
ATOM 5013 C C . GLY C 1 71 ? 82.963 71.241 38.947 1.00 36.77 70 GLY Z C 1
ATOM 5014 O O . GLY C 1 71 ? 82.573 71.164 40.124 1.00 34.77 70 GLY Z O 1
ATOM 5015 N N . ASN C 1 72 ? 82.368 71.983 38.007 1.00 35.72 71 ASN Z N 1
ATOM 5016 C CA . ASN C 1 72 ? 81.455 73.103 38.302 1.00 31.60 71 ASN Z CA 1
ATOM 5017 C C . ASN C 1 72 ? 80.006 72.712 38.561 1.00 27.55 71 ASN Z C 1
ATOM 5018 O O . ASN C 1 72 ? 79.081 73.320 37.992 1.00 25.77 71 ASN Z O 1
ATOM 5023 N N . CYS C 1 73 ? 79.814 71.714 39.421 1.00 24.38 72 CYS Z N 1
ATOM 5024 C CA . CYS C 1 73 ? 78.501 71.376 39.937 1.00 22.18 72 CYS Z CA 1
ATOM 5025 C C . CYS C 1 73 ? 78.431 71.833 41.384 1.00 21.04 72 CYS Z C 1
ATOM 5026 O O . CYS C 1 73 ? 79.462 71.984 42.049 1.00 20.58 72 CYS Z O 1
ATOM 5029 N N . TYR C 1 74 ? 77.212 72.060 41.838 1.00 19.48 73 TYR Z N 1
ATOM 5030 C CA . TYR C 1 74 ? 76.954 72.666 43.127 1.00 19.05 73 TYR Z CA 1
ATOM 5031 C C . TYR C 1 74 ? 75.805 71.948 43.714 1.00 20.25 73 TYR Z C 1
ATOM 5032 O O . TYR C 1 74 ? 74.802 71.707 43.034 1.00 20.30 73 TYR Z O 1
ATOM 5041 N N . LYS C 1 75 ? 75.952 71.590 44.991 1.00 21.86 74 LYS Z N 1
ATOM 5042 C CA . LYS C 1 75 ? 74.894 70.978 45.758 1.00 21.32 74 LYS Z CA 1
ATOM 5043 C C . LYS C 1 75 ? 74.226 72.073 46.606 1.00 23.02 74 LYS Z C 1
ATOM 5044 O O . LYS C 1 75 ? 74.923 72.925 47.233 1.00 21.00 74 LYS Z O 1
ATOM 5050 N N . SER C 1 76 ? 72.895 72.072 46.613 1.00 20.16 75 SER Z N 1
ATOM 5051 C CA . SER C 1 76 ? 72.151 73.083 47.307 1.00 21.30 75 SER Z CA 1
ATOM 5052 C C . SER C 1 76 ? 72.261 72.827 48.812 1.00 23.12 75 SER Z C 1
ATOM 5053 O O . SER C 1 76 ? 72.082 71.685 49.277 1.00 21.26 75 SER Z O 1
ATOM 5056 N N . ASN C 1 77 ? 72.531 73.898 49.557 1.00 24.04 76 ASN Z N 1
ATOM 5057 C CA . ASN C 1 77 ? 72.478 73.849 51.014 1.00 26.16 76 ASN Z CA 1
ATOM 5058 C C . ASN C 1 77 ? 71.124 73.398 51.545 1.00 26.42 76 ASN Z C 1
ATOM 5059 O O . ASN C 1 77 ? 71.065 72.585 52.448 1.00 28.83 76 ASN Z O 1
ATOM 5064 N N . SER C 1 78 ? 70.049 73.942 51.003 1.00 28.56 77 SER Z N 1
ATOM 5065 C CA . SER C 1 78 ? 68.696 73.548 51.378 1.00 31.62 77 SER Z CA 1
ATOM 5066 C C . SER C 1 78 ? 68.138 72.387 50.519 1.00 30.73 77 SER Z C 1
ATOM 5067 O O . SER C 1 78 ? 68.460 72.248 49.328 1.00 28.71 77 SER Z O 1
ATOM 5070 N N . SER C 1 79 ? 67.311 71.548 51.137 1.00 30.47 78 SER Z N 1
ATOM 5071 C CA . SER C 1 79 ? 66.542 70.557 50.385 1.00 30.46 78 SER Z CA 1
ATOM 5072 C C . SER C 1 79 ? 65.419 71.375 49.761 1.00 29.02 78 SER Z C 1
ATOM 5073 O O . SER C 1 79 ? 64.926 72.315 50.394 1.00 31.81 78 SER Z O 1
ATOM 5076 N N . MET C 1 80 ? 65.066 71.072 48.516 1.00 23.14 79 MET Z N 1
ATOM 5077 C CA . MET C 1 80 ? 64.093 71.855 47.764 1.00 20.88 79 MET Z CA 1
ATOM 5078 C C . MET C 1 80 ? 62.923 70.938 47.327 1.00 20.57 79 MET Z C 1
ATOM 5079 O O . MET C 1 80 ? 63.086 69.728 47.214 1.00 17.90 79 MET Z O 1
ATOM 5084 N N . HIS C 1 81 ? 61.769 71.542 47.072 1.00 20.01 80 HIS Z N 1
ATOM 5085 C CA . HIS C 1 81 ? 60.619 70.836 46.533 1.00 20.01 80 HIS Z CA 1
ATOM 5086 C C . HIS C 1 81 ? 60.863 70.522 45.051 1.00 18.93 80 HIS Z C 1
ATOM 5087 O O . HIS C 1 81 ? 61.045 71.441 44.193 1.00 16.98 80 HIS Z O 1
ATOM 5094 N N . ILE C 1 82 ? 60.873 69.226 44.759 1.00 19.98 81 ILE Z N 1
ATOM 5095 C CA . ILE C 1 82 ? 61.084 68.767 43.394 1.00 19.19 81 ILE Z CA 1
ATOM 5096 C C . ILE C 1 82 ? 60.006 67.762 42.986 1.00 20.41 81 ILE Z C 1
ATOM 5097 O O . ILE C 1 82 ? 59.336 67.191 43.861 1.00 20.63 81 ILE Z O 1
ATOM 5102 N N . THR C 1 83 ? 59.824 67.570 41.674 1.00 20.18 82 THR Z N 1
ATOM 5103 C CA . THR C 1 83 ? 59.082 66.412 41.136 1.00 20.57 82 THR Z CA 1
ATOM 5104 C C . THR C 1 83 ? 59.920 65.641 40.109 1.00 20.84 82 THR Z C 1
ATOM 5105 O O . THR C 1 83 ? 60.393 66.226 39.121 1.00 21.61 82 THR Z O 1
ATOM 5109 N N . ASP C 1 84 ? 60.078 64.333 40.349 1.00 19.86 83 ASP Z N 1
ATOM 5110 C CA . ASP C 1 84 ? 60.762 63.454 39.418 1.00 21.90 83 ASP Z CA 1
ATOM 5111 C C . ASP C 1 84 ? 59.710 62.919 38.469 1.00 19.87 83 ASP Z C 1
ATOM 5112 O O . ASP C 1 84 ? 58.592 62.564 38.898 1.00 21.28 83 ASP Z O 1
ATOM 5117 N N . CYS C 1 85 ? 60.050 62.920 37.176 1.00 19.30 84 CYS Z N 1
ATOM 5118 C CA . CYS C 1 85 ? 59.179 62.327 36.139 1.00 20.50 84 CYS Z CA 1
ATOM 5119 C C . CYS C 1 85 ? 59.940 61.149 35.588 1.00 21.14 84 CYS Z C 1
ATOM 5120 O O . CYS C 1 85 ? 61.083 61.293 35.196 1.00 19.87 84 CYS Z O 1
ATOM 5123 N N . ARG C 1 86 ? 59.345 59.967 35.609 1.00 20.67 85 ARG Z N 1
ATOM 5124 C CA . ARG C 1 86 ? 60.061 58.810 35.089 1.00 22.45 85 ARG Z CA 1
ATOM 5125 C C . ARG C 1 86 ? 59.143 58.086 34.097 1.00 21.03 85 ARG Z C 1
ATOM 5126 O O . ARG C 1 86 ? 58.017 57.765 34.443 1.00 21.46 85 ARG Z O 1
ATOM 5134 N N . LEU C 1 87 ? 59.653 57.845 32.892 1.00 21.04 86 LEU Z N 1
ATOM 5135 C CA . LEU C 1 87 ? 58.887 57.226 31.793 1.00 22.45 86 LEU Z CA 1
ATOM 5136 C C . LEU C 1 87 ? 58.522 55.789 32.194 1.00 22.27 86 LEU Z C 1
ATOM 5137 O O . LEU C 1 87 ? 59.367 55.075 32.706 1.00 20.35 86 LEU Z O 1
ATOM 5142 N N . THR C 1 88 ? 57.248 55.415 32.083 1.00 22.36 87 THR Z N 1
ATOM 5143 C CA . THR C 1 88 ? 56.849 54.040 32.397 1.00 25.10 87 THR Z CA 1
ATOM 5144 C C . THR C 1 88 ? 57.572 53.009 31.504 1.00 26.04 87 THR Z C 1
ATOM 5145 O O . THR C 1 88 ? 58.053 53.333 30.398 1.00 27.75 87 THR Z O 1
ATOM 5149 N N . ASN C 1 89 ? 57.675 51.782 32.006 1.00 26.77 88 ASN Z N 1
ATOM 5150 C CA . ASN C 1 89 ? 58.354 50.691 31.289 1.00 28.08 88 ASN Z CA 1
ATOM 5151 C C . ASN C 1 89 ? 57.572 50.161 30.101 1.00 28.82 88 ASN Z C 1
ATOM 5152 O O . ASN C 1 89 ? 58.093 49.336 29.346 1.00 32.82 88 ASN Z O 1
ATOM 5157 N N . GLY C 1 90 ? 56.333 50.603 29.913 1.00 24.73 89 GLY Z N 1
ATOM 5158 C CA . GLY C 1 90 ? 55.616 50.149 28.744 1.00 25.13 89 GLY Z CA 1
ATOM 5159 C C . GLY C 1 90 ? 55.486 51.226 27.679 1.00 26.49 89 GLY Z C 1
ATOM 5160 O O . GLY C 1 90 ? 55.067 50.929 26.557 1.00 25.47 89 GLY Z O 1
ATOM 5161 N N . SER C 1 91 ? 55.853 52.477 28.015 1.00 24.53 90 SER Z N 1
ATOM 5162 C CA . SER C 1 91 ? 55.708 53.602 27.069 1.00 24.11 90 SER Z CA 1
ATOM 5163 C C . SER C 1 91 ? 56.441 53.372 25.745 1.00 24.27 90 SER Z C 1
ATOM 5164 O O . SER C 1 91 ? 57.563 52.864 25.717 1.00 25.56 90 SER Z O 1
ATOM 5167 N N . ARG C 1 92 ? 55.820 53.796 24.656 1.00 27.64 91 ARG Z N 1
ATOM 5168 C CA . ARG C 1 92 ? 56.434 53.722 23.345 1.00 29.06 91 ARG Z CA 1
ATOM 5169 C C . ARG C 1 92 ? 56.056 54.972 22.573 1.00 27.71 91 ARG Z C 1
ATOM 5170 O O . ARG C 1 92 ? 54.883 55.241 22.388 1.00 27.15 91 ARG Z O 1
ATOM 5178 N N . TYR C 1 93 ? 57.049 55.733 22.138 1.00 27.89 92 TYR Z N 1
ATOM 5179 C CA . TYR C 1 93 ? 56.824 56.948 21.333 1.00 26.49 92 TYR Z CA 1
ATOM 5180 C C . TYR C 1 93 ? 55.795 56.717 20.221 1.00 25.04 92 TYR Z C 1
ATOM 5181 O O . TYR C 1 93 ? 55.911 55.754 19.482 1.00 22.06 92 TYR Z O 1
ATOM 5190 N N . PRO C 1 94 ? 54.805 57.608 20.074 1.00 27.26 93 PRO Z N 1
ATOM 5191 C CA . PRO C 1 94 ? 54.577 58.936 20.666 1.00 28.94 93 PRO Z CA 1
ATOM 5192 C C . PRO C 1 94 ? 53.792 58.984 21.971 1.00 29.59 93 PRO Z C 1
ATOM 5193 O O . PRO C 1 94 ? 53.558 60.066 22.480 1.00 32.77 93 PRO Z O 1
ATOM 5197 N N . ASN C 1 95 ? 53.358 57.839 22.480 1.00 30.28 94 ASN Z N 1
ATOM 5198 C CA . ASN C 1 95 ? 52.641 57.755 23.756 1.00 32.12 94 ASN Z CA 1
ATOM 5199 C C . ASN C 1 95 ? 53.609 57.745 24.946 1.00 29.22 94 ASN Z C 1
ATOM 5200 O O . ASN C 1 95 ? 54.032 56.701 25.391 1.00 30.07 94 ASN Z O 1
ATOM 5205 N N . CYS C 1 96 ? 53.953 58.915 25.454 1.00 28.12 95 CYS Z N 1
ATOM 5206 C CA . CYS C 1 96 ? 54.965 58.994 26.519 1.00 27.23 95 CYS Z CA 1
ATOM 5207 C C . CYS C 1 96 ? 54.227 59.132 27.844 1.00 26.95 95 CYS Z C 1
ATOM 5208 O O . CYS C 1 96 ? 53.650 60.190 28.112 1.00 26.28 95 CYS Z O 1
ATOM 5211 N N . ALA C 1 97 ? 54.234 58.078 28.662 1.00 25.04 96 ALA Z N 1
ATOM 5212 C CA . ALA C 1 97 ? 53.545 58.108 29.974 1.00 23.76 96 ALA Z CA 1
ATOM 5213 C C . ALA C 1 97 ? 54.580 58.196 31.085 1.00 23.97 96 ALA Z C 1
ATOM 5214 O O . ALA C 1 97 ? 55.634 57.539 30.995 1.00 21.82 96 ALA Z O 1
ATOM 5216 N N . TYR C 1 98 ? 54.283 58.989 32.129 1.00 23.74 97 TYR Z N 1
ATOM 5217 C CA . TYR C 1 98 ? 55.274 59.219 33.207 1.00 23.17 97 TYR Z CA 1
ATOM 5218 C C . TYR C 1 98 ? 54.715 58.960 34.587 1.00 22.91 97 TYR Z C 1
ATOM 5219 O O . TYR C 1 98 ? 53.573 59.325 34.872 1.00 24.71 97 TYR Z O 1
ATOM 5228 N N . ARG C 1 99 ? 55.530 58.351 35.442 1.00 22.48 98 ARG Z N 1
ATOM 5229 C CA . ARG C 1 99 ? 55.247 58.338 36.864 1.00 24.99 98 ARG Z CA 1
ATOM 5230 C C . ARG C 1 99 ? 55.734 59.638 37.498 1.00 24.14 98 ARG Z C 1
ATOM 5231 O O . ARG C 1 99 ? 56.887 60.055 37.297 1.00 22.71 98 ARG Z O 1
ATOM 5239 N N . THR C 1 100 ? 54.860 60.249 38.291 1.00 23.79 99 THR Z N 1
ATOM 5240 C CA . THR C 1 100 ? 55.142 61.514 38.974 1.00 22.94 99 THR Z CA 1
ATOM 5241 C C . THR C 1 100 ? 55.468 61.220 40.453 1.00 22.14 99 THR Z C 1
ATOM 5242 O O . THR C 1 100 ? 54.657 60.598 41.146 1.00 20.29 99 THR Z O 1
ATOM 5246 N N . SER C 1 101 ? 56.655 61.635 40.890 1.00 20.10 100 SER Z N 1
ATOM 5247 C CA . SER C 1 101 ? 57.096 61.513 42.293 1.00 21.41 100 SER Z CA 1
ATOM 5248 C C . SER C 1 101 ? 57.610 62.844 42.880 1.00 19.10 100 SER Z C 1
ATOM 5249 O O . SER C 1 101 ? 58.823 63.161 42.754 1.00 17.35 100 SER Z O 1
ATOM 5252 N N . PRO C 1 102 ? 56.736 63.566 43.577 1.00 21.39 101 PRO Z N 1
ATOM 5253 C CA . PRO C 1 102 ? 57.085 64.775 44.349 1.00 22.13 101 PRO Z CA 1
ATOM 5254 C C . PRO C 1 102 ? 57.851 64.413 45.632 1.00 23.29 101 PRO Z C 1
ATOM 5255 O O . PRO C 1 102 ? 57.566 63.410 46.290 1.00 23.58 101 PRO Z O 1
ATOM 5259 N N . LYS C 1 103 ? 58.884 65.183 45.937 1.00 22.84 102 LYS Z N 1
ATOM 5260 C CA . LYS C 1 103 ? 59.721 64.905 47.092 1.00 21.71 102 LYS Z CA 1
ATOM 5261 C C . LYS C 1 103 ? 60.504 66.158 47.471 1.00 20.83 102 LYS Z C 1
ATOM 5262 O O . LYS C 1 103 ? 60.521 67.124 46.698 1.00 19.50 102 LYS Z O 1
ATOM 5268 N N . GLU C 1 104 ? 61.172 66.129 48.638 1.00 20.56 103 GLU Z N 1
ATOM 5269 C CA . GLU C 1 104 ? 62.136 67.180 49.021 1.00 21.30 103 GLU Z CA 1
ATOM 5270 C C . GLU C 1 104 ? 63.581 66.693 49.084 1.00 20.62 103 GLU Z C 1
ATOM 5271 O O . GLU C 1 104 ? 63.923 65.809 49.861 1.00 19.72 103 GLU Z O 1
ATOM 5277 N N . ARG C 1 105 ? 64.444 67.277 48.271 1.00 20.03 104 ARG Z N 1
ATOM 5278 C CA . ARG C 1 105 ? 65.820 66.753 48.141 1.00 20.05 104 ARG Z CA 1
ATOM 5279 C C . ARG C 1 105 ? 66.789 67.901 47.897 1.00 20.63 104 ARG Z C 1
ATOM 5280 O O . ARG C 1 105 ? 66.361 68.963 47.410 1.00 20.14 104 ARG Z O 1
ATOM 5288 N N . HIS C 1 106 ? 68.084 67.692 48.190 1.00 19.81 105 HIS Z N 1
ATOM 5289 C CA . HIS C 1 106 ? 69.104 68.647 47.772 1.00 19.89 105 HIS Z CA 1
ATOM 5290 C C . HIS C 1 106 ? 69.278 68.427 46.282 1.00 19.42 105 HIS Z C 1
ATOM 5291 O O . HIS C 1 106 ? 69.114 67.305 45.811 1.00 19.44 105 HIS Z O 1
ATOM 5298 N N . ILE C 1 107 ? 69.560 69.487 45.533 1.00 19.38 106 ILE Z N 1
ATOM 5299 C CA . ILE C 1 107 ? 69.750 69.329 44.088 1.00 19.21 106 ILE Z CA 1
ATOM 5300 C C . ILE C 1 107 ? 71.201 69.625 43.807 1.00 21.05 106 ILE Z C 1
ATOM 5301 O O . ILE C 1 107 ? 71.857 70.311 44.581 1.00 19.59 106 ILE Z O 1
ATOM 5306 N N . ILE C 1 108 ? 71.702 69.099 42.698 1.00 20.24 107 ILE Z N 1
ATOM 5307 C CA . ILE C 1 108 ? 73.040 69.377 42.268 1.00 19.69 107 ILE Z CA 1
ATOM 5308 C C . ILE C 1 108 ? 72.868 69.884 40.826 1.00 21.85 107 ILE Z C 1
ATOM 5309 O O . ILE C 1 108 ? 72.203 69.221 40.000 1.00 21.83 107 ILE Z O 1
ATOM 5314 N N . VAL C 1 109 ? 73.409 71.063 40.536 1.00 19.64 108 VAL Z N 1
ATOM 5315 C CA . VAL C 1 109 ? 73.322 71.646 39.196 1.00 18.96 108 VAL Z CA 1
ATOM 5316 C C . VAL C 1 109 ? 74.704 72.044 38.683 1.00 20.59 108 VAL Z C 1
ATOM 5317 O O . VAL C 1 109 ? 75.597 72.349 39.486 1.00 20.15 108 VAL Z O 1
ATOM 5321 N N . ALA C 1 110 ? 74.889 72.040 37.363 1.00 20.36 109 ALA Z N 1
ATOM 5322 C CA . ALA C 1 110 ? 76.091 72.659 36.799 1.00 21.49 109 ALA Z CA 1
ATOM 5323 C C . ALA C 1 110 ? 75.813 74.101 36.407 1.00 22.06 109 ALA Z C 1
ATOM 5324 O O . ALA C 1 110 ? 74.743 74.407 35.872 1.00 21.93 109 ALA Z O 1
ATOM 5326 N N . CYS C 1 111 ? 76.792 74.964 36.666 1.00 21.70 110 CYS Z N 1
ATOM 5327 C CA . CYS C 1 111 ? 76.658 76.391 36.440 1.00 21.97 110 CYS Z CA 1
ATOM 5328 C C . CYS C 1 111 ? 77.772 76.859 35.524 1.00 21.66 110 CYS Z C 1
ATOM 5329 O O . CYS C 1 111 ? 78.850 76.335 35.578 1.00 21.40 110 CYS Z O 1
ATOM 5332 N N . GLU C 1 112 ? 77.494 77.856 34.686 1.00 24.14 111 GLU Z N 1
ATOM 5333 C CA . GLU C 1 112 ? 78.457 78.381 33.706 1.00 27.73 111 GLU Z CA 1
ATOM 5334 C C . GLU C 1 112 ? 78.073 79.808 33.404 1.00 26.83 111 GLU Z C 1
ATOM 5335 O O . GLU C 1 112 ? 76.921 80.181 33.580 1.00 24.70 111 GLU Z O 1
ATOM 5341 N N . GLY C 1 113 ? 79.025 80.585 32.892 1.00 28.62 112 GLY Z N 1
ATOM 5342 C CA . GLY C 1 113 ? 78.707 81.833 32.197 1.00 30.42 112 GLY Z CA 1
ATOM 5343 C C . GLY C 1 113 ? 78.822 83.080 33.058 1.00 32.77 112 GLY Z C 1
ATOM 5344 O O . GLY C 1 113 ? 79.228 83.025 34.230 1.00 33.57 112 GLY Z O 1
ATOM 5345 N N . SER C 1 114 ? 78.456 84.209 32.456 1.00 32.82 113 SER Z N 1
ATOM 5346 C CA . SER C 1 114 ? 78.324 85.469 33.163 1.00 34.40 113 SER Z CA 1
ATOM 5347 C C . SER C 1 114 ? 77.058 86.142 32.655 1.00 33.12 113 SER Z C 1
ATOM 5348 O O . SER C 1 114 ? 77.013 86.577 31.499 1.00 34.63 113 SER Z O 1
ATOM 5351 N N . PRO C 1 115 ? 76.016 86.212 33.509 1.00 30.11 114 PRO Z N 1
ATOM 5352 C CA . PRO C 1 115 ? 76.001 85.716 34.886 1.00 28.17 114 PRO Z CA 1
ATOM 5353 C C . PRO C 1 115 ? 76.273 84.195 35.021 1.00 26.56 114 PRO Z C 1
ATOM 5354 O O . PRO C 1 115 ? 76.122 83.425 34.053 1.00 25.16 114 PRO Z O 1
ATOM 5358 N N . TYR C 1 116 ? 76.653 83.781 36.224 1.00 25.84 115 TYR Z N 1
ATOM 5359 C CA . TYR C 1 116 ? 76.984 82.395 36.525 1.00 23.82 115 TYR Z CA 1
ATOM 5360 C C . TYR C 1 116 ? 75.718 81.717 36.973 1.00 23.23 115 TYR Z C 1
ATOM 5361 O O . TYR C 1 116 ? 75.259 81.924 38.108 1.00 20.79 115 TYR Z O 1
ATOM 5370 N N . VAL C 1 117 ? 75.159 80.909 36.068 1.00 23.04 116 VAL Z N 1
ATOM 5371 C CA . VAL C 1 117 ? 73.777 80.392 36.184 1.00 22.99 116 VAL Z CA 1
ATOM 5372 C C . VAL C 1 117 ? 73.726 78.858 35.926 1.00 22.29 116 VAL Z C 1
ATOM 5373 O O . VAL C 1 117 ? 74.672 78.300 35.330 1.00 23.00 116 VAL Z O 1
ATOM 5377 N N . PRO C 1 118 ? 72.629 78.193 36.358 1.00 21.63 117 PRO Z N 1
ATOM 5378 C CA . PRO C 1 118 ? 72.437 76.767 36.149 1.00 22.08 117 PRO Z CA 1
ATOM 5379 C C . PRO C 1 118 ? 72.207 76.473 34.661 1.00 22.01 117 PRO Z C 1
ATOM 5380 O O . PRO C 1 118 ? 71.372 77.131 33.997 1.00 22.09 117 PRO Z O 1
ATOM 5384 N N . VAL C 1 119 ? 72.978 75.529 34.132 1.00 21.40 118 VAL Z N 1
ATOM 5385 C CA . VAL C 1 119 ? 72.783 75.096 32.742 1.00 19.76 118 VAL Z CA 1
ATOM 5386 C C . VAL C 1 119 ? 72.503 73.598 32.619 1.00 21.74 118 VAL Z C 1
ATOM 5387 O O . VAL C 1 119 ? 72.367 73.081 31.509 1.00 21.31 118 VAL Z O 1
ATOM 5391 N N . HIS C 1 120 ? 72.434 72.898 33.749 1.00 20.89 119 HIS Z N 1
ATOM 5392 C CA . HIS C 1 120 ? 72.319 71.432 33.721 1.00 20.54 119 HIS Z CA 1
ATOM 5393 C C . HIS C 1 120 ? 71.860 70.972 35.088 1.00 21.01 119 HIS Z C 1
ATOM 5394 O O . HIS C 1 120 ? 72.423 71.401 36.108 1.00 19.21 119 HIS Z O 1
ATOM 5401 N N . PHE C 1 121 ? 70.819 70.131 35.111 1.00 18.56 120 PHE Z N 1
ATOM 5402 C CA . PHE C 1 121 ? 70.399 69.458 36.343 1.00 19.31 120 PHE Z CA 1
ATOM 5403 C C . PHE C 1 121 ? 71.156 68.137 36.460 1.00 21.74 120 PHE Z C 1
ATOM 5404 O O . PHE C 1 121 ? 70.904 67.187 35.677 1.00 22.92 120 PHE Z O 1
ATOM 5412 N N . ASP C 1 122 ? 72.049 68.051 37.433 1.00 18.80 121 ASP Z N 1
ATOM 5413 C CA . ASP C 1 122 ? 72.874 66.844 37.557 1.00 21.62 121 ASP Z CA 1
ATOM 5414 C C . ASP C 1 122 ? 72.274 65.688 38.382 1.00 20.00 121 ASP Z C 1
ATOM 5415 O O . ASP C 1 122 ? 72.425 64.507 38.014 1.00 20.41 121 ASP Z O 1
ATOM 5420 N N . ALA C 1 123 ? 71.657 66.003 39.508 1.00 19.30 122 ALA Z N 1
ATOM 5421 C CA . ALA C 1 123 ? 71.217 64.977 40.430 1.00 19.99 122 ALA Z CA 1
ATOM 5422 C C . ALA C 1 123 ? 70.419 65.535 41.584 1.00 22.10 122 ALA Z C 1
ATOM 5423 O O . ALA C 1 123 ? 70.422 66.740 41.831 1.00 20.40 122 ALA Z O 1
ATOM 5425 N N . SER C 1 124 ? 69.718 64.654 42.291 1.00 23.25 123 SER Z N 1
ATOM 5426 C CA . SER C 1 124 ? 69.240 64.998 43.645 1.00 21.67 123 SER Z CA 1
ATOM 5427 C C . SER C 1 124 ? 69.930 64.092 44.683 1.00 22.70 123 SER Z C 1
ATOM 5428 O O . SER C 1 124 ? 70.476 63.029 44.326 1.00 20.08 123 SER Z O 1
ATOM 5431 N N . VAL C 1 125 ? 69.964 64.554 45.938 1.00 19.27 124 VAL Z N 1
ATOM 5432 C CA . VAL C 1 125 ? 70.654 63.862 47.019 1.00 19.54 124 VAL Z CA 1
ATOM 5433 C C . VAL C 1 125 ? 69.745 63.856 48.252 1.00 20.62 124 VAL Z C 1
ATOM 5434 O O . VAL C 1 125 ? 69.136 64.869 48.636 1.00 17.90 124 VAL Z O 1
ATOM 5438 N N . GLU C 1 126 ? 69.673 62.699 48.867 1.00 21.21 125 GLU Z N 1
ATOM 5439 C CA . GLU C 1 126 ? 69.001 62.517 50.110 1.00 20.38 125 GLU Z CA 1
ATOM 5440 C C . GLU C 1 126 ? 70.095 62.252 51.139 1.00 20.85 125 GLU Z C 1
ATOM 5441 O O . GLU C 1 126 ? 70.659 61.156 51.178 1.00 23.06 125 GLU Z O 1
ATOM 5447 N N . ASP C 1 127 ? 70.378 63.228 51.987 1.00 20.08 126 ASP Z N 1
ATOM 5448 C CA . ASP C 1 127 ? 71.417 63.042 53.000 1.00 23.93 126 ASP Z CA 1
ATOM 5449 C C . ASP C 1 127 ? 70.854 63.153 54.435 1.00 27.22 126 ASP Z C 1
ATOM 5450 O O . ASP C 1 127 ? 71.613 63.252 55.414 1.00 26.00 126 ASP Z O 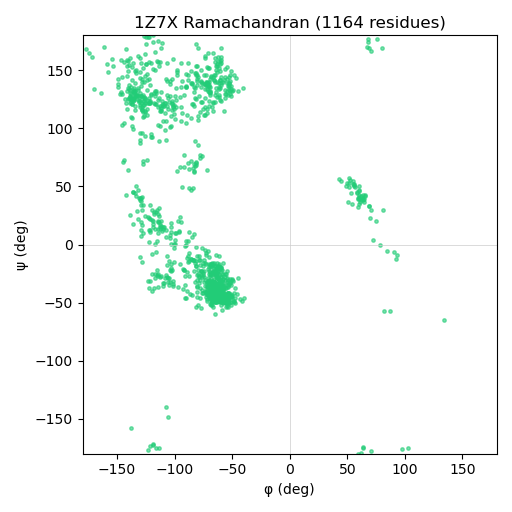1
ATOM 5455 N N . SER C 1 128 ? 69.521 63.088 54.554 1.00 26.70 127 SER Z N 1
ATOM 5456 C CA . SER C 1 128 ? 68.843 63.262 55.846 1.00 29.35 127 SER Z CA 1
ATOM 5457 C C . SER C 1 128 ? 67.419 62.711 55.726 1.00 30.60 127 SER Z C 1
ATOM 5458 O O . SER C 1 128 ? 67.043 62.129 54.695 1.00 30.33 127 SER Z O 1
ATOM 5461 N N . SER D 2 2 ? 38.930 65.824 -8.614 1.00 32.84 1 SER Y N 1
ATOM 5462 C CA . SER D 2 2 ? 39.900 66.625 -7.807 1.00 31.73 1 SER Y CA 1
ATOM 5463 C C . SER D 2 2 ? 39.894 66.220 -6.330 1.00 32.73 1 SER Y C 1
ATOM 5464 O O . SER D 2 2 ? 38.947 65.578 -5.855 1.00 31.76 1 SER Y O 1
ATOM 5467 N N . LEU D 2 3 ? 40.985 66.553 -5.633 1.00 30.61 2 LEU Y N 1
ATOM 5468 C CA . LEU D 2 3 ? 41.135 66.251 -4.219 1.00 28.79 2 LEU Y CA 1
ATOM 5469 C C . LEU D 2 3 ? 41.721 67.489 -3.555 1.00 28.33 2 LEU Y C 1
ATOM 5470 O O . LEU D 2 3 ? 42.588 68.180 -4.136 1.00 27.04 2 LEU Y O 1
ATOM 5475 N N . ASP D 2 4 ? 41.230 67.763 -2.353 1.00 24.65 3 ASP Y N 1
ATOM 5476 C CA . ASP D 2 4 ? 41.737 68.851 -1.523 1.00 26.14 3 ASP Y CA 1
ATOM 5477 C C . ASP D 2 4 ? 41.837 68.264 -0.120 1.00 25.53 3 ASP Y C 1
ATOM 5478 O O . ASP D 2 4 ? 40.822 68.121 0.578 1.00 28.64 3 ASP Y O 1
ATOM 5483 N N . ILE D 2 5 ? 43.042 67.859 0.269 1.00 23.87 4 ILE Y N 1
ATOM 5484 C CA . ILE D 2 5 ? 43.237 67.206 1.564 1.00 21.62 4 ILE Y CA 1
ATOM 5485 C C . ILE D 2 5 ? 44.096 68.124 2.418 1.00 20.17 4 ILE Y C 1
ATOM 5486 O O . ILE D 2 5 ? 45.241 68.415 2.076 1.00 20.42 4 ILE Y O 1
ATOM 5491 N N . GLN D 2 6 ? 43.544 68.562 3.533 1.00 18.71 5 GLN Y N 1
ATOM 5492 C CA . GLN D 2 6 ? 44.252 69.484 4.420 1.00 21.29 5 GLN Y CA 1
ATOM 5493 C C . GLN D 2 6 ? 44.195 68.935 5.843 1.00 19.71 5 GLN Y C 1
ATOM 5494 O O . GLN D 2 6 ? 43.254 68.216 6.215 1.00 20.28 5 GLN Y O 1
ATOM 5500 N N . SER D 2 7 ? 45.230 69.218 6.607 1.00 19.54 6 SER Y N 1
ATOM 5501 C CA . SER D 2 7 ? 45.252 68.809 8.009 1.00 19.51 6 SER Y CA 1
ATOM 5502 C C . SER D 2 7 ? 45.843 69.922 8.892 1.00 20.70 6 SER Y C 1
ATOM 5503 O O . SER D 2 7 ? 46.620 70.786 8.422 1.00 18.54 6 SER Y O 1
ATOM 5506 N N . LEU D 2 8 ? 45.440 69.894 10.159 1.00 20.34 7 LEU Y N 1
ATOM 5507 C CA . LEU D 2 8 ? 45.862 70.849 11.158 1.00 20.70 7 LEU Y CA 1
ATOM 5508 C C . LEU D 2 8 ? 46.057 70.085 12.471 1.00 20.97 7 LEU Y C 1
ATOM 5509 O O . LEU D 2 8 ? 45.177 69.317 12.903 1.00 19.89 7 LEU Y O 1
ATOM 5514 N N . ASP D 2 9 ? 47.203 70.333 13.102 1.00 20.88 8 ASP Y N 1
ATOM 5515 C CA . ASP D 2 9 ? 47.639 69.580 14.266 1.00 22.33 8 ASP Y CA 1
ATOM 5516 C C . ASP D 2 9 ? 48.378 70.565 15.168 1.00 21.17 8 ASP Y C 1
ATOM 5517 O O . ASP D 2 9 ? 49.485 70.976 14.881 1.00 23.56 8 ASP Y O 1
ATOM 5522 N N . ILE D 2 10 ? 47.703 71.001 16.212 1.00 20.51 9 ILE Y N 1
ATOM 5523 C CA . ILE D 2 10 ? 48.266 71.930 17.178 1.00 20.03 9 ILE Y CA 1
ATOM 5524 C C . ILE D 2 10 ? 48.300 71.197 18.519 1.00 21.47 9 ILE Y C 1
ATOM 5525 O O . ILE D 2 10 ? 47.336 70.543 18.916 1.00 19.55 9 ILE Y O 1
ATOM 5530 N N . GLN D 2 11 ? 49.438 71.277 19.174 1.00 23.65 10 GLN Y N 1
ATOM 5531 C CA . GLN D 2 11 ? 49.598 70.706 20.516 1.00 26.91 10 GLN Y CA 1
ATOM 5532 C C . GLN D 2 11 ? 50.248 71.752 21.420 1.00 23.04 10 GLN Y C 1
ATOM 5533 O O . GLN D 2 11 ? 51.217 72.357 21.009 1.00 24.89 10 GLN Y O 1
ATOM 5539 N N . CYS D 2 12 ? 49.704 71.940 22.621 1.00 22.02 11 CYS Y N 1
ATOM 5540 C CA . CYS D 2 12 ? 50.352 72.685 23.744 1.00 23.69 11 CYS Y CA 1
ATOM 5541 C C . CYS D 2 12 ? 50.637 74.100 23.380 1.00 24.74 11 CYS Y C 1
ATOM 5542 O O . CYS D 2 12 ? 51.753 74.583 23.552 1.00 27.07 11 CYS Y O 1
ATOM 5545 N N . GLU D 2 13 ? 49.622 74.775 22.867 1.00 25.88 12 GLU Y N 1
ATOM 5546 C CA . GLU D 2 13 ? 49.808 76.125 22.408 1.00 28.59 12 GLU Y CA 1
ATOM 5547 C C . GLU D 2 13 ? 48.655 76.960 22.911 1.00 29.14 12 GLU Y C 1
ATOM 5548 O O . GLU D 2 13 ? 47.504 76.557 22.774 1.00 28.55 12 GLU Y O 1
ATOM 5554 N N . GLU D 2 14 ? 48.966 78.115 23.496 1.00 30.28 13 GLU Y N 1
ATOM 5555 C CA . GLU D 2 14 ? 47.942 79.117 23.803 1.00 34.89 13 GLU Y CA 1
ATOM 5556 C C . GLU D 2 14 ? 47.561 79.907 22.555 1.00 33.94 13 GLU Y C 1
ATOM 5557 O O . GLU D 2 14 ? 48.418 80.432 21.828 1.00 36.39 13 GLU Y O 1
ATOM 5563 N N . LEU D 2 15 ? 46.263 79.946 22.302 1.00 33.94 14 LEU Y N 1
ATOM 5564 C CA . LEU D 2 15 ? 45.736 80.570 21.089 1.00 32.32 14 LEU Y CA 1
ATOM 5565 C C . LEU D 2 15 ? 44.942 81.828 21.470 1.00 30.98 14 LEU Y C 1
ATOM 5566 O O . LEU D 2 15 ? 43.887 81.744 22.148 1.00 30.15 14 LEU Y O 1
ATOM 5571 N N . SER D 2 16 ? 45.478 82.967 21.029 1.00 30.85 15 SER Y N 1
ATOM 5572 C CA . SER D 2 16 ? 44.838 84.289 21.160 1.00 30.40 15 SER Y CA 1
ATOM 5573 C C . SER D 2 16 ? 43.523 84.322 20.384 1.00 29.39 15 SER Y C 1
ATOM 5574 O O . SER D 2 16 ? 43.281 83.480 19.523 1.00 26.75 15 SER Y O 1
ATOM 5577 N N . ASP D 2 17 ? 42.662 85.280 20.703 1.00 30.28 16 ASP Y N 1
ATOM 5578 C CA . ASP D 2 17 ? 41.387 85.384 20.007 1.00 29.99 16 ASP Y CA 1
ATOM 5579 C C . ASP D 2 17 ? 41.638 85.571 18.499 1.00 28.47 16 ASP Y C 1
ATOM 5580 O O . ASP D 2 17 ? 40.913 85.024 17.689 1.00 28.39 16 ASP Y O 1
ATOM 5585 N N . ALA D 2 18 ? 42.697 86.287 18.126 1.00 27.32 17 ALA Y N 1
ATOM 5586 C CA . ALA D 2 18 ? 43.019 86.461 16.719 1.00 28.88 17 ALA Y CA 1
ATOM 5587 C C . ALA D 2 18 ? 43.581 85.193 16.032 1.00 28.71 17 ALA Y C 1
ATOM 5588 O O . ALA D 2 18 ? 43.229 84.884 14.895 1.00 26.72 17 ALA Y O 1
ATOM 5590 N N . ARG D 2 19 ? 44.464 84.474 16.724 1.00 29.74 18 ARG Y N 1
ATOM 5591 C CA . ARG D 2 19 ? 44.981 83.203 16.206 1.00 30.64 18 ARG Y CA 1
ATOM 5592 C C . ARG D 2 19 ? 43.822 82.209 15.974 1.00 28.84 18 ARG Y C 1
ATOM 5593 O O . ARG D 2 19 ? 43.766 81.541 14.941 1.00 31.52 18 ARG Y O 1
ATOM 5601 N N . TRP D 2 20 ? 42.908 82.131 16.945 1.00 27.58 19 TRP Y N 1
ATOM 5602 C CA . TRP D 2 20 ? 41.746 81.256 16.888 1.00 26.95 19 TRP Y CA 1
ATOM 5603 C C . TRP D 2 20 ? 40.862 81.634 15.699 1.00 28.53 19 TRP Y C 1
ATOM 5604 O O . TRP D 2 20 ? 40.397 80.750 14.978 1.00 26.75 19 TRP Y O 1
ATOM 5615 N N . ALA D 2 21 ? 40.661 82.945 15.485 1.00 27.54 20 ALA Y N 1
ATOM 5616 C CA . ALA D 2 21 ? 39.904 83.435 14.331 1.00 28.60 20 ALA Y CA 1
ATOM 5617 C C . ALA D 2 21 ? 40.517 82.981 13.009 1.00 30.13 20 ALA Y C 1
ATOM 5618 O O . ALA D 2 21 ? 39.774 82.628 12.095 1.00 30.93 20 ALA Y O 1
ATOM 5620 N N . GLU D 2 22 ? 41.855 82.974 12.925 1.00 30.22 21 GLU Y N 1
ATOM 5621 C CA . GLU D 2 22 ? 42.574 82.524 11.729 1.00 34.54 21 GLU Y CA 1
ATOM 5622 C C . GLU D 2 22 ? 42.498 81.011 11.494 1.00 33.24 21 GLU Y C 1
ATOM 5623 O O . GLU D 2 22 ? 42.507 80.586 10.355 1.00 34.53 21 GLU Y O 1
ATOM 5629 N N . LEU D 2 23 ? 42.426 80.221 12.573 1.00 33.15 22 LEU Y N 1
ATOM 5630 C CA . LEU D 2 23 ? 42.369 78.756 12.515 1.00 33.27 22 LEU Y CA 1
ATOM 5631 C C . LEU D 2 23 ? 40.989 78.233 12.160 1.00 34.27 22 LEU Y C 1
ATOM 5632 O O . LEU D 2 23 ? 40.854 77.229 11.448 1.00 31.93 22 LEU Y O 1
ATOM 5637 N N . LEU D 2 24 ? 39.963 78.905 12.678 1.00 34.46 23 LEU Y N 1
ATOM 5638 C CA . LEU D 2 24 ? 38.592 78.424 12.568 1.00 33.95 23 LEU Y CA 1
ATOM 5639 C C . LEU D 2 24 ? 38.142 78.046 11.137 1.00 33.45 23 LEU Y C 1
ATOM 5640 O O . LEU D 2 24 ? 37.539 76.982 10.947 1.00 34.77 23 LEU Y O 1
ATOM 5645 N N . PRO D 2 25 ? 38.460 78.877 10.118 1.00 31.14 24 PRO Y N 1
ATOM 5646 C CA . PRO D 2 25 ? 38.247 78.471 8.711 1.00 30.90 24 PRO Y CA 1
ATOM 5647 C C . PRO D 2 25 ? 38.871 77.114 8.276 1.00 29.65 24 PRO Y C 1
ATOM 5648 O O . PRO D 2 25 ? 38.330 76.402 7.426 1.00 28.71 24 PRO Y O 1
ATOM 5652 N N . LEU D 2 26 ? 40.017 76.776 8.836 1.00 28.28 25 LEU Y N 1
ATOM 5653 C CA . LEU D 2 26 ? 40.618 75.481 8.562 1.00 26.61 25 LEU Y CA 1
ATOM 5654 C C . LEU D 2 26 ? 39.750 74.366 9.127 1.00 25.58 25 LEU Y C 1
ATOM 5655 O O . LEU D 2 26 ? 39.696 73.301 8.561 1.00 24.50 25 LEU Y O 1
ATOM 5660 N N . LEU D 2 27 ? 39.057 74.612 10.234 1.00 25.24 26 LEU Y N 1
ATOM 5661 C CA . LEU D 2 27 ? 38.105 73.606 10.761 1.00 25.69 26 LEU Y CA 1
ATOM 5662 C C . LEU D 2 27 ? 36.970 73.267 9.766 1.00 24.97 26 LEU Y C 1
ATOM 5663 O O . LEU D 2 27 ? 36.310 72.208 9.854 1.00 24.43 26 LEU Y O 1
ATOM 5668 N N . GLN D 2 28 ? 36.756 74.163 8.802 1.00 24.13 27 GLN Y N 1
ATOM 5669 C CA . GLN D 2 28 ? 35.713 73.961 7.784 1.00 23.49 27 GLN Y CA 1
ATOM 5670 C C . GLN D 2 28 ? 36.165 73.111 6.618 1.00 23.55 27 GLN Y C 1
ATOM 5671 O O . GLN D 2 28 ? 35.325 72.684 5.792 1.00 25.72 27 GLN Y O 1
ATOM 5677 N N . GLN D 2 29 ? 37.475 72.899 6.526 1.00 21.89 28 GLN Y N 1
ATOM 5678 C CA . GLN D 2 29 ? 38.139 72.351 5.332 1.00 22.77 28 GLN Y CA 1
ATOM 5679 C C . GLN D 2 29 ? 38.929 71.084 5.619 1.00 21.49 28 GLN Y C 1
ATOM 5680 O O . GLN D 2 29 ? 39.081 70.257 4.726 1.00 20.45 28 GLN Y O 1
ATOM 5686 N N . CYS D 2 30 ? 39.473 70.960 6.833 1.00 18.67 29 CYS Y N 1
ATOM 5687 C CA . CYS D 2 30 ? 40.470 69.886 7.111 1.00 20.27 29 CYS Y CA 1
ATOM 5688 C C . CYS D 2 30 ? 39.839 68.499 7.286 1.00 20.33 29 CYS Y C 1
ATOM 5689 O O . CYS D 2 30 ? 38.806 68.360 7.963 1.00 18.87 29 CYS Y O 1
ATOM 5692 N N . GLN D 2 31 ? 40.464 67.498 6.660 1.00 19.59 30 GLN Y N 1
ATOM 5693 C CA . GLN D 2 31 ? 40.112 66.085 6.838 1.00 22.49 30 GLN Y CA 1
ATOM 5694 C C . GLN D 2 31 ? 40.518 65.633 8.258 1.00 19.55 30 GLN Y C 1
ATOM 5695 O O . GLN D 2 31 ? 39.863 64.810 8.869 1.00 18.57 30 GLN Y O 1
ATOM 5701 N N . VAL D 2 32 ? 41.624 66.170 8.755 1.00 17.58 31 VAL Y N 1
ATOM 5702 C CA . VAL D 2 32 ? 42.135 65.800 10.076 1.00 18.42 31 VAL Y CA 1
ATOM 5703 C C . VAL D 2 32 ? 42.345 67.102 10.872 1.00 18.27 31 VAL Y C 1
ATOM 5704 O O . VAL D 2 32 ? 43.038 68.039 10.418 1.00 18.01 31 VAL Y O 1
ATOM 5708 N N . VAL D 2 33 ? 41.704 67.171 12.032 1.00 18.05 32 VAL Y N 1
ATOM 5709 C CA . VAL D 2 33 ? 41.840 68.307 12.949 1.00 17.35 32 VAL Y CA 1
ATOM 5710 C C . VAL D 2 33 ? 42.296 67.746 14.295 1.00 18.15 32 VAL Y C 1
ATOM 5711 O O . VAL D 2 33 ? 41.567 66.984 14.923 1.00 18.10 32 VAL Y O 1
ATOM 5715 N N . ARG D 2 34 ? 43.495 68.137 14.720 1.00 16.15 33 ARG Y N 1
ATOM 5716 C CA . ARG D 2 34 ? 43.902 67.863 16.072 1.00 18.67 33 ARG Y CA 1
ATOM 5717 C C . ARG D 2 34 ? 44.271 69.162 16.805 1.00 18.23 33 ARG Y C 1
ATOM 5718 O O . ARG D 2 34 ? 45.124 69.947 16.365 1.00 18.12 33 ARG Y O 1
ATOM 5726 N N . LEU D 2 35 ? 43.590 69.373 17.925 1.00 19.52 34 LEU Y N 1
ATOM 5727 C CA . LEU D 2 35 ? 43.815 70.523 18.791 1.00 20.66 34 LEU Y CA 1
ATOM 5728 C C . LEU D 2 35 ? 43.973 69.999 20.219 1.00 21.17 34 LEU Y C 1
ATOM 5729 O O . LEU D 2 35 ? 42.982 69.811 20.923 1.00 21.15 34 LEU Y O 1
ATOM 5734 N N . ASP D 2 36 ? 45.227 69.696 20.576 1.00 20.55 35 ASP Y N 1
ATOM 5735 C CA . ASP D 2 36 ? 45.580 68.926 21.765 1.00 21.85 35 ASP Y CA 1
ATOM 5736 C C . ASP D 2 36 ? 46.174 69.899 22.802 1.00 20.82 35 ASP Y C 1
ATOM 5737 O O . ASP D 2 36 ? 47.185 70.548 22.532 1.00 22.67 35 ASP Y O 1
ATOM 5742 N N . ASP D 2 37 ? 45.533 70.009 23.960 1.00 19.02 36 ASP Y N 1
ATOM 5743 C CA . ASP D 2 37 ? 46.035 70.880 25.045 1.00 23.57 36 ASP Y CA 1
ATOM 5744 C C . ASP D 2 37 ? 46.238 72.330 24.537 1.00 22.89 36 ASP Y C 1
ATOM 5745 O O . ASP D 2 37 ? 47.333 72.890 24.646 1.00 23.45 36 ASP Y O 1
ATOM 5750 N N . CYS D 2 38 ? 45.181 72.908 23.969 1.00 25.22 37 CYS Y N 1
ATOM 5751 C CA . CYS D 2 38 ? 45.243 74.266 23.388 1.00 27.71 37 CYS Y CA 1
ATOM 5752 C C . CYS D 2 38 ? 44.331 75.222 24.136 1.00 29.99 37 CYS Y C 1
ATOM 5753 O O . CYS D 2 38 ? 43.833 76.185 23.561 1.00 29.05 37 CYS Y O 1
ATOM 5756 N N . GLY D 2 39 ? 44.109 74.926 25.411 1.00 31.70 38 GLY Y N 1
ATOM 5757 C CA . GLY D 2 39 ? 43.241 75.710 26.277 1.00 34.29 38 GLY Y CA 1
ATOM 5758 C C . GLY D 2 39 ? 41.832 75.937 25.759 1.00 35.69 38 GLY Y C 1
ATOM 5759 O O . GLY D 2 39 ? 41.266 76.996 25.998 1.00 38.02 38 GLY Y O 1
ATOM 5760 N N . LEU D 2 40 ? 41.262 74.964 25.053 1.00 34.05 39 LEU Y N 1
ATOM 5761 C CA . LEU D 2 40 ? 39.888 75.100 24.551 1.00 34.78 39 LEU Y CA 1
ATOM 5762 C C . LEU D 2 40 ? 38.811 75.161 25.647 1.00 36.69 39 LEU Y C 1
ATOM 5763 O O . LEU D 2 40 ? 38.858 74.445 26.640 1.00 34.74 39 LEU Y O 1
ATOM 5768 N N . THR D 2 41 ? 37.828 76.016 25.383 1.00 39.69 40 THR Y N 1
ATOM 5769 C CA . THR D 2 41 ? 36.755 76.397 26.297 1.00 42.79 40 THR Y CA 1
ATOM 5770 C C . THR D 2 41 ? 35.396 76.020 25.717 1.00 43.75 40 THR Y C 1
ATOM 5771 O O . THR D 2 41 ? 35.309 75.524 24.596 1.00 42.56 40 THR Y O 1
ATOM 5775 N N . GLU D 2 42 ? 34.335 76.320 26.470 1.00 45.40 41 GLU Y N 1
ATOM 5776 C CA . GLU D 2 42 ? 32.973 76.229 25.954 1.00 46.01 41 GLU Y CA 1
ATOM 5777 C C . GLU D 2 42 ? 32.712 77.131 24.760 1.00 44.65 41 GLU Y C 1
ATOM 5778 O O . GLU D 2 42 ? 32.139 76.665 23.784 1.00 45.17 41 GLU Y O 1
ATOM 5784 N N . ALA D 2 43 ? 33.158 78.396 24.813 1.00 43.26 42 ALA Y N 1
ATOM 5785 C CA . ALA D 2 43 ? 32.921 79.356 23.712 1.00 40.48 42 ALA Y CA 1
ATOM 5786 C C . ALA D 2 43 ? 33.548 78.865 22.450 1.00 39.90 42 ALA Y C 1
ATOM 5787 O O . ALA D 2 43 ? 33.020 79.072 21.342 1.00 40.48 42 ALA Y O 1
ATOM 5789 N N . ARG D 2 44 ? 34.690 78.207 22.608 1.00 36.81 43 ARG Y N 1
ATOM 5790 C CA . ARG D 2 44 ? 35.369 77.713 21.453 1.00 34.08 43 ARG Y CA 1
ATOM 5791 C C . ARG D 2 44 ? 34.682 76.463 20.892 1.00 32.42 43 ARG Y C 1
ATOM 5792 O O . ARG D 2 44 ? 34.758 76.242 19.695 1.00 31.07 43 ARG Y O 1
ATOM 5800 N N . CYS D 2 45 ? 33.945 75.727 21.742 1.00 31.12 44 CYS Y N 1
ATOM 5801 C CA . CYS D 2 45 ? 33.179 74.548 21.311 1.00 29.72 44 CYS Y CA 1
ATOM 5802 C C . CYS D 2 45 ? 32.035 74.908 20.376 1.00 29.27 44 CYS Y C 1
ATOM 5803 O O . CYS D 2 45 ? 31.758 74.157 19.462 1.00 27.44 44 CYS Y O 1
ATOM 5806 N N . LYS D 2 46 ? 31.356 76.039 20.602 1.00 31.53 45 LYS Y N 1
ATOM 5807 C CA . LYS D 2 46 ? 30.277 76.468 19.673 1.00 30.74 45 LYS Y CA 1
ATOM 5808 C C . LYS D 2 46 ? 30.876 76.863 18.333 1.00 27.23 45 LYS Y C 1
ATOM 5809 O O . LYS D 2 46 ? 30.325 76.521 17.295 1.00 26.28 45 LYS Y O 1
ATOM 5815 N N . ASP D 2 47 ? 32.020 77.541 18.375 1.00 25.05 46 ASP Y N 1
ATOM 5816 C CA . ASP D 2 47 ? 32.803 77.817 17.180 1.00 25.65 46 ASP Y CA 1
ATOM 5817 C C . ASP D 2 47 ? 33.077 76.530 16.443 1.00 24.29 46 ASP Y C 1
ATOM 5818 O O . ASP D 2 47 ? 32.764 76.414 15.278 1.00 22.54 46 ASP Y O 1
ATOM 5823 N N . ILE D 2 48 ? 33.642 75.543 17.145 1.00 25.49 47 ILE Y N 1
ATOM 5824 C CA . ILE D 2 48 ? 34.050 74.264 16.516 1.00 24.24 47 ILE Y CA 1
ATOM 5825 C C . ILE D 2 48 ? 32.840 73.603 15.918 1.00 23.76 47 ILE Y C 1
ATOM 5826 O O . ILE D 2 48 ? 32.872 73.165 14.749 1.00 23.91 47 ILE Y O 1
ATOM 5831 N N . SER D 2 49 ? 31.776 73.508 16.721 1.00 22.42 48 SER Y N 1
ATOM 5832 C CA . SER D 2 49 ? 30.511 72.901 16.273 1.00 23.52 48 SER Y CA 1
ATOM 5833 C C . SER D 2 49 ? 30.060 73.513 14.941 1.00 23.54 48 SER Y C 1
ATOM 5834 O O . SER D 2 49 ? 29.769 72.792 13.962 1.00 22.22 48 SER Y O 1
ATOM 5837 N N . SER D 2 50 ? 29.997 74.841 14.885 1.00 24.01 49 SER Y N 1
ATOM 5838 C CA . SER D 2 50 ? 29.462 75.452 13.658 1.00 27.12 49 SER Y CA 1
ATOM 5839 C C . SER D 2 50 ? 30.412 75.309 12.471 1.00 25.94 49 SER Y C 1
ATOM 5840 O O . SER D 2 50 ? 29.948 75.158 11.323 1.00 26.01 49 SER Y O 1
ATOM 5843 N N . ALA D 2 51 ? 31.723 75.290 12.738 1.00 24.59 50 ALA Y N 1
ATOM 5844 C CA . ALA D 2 51 ? 32.710 75.120 11.681 1.00 24.69 50 ALA Y CA 1
ATOM 5845 C C . ALA D 2 51 ? 32.634 73.708 11.118 1.00 25.71 50 ALA Y C 1
ATOM 5846 O O . ALA D 2 51 ? 32.634 73.505 9.898 1.00 25.17 50 ALA Y O 1
ATOM 5848 N N . LEU D 2 52 ? 32.567 72.724 12.015 1.00 26.63 51 LEU Y N 1
ATOM 5849 C CA . LEU D 2 52 ? 32.541 71.319 11.600 1.00 26.59 51 LEU Y CA 1
ATOM 5850 C C . LEU D 2 52 ? 31.283 70.975 10.844 1.00 27.31 51 LEU Y C 1
ATOM 5851 O O . LEU D 2 52 ? 31.310 70.157 9.898 1.00 26.95 51 LEU Y O 1
ATOM 5856 N N . ARG D 2 53 ? 30.176 71.625 11.193 1.00 28.25 52 ARG Y N 1
ATOM 5857 C CA . ARG D 2 53 ? 28.921 71.290 10.513 1.00 31.43 52 ARG Y CA 1
ATOM 5858 C C . ARG D 2 53 ? 28.973 71.518 9.001 1.00 28.47 52 ARG Y C 1
ATOM 5859 O O . ARG D 2 53 ? 28.278 70.816 8.260 1.00 27.92 52 ARG Y O 1
ATOM 5867 N N . VAL D 2 54 ? 29.805 72.461 8.527 1.00 26.89 53 VAL Y N 1
ATOM 5868 C CA . VAL D 2 54 ? 29.929 72.703 7.071 1.00 26.27 53 VAL Y CA 1
ATOM 5869 C C . VAL D 2 54 ? 31.173 72.012 6.434 1.00 25.65 53 VAL Y C 1
ATOM 5870 O O . VAL D 2 54 ? 31.519 72.265 5.291 1.00 23.42 53 VAL Y O 1
ATOM 5874 N N . ASN D 2 55 ? 31.843 71.148 7.201 1.00 25.48 54 ASN Y N 1
ATOM 5875 C CA . ASN D 2 55 ? 33.054 70.498 6.714 1.00 27.03 54 ASN Y CA 1
ATOM 5876 C C . ASN D 2 55 ? 32.617 69.166 6.123 1.00 30.90 54 ASN Y C 1
ATOM 5877 O O . ASN D 2 55 ? 32.193 68.293 6.848 1.00 31.22 54 ASN Y O 1
ATOM 5882 N N . PRO D 2 56 ? 32.741 69.006 4.801 1.00 34.80 55 PRO Y N 1
ATOM 5883 C CA . PRO D 2 56 ? 32.435 67.723 4.176 1.00 35.48 55 PRO Y CA 1
ATOM 5884 C C . PRO D 2 56 ? 33.650 66.763 4.076 1.00 34.54 55 PRO Y C 1
ATOM 5885 O O . PRO D 2 56 ? 33.545 65.697 3.470 1.00 38.22 55 PRO Y O 1
ATOM 5889 N N . ALA D 2 57 ? 34.805 67.159 4.604 1.00 30.21 56 ALA Y N 1
ATOM 5890 C CA . ALA D 2 57 ? 36.015 66.355 4.468 1.00 27.50 56 ALA Y CA 1
ATOM 5891 C C . ALA D 2 57 ? 36.321 65.597 5.772 1.00 25.40 56 ALA Y C 1
ATOM 5892 O O . ALA D 2 57 ? 37.108 64.649 5.764 1.00 24.20 56 ALA Y O 1
ATOM 5894 N N . LEU D 2 58 ? 35.711 66.022 6.873 1.00 23.27 57 LEU Y N 1
ATOM 5895 C CA . LEU D 2 58 ? 36.171 65.585 8.216 1.00 23.63 57 LEU Y CA 1
ATOM 5896 C C . LEU D 2 58 ? 36.193 64.078 8.420 1.00 20.49 57 LEU Y C 1
ATOM 5897 O O . LEU D 2 58 ? 35.128 63.443 8.436 1.00 23.34 57 LEU Y O 1
ATOM 5902 N N . ALA D 2 59 ? 37.383 63.509 8.611 1.00 19.33 58 ALA Y N 1
ATOM 5903 C CA . ALA D 2 59 ? 37.510 62.070 8.931 1.00 18.40 58 ALA Y CA 1
ATOM 5904 C C . ALA D 2 59 ? 37.954 61.854 10.382 1.00 19.17 58 ALA Y C 1
ATOM 5905 O O . ALA D 2 59 ? 37.550 60.876 11.027 1.00 18.89 58 ALA Y O 1
ATOM 5907 N N . GLU D 2 60 ? 38.769 62.777 10.881 1.00 18.67 59 GLU Y N 1
ATOM 5908 C CA . GLU D 2 60 ? 39.370 62.679 12.206 1.00 21.42 59 GLU Y CA 1
ATOM 5909 C C . GLU D 2 60 ? 39.353 63.964 13.012 1.00 20.23 59 GLU Y C 1
ATOM 5910 O O . GLU D 2 60 ? 39.857 65.023 12.586 1.00 18.64 59 GLU Y O 1
ATOM 5916 N N . LEU D 2 61 ? 38.805 63.839 14.207 1.00 18.08 60 LEU Y N 1
ATOM 5917 C CA . LEU D 2 61 ? 38.739 64.944 15.129 1.00 19.07 60 LEU Y CA 1
ATOM 5918 C C . LEU D 2 61 ? 39.348 64.520 16.468 1.00 19.07 60 LEU Y C 1
ATOM 5919 O O . LEU D 2 61 ? 38.880 63.574 17.090 1.00 20.19 60 LEU Y O 1
ATOM 5924 N N . ASN D 2 62 ? 40.394 65.228 16.875 1.00 19.02 61 ASN Y N 1
ATOM 5925 C CA . ASN D 2 62 ? 41.114 64.922 18.122 1.00 21.34 61 ASN Y CA 1
ATOM 5926 C C . ASN D 2 62 ? 41.191 66.198 18.980 1.00 19.77 61 ASN Y C 1
ATOM 5927 O O . ASN D 2 62 ? 41.890 67.126 18.632 1.00 18.72 61 ASN Y O 1
ATOM 5932 N N . LEU D 2 63 ? 40.478 66.222 20.102 1.00 20.55 62 LEU Y N 1
ATOM 5933 C CA . LEU D 2 63 ? 40.438 67.397 20.961 1.00 21.27 62 LEU Y CA 1
ATOM 5934 C C . LEU D 2 63 ? 41.001 67.107 22.368 1.00 21.75 62 LEU Y C 1
ATOM 5935 O O . LEU D 2 63 ? 40.638 67.747 23.347 1.00 21.42 62 LEU Y O 1
ATOM 5940 N N . ARG D 2 64 ? 41.883 66.125 22.428 1.00 21.56 63 ARG Y N 1
ATOM 5941 C CA . ARG D 2 64 ? 42.495 65.653 23.677 1.00 22.04 63 ARG Y CA 1
ATOM 5942 C C . ARG D 2 64 ? 42.997 66.806 24.556 1.00 20.11 63 ARG Y C 1
ATOM 5943 O O . ARG D 2 64 ? 43.575 67.769 24.045 1.00 20.13 63 ARG Y O 1
ATOM 5951 N N . SER D 2 65 ? 42.854 66.643 25.867 1.00 17.87 64 SER Y N 1
ATOM 5952 C CA . SER D 2 65 ? 43.499 67.481 26.875 1.00 18.96 64 SER Y CA 1
ATOM 5953 C C . SER D 2 65 ? 43.064 68.941 26.853 1.00 21.53 64 SER Y C 1
ATOM 5954 O O . SER D 2 65 ? 43.887 69.846 26.988 1.00 22.23 64 SER Y O 1
ATOM 5957 N N . ASN D 2 66 ? 41.759 69.154 26.695 1.00 19.12 65 ASN Y N 1
ATOM 5958 C CA . ASN D 2 66 ? 41.183 70.468 26.815 1.00 21.13 65 ASN Y CA 1
ATOM 5959 C C . ASN D 2 66 ? 40.048 70.299 27.778 1.00 23.98 65 ASN Y C 1
ATOM 5960 O O . ASN D 2 66 ? 39.354 69.290 27.728 1.00 24.67 65 ASN Y O 1
ATOM 5965 N N . GLU D 2 67 ? 39.833 71.281 28.644 1.00 25.93 66 GLU Y N 1
ATOM 5966 C CA . GLU D 2 67 ? 38.793 71.178 29.653 1.00 28.78 66 GLU Y CA 1
ATOM 5967 C C . GLU D 2 67 ? 37.450 71.539 29.030 1.00 26.83 66 GLU Y C 1
ATOM 5968 O O . GLU D 2 67 ? 36.909 72.602 29.299 1.00 29.40 66 GLU Y O 1
ATOM 5974 N N . LEU D 2 68 ? 36.932 70.676 28.165 1.00 25.97 67 LEU Y N 1
ATOM 5975 C CA . LEU D 2 68 ? 35.663 70.951 27.493 1.00 24.71 67 LEU Y CA 1
ATOM 5976 C C . LEU D 2 68 ? 34.454 70.811 28.421 1.00 25.63 67 LEU Y C 1
ATOM 5977 O O . LEU D 2 68 ? 33.561 71.647 28.394 1.00 25.77 67 LEU Y O 1
ATOM 5982 N N . GLY D 2 69 ? 34.430 69.741 29.214 1.00 25.64 68 GLY Y N 1
ATOM 5983 C CA . GLY D 2 69 ? 33.332 69.452 30.111 1.00 26.81 68 GLY Y CA 1
ATOM 5984 C C . GLY D 2 69 ? 32.204 68.817 29.334 1.00 26.96 68 GLY Y C 1
ATOM 5985 O O . GLY D 2 69 ? 32.204 68.797 28.094 1.00 25.64 68 GLY Y O 1
ATOM 5986 N N . ASP D 2 70 ? 31.236 68.293 30.067 1.00 27.44 69 ASP Y N 1
ATOM 5987 C CA . ASP D 2 70 ? 30.081 67.646 29.485 1.00 31.46 69 ASP Y CA 1
ATOM 5988 C C . ASP D 2 70 ? 29.364 68.545 28.500 1.00 30.94 69 ASP Y C 1
ATOM 5989 O O . ASP D 2 70 ? 28.801 68.073 27.493 1.00 32.35 69 ASP Y O 1
ATOM 5994 N N . VAL D 2 71 ? 29.406 69.840 28.783 1.00 32.03 70 VAL Y N 1
ATOM 5995 C CA . VAL D 2 71 ? 28.679 70.816 27.990 1.00 32.86 70 VAL Y CA 1
ATOM 5996 C C . VAL D 2 71 ? 29.452 71.109 26.728 1.00 30.79 70 VAL Y C 1
ATOM 5997 O O . VAL D 2 71 ? 28.884 71.036 25.646 1.00 31.58 70 VAL Y O 1
ATOM 6001 N N . GLY D 2 72 ? 30.735 71.443 26.880 1.00 32.18 71 GLY Y N 1
ATOM 6002 C CA . GLY D 2 72 ? 31.633 71.624 25.733 1.00 32.27 71 GLY Y CA 1
ATOM 6003 C C . GLY D 2 72 ? 31.528 70.461 24.751 1.00 30.68 71 GLY Y C 1
ATOM 6004 O O . GLY D 2 72 ? 31.325 70.655 23.542 1.00 31.37 71 GLY Y O 1
ATOM 6005 N N . VAL D 2 73 ? 31.603 69.246 25.275 1.00 29.93 72 VAL Y N 1
ATOM 6006 C CA . VAL D 2 73 ? 31.575 68.045 24.441 1.00 27.81 72 VAL Y CA 1
ATOM 6007 C C . VAL D 2 73 ? 30.227 67.952 23.743 1.00 27.84 72 VAL Y C 1
ATOM 6008 O O . VAL D 2 73 ? 30.160 67.682 22.530 1.00 23.65 72 VAL Y O 1
ATOM 6012 N N . HIS D 2 74 ? 29.154 68.175 24.505 1.00 28.38 73 HIS Y N 1
ATOM 6013 C CA . HIS D 2 74 ? 27.796 68.110 23.933 1.00 32.43 73 HIS Y CA 1
ATOM 6014 C C . HIS D 2 74 ? 27.672 69.031 22.705 1.00 32.19 73 HIS Y C 1
ATOM 6015 O O . HIS D 2 74 ? 27.146 68.644 21.651 1.00 31.99 73 HIS Y O 1
ATOM 6022 N N . CYS D 2 75 ? 28.198 70.234 22.869 1.00 38.09 74 CYS Y N 1
ATOM 6023 C CA . CYS D 2 75 ? 28.289 71.215 21.799 1.00 37.32 74 CYS Y CA 1
ATOM 6024 C C . CYS D 2 75 ? 29.015 70.668 20.555 1.00 34.63 74 CYS Y C 1
ATOM 6025 O O . CYS D 2 75 ? 28.458 70.709 19.453 1.00 34.09 74 CYS Y O 1
ATOM 6028 N N . VAL D 2 76 ? 30.223 70.123 20.742 1.00 30.88 75 VAL Y N 1
ATOM 6029 C CA . VAL D 2 76 ? 31.043 69.642 19.615 1.00 29.62 75 VAL Y CA 1
ATOM 6030 C C . VAL D 2 76 ? 30.297 68.572 18.840 1.00 30.95 75 VAL Y C 1
ATOM 6031 O O . VAL D 2 76 ? 30.227 68.630 17.604 1.00 30.94 75 VAL Y O 1
ATOM 6035 N N . LEU D 2 77 ? 29.688 67.641 19.574 1.00 30.21 76 LEU Y N 1
ATOM 6036 C CA . LEU D 2 77 ? 29.010 66.490 18.971 1.00 32.16 76 LEU Y CA 1
ATOM 6037 C C . LEU D 2 77 ? 27.838 66.857 18.048 1.00 32.14 76 LEU Y C 1
ATOM 6038 O O . LEU D 2 77 ? 27.568 66.164 17.065 1.00 31.22 76 LEU Y O 1
ATOM 6043 N N . GLN D 2 78 ? 27.129 67.928 18.386 1.00 32.62 77 GLN Y N 1
ATOM 6044 C CA . GLN D 2 78 ? 26.048 68.420 17.533 1.00 33.03 77 GLN Y CA 1
ATOM 6045 C C . GLN D 2 78 ? 26.569 68.870 16.172 1.00 31.78 77 GLN Y C 1
ATOM 6046 O O . GLN D 2 78 ? 25.893 68.675 15.171 1.00 31.47 77 GLN Y O 1
ATOM 6052 N N . GLY D 2 79 ? 27.779 69.436 16.130 1.00 31.80 78 GLY Y N 1
ATOM 6053 C CA . GLY D 2 79 ? 28.456 69.723 14.859 1.00 32.09 78 GLY Y CA 1
ATOM 6054 C C . GLY D 2 79 ? 28.600 68.499 13.957 1.00 32.84 78 GLY Y C 1
ATOM 6055 O O . GLY D 2 79 ? 28.677 68.625 12.729 1.00 33.06 78 GLY Y O 1
ATOM 6056 N N . LEU D 2 80 ? 28.612 67.311 14.566 1.00 32.22 79 LEU Y N 1
ATOM 6057 C CA . LEU D 2 80 ? 28.801 66.049 13.819 1.00 31.70 79 LEU Y CA 1
ATOM 6058 C C . LEU D 2 80 ? 27.504 65.431 13.284 1.00 33.80 79 LEU Y C 1
ATOM 6059 O O . LEU D 2 80 ? 27.538 64.531 12.430 1.00 33.67 79 LEU Y O 1
ATOM 6064 N N . GLN D 2 81 ? 26.358 65.881 13.782 1.00 35.90 80 GLN Y N 1
ATOM 6065 C CA . GLN D 2 81 ? 25.092 65.313 13.293 1.00 39.19 80 GLN Y CA 1
ATOM 6066 C C . GLN D 2 81 ? 24.594 66.017 12.031 1.00 40.14 80 GLN Y C 1
ATOM 6067 O O . GLN D 2 81 ? 23.652 66.792 12.073 1.00 42.41 80 GLN Y O 1
ATOM 6073 N N . THR D 2 82 ? 25.273 65.770 10.920 1.00 40.73 81 THR Y N 1
ATOM 6074 C CA . THR D 2 82 ? 24.830 66.240 9.612 1.00 41.73 81 THR Y CA 1
ATOM 6075 C C . THR D 2 82 ? 24.723 65.028 8.679 1.00 43.23 81 THR Y C 1
ATOM 6076 O O . THR D 2 82 ? 25.399 64.009 8.902 1.00 41.85 81 THR Y O 1
ATOM 6080 N N . PRO D 2 83 ? 23.874 65.126 7.637 1.00 43.41 82 PRO Y N 1
ATOM 6081 C CA . PRO D 2 83 ? 23.600 63.963 6.793 1.00 43.19 82 PRO Y CA 1
ATOM 6082 C C . PRO D 2 83 ? 24.816 63.574 5.960 1.00 42.04 82 PRO Y C 1
ATOM 6083 O O . PRO D 2 83 ? 24.868 62.462 5.443 1.00 42.21 82 PRO Y O 1
ATOM 6087 N N . SER D 2 84 ? 25.781 64.477 5.818 1.00 40.62 83 SER Y N 1
ATOM 6088 C CA . SER D 2 84 ? 26.984 64.130 5.063 1.00 41.73 83 SER Y CA 1
ATOM 6089 C C . SER D 2 84 ? 28.206 63.840 5.950 1.00 39.62 83 SER Y C 1
ATOM 6090 O O . SER D 2 84 ? 29.323 63.699 5.439 1.00 38.47 83 SER Y O 1
ATOM 6093 N N . CYS D 2 85 ? 27.986 63.767 7.262 1.00 38.27 84 CYS Y N 1
ATOM 6094 C CA . CYS D 2 85 ? 29.064 63.466 8.228 1.00 34.90 84 CYS Y CA 1
ATOM 6095 C C . CYS D 2 85 ? 29.751 62.171 7.883 1.00 31.82 84 CYS Y C 1
ATOM 6096 O O . CYS D 2 85 ? 29.101 61.149 7.660 1.00 32.48 84 CYS Y O 1
ATOM 6099 N N . LYS D 2 86 ? 31.074 62.219 7.824 1.00 28.56 85 LYS Y N 1
ATOM 6100 C CA . LYS D 2 86 ? 31.838 61.039 7.466 1.00 26.98 85 LYS Y CA 1
ATOM 6101 C C . LYS D 2 86 ? 32.938 60.771 8.491 1.00 23.81 85 LYS Y C 1
ATOM 6102 O O . LYS D 2 86 ? 33.870 60.030 8.209 1.00 23.42 85 LYS Y O 1
ATOM 6108 N N . ILE D 2 87 ? 32.830 61.379 9.667 1.00 23.51 86 ILE Y N 1
ATOM 6109 C CA . ILE D 2 87 ? 33.844 61.223 10.718 1.00 22.09 86 ILE Y CA 1
ATOM 6110 C C . ILE D 2 87 ? 34.112 59.748 10.976 1.00 21.35 86 ILE Y C 1
ATOM 6111 O O . ILE D 2 87 ? 33.176 58.963 11.060 1.00 21.86 86 ILE Y O 1
ATOM 6116 N N . GLN D 2 88 ? 35.389 59.367 11.028 1.00 19.97 87 GLN Y N 1
ATOM 6117 C CA . GLN D 2 88 ? 35.773 57.978 11.293 1.00 19.70 87 GLN Y CA 1
ATOM 6118 C C . GLN D 2 88 ? 36.480 57.774 12.627 1.00 21.25 87 GLN Y C 1
ATOM 6119 O O . GLN D 2 88 ? 36.443 56.644 13.173 1.00 19.27 87 GLN Y O 1
ATOM 6125 N N . LYS D 2 89 ? 37.168 58.821 13.104 1.00 19.47 88 LYS Y N 1
ATOM 6126 C CA . LYS D 2 89 ? 37.953 58.745 14.330 1.00 22.35 88 LYS Y CA 1
ATOM 6127 C C . LYS D 2 89 ? 37.707 59.988 15.202 1.00 19.90 88 LYS Y C 1
ATOM 6128 O O . LYS D 2 89 ? 37.796 61.129 14.745 1.00 17.32 88 LYS Y O 1
ATOM 6134 N N . LEU D 2 90 ? 37.432 59.758 16.476 1.00 19.70 89 LEU Y N 1
ATOM 6135 C CA . LEU D 2 90 ? 37.120 60.843 17.370 1.00 18.62 89 LEU Y CA 1
ATOM 6136 C C . LEU D 2 90 ? 37.832 60.611 18.689 1.00 20.26 89 LEU Y C 1
ATOM 6137 O O . LEU D 2 90 ? 37.627 59.575 19.328 1.00 20.52 89 LEU Y O 1
ATOM 6142 N N . SER D 2 91 ? 38.659 61.567 19.089 1.00 17.41 90 SER Y N 1
ATOM 6143 C CA . SER D 2 91 ? 39.219 61.502 20.439 1.00 20.94 90 SER Y CA 1
ATOM 6144 C C . SER D 2 91 ? 38.745 62.627 21.353 1.00 22.07 90 SER Y C 1
ATOM 6145 O O . SER D 2 91 ? 38.911 63.812 21.044 1.00 21.74 90 SER Y O 1
ATOM 6148 N N . LEU D 2 92 ? 38.212 62.238 22.506 1.00 23.14 91 LEU Y N 1
ATOM 6149 C CA . LEU D 2 92 ? 37.865 63.177 23.567 1.00 21.65 91 LEU Y CA 1
ATOM 6150 C C . LEU D 2 92 ? 38.612 62.818 24.847 1.00 20.22 91 LEU Y C 1
ATOM 6151 O O . LEU D 2 92 ? 38.087 62.981 25.948 1.00 20.73 91 LEU Y O 1
ATOM 6156 N N . GLN D 2 93 ? 39.828 62.311 24.693 1.00 21.35 92 GLN Y N 1
ATOM 6157 C CA . GLN D 2 93 ? 40.648 61.895 25.827 1.00 22.83 92 GLN Y CA 1
ATOM 6158 C C . GLN D 2 93 ? 41.016 63.083 26.732 1.00 20.49 92 GLN Y C 1
ATOM 6159 O O . GLN D 2 93 ? 41.446 64.143 26.239 1.00 19.85 92 GLN Y O 1
ATOM 6165 N N . ASN D 2 94 ? 40.890 62.890 28.047 1.00 19.05 93 ASN Y N 1
ATOM 6166 C CA . ASN D 2 94 ? 41.283 63.930 29.003 1.00 20.77 93 ASN Y CA 1
ATOM 6167 C C . ASN D 2 94 ? 40.538 65.256 28.723 1.00 21.07 93 ASN Y C 1
ATOM 6168 O O . ASN D 2 94 ? 41.160 66.332 28.623 1.00 20.12 93 ASN Y O 1
ATOM 6173 N N . CYS D 2 95 ? 39.214 65.155 28.580 1.00 21.20 94 CYS Y N 1
ATOM 6174 C CA . CYS D 2 95 ? 38.381 66.322 28.210 1.00 24.65 94 CYS Y CA 1
ATOM 6175 C C . CYS D 2 95 ? 37.400 66.755 29.297 1.00 26.91 94 CYS Y C 1
ATOM 6176 O O . CYS D 2 95 ? 36.469 67.551 29.046 1.00 29.18 94 CYS Y O 1
ATOM 6179 N N . CYS D 2 96 ? 37.611 66.229 30.499 1.00 27.20 95 CYS Y N 1
ATOM 6180 C CA . CYS D 2 96 ? 36.733 66.460 31.638 1.00 27.73 95 CYS Y CA 1
ATOM 6181 C C . CYS D 2 96 ? 35.295 65.999 31.425 1.00 27.94 95 CYS Y C 1
ATOM 6182 O O . CYS D 2 96 ? 34.364 66.647 31.911 1.00 30.48 95 CYS Y O 1
ATOM 6185 N N . LEU D 2 97 ? 35.092 64.902 30.702 1.00 25.96 96 LEU Y N 1
ATOM 6186 C CA . LEU D 2 97 ? 33.783 64.293 30.645 1.00 27.95 96 LEU Y CA 1
ATOM 6187 C C . LEU D 2 97 ? 33.535 63.447 31.902 1.00 29.54 96 LEU Y C 1
ATOM 6188 O O . LEU D 2 97 ? 34.448 62.768 32.412 1.00 27.95 96 LEU Y O 1
ATOM 6193 N N . THR D 2 98 ? 32.283 63.465 32.353 1.00 30.65 97 THR Y N 1
ATOM 6194 C CA . THR D 2 98 ? 31.857 62.712 33.516 1.00 30.90 97 THR Y CA 1
ATOM 6195 C C . THR D 2 98 ? 30.685 61.833 33.122 1.00 31.63 97 THR Y C 1
ATOM 6196 O O . THR D 2 98 ? 30.167 61.932 32.001 1.00 30.22 97 THR Y O 1
ATOM 6200 N N . GLY D 2 99 ? 30.267 60.964 34.041 1.00 33.36 98 GLY Y N 1
ATOM 6201 C CA . GLY D 2 99 ? 29.058 60.160 33.845 1.00 35.97 98 GLY Y CA 1
ATOM 6202 C C . GLY D 2 99 ? 27.814 60.972 33.473 1.00 37.70 98 GLY Y C 1
ATOM 6203 O O . GLY D 2 99 ? 26.968 60.490 32.737 1.00 38.08 98 GLY Y O 1
ATOM 6204 N N . ALA D 2 100 ? 27.718 62.202 33.977 1.00 40.94 99 ALA Y N 1
ATOM 6205 C CA . ALA D 2 100 ? 26.625 63.141 33.635 1.00 42.90 99 ALA Y CA 1
ATOM 6206 C C . ALA D 2 100 ? 26.536 63.403 32.130 1.00 44.54 99 ALA Y C 1
ATOM 6207 O O . ALA D 2 100 ? 25.438 63.547 31.575 1.00 46.42 99 ALA Y O 1
ATOM 6209 N N . GLY D 2 101 ? 27.685 63.462 31.462 1.00 43.65 100 GLY Y N 1
ATOM 6210 C CA . GLY D 2 101 ? 27.691 63.691 30.024 1.00 43.20 100 GLY Y CA 1
ATOM 6211 C C . GLY D 2 101 ? 27.606 62.448 29.162 1.00 42.83 100 GLY Y C 1
ATOM 6212 O O . GLY D 2 101 ? 27.685 62.550 27.928 1.00 42.70 100 GLY Y O 1
ATOM 6213 N N . CYS D 2 102 ? 27.469 61.280 29.794 1.00 40.85 101 CYS Y N 1
ATOM 6214 C CA . CYS D 2 102 ? 27.451 60.013 29.057 1.00 39.68 101 CYS Y CA 1
ATOM 6215 C C . CYS D 2 102 ? 26.115 59.745 28.370 1.00 40.48 101 CYS Y C 1
ATOM 6216 O O . CYS D 2 102 ? 26.073 59.036 27.367 1.00 39.65 101 CYS Y O 1
ATOM 6219 N N . GLY D 2 103 ? 25.036 60.320 28.908 1.00 41.73 102 GLY Y N 1
ATOM 6220 C CA . GLY D 2 103 ? 23.696 60.213 28.313 1.00 42.20 102 GLY Y CA 1
ATOM 6221 C C . GLY D 2 103 ? 23.675 60.754 26.897 1.00 43.42 102 GLY Y C 1
ATOM 6222 O O . GLY D 2 103 ? 23.319 60.042 25.945 1.00 43.27 102 GLY Y O 1
ATOM 6223 N N . VAL D 2 104 ? 24.091 62.011 26.752 1.00 44.07 103 VAL Y N 1
ATOM 6224 C CA . VAL D 2 104 ? 24.113 62.664 25.449 1.00 43.93 103 VAL Y CA 1
ATOM 6225 C C . VAL D 2 104 ? 25.098 61.989 24.491 1.00 43.41 103 VAL Y C 1
ATOM 6226 O O . VAL D 2 104 ? 24.797 61.818 23.303 1.00 42.72 103 VAL Y O 1
ATOM 6230 N N . LEU D 2 105 ? 26.265 61.597 25.014 1.00 42.26 104 LEU Y N 1
ATOM 6231 C CA . LEU D 2 105 ? 27.307 60.972 24.201 1.00 39.63 104 LEU Y CA 1
ATOM 6232 C C . LEU D 2 105 ? 26.771 59.671 23.660 1.00 38.02 104 LEU Y C 1
ATOM 6233 O O . LEU D 2 105 ? 26.842 59.423 22.460 1.00 37.55 104 LEU Y O 1
ATOM 6238 N N . SER D 2 106 ? 26.194 58.868 24.553 1.00 37.01 105 SER Y N 1
ATOM 6239 C CA . SER D 2 106 ? 25.547 57.597 24.215 1.00 37.62 105 SER Y CA 1
ATOM 6240 C C . SER D 2 106 ? 24.474 57.740 23.115 1.00 37.51 105 SER Y C 1
ATOM 6241 O O . SER D 2 106 ? 24.410 56.947 22.164 1.00 36.34 105 SER Y O 1
ATOM 6244 N N . SER D 2 107 ? 23.618 58.745 23.278 1.00 37.33 106 SER Y N 1
ATOM 6245 C CA . SER D 2 107 ? 22.567 59.007 22.308 1.00 38.16 106 SER Y CA 1
ATOM 6246 C C . SER D 2 107 ? 23.167 59.449 20.973 1.00 37.07 106 SER Y C 1
ATOM 6247 O O . SER D 2 107 ? 22.749 58.978 19.931 1.00 37.94 106 SER Y O 1
ATOM 6250 N N . THR D 2 108 ? 24.157 60.340 21.020 1.00 36.40 107 THR Y N 1
ATOM 6251 C CA . THR D 2 108 ? 24.884 60.764 19.812 1.00 37.28 107 THR Y CA 1
ATOM 6252 C C . THR D 2 108 ? 25.545 59.575 19.099 1.00 35.61 107 THR Y C 1
ATOM 6253 O O . THR D 2 108 ? 25.516 59.491 17.874 1.00 34.17 107 THR Y O 1
ATOM 6257 N N . LEU D 2 109 ? 26.120 58.655 19.875 1.00 36.45 108 LEU Y N 1
ATOM 6258 C CA . LEU D 2 109 ? 26.777 57.454 19.313 1.00 36.79 108 LEU Y CA 1
ATOM 6259 C C . LEU D 2 109 ? 25.869 56.605 18.415 1.00 38.65 108 LEU Y C 1
ATOM 6260 O O . LEU D 2 109 ? 26.345 55.925 17.481 1.00 41.07 108 LEU Y O 1
ATOM 6265 N N . ARG D 2 110 ? 24.563 56.659 18.675 1.00 38.41 109 ARG Y N 1
ATOM 6266 C CA . ARG D 2 110 ? 23.580 55.881 17.902 1.00 39.06 109 ARG Y CA 1
ATOM 6267 C C . ARG D 2 110 ? 23.360 56.470 16.503 1.00 37.20 109 ARG Y C 1
ATOM 6268 O O . ARG D 2 110 ? 22.825 55.799 15.624 1.00 39.25 109 ARG Y O 1
ATOM 6276 N N . THR D 2 111 ? 23.793 57.713 16.303 1.00 34.78 110 THR Y N 1
ATOM 6277 C CA . THR D 2 111 ? 23.524 58.473 15.085 1.00 34.75 110 THR Y CA 1
ATOM 6278 C C . THR D 2 111 ? 24.741 58.675 14.147 1.00 34.69 110 THR Y C 1
ATOM 6279 O O . THR D 2 111 ? 24.634 59.388 13.138 1.00 35.65 110 THR Y O 1
ATOM 6283 N N . LEU D 2 112 ? 25.880 58.047 14.456 1.00 32.08 111 LEU Y N 1
ATOM 6284 C CA . LEU D 2 112 ? 27.086 58.175 13.614 1.00 30.21 111 LEU Y CA 1
ATOM 6285 C C . LEU D 2 112 ? 27.668 56.850 13.096 1.00 28.29 111 LEU Y C 1
ATOM 6286 O O . LEU D 2 112 ? 28.727 56.411 13.589 1.00 25.46 111 LEU Y O 1
ATOM 6291 N N . PRO D 2 113 ? 26.989 56.200 12.114 1.00 26.13 112 PRO Y N 1
ATOM 6292 C CA . PRO D 2 113 ? 27.469 54.910 11.599 1.00 26.06 112 PRO Y CA 1
ATOM 6293 C C . PRO D 2 113 ? 28.844 54.935 10.951 1.00 25.70 112 PRO Y C 1
ATOM 6294 O O . PRO D 2 113 ? 29.483 53.887 10.865 1.00 25.22 112 PRO Y O 1
ATOM 6298 N N . THR D 2 114 ? 29.323 56.111 10.506 1.00 25.06 113 THR Y N 1
ATOM 6299 C CA . THR D 2 114 ? 30.669 56.165 9.897 1.00 23.71 113 THR Y CA 1
ATOM 6300 C C . THR D 2 114 ? 31.792 56.058 10.961 1.00 22.86 113 THR Y C 1
ATOM 6301 O O . THR D 2 114 ? 32.922 55.689 10.636 1.00 22.70 113 THR Y O 1
ATOM 6305 N N . LEU D 2 115 ? 31.462 56.395 12.207 1.00 21.67 114 LEU Y N 1
ATOM 6306 C CA . LEU D 2 115 ? 32.429 56.418 13.307 1.00 22.45 114 LEU Y CA 1
ATOM 6307 C C . LEU D 2 115 ? 32.976 55.031 13.623 1.00 22.08 114 LEU Y C 1
ATOM 6308 O O . LEU D 2 115 ? 32.226 54.102 13.900 1.00 21.98 114 LEU Y O 1
ATOM 6313 N N . GLN D 2 116 ? 34.296 54.892 13.553 1.00 20.10 115 GLN Y N 1
ATOM 6314 C CA . GLN D 2 116 ? 34.927 53.580 13.752 1.00 21.03 115 GLN Y CA 1
ATOM 6315 C C . GLN D 2 116 ? 35.787 53.518 15.001 1.00 20.84 115 GLN Y C 1
ATOM 6316 O O . GLN D 2 116 ? 35.996 52.428 15.565 1.00 21.54 115 GLN Y O 1
ATOM 6322 N N . GLU D 2 117 ? 36.274 54.678 15.426 1.00 18.42 116 GLU Y N 1
ATOM 6323 C CA . GLU D 2 117 ? 37.261 54.703 16.482 1.00 18.70 116 GLU Y CA 1
ATOM 6324 C C . GLU D 2 117 ? 36.977 55.820 17.473 1.00 16.88 116 GLU Y C 1
ATOM 6325 O O . GLU D 2 117 ? 36.756 56.974 17.102 1.00 17.33 116 GLU Y O 1
ATOM 6331 N N . LEU D 2 118 ? 36.954 55.482 18.751 1.00 16.13 117 LEU Y N 1
ATOM 6332 C CA . LEU D 2 118 ? 36.538 56.421 19.788 1.00 16.79 117 LEU Y CA 1
ATOM 6333 C C . LEU D 2 118 ? 37.453 56.350 20.993 1.00 18.16 117 LEU Y C 1
ATOM 6334 O O . LEU D 2 118 ? 37.614 55.275 21.578 1.00 16.98 117 LEU Y O 1
ATOM 6339 N N . HIS D 2 119 ? 38.078 57.474 21.339 1.00 16.68 118 HIS Y N 1
ATOM 6340 C CA . HIS D 2 119 ? 38.972 57.478 22.499 1.00 19.79 118 HIS Y CA 1
ATOM 6341 C C . HIS D 2 119 ? 38.323 58.293 23.603 1.00 21.04 118 HIS Y C 1
ATOM 6342 O O . HIS D 2 119 ? 38.066 59.483 23.424 1.00 20.76 118 HIS Y O 1
ATOM 6349 N N . LEU D 2 120 ? 38.099 57.632 24.743 1.00 21.87 119 LEU Y N 1
ATOM 6350 C CA . LEU D 2 120 ? 37.503 58.243 25.932 1.00 20.80 119 LEU Y CA 1
ATOM 6351 C C . LEU D 2 120 ? 38.382 58.157 27.165 1.00 23.03 119 LEU Y C 1
ATOM 6352 O O . LEU D 2 120 ? 37.931 58.500 28.278 1.00 20.63 119 LEU Y O 1
ATOM 6357 N N . SER D 2 121 ? 39.650 57.752 26.976 1.00 22.53 120 SER Y N 1
ATOM 6358 C CA . SER D 2 121 ? 40.574 57.616 28.102 1.00 22.58 120 SER Y CA 1
ATOM 6359 C C . SER D 2 121 ? 40.743 58.900 28.939 1.00 22.45 120 SER Y C 1
ATOM 6360 O O . SER D 2 121 ? 40.641 60.006 28.413 1.00 23.10 120 SER Y O 1
ATOM 6363 N N . ASP D 2 122 ? 41.046 58.733 30.226 1.00 19.81 121 ASP Y N 1
ATOM 6364 C CA . ASP D 2 122 ? 41.366 59.838 31.133 1.00 22.92 121 ASP Y CA 1
ATOM 6365 C C . ASP D 2 122 ? 40.140 60.779 31.332 1.00 20.57 121 ASP Y C 1
ATOM 6366 O O . ASP D 2 122 ? 40.267 62.009 31.371 1.00 22.77 121 ASP Y O 1
ATOM 6371 N N . ASN D 2 123 ? 38.960 60.181 31.417 1.00 23.83 122 ASN Y N 1
ATOM 6372 C CA . ASN D 2 123 ? 37.748 60.892 31.790 1.00 25.30 122 ASN Y CA 1
ATOM 6373 C C . ASN D 2 123 ? 37.116 60.075 32.917 1.00 27.13 122 ASN Y C 1
ATOM 6374 O O . ASN D 2 123 ? 37.026 58.832 32.827 1.00 24.86 122 ASN Y O 1
ATOM 6379 N N . LEU D 2 124 ? 36.645 60.764 33.961 1.00 28.34 123 LEU Y N 1
ATOM 6380 C CA . LEU D 2 124 ? 36.065 60.084 35.124 1.00 29.85 123 LEU Y CA 1
ATOM 6381 C C . LEU D 2 124 ? 34.665 59.608 34.750 1.00 30.45 123 LEU Y C 1
ATOM 6382 O O . LEU D 2 124 ? 33.692 60.254 35.104 1.00 31.74 123 LEU Y O 1
ATOM 6387 N N . LEU D 2 125 ? 34.559 58.522 33.974 1.00 28.53 124 LEU Y N 1
ATOM 6388 C CA . LEU D 2 125 ? 33.241 58.111 33.467 1.00 27.59 124 LEU Y CA 1
ATOM 6389 C C . LEU D 2 125 ? 32.474 57.345 34.556 1.00 29.52 124 LEU Y C 1
ATOM 6390 O O . LEU D 2 125 ? 31.264 57.539 34.745 1.00 28.16 124 LEU Y O 1
ATOM 6395 N N . GLY D 2 126 ? 33.199 56.484 35.277 1.00 29.30 125 GLY Y N 1
ATOM 6396 C CA . GLY D 2 126 ? 32.612 55.638 36.299 1.00 27.58 125 GLY Y CA 1
ATOM 6397 C C . GLY D 2 126 ? 31.772 54.577 35.645 1.00 29.45 125 GLY Y C 1
ATOM 6398 O O . GLY D 2 126 ? 31.495 54.661 34.454 1.00 29.01 125 GLY Y O 1
ATOM 6399 N N . ASP D 2 127 ? 31.394 53.569 36.434 1.00 31.18 126 ASP Y N 1
ATOM 6400 C CA . ASP D 2 127 ? 30.562 52.450 36.005 1.00 33.10 126 ASP Y CA 1
ATOM 6401 C C . ASP D 2 127 ? 29.191 52.844 35.448 1.00 34.13 126 ASP Y C 1
ATOM 6402 O O . ASP D 2 127 ? 28.742 52.291 34.423 1.00 32.61 126 ASP Y O 1
ATOM 6407 N N . ALA D 2 128 ? 28.536 53.793 36.129 1.00 36.46 127 ALA Y N 1
ATOM 6408 C CA . ALA D 2 128 ? 27.175 54.200 35.771 1.00 36.05 127 ALA Y CA 1
ATOM 6409 C C . ALA D 2 128 ? 27.214 54.841 34.390 1.00 34.37 127 ALA Y C 1
ATOM 6410 O O . ALA D 2 128 ? 26.447 54.461 33.505 1.00 33.50 127 ALA Y O 1
ATOM 6412 N N . GLY D 2 129 ? 28.142 55.785 34.207 1.00 33.82 128 GLY Y N 1
ATOM 6413 C CA . GLY D 2 129 ? 28.380 56.423 32.899 1.00 32.29 128 GLY Y CA 1
ATOM 6414 C C . GLY D 2 129 ? 28.686 55.431 31.784 1.00 31.56 128 GLY Y C 1
ATOM 6415 O O . GLY D 2 129 ? 28.138 55.513 30.689 1.00 31.66 128 GLY Y O 1
ATOM 6416 N N . LEU D 2 130 ? 29.550 54.466 32.063 1.00 31.49 129 LEU Y N 1
ATOM 6417 C CA . LEU D 2 130 ? 29.948 53.500 31.058 1.00 29.91 129 LEU Y CA 1
ATOM 6418 C C . LEU D 2 130 ? 28.750 52.664 30.638 1.00 31.30 129 LEU Y C 1
ATOM 6419 O O . LEU D 2 130 ? 28.577 52.368 29.467 1.00 30.40 129 LEU Y O 1
ATOM 6424 N N . GLN D 2 131 ? 27.933 52.263 31.611 1.00 33.42 130 GLN Y N 1
ATOM 6425 C CA . GLN D 2 131 ? 26.738 51.449 31.336 1.00 35.50 130 GLN Y CA 1
ATOM 6426 C C . GLN D 2 131 ? 25.759 52.222 30.433 1.00 34.23 130 GLN Y C 1
ATOM 6427 O O . GLN D 2 131 ? 25.179 51.663 29.531 1.00 32.95 130 GLN Y O 1
ATOM 6433 N N . LEU D 2 132 ? 25.634 53.519 30.681 1.00 35.81 131 LEU Y N 1
ATOM 6434 C CA . LEU D 2 132 ? 24.820 54.398 29.861 1.00 37.21 131 LEU Y CA 1
ATOM 6435 C C . LEU D 2 132 ? 25.336 54.481 28.422 1.00 37.21 131 LEU Y C 1
ATOM 6436 O O . LEU D 2 132 ? 24.556 54.479 27.486 1.00 39.89 131 LEU Y O 1
ATOM 6441 N N . LEU D 2 133 ? 26.653 54.527 28.259 1.00 35.46 132 LEU Y N 1
ATOM 6442 C CA . LEU D 2 133 ? 27.303 54.482 26.952 1.00 32.92 132 LEU Y CA 1
ATOM 6443 C C . LEU D 2 133 ? 27.059 53.186 26.201 1.00 31.24 132 LEU Y C 1
ATOM 6444 O O . LEU D 2 133 ? 26.839 53.198 24.978 1.00 30.22 132 LEU Y O 1
ATOM 6449 N N . CYS D 2 134 ? 27.137 52.057 26.912 1.00 30.23 133 CYS Y N 1
ATOM 6450 C CA . CYS D 2 134 ? 26.945 50.747 26.278 1.00 32.29 133 CYS Y CA 1
ATOM 6451 C C . CYS D 2 134 ? 25.543 50.590 25.707 1.00 32.08 133 CYS Y C 1
ATOM 6452 O O . CYS D 2 134 ? 25.358 49.882 24.727 1.00 30.36 133 CYS Y O 1
ATOM 6455 N N . GLU D 2 135 ? 24.572 51.274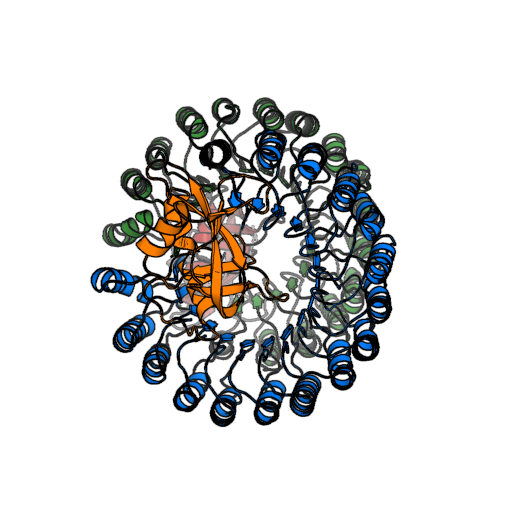 26.316 1.00 34.77 134 GLU Y N 1
ATOM 6456 C CA . GLU D 2 135 ? 23.212 51.353 25.747 1.00 36.44 134 GLU Y CA 1
ATOM 6457 C C . GLU D 2 135 ? 23.264 51.898 24.322 1.00 35.09 134 GLU Y C 1
ATOM 6458 O O . GLU D 2 135 ? 22.645 51.327 23.425 1.00 35.65 134 GLU Y O 1
ATOM 6464 N N . GLY D 2 136 ? 24.044 52.964 24.118 1.00 34.49 135 GLY Y N 1
ATOM 6465 C CA . GLY D 2 136 ? 24.319 53.502 22.782 1.00 33.48 135 GLY Y CA 1
ATOM 6466 C C . GLY D 2 136 ? 25.078 52.531 21.893 1.00 32.91 135 GLY Y C 1
ATOM 6467 O O . GLY D 2 136 ? 24.676 52.243 20.749 1.00 33.10 135 GLY Y O 1
ATOM 6468 N N . LEU D 2 137 ? 26.154 51.979 22.432 1.00 31.12 136 LEU Y N 1
ATOM 6469 C CA . LEU D 2 137 ? 27.026 51.110 21.658 1.00 30.87 136 LEU Y CA 1
ATOM 6470 C C . LEU D 2 137 ? 26.247 49.916 21.127 1.00 31.19 136 LEU Y C 1
ATOM 6471 O O . LEU D 2 137 ? 26.509 49.422 20.033 1.00 30.85 136 LEU Y O 1
ATOM 6476 N N . LEU D 2 138 ? 25.241 49.496 21.892 1.00 31.78 137 LEU Y N 1
ATOM 6477 C CA . LEU D 2 138 ? 24.413 48.346 21.510 1.00 33.64 137 LEU Y CA 1
ATOM 6478 C C . LEU D 2 138 ? 23.495 48.563 20.282 1.00 32.91 137 LEU Y C 1
ATOM 6479 O O . LEU D 2 138 ? 23.151 47.616 19.558 1.00 33.08 137 LEU Y O 1
ATOM 6484 N N . ASP D 2 139 ? 23.132 49.810 20.040 1.00 32.62 138 ASP Y N 1
ATOM 6485 C CA . ASP D 2 139 ? 22.297 50.182 18.895 1.00 31.92 138 ASP Y CA 1
ATOM 6486 C C . ASP D 2 139 ? 22.930 49.630 17.606 1.00 32.96 138 ASP Y C 1
ATOM 6487 O O . ASP D 2 139 ? 24.118 49.834 17.394 1.00 33.30 138 ASP Y O 1
ATOM 6492 N N . PRO D 2 140 ? 22.156 48.901 16.748 1.00 32.87 139 PRO Y N 1
ATOM 6493 C CA . PRO D 2 140 ? 22.817 48.349 15.551 1.00 32.06 139 PRO Y CA 1
ATOM 6494 C C . PRO D 2 140 ? 23.338 49.441 14.610 1.00 31.39 139 PRO Y C 1
ATOM 6495 O O . PRO D 2 140 ? 24.055 49.154 13.661 1.00 30.06 139 PRO Y O 1
ATOM 6499 N N . GLN D 2 141 ? 22.977 50.686 14.890 1.00 31.93 140 GLN Y N 1
ATOM 6500 C CA . GLN D 2 141 ? 23.481 51.821 14.130 1.00 33.18 140 GLN Y CA 1
ATOM 6501 C C . GLN D 2 141 ? 24.871 52.259 14.580 1.00 31.77 140 GLN Y C 1
ATOM 6502 O O . GLN D 2 141 ? 25.543 52.980 13.851 1.00 32.38 140 GLN Y O 1
ATOM 6508 N N . CYS D 2 142 ? 25.277 51.847 15.781 1.00 29.92 141 CYS Y N 1
ATOM 6509 C CA . CYS D 2 142 ? 26.646 52.059 16.240 1.00 29.40 141 CYS Y CA 1
ATOM 6510 C C . CYS D 2 142 ? 27.576 51.057 15.546 1.00 29.43 141 CYS Y C 1
ATOM 6511 O O . CYS D 2 142 ? 27.381 49.832 15.620 1.00 27.18 141 CYS Y O 1
ATOM 6514 N N . ARG D 2 143 ? 28.579 51.585 14.851 1.00 28.78 142 ARG Y N 1
ATOM 6515 C CA . ARG D 2 143 ? 29.498 50.753 14.066 1.00 26.47 142 ARG Y CA 1
ATOM 6516 C C . ARG D 2 143 ? 30.962 50.863 14.546 1.00 23.77 142 ARG Y C 1
ATOM 6517 O O . ARG D 2 143 ? 31.864 50.550 13.787 1.00 21.94 142 ARG Y O 1
ATOM 6525 N N . LEU D 2 144 ? 31.163 51.308 15.788 1.00 22.81 143 LEU Y N 1
ATOM 6526 C CA . LEU D 2 144 ? 32.489 51.412 16.413 1.00 24.97 143 LEU Y CA 1
ATOM 6527 C C . LEU D 2 144 ? 33.252 50.105 16.295 1.00 22.78 143 LEU Y C 1
ATOM 6528 O O . LEU D 2 144 ? 32.674 49.027 16.503 1.00 22.29 143 LEU Y O 1
ATOM 6533 N N . GLU D 2 145 ? 34.528 50.195 15.949 1.00 18.75 144 GLU Y N 1
ATOM 6534 C CA . GLU D 2 145 ? 35.364 49.013 15.873 1.00 21.48 144 GLU Y CA 1
ATOM 6535 C C . GLU D 2 145 ? 36.492 49.055 16.910 1.00 21.17 144 GLU Y C 1
ATOM 6536 O O . GLU D 2 145 ? 37.050 48.007 17.261 1.00 22.79 144 GLU Y O 1
ATOM 6542 N N . LYS D 2 146 ? 36.824 50.258 17.364 1.00 20.77 145 LYS Y N 1
ATOM 6543 C CA . LYS D 2 146 ? 37.946 50.506 18.292 1.00 22.37 145 LYS Y CA 1
ATOM 6544 C C . LYS D 2 146 ? 37.518 51.451 19.412 1.00 22.28 145 LYS Y C 1
ATOM 6545 O O . LYS D 2 146 ? 36.971 52.533 19.167 1.00 22.48 145 LYS Y O 1
ATOM 6551 N N . LEU D 2 147 ? 37.749 51.035 20.652 1.00 19.95 146 LEU Y N 1
ATOM 6552 C CA . LEU D 2 147 ? 37.324 51.776 21.812 1.00 20.66 146 LEU Y CA 1
ATOM 6553 C C . LEU D 2 147 ? 38.421 51.774 22.893 1.00 20.30 146 LEU Y C 1
ATOM 6554 O O . LEU D 2 147 ? 38.904 50.700 23.297 1.00 21.41 146 LEU Y O 1
ATOM 6559 N N . GLN D 2 148 ? 38.815 52.967 23.325 1.00 19.46 147 GLN Y N 1
ATOM 6560 C CA . GLN D 2 148 ? 39.880 53.132 24.342 1.00 19.45 147 GLN Y CA 1
ATOM 6561 C C . GLN D 2 148 ? 39.243 53.794 25.547 1.00 21.50 147 GLN Y C 1
ATOM 6562 O O . GLN D 2 148 ? 38.608 54.865 25.442 1.00 21.78 147 GLN Y O 1
ATOM 6568 N N . LEU D 2 149 ? 39.332 53.092 26.672 1.00 22.95 148 LEU Y N 1
ATOM 6569 C CA . LEU D 2 149 ? 38.727 53.518 27.927 1.00 21.26 148 LEU Y CA 1
ATOM 6570 C C . LEU D 2 149 ? 39.698 53.470 29.081 1.00 20.79 148 LEU Y C 1
ATOM 6571 O O . LEU D 2 149 ? 39.307 53.147 30.203 1.00 20.96 148 LEU Y O 1
ATOM 6576 N N . GLU D 2 150 ? 40.954 53.847 28.823 1.00 18.89 149 GLU Y N 1
ATOM 6577 C CA . GLU D 2 150 ? 41.965 53.848 29.875 1.00 19.81 149 GLU Y CA 1
ATOM 6578 C C . GLU D 2 150 ? 41.758 54.923 30.902 1.00 21.92 149 GLU Y C 1
ATOM 6579 O O . GLU D 2 150 ? 41.414 56.083 30.542 1.00 20.88 149 GLU Y O 1
ATOM 6585 N N . TYR D 2 151 ? 41.995 54.570 32.177 1.00 20.14 150 TYR Y N 1
ATOM 6586 C CA . TYR D 2 151 ? 41.783 55.520 33.277 1.00 23.04 150 TYR Y CA 1
ATOM 6587 C C . TYR D 2 151 ? 40.395 56.137 33.221 1.00 21.89 150 TYR Y C 1
ATOM 6588 O O . TYR D 2 151 ? 40.257 57.371 33.171 1.00 24.07 150 TYR Y O 1
ATOM 6597 N N . CYS D 2 152 ? 39.363 55.312 33.199 1.00 22.95 151 CYS Y N 1
ATOM 6598 C CA . CYS D 2 152 ? 38.014 55.845 33.141 1.00 21.94 151 CYS Y CA 1
ATOM 6599 C C . CYS D 2 152 ? 37.207 55.578 34.415 1.00 25.69 151 CYS Y C 1
ATOM 6600 O O . CYS D 2 152 ? 35.985 55.767 34.407 1.00 26.48 151 CYS Y O 1
ATOM 6603 N N . SER D 2 153 ? 37.900 55.152 35.489 1.00 25.79 152 SER Y N 1
ATOM 6604 C CA . SER D 2 153 ? 37.287 54.816 36.814 1.00 25.47 152 SER Y CA 1
ATOM 6605 C C . SER D 2 153 ? 36.283 53.697 36.701 1.00 25.60 152 SER Y C 1
ATOM 6606 O O . SER D 2 153 ? 35.176 53.738 37.296 1.00 25.22 152 SER Y O 1
ATOM 6609 N N . LEU D 2 154 ? 36.619 52.697 35.902 1.00 23.19 153 LEU Y N 1
ATOM 6610 C CA . LEU D 2 154 ? 35.723 51.594 35.786 1.00 23.85 153 LEU Y CA 1
ATOM 6611 C C . LEU D 2 154 ? 36.172 50.466 36.708 1.00 26.07 153 LEU Y C 1
ATOM 6612 O O . LEU D 2 154 ? 37.373 50.313 36.974 1.00 25.87 153 LEU Y O 1
ATOM 6617 N N . SER D 2 155 ? 35.190 49.704 37.200 1.00 27.11 154 SER Y N 1
ATOM 6618 C CA . SER D 2 155 ? 35.426 48.526 38.031 1.00 26.95 154 SER Y CA 1
ATOM 6619 C C . SER D 2 155 ? 34.909 47.293 37.277 1.00 26.40 154 SER Y C 1
ATOM 6620 O O . SER D 2 155 ? 34.497 47.378 36.102 1.00 26.50 154 SER Y O 1
ATOM 6623 N N . ALA D 2 156 ? 34.954 46.138 37.931 1.00 26.59 155 ALA Y N 1
ATOM 6624 C CA . ALA D 2 156 ? 34.364 44.917 37.398 1.00 27.63 155 ALA Y CA 1
ATOM 6625 C C . ALA D 2 156 ? 32.901 45.067 36.924 1.00 28.28 155 ALA Y C 1
ATOM 6626 O O . ALA D 2 156 ? 32.468 44.363 35.983 1.00 28.55 155 ALA Y O 1
ATOM 6628 N N . ALA D 2 157 ? 32.143 45.970 37.546 1.00 28.10 156 ALA Y N 1
ATOM 6629 C CA . ALA D 2 157 ? 30.703 46.143 37.181 1.00 30.22 156 ALA Y CA 1
ATOM 6630 C C . ALA D 2 157 ? 30.540 46.642 35.765 1.00 31.01 156 ALA Y C 1
ATOM 6631 O O . ALA D 2 157 ? 29.457 46.525 35.189 1.00 32.09 156 ALA Y O 1
ATOM 6633 N N . SER D 2 158 ? 31.616 47.200 35.209 1.00 29.40 157 SER Y N 1
ATOM 6634 C CA . SER D 2 158 ? 31.599 47.698 33.841 1.00 30.03 157 SER Y CA 1
ATOM 6635 C C . SER D 2 158 ? 31.841 46.606 32.819 1.00 29.65 157 SER Y C 1
ATOM 6636 O O . SER D 2 158 ? 31.612 46.824 31.633 1.00 32.06 157 SER Y O 1
ATOM 6639 N N . CYS D 2 159 ? 32.293 45.426 33.248 1.00 27.13 158 CYS Y N 1
ATOM 6640 C CA . CYS D 2 159 ? 32.700 44.407 32.281 1.00 28.27 158 CYS Y CA 1
ATOM 6641 C C . CYS D 2 159 ? 31.592 43.618 31.598 1.00 29.55 158 CYS Y C 1
ATOM 6642 O O . CYS D 2 159 ? 31.787 43.157 30.485 1.00 29.45 158 CYS Y O 1
ATOM 6645 N N . GLU D 2 160 ? 30.459 43.400 32.263 1.00 32.24 159 GLU Y N 1
ATOM 6646 C CA . GLU D 2 160 ? 29.374 42.704 31.580 1.00 30.42 159 GLU Y CA 1
ATOM 6647 C C . GLU D 2 160 ? 28.655 43.600 30.563 1.00 28.16 159 GLU Y C 1
ATOM 6648 O O . GLU D 2 160 ? 28.304 43.128 29.503 1.00 27.55 159 GLU Y O 1
ATOM 6654 N N . PRO D 2 161 ? 28.395 44.871 30.899 1.00 29.18 160 PRO Y N 1
ATOM 6655 C CA . PRO D 2 161 ? 28.016 45.821 29.834 1.00 29.87 160 PRO Y CA 1
ATOM 6656 C C . PRO D 2 161 ? 28.924 45.770 28.596 1.00 30.07 160 PRO Y C 1
ATOM 6657 O O . PRO D 2 161 ? 28.410 45.717 27.481 1.00 30.92 160 PRO Y O 1
ATOM 6661 N N . LEU D 2 162 ? 30.248 45.756 28.781 1.00 27.85 161 LEU Y N 1
ATOM 6662 C CA . LEU D 2 162 ? 31.186 45.730 27.660 1.00 27.42 161 LEU Y CA 1
ATOM 6663 C C . LEU D 2 162 ? 31.161 44.407 26.957 1.00 29.97 161 LEU Y C 1
ATOM 6664 O O . LEU D 2 162 ? 31.255 44.349 25.720 1.00 29.74 161 LEU Y O 1
ATOM 6669 N N . ALA D 2 163 ? 31.055 43.328 27.747 1.00 31.78 162 ALA Y N 1
ATOM 6670 C CA . ALA D 2 163 ? 30.949 41.973 27.214 1.00 32.34 162 ALA Y CA 1
ATOM 6671 C C . ALA D 2 163 ? 29.752 41.885 26.263 1.00 31.86 162 ALA Y C 1
ATOM 6672 O O . ALA D 2 163 ? 29.837 41.240 25.217 1.00 31.46 162 ALA Y O 1
ATOM 6674 N N . SER D 2 164 ? 28.670 42.581 26.620 1.00 31.92 163 SER Y N 1
ATOM 6675 C CA . SER D 2 164 ? 27.458 42.625 25.782 1.00 33.40 163 SER Y CA 1
ATOM 6676 C C . SER D 2 164 ? 27.682 43.353 24.470 1.00 32.88 163 SER Y C 1
ATOM 6677 O O . SER D 2 164 ? 27.268 42.892 23.405 1.00 31.38 163 SER Y O 1
ATOM 6680 N N . VAL D 2 165 ? 28.370 44.480 24.549 1.00 31.52 164 VAL Y N 1
ATOM 6681 C CA . VAL D 2 165 ? 28.801 45.158 23.335 1.00 31.05 164 VAL Y CA 1
ATOM 6682 C C . VAL D 2 165 ? 29.678 44.248 22.424 1.00 29.57 164 VAL Y C 1
ATOM 6683 O O . VAL D 2 165 ? 29.428 44.128 21.217 1.00 29.83 164 VAL Y O 1
ATOM 6687 N N . LEU D 2 166 ? 30.691 43.588 22.981 1.00 29.59 165 LEU Y N 1
ATOM 6688 C CA . LEU D 2 166 ? 31.521 42.695 22.151 1.00 29.94 165 LEU Y CA 1
ATOM 6689 C C . LEU D 2 166 ? 30.679 41.610 21.475 1.00 30.67 165 LEU Y C 1
ATOM 6690 O O . LEU D 2 166 ? 30.857 41.314 20.276 1.00 30.58 165 LEU Y O 1
ATOM 6695 N N . ARG D 2 167 ? 29.735 41.045 22.228 1.00 31.65 166 ARG Y N 1
ATOM 6696 C CA . ARG D 2 167 ? 28.856 40.017 21.667 1.00 33.02 166 ARG Y CA 1
ATOM 6697 C C . ARG D 2 167 ? 28.028 40.545 20.498 1.00 33.93 166 ARG Y C 1
ATOM 6698 O O . ARG D 2 167 ? 27.873 39.856 19.503 1.00 32.66 166 ARG Y O 1
ATOM 6706 N N . ALA D 2 168 ? 27.554 41.793 20.621 1.00 35.01 167 ALA Y N 1
ATOM 6707 C CA . ALA D 2 168 ? 26.803 42.501 19.576 1.00 35.69 167 ALA Y CA 1
ATOM 6708 C C . ALA D 2 168 ? 27.600 42.897 18.308 1.00 35.79 167 ALA Y C 1
ATOM 6709 O O . ALA D 2 168 ? 27.004 43.236 17.302 1.00 35.87 167 ALA Y O 1
ATOM 6711 N N . LYS D 2 169 ? 28.934 42.895 18.350 1.00 35.12 168 LYS Y N 1
ATOM 6712 C CA . LYS D 2 169 ? 29.719 43.503 17.249 1.00 32.96 168 LYS Y CA 1
ATOM 6713 C C . LYS D 2 169 ? 30.678 42.572 16.483 1.00 29.93 168 LYS Y C 1
ATOM 6714 O O . LYS D 2 169 ? 31.827 42.417 16.887 1.00 31.36 168 LYS Y O 1
ATOM 6720 N N . PRO D 2 170 ? 30.226 41.963 15.367 1.00 28.17 169 PRO Y N 1
ATOM 6721 C CA . PRO D 2 170 ? 31.153 41.112 14.576 1.00 28.36 169 PRO Y CA 1
ATOM 6722 C C . PRO D 2 170 ? 32.357 41.836 13.949 1.00 27.98 169 PRO Y C 1
ATOM 6723 O O . PRO D 2 170 ? 33.369 41.185 13.620 1.00 28.05 169 PRO Y O 1
ATOM 6727 N N . ASP D 2 171 ? 32.255 43.158 13.791 1.00 25.90 170 ASP Y N 1
ATOM 6728 C CA . ASP D 2 171 ? 33.329 43.929 13.179 1.00 27.67 170 ASP Y CA 1
ATOM 6729 C C . ASP D 2 171 ? 34.276 44.576 14.230 1.00 28.00 170 ASP Y C 1
ATOM 6730 O O . ASP D 2 171 ? 35.083 45.453 13.886 1.00 27.35 170 ASP Y O 1
ATOM 6735 N N . PHE D 2 172 ? 34.171 44.176 15.502 1.00 26.31 171 PHE Y N 1
ATOM 6736 C CA . PHE D 2 172 ? 34.962 44.852 16.542 1.00 25.93 171 PHE Y CA 1
ATOM 6737 C C . PHE D 2 172 ? 36.464 44.488 16.404 1.00 24.47 171 PHE Y C 1
ATOM 6738 O O . PHE D 2 172 ? 36.809 43.334 16.103 1.00 23.88 171 PHE Y O 1
ATOM 6746 N N . LYS D 2 173 ? 37.358 45.467 16.582 1.00 23.26 172 LYS Y N 1
ATOM 6747 C CA . LYS D 2 173 ? 38.787 45.238 16.328 1.00 21.93 172 LYS Y CA 1
ATOM 6748 C C . LYS D 2 173 ? 39.690 45.516 17.530 1.00 21.75 172 LYS Y C 1
ATOM 6749 O O . LYS D 2 173 ? 40.684 44.823 17.730 1.00 22.80 172 LYS Y O 1
ATOM 6755 N N . GLU D 2 174 ? 39.381 46.537 18.310 1.00 21.53 173 GLU Y N 1
ATOM 6756 C CA . GLU D 2 174 ? 40.309 46.939 19.349 1.00 25.36 173 GLU Y CA 1
ATOM 6757 C C . GLU D 2 174 ? 39.632 47.389 20.608 1.00 22.59 173 GLU Y C 1
ATOM 6758 O O . GLU D 2 174 ? 38.817 48.315 20.600 1.00 20.78 173 GLU Y O 1
ATOM 6764 N N . LEU D 2 175 ? 40.003 46.760 21.726 1.00 22.94 174 LEU Y N 1
ATOM 6765 C CA . LEU D 2 175 ? 39.491 47.222 23.009 1.00 21.87 174 LEU Y CA 1
ATOM 6766 C C . LEU D 2 175 ? 40.620 47.490 23.979 1.00 20.56 174 LEU Y C 1
ATOM 6767 O O . LEU D 2 175 ? 41.410 46.609 24.235 1.00 19.66 174 LEU Y O 1
ATOM 6772 N N . THR D 2 176 ? 40.679 48.713 24.503 1.00 21.13 175 THR Y N 1
ATOM 6773 C CA . THR D 2 176 ? 41.621 49.089 25.563 1.00 22.20 175 THR Y CA 1
ATOM 6774 C C . THR D 2 176 ? 40.933 49.477 26.861 1.00 21.69 175 THR Y C 1
ATOM 6775 O O . THR D 2 176 ? 40.096 50.401 26.926 1.00 22.93 175 THR Y O 1
ATOM 6779 N N . VAL D 2 177 ? 41.260 48.751 27.923 1.00 20.59 176 VAL Y N 1
ATOM 6780 C CA . VAL D 2 177 ? 40.688 49.088 29.210 1.00 23.46 176 VAL Y CA 1
ATOM 6781 C C . VAL D 2 177 ? 41.758 49.213 30.298 1.00 23.74 176 VAL Y C 1
ATOM 6782 O O . VAL D 2 177 ? 41.441 49.167 31.508 1.00 23.53 176 VAL Y O 1
ATOM 6786 N N . SER D 2 178 ? 43.015 49.397 29.863 1.00 20.78 177 SER Y N 1
ATOM 6787 C CA . SER D 2 178 ? 44.139 49.615 30.785 1.00 20.23 177 SER Y CA 1
ATOM 6788 C C . SER D 2 178 ? 43.857 50.691 31.860 1.00 19.34 177 SER Y C 1
ATOM 6789 O O . SER D 2 178 ? 43.131 51.648 31.610 1.00 20.25 177 SER Y O 1
ATOM 6792 N N . ASN D 2 179 ? 44.415 50.484 33.053 1.00 17.53 178 ASN Y N 1
ATOM 6793 C CA . ASN D 2 179 ? 44.366 51.446 34.177 1.00 18.62 178 ASN Y CA 1
ATOM 6794 C C . ASN D 2 179 ? 42.945 51.649 34.680 1.00 19.04 178 ASN Y C 1
ATOM 6795 O O . ASN D 2 179 ? 42.495 52.763 34.947 1.00 19.57 178 ASN Y O 1
ATOM 6800 N N . ASN D 2 180 ? 42.236 50.537 34.782 1.00 20.00 179 ASN Y N 1
ATOM 6801 C CA . ASN D 2 180 ? 40.991 50.473 35.495 1.00 21.82 179 ASN Y CA 1
ATOM 6802 C C . ASN D 2 180 ? 41.100 49.214 36.337 1.00 23.19 179 ASN Y C 1
ATOM 6803 O O . ASN D 2 180 ? 41.534 48.175 35.843 1.00 21.98 179 ASN Y O 1
ATOM 6808 N N . ASP D 2 181 ? 40.639 49.282 37.579 1.00 25.69 180 ASP Y N 1
ATOM 6809 C CA . ASP D 2 181 ? 40.707 48.106 38.463 1.00 27.71 180 ASP Y CA 1
ATOM 6810 C C . ASP D 2 181 ? 39.515 47.174 38.202 1.00 27.27 180 ASP Y C 1
ATOM 6811 O O . ASP D 2 181 ? 38.617 47.000 39.041 1.00 26.56 180 ASP Y O 1
ATOM 6816 N N . ILE D 2 182 ? 39.525 46.542 37.027 1.00 26.42 181 ILE Y N 1
ATOM 6817 C CA . ILE D 2 182 ? 38.444 45.634 36.676 1.00 26.58 181 ILE Y CA 1
ATOM 6818 C C . ILE D 2 182 ? 38.630 44.255 37.344 1.00 27.11 181 ILE Y C 1
ATOM 6819 O O . ILE D 2 182 ? 37.645 43.519 37.553 1.00 26.53 181 ILE Y O 1
ATOM 6824 N N . ASN D 2 183 ? 39.882 43.962 37.712 1.00 26.94 182 ASN Y N 1
ATOM 6825 C CA . ASN D 2 183 ? 40.257 42.819 38.554 1.00 28.36 182 ASN Y CA 1
ATOM 6826 C C . ASN D 2 183 ? 39.858 41.441 37.996 1.00 27.71 182 ASN Y C 1
ATOM 6827 O O . ASN D 2 183 ? 39.296 41.336 36.907 1.00 27.73 182 ASN Y O 1
ATOM 6832 N N . GLU D 2 184 ? 40.186 40.385 38.743 1.00 27.46 183 GLU Y N 1
ATOM 6833 C CA . GLU D 2 184 ? 40.101 39.023 38.210 1.00 24.70 183 GLU Y CA 1
ATOM 6834 C C . GLU D 2 184 ? 38.734 38.736 37.615 1.00 24.29 183 GLU Y C 1
ATOM 6835 O O . GLU D 2 184 ? 38.628 38.215 36.508 1.00 24.13 183 GLU Y O 1
ATOM 6841 N N . ALA D 2 185 ? 37.702 39.066 38.374 1.00 24.91 184 ALA Y N 1
ATOM 6842 C CA . ALA D 2 185 ? 36.323 38.872 37.933 1.00 26.54 184 ALA Y CA 1
ATOM 6843 C C . ALA D 2 185 ? 35.975 39.681 36.682 1.00 26.30 184 ALA Y C 1
ATOM 6844 O O . ALA D 2 185 ? 35.442 39.124 35.744 1.00 27.88 184 ALA Y O 1
ATOM 6846 N N . GLY D 2 186 ? 36.297 40.974 36.652 1.00 25.65 185 GLY Y N 1
ATOM 6847 C CA . GLY D 2 186 ? 36.008 41.794 35.460 1.00 25.63 185 GLY Y CA 1
ATOM 6848 C C . GLY D 2 186 ? 36.712 41.247 34.223 1.00 26.59 185 GLY Y C 1
ATOM 6849 O O . GLY D 2 186 ? 36.094 41.119 33.164 1.00 28.77 185 GLY Y O 1
ATOM 6850 N N . VAL D 2 187 ? 38.000 40.919 34.361 1.00 26.17 186 VAL Y N 1
ATOM 6851 C CA . VAL D 2 187 ? 38.785 40.280 33.277 1.00 25.71 186 VAL Y CA 1
ATOM 6852 C C . VAL D 2 187 ? 38.156 38.989 32.747 1.00 27.23 186 VAL Y C 1
ATOM 6853 O O . VAL D 2 187 ? 38.075 38.796 31.540 1.00 27.49 186 VAL Y O 1
ATOM 6857 N N . ARG D 2 188 ? 37.700 38.111 33.640 1.00 27.18 187 ARG Y N 1
ATOM 6858 C CA . ARG D 2 188 ? 37.057 36.876 33.209 1.00 28.82 187 ARG Y CA 1
ATOM 6859 C C . ARG D 2 188 ? 35.813 37.176 32.359 1.00 28.44 187 ARG Y C 1
ATOM 6860 O O . ARG D 2 188 ? 35.600 36.575 31.315 1.00 28.75 187 ARG Y O 1
ATOM 6868 N N . VAL D 2 189 ? 34.980 38.089 32.846 1.00 28.66 188 VAL Y N 1
ATOM 6869 C CA . VAL D 2 189 ? 33.739 38.429 32.174 1.00 29.19 188 VAL Y CA 1
ATOM 6870 C C . VAL D 2 189 ? 34.027 39.004 30.780 1.00 28.59 188 VAL Y C 1
ATOM 6871 O O . VAL D 2 189 ? 33.387 38.620 29.789 1.00 26.97 188 VAL Y O 1
ATOM 6875 N N . LEU D 2 190 ? 35.017 39.894 30.705 1.00 27.32 189 LEU Y N 1
ATOM 6876 C CA . LEU D 2 190 ? 35.427 40.463 29.429 1.00 27.03 189 LEU Y CA 1
ATOM 6877 C C . LEU D 2 190 ? 35.880 39.364 28.445 1.00 27.07 189 LEU Y C 1
ATOM 6878 O O . LEU D 2 190 ? 35.442 39.338 27.295 1.00 26.81 189 LEU Y O 1
ATOM 6883 N N . CYS D 2 191 ? 36.729 38.439 28.898 1.00 27.14 190 CYS Y N 1
ATOM 6884 C CA . CYS D 2 191 ? 37.221 37.356 28.026 1.00 27.65 190 CYS Y CA 1
ATOM 6885 C C . CYS D 2 191 ? 36.069 36.471 27.506 1.00 28.31 190 CYS Y C 1
ATOM 6886 O O . CYS D 2 191 ? 36.103 36.000 26.377 1.00 27.80 190 CYS Y O 1
ATOM 6889 N N . GLN D 2 192 ? 35.047 36.283 28.332 1.00 30.02 191 GLN Y N 1
ATOM 6890 C CA . GLN D 2 192 ? 33.894 35.453 27.960 1.00 32.01 191 GLN Y CA 1
ATOM 6891 C C . GLN D 2 192 ? 33.089 36.146 26.869 1.00 31.31 191 GLN Y C 1
ATOM 6892 O O . GLN D 2 192 ? 32.726 35.513 25.874 1.00 32.40 191 GLN Y O 1
ATOM 6898 N N . GLY D 2 193 ? 32.813 37.432 27.061 1.00 31.73 192 GLY Y N 1
ATOM 6899 C CA . GLY D 2 193 ? 32.249 38.275 26.000 1.00 31.08 192 GLY Y CA 1
ATOM 6900 C C . GLY D 2 193 ? 33.006 38.184 24.677 1.00 31.73 192 GLY Y C 1
ATOM 6901 O O . GLY D 2 193 ? 32.379 38.096 23.614 1.00 31.50 192 GLY Y O 1
ATOM 6902 N N . LEU D 2 194 ? 34.342 38.194 24.735 1.00 32.00 193 LEU Y N 1
ATOM 6903 C CA . LEU D 2 194 ? 35.190 38.042 23.535 1.00 33.10 193 LEU Y CA 1
ATOM 6904 C C . LEU D 2 194 ? 35.115 36.670 22.892 1.00 32.83 193 LEU Y C 1
ATOM 6905 O O . LEU D 2 194 ? 35.024 36.555 21.665 1.00 31.59 193 LEU Y O 1
ATOM 6910 N N . LYS D 2 195 ? 35.201 35.635 23.725 1.00 32.98 194 LYS Y N 1
ATOM 6911 C CA . LYS D 2 195 ? 35.129 34.254 23.269 1.00 35.57 194 LYS Y CA 1
ATOM 6912 C C . LYS D 2 195 ? 33.790 34.000 22.599 1.00 35.93 194 LYS Y C 1
ATOM 6913 O O . LYS D 2 195 ? 33.751 33.361 21.556 1.00 36.80 194 LYS Y O 1
ATOM 6919 N N . ASP D 2 196 ? 32.715 34.504 23.209 1.00 33.89 195 ASP Y N 1
ATOM 6920 C CA . ASP D 2 196 ? 31.361 34.424 22.652 1.00 36.67 195 ASP Y CA 1
ATOM 6921 C C . ASP D 2 196 ? 31.169 35.271 21.388 1.00 36.90 195 ASP Y C 1
ATOM 6922 O O . ASP D 2 196 ? 30.371 34.919 20.532 1.00 38.23 195 ASP Y O 1
ATOM 6927 N N . SER D 2 197 ? 31.888 36.389 21.292 1.00 35.50 196 SER Y N 1
ATOM 6928 C CA . SER D 2 197 ? 31.753 37.304 20.153 1.00 33.27 196 SER Y CA 1
ATOM 6929 C C . SER D 2 197 ? 32.280 36.672 18.868 1.00 31.16 196 SER Y C 1
ATOM 6930 O O . SER D 2 197 ? 33.265 35.903 18.892 1.00 30.02 196 SER Y O 1
ATOM 6933 N N . PRO D 2 198 ? 31.632 36.994 17.728 1.00 30.48 197 PRO Y N 1
ATOM 6934 C CA . PRO D 2 198 ? 32.227 36.612 16.450 1.00 29.90 197 PRO Y CA 1
ATOM 6935 C C . PRO D 2 198 ? 33.323 37.593 15.972 1.00 28.86 197 PRO Y C 1
ATOM 6936 O O . PRO D 2 198 ? 33.940 37.354 14.938 1.00 28.57 197 PRO Y O 1
ATOM 6940 N N . CYS D 2 199 ? 33.581 38.668 16.717 1.00 30.11 198 CYS Y N 1
ATOM 6941 C CA . CYS D 2 199 ? 34.579 39.663 16.278 1.00 28.38 198 CYS Y CA 1
ATOM 6942 C C . CYS D 2 199 ? 35.945 39.069 15.940 1.00 26.25 198 CYS Y C 1
ATOM 6943 O O . CYS D 2 199 ? 36.440 38.157 16.607 1.00 25.99 198 CYS Y O 1
ATOM 6946 N N . GLN D 2 200 ? 36.525 39.540 14.845 1.00 26.19 199 GLN Y N 1
ATOM 6947 C CA . GLN D 2 200 ? 37.912 39.215 14.537 1.00 24.84 199 GLN Y CA 1
ATOM 6948 C C . GLN D 2 200 ? 38.817 40.270 15.238 1.00 24.51 199 GLN Y C 1
ATOM 6949 O O . GLN D 2 200 ? 39.466 41.064 14.570 1.00 22.94 199 GLN Y O 1
ATOM 6955 N N . LEU D 2 201 ? 38.804 40.267 16.577 1.00 21.42 200 LEU Y N 1
ATOM 6956 C CA . LEU D 2 201 ? 39.587 41.221 17.383 1.00 22.27 200 LEU Y CA 1
ATOM 6957 C C . LEU D 2 201 ? 41.054 41.240 16.988 1.00 19.73 200 LEU Y C 1
ATOM 6958 O O . LEU D 2 201 ? 41.633 40.186 16.742 1.00 19.31 200 LEU Y O 1
ATOM 6963 N N . GLU D 2 202 ? 41.637 42.438 16.937 1.00 19.89 201 GLU Y N 1
ATOM 6964 C CA . GLU D 2 202 ? 43.027 42.630 16.529 1.00 20.22 201 GLU Y CA 1
ATOM 6965 C C . GLU D 2 202 ? 43.940 43.055 17.654 1.00 19.18 201 GLU Y C 1
ATOM 6966 O O . GLU D 2 202 ? 45.146 42.724 17.624 1.00 21.13 201 GLU Y O 1
ATOM 6972 N N . ALA D 2 203 ? 43.405 43.830 18.597 1.00 19.16 202 ALA Y N 1
ATOM 6973 C CA . ALA D 2 203 ? 44.213 44.359 19.730 1.00 17.73 202 ALA Y CA 1
ATOM 6974 C C . ALA D 2 203 ? 43.422 44.288 21.014 1.00 19.76 202 ALA Y C 1
ATOM 6975 O O . ALA D 2 203 ? 42.313 44.746 21.065 1.00 19.50 202 ALA Y O 1
ATOM 6977 N N . LEU D 2 204 ? 44.010 43.736 22.066 1.00 19.26 203 LEU Y N 1
ATOM 6978 C CA . LEU D 2 204 ? 43.358 43.753 23.383 1.00 20.16 203 LEU Y CA 1
ATOM 6979 C C . LEU D 2 204 ? 44.355 44.298 24.412 1.00 20.60 203 LEU Y C 1
ATOM 6980 O O . LEU D 2 204 ? 45.441 43.746 24.548 1.00 18.68 203 LEU Y O 1
ATOM 6985 N N . LYS D 2 205 ? 44.013 45.394 25.103 1.00 21.63 204 LYS Y N 1
ATOM 6986 C CA . LYS D 2 205 ? 44.960 45.991 26.066 1.00 20.65 204 LYS Y CA 1
ATOM 6987 C C . LYS D 2 205 ? 44.356 46.036 27.448 1.00 19.82 204 LYS Y C 1
ATOM 6988 O O . LYS D 2 205 ? 43.322 46.648 27.662 1.00 20.09 204 LYS Y O 1
ATOM 6994 N N . LEU D 2 206 ? 45.032 45.397 28.398 1.00 19.49 205 LEU Y N 1
ATOM 6995 C CA . LEU D 2 206 ? 44.469 45.256 29.765 1.00 19.98 205 LEU Y CA 1
ATOM 6996 C C . LEU D 2 206 ? 45.580 45.544 30.763 1.00 19.42 205 LEU Y C 1
ATOM 6997 O O . LEU D 2 206 ? 45.779 44.813 31.734 1.00 20.47 205 LEU Y O 1
ATOM 7002 N N . GLU D 2 207 ? 46.337 46.608 30.520 1.00 19.10 206 GLU Y N 1
ATOM 7003 C CA . GLU D 2 207 ? 47.497 46.855 31.366 1.00 19.58 206 GLU Y CA 1
ATOM 7004 C C . GLU D 2 207 ? 47.085 47.529 32.669 1.00 20.77 206 GLU Y C 1
ATOM 7005 O O . GLU D 2 207 ? 46.175 48.375 32.691 1.00 22.16 206 GLU Y O 1
ATOM 7011 N N . SER D 2 208 ? 47.781 47.205 33.759 1.00 20.15 207 SER Y N 1
ATOM 7012 C CA . SER D 2 208 ? 47.356 47.685 35.090 1.00 20.91 207 SER Y CA 1
ATOM 7013 C C . SER D 2 208 ? 45.850 47.552 35.348 1.00 20.54 207 SER Y C 1
ATOM 7014 O O . SER D 2 208 ? 45.193 48.572 35.677 1.00 21.54 207 SER Y O 1
ATOM 7017 N N . CYS D 2 209 ? 45.293 46.336 35.182 1.00 19.38 208 CYS Y N 1
ATOM 7018 C CA . CYS D 2 209 ? 43.840 46.076 35.311 1.00 20.78 208 CYS Y CA 1
ATOM 7019 C C . CYS D 2 209 ? 43.478 45.125 36.449 1.00 23.34 208 CYS Y C 1
ATOM 7020 O O . CYS D 2 209 ? 42.307 44.788 36.633 1.00 23.47 208 CYS Y O 1
ATOM 7023 N N . GLY D 2 210 ? 44.491 44.670 37.169 1.00 22.82 209 GLY Y N 1
ATOM 7024 C CA . GLY D 2 210 ? 44.285 43.696 38.231 1.00 23.46 209 GLY Y CA 1
ATOM 7025 C C . GLY D 2 210 ? 44.187 42.314 37.653 1.00 23.57 209 GLY Y C 1
ATOM 7026 O O . GLY D 2 210 ? 43.508 41.472 38.210 1.00 21.86 209 GLY Y O 1
ATOM 7027 N N . VAL D 2 211 ? 44.866 42.091 36.513 1.00 22.26 210 VAL Y N 1
ATOM 7028 C CA . VAL D 2 211 ? 44.886 40.786 35.844 1.00 20.27 210 VAL Y CA 1
ATOM 7029 C C . VAL D 2 211 ? 45.739 39.866 36.707 1.00 21.43 210 VAL Y C 1
ATOM 7030 O O . VAL D 2 211 ? 46.856 40.248 37.132 1.00 20.82 210 VAL Y O 1
ATOM 7034 N N . THR D 2 212 ? 45.226 38.659 36.942 1.00 21.74 211 THR Y N 1
ATOM 7035 C CA . THR D 2 212 ? 45.856 37.715 37.874 1.00 22.57 211 THR Y CA 1
ATOM 7036 C C . THR D 2 212 ? 46.444 36.544 37.115 1.00 21.78 211 THR Y C 1
ATOM 7037 O O . THR D 2 212 ? 46.195 36.390 35.906 1.00 19.74 211 THR Y O 1
ATOM 7041 N N . SER D 2 213 ? 47.164 35.673 37.832 1.00 22.54 212 SER Y N 1
ATOM 7042 C CA . SER D 2 213 ? 47.723 34.461 37.211 1.00 22.43 212 SER Y CA 1
ATOM 7043 C C . SER D 2 213 ? 46.597 33.551 36.712 1.00 22.90 212 SER Y C 1
ATOM 7044 O O . SER D 2 213 ? 46.673 33.005 35.606 1.00 21.42 212 SER Y O 1
ATOM 7047 N N . ASP D 2 214 ? 45.553 33.403 37.532 1.00 23.34 213 ASP Y N 1
ATOM 7048 C CA . ASP D 2 214 ? 44.359 32.635 37.141 1.00 24.55 213 ASP Y CA 1
ATOM 7049 C C . ASP D 2 214 ? 43.712 33.206 35.865 1.00 22.20 213 ASP Y C 1
ATOM 7050 O O . ASP D 2 214 ? 43.232 32.449 35.019 1.00 22.20 213 ASP Y O 1
ATOM 7055 N N . ASN D 2 215 ? 43.736 34.531 35.711 1.00 20.81 214 ASN Y N 1
ATOM 7056 C CA . ASN D 2 215 ? 43.167 35.173 34.505 1.00 20.52 214 ASN Y CA 1
ATOM 7057 C C . ASN D 2 215 ? 43.893 34.750 33.227 1.00 21.68 214 ASN Y C 1
ATOM 7058 O O . ASN D 2 215 ? 43.344 34.848 32.118 1.00 20.91 214 ASN Y O 1
ATOM 7063 N N . CYS D 2 216 ? 45.141 34.293 33.365 1.00 22.21 215 CYS Y N 1
ATOM 7064 C CA . CYS D 2 216 ? 45.927 33.877 32.202 1.00 22.72 215 CYS Y CA 1
ATOM 7065 C C . CYS D 2 216 ? 45.368 32.657 31.512 1.00 23.36 215 CYS Y C 1
ATOM 7066 O O . CYS D 2 216 ? 45.670 32.409 30.343 1.00 22.60 215 CYS Y O 1
ATOM 7069 N N . ARG D 2 217 ? 44.557 31.899 32.244 1.00 25.04 216 ARG Y N 1
ATOM 7070 C CA . ARG D 2 217 ? 43.764 30.818 31.673 1.00 25.35 216 ARG Y CA 1
ATOM 7071 C C . ARG D 2 217 ? 42.578 31.367 30.860 1.00 25.82 216 ARG Y C 1
ATOM 7072 O O . ARG D 2 217 ? 42.203 30.785 29.834 1.00 25.08 216 ARG Y O 1
ATOM 7080 N N . ASP D 2 218 ? 41.977 32.464 31.307 1.00 25.66 217 ASP Y N 1
ATOM 7081 C CA . ASP D 2 218 ? 40.942 33.138 30.501 1.00 26.83 217 ASP Y CA 1
ATOM 7082 C C . ASP D 2 218 ? 41.538 33.643 29.179 1.00 27.53 217 ASP Y C 1
ATOM 7083 O O . ASP D 2 218 ? 41.006 33.355 28.095 1.00 27.56 217 ASP Y O 1
ATOM 7088 N N . LEU D 2 219 ? 42.678 34.322 29.294 1.00 26.10 218 LEU Y N 1
ATOM 7089 C CA . LEU D 2 219 ? 43.394 34.938 28.170 1.00 26.65 218 LEU Y CA 1
ATOM 7090 C C . LEU D 2 219 ? 43.949 33.928 27.193 1.00 28.20 218 LEU Y C 1
ATOM 7091 O O . LEU D 2 219 ? 43.962 34.183 25.979 1.00 29.56 218 LEU Y O 1
ATOM 7096 N N . CYS D 2 220 ? 44.409 32.790 27.722 1.00 27.24 219 CYS Y N 1
ATOM 7097 C CA . CYS D 2 220 ? 44.884 31.667 26.936 1.00 26.24 219 CYS Y CA 1
ATOM 7098 C C . CYS D 2 220 ? 43.826 31.254 25.905 1.00 25.65 219 CYS Y C 1
ATOM 7099 O O . CYS D 2 220 ? 44.155 30.982 24.755 1.00 26.18 219 CYS Y O 1
ATOM 7102 N N . GLY D 2 221 ? 42.564 31.249 26.330 1.00 27.37 220 GLY Y N 1
ATOM 7103 C CA . GLY D 2 221 ? 41.436 30.878 25.474 1.00 28.99 220 GLY Y CA 1
ATOM 7104 C C . GLY D 2 221 ? 41.164 31.902 24.396 1.00 29.38 220 GLY Y C 1
ATOM 7105 O O . GLY D 2 221 ? 40.743 31.550 23.305 1.00 29.86 220 GLY Y O 1
ATOM 7106 N N . ILE D 2 222 ? 41.395 33.173 24.709 1.00 29.35 221 ILE Y N 1
ATOM 7107 C CA . ILE D 2 222 ? 41.234 34.267 23.736 1.00 27.45 221 ILE Y CA 1
ATOM 7108 C C . ILE D 2 222 ? 42.309 34.188 22.638 1.00 28.00 221 ILE Y C 1
ATOM 7109 O O . ILE D 2 222 ? 42.020 34.294 21.423 1.00 27.75 221 ILE Y O 1
ATOM 7114 N N . VAL D 2 223 ? 43.551 33.973 23.063 1.00 27.44 222 VAL Y N 1
ATOM 7115 C CA . VAL D 2 223 ? 44.657 33.882 22.138 1.00 26.97 222 VAL Y CA 1
ATOM 7116 C C . VAL D 2 223 ? 44.526 32.649 21.214 1.00 28.96 222 VAL Y C 1
ATOM 7117 O O . VAL D 2 223 ? 44.891 32.705 20.026 1.00 27.40 222 VAL Y O 1
ATOM 7121 N N . ALA D 2 224 ? 44.041 31.536 21.776 1.00 29.13 223 ALA Y N 1
ATOM 7122 C CA . ALA D 2 224 ? 43.869 30.289 21.032 1.00 29.57 223 ALA Y CA 1
ATOM 7123 C C . ALA D 2 224 ? 42.759 30.435 19.999 1.00 30.63 223 ALA Y C 1
ATOM 7124 O O . ALA D 2 224 ? 42.824 29.835 18.943 1.00 34.65 223 ALA Y O 1
ATOM 7126 N N . SER D 2 225 ? 41.759 31.245 20.301 1.00 29.71 224 SER Y N 1
ATOM 7127 C CA . SER D 2 225 ? 40.544 31.251 19.505 1.00 32.70 224 SER Y CA 1
ATOM 7128 C C . SER D 2 225 ? 40.385 32.457 18.558 1.00 31.63 224 SER Y C 1
ATOM 7129 O O . SER D 2 225 ? 39.526 32.425 17.673 1.00 31.74 224 SER Y O 1
ATOM 7132 N N . LYS D 2 226 ? 41.192 33.510 18.745 1.00 29.37 225 LYS Y N 1
ATOM 7133 C CA . LYS D 2 226 ? 41.190 34.682 17.841 1.00 26.88 225 LYS Y CA 1
ATOM 7134 C C . LYS D 2 226 ? 42.450 34.685 16.976 1.00 27.18 225 LYS Y C 1
ATOM 7135 O O . LYS D 2 226 ? 43.476 35.235 17.403 1.00 25.78 225 LYS Y O 1
ATOM 7141 N N . ALA D 2 227 ? 42.396 34.046 15.796 1.00 24.05 226 ALA Y N 1
ATOM 7142 C CA . ALA D 2 227 ? 43.524 34.017 14.841 1.00 23.01 226 ALA Y CA 1
ATOM 7143 C C . ALA D 2 227 ? 43.861 35.397 14.282 1.00 21.31 226 ALA Y C 1
ATOM 7144 O O . ALA D 2 227 ? 44.983 35.636 13.860 1.00 21.14 226 ALA Y O 1
ATOM 7146 N N . SER D 2 228 ? 42.893 36.298 14.336 1.00 20.53 227 SER Y N 1
ATOM 7147 C CA . SER D 2 228 ? 43.050 37.690 13.948 1.00 20.35 227 SER Y CA 1
ATOM 7148 C C . SER D 2 228 ? 43.887 38.530 14.952 1.00 21.87 227 SER Y C 1
ATOM 7149 O O . SER D 2 228 ? 44.297 39.666 14.647 1.00 18.70 227 SER Y O 1
ATOM 7152 N N . LEU D 2 229 ? 44.065 38.004 16.174 1.00 20.71 228 LEU Y N 1
ATOM 7153 C CA . LEU D 2 229 ? 44.711 38.811 17.211 1.00 20.44 228 LEU Y CA 1
ATOM 7154 C C . LEU D 2 229 ? 46.138 39.168 16.863 1.00 17.89 228 LEU Y C 1
ATOM 7155 O O . LEU D 2 229 ? 46.957 38.318 16.547 1.00 18.18 228 LEU Y O 1
ATOM 7160 N N . ARG D 2 230 ? 46.445 40.456 16.920 1.00 19.48 229 ARG Y N 1
ATOM 7161 C CA . ARG D 2 230 ? 47.783 40.920 16.584 1.00 18.73 229 ARG Y CA 1
ATOM 7162 C C . ARG D 2 230 ? 48.555 41.512 17.740 1.00 16.75 229 ARG Y C 1
ATOM 7163 O O . ARG D 2 230 ? 49.766 41.368 17.803 1.00 14.79 229 ARG Y O 1
ATOM 7171 N N . GLU D 2 231 ? 47.872 42.225 18.626 1.00 18.45 230 GLU Y N 1
ATOM 7172 C CA . GLU D 2 231 ? 48.556 42.859 19.751 1.00 21.77 230 GLU Y CA 1
ATOM 7173 C C . GLU D 2 231 ? 47.874 42.507 21.098 1.00 19.79 230 GLU Y C 1
ATOM 7174 O O . GLU D 2 231 ? 46.658 42.656 21.245 1.00 19.00 230 GLU Y O 1
ATOM 7180 N N . LEU D 2 232 ? 48.646 42.012 22.069 1.00 16.62 231 LEU Y N 1
ATOM 7181 C CA . LEU D 2 232 ? 48.093 41.719 23.375 1.00 15.47 231 LEU Y CA 1
ATOM 7182 C C . LEU D 2 232 ? 49.015 42.441 24.398 1.00 16.57 231 LEU Y C 1
ATOM 7183 O O . LEU D 2 232 ? 50.226 42.122 24.478 1.00 17.86 231 LEU Y O 1
ATOM 7188 N N . ALA D 2 233 ? 48.443 43.404 25.105 1.00 16.77 232 ALA Y N 1
ATOM 7189 C CA . ALA D 2 233 ? 49.162 44.250 26.062 1.00 17.27 232 ALA Y CA 1
ATOM 7190 C C . ALA D 2 233 ? 48.673 43.925 27.483 1.00 17.68 232 ALA Y C 1
ATOM 7191 O O . ALA D 2 233 ? 47.497 44.113 27.832 1.00 19.57 232 ALA Y O 1
ATOM 7193 N N . LEU D 2 234 ? 49.573 43.387 28.299 1.00 17.95 233 LEU Y N 1
ATOM 7194 C CA . LEU D 2 234 ? 49.160 42.964 29.658 1.00 19.32 233 LEU Y CA 1
ATOM 7195 C C . LEU D 2 234 ? 50.104 43.470 30.734 1.00 20.14 233 LEU Y C 1
ATOM 7196 O O . LEU D 2 234 ? 50.164 42.889 31.833 1.00 19.96 233 LEU Y O 1
ATOM 7201 N N . GLY D 2 235 ? 50.844 44.531 30.418 1.00 18.35 234 GLY Y N 1
ATOM 7202 C CA . GLY D 2 235 ? 51.910 45.025 31.302 1.00 17.98 234 GLY Y CA 1
ATOM 7203 C C . GLY D 2 235 ? 51.390 45.496 32.667 1.00 19.26 234 GLY Y C 1
ATOM 7204 O O . GLY D 2 235 ? 50.207 45.826 32.839 1.00 18.09 234 GLY Y O 1
ATOM 7205 N N . SER D 2 236 ? 52.279 45.516 33.659 1.00 20.89 235 SER Y N 1
ATOM 7206 C CA . SER D 2 236 ? 51.918 46.002 34.997 1.00 19.55 235 SER Y CA 1
ATOM 7207 C C . SER D 2 236 ? 50.765 45.215 35.610 1.00 20.47 235 SER Y C 1
ATOM 7208 O O . SER D 2 236 ? 49.810 45.798 36.120 1.00 20.32 235 SER Y O 1
ATOM 7211 N N . ASN D 2 237 ? 50.830 43.887 35.484 1.00 20.73 236 ASN Y N 1
ATOM 7212 C CA . ASN D 2 237 ? 49.877 42.994 36.105 1.00 20.69 236 ASN Y CA 1
ATOM 7213 C C . ASN D 2 237 ? 50.699 41.883 36.768 1.00 20.83 236 ASN Y C 1
ATOM 7214 O O . ASN D 2 237 ? 51.768 41.523 36.270 1.00 15.53 236 ASN Y O 1
ATOM 7219 N N . LYS D 2 238 ? 50.179 41.326 37.856 1.00 20.94 237 LYS Y N 1
ATOM 7220 C CA . LYS D 2 238 ? 50.864 40.235 38.569 1.00 24.02 237 LYS Y CA 1
ATOM 7221 C C . LYS D 2 238 ? 50.611 38.875 37.950 1.00 22.97 237 LYS Y C 1
ATOM 7222 O O . LYS D 2 238 ? 50.044 38.004 38.590 1.00 22.08 237 LYS Y O 1
ATOM 7228 N N . LEU D 2 239 ? 51.033 38.700 36.698 1.00 19.13 238 LEU Y N 1
ATOM 7229 C CA . LEU D 2 239 ? 50.897 37.413 36.002 1.00 20.80 238 LEU Y CA 1
ATOM 7230 C C . LEU D 2 239 ? 51.793 36.331 36.611 1.00 20.13 238 LEU Y C 1
ATOM 7231 O O . LEU D 2 239 ? 51.344 35.229 36.869 1.00 19.62 238 LEU Y O 1
ATOM 7236 N N . GLY D 2 240 ? 53.062 36.683 36.811 1.00 18.35 239 GLY Y N 1
ATOM 7237 C CA . GLY D 2 240 ? 54.051 35.769 37.352 1.00 21.20 239 GLY Y CA 1
ATOM 7238 C C . GLY D 2 240 ? 54.411 34.677 36.373 1.00 21.23 239 GLY Y C 1
ATOM 7239 O O . GLY D 2 240 ? 53.920 34.627 35.244 1.00 19.33 239 GLY Y O 1
ATOM 7240 N N . ASP D 2 241 ? 55.277 33.798 36.839 1.00 20.41 240 ASP Y N 1
ATOM 7241 C CA . ASP D 2 241 ? 55.764 32.701 36.065 1.00 21.43 240 ASP Y CA 1
ATOM 7242 C C . ASP D 2 241 ? 54.649 31.711 35.828 1.00 21.46 240 ASP Y C 1
ATOM 7243 O O . ASP D 2 241 ? 54.579 31.118 34.755 1.00 22.42 240 ASP Y O 1
ATOM 7248 N N . VAL D 2 242 ? 53.750 31.565 36.810 1.00 20.47 241 VAL Y N 1
ATOM 7249 C CA . VAL D 2 242 ? 52.593 30.671 36.659 1.00 22.59 241 VAL Y CA 1
ATOM 7250 C C . VAL D 2 242 ? 51.596 31.205 35.593 1.00 21.75 241 VAL Y C 1
ATOM 7251 O O . VAL D 2 242 ? 51.090 30.434 34.754 1.00 19.65 241 VAL Y O 1
ATOM 7255 N N . GLY D 2 243 ? 51.348 32.512 35.613 1.00 21.42 242 GLY Y N 1
ATOM 7256 C CA . GLY D 2 243 ? 50.565 33.167 34.563 1.00 20.78 242 GLY Y CA 1
ATOM 7257 C C . GLY D 2 243 ? 51.145 32.960 33.180 1.00 21.75 242 GLY Y C 1
ATOM 7258 O O . GLY D 2 243 ? 50.418 32.636 32.232 1.00 23.00 242 GLY Y O 1
ATOM 7259 N N . MET D 2 244 ? 52.441 33.181 33.036 1.00 22.57 243 MET Y N 1
ATOM 7260 C CA . MET D 2 244 ? 53.151 32.943 31.759 1.00 24.46 243 MET Y CA 1
ATOM 7261 C C . MET D 2 244 ? 52.949 31.499 31.246 1.00 26.89 243 MET Y C 1
ATOM 7262 O O . MET D 2 244 ? 52.707 31.271 30.038 1.00 25.09 243 MET Y O 1
ATOM 7267 N N . ALA D 2 245 ? 53.049 30.533 32.161 1.00 26.50 244 ALA Y N 1
ATOM 7268 C CA . ALA D 2 245 ? 52.891 29.129 31.809 1.00 26.51 244 ALA Y CA 1
ATOM 7269 C C . ALA D 2 245 ? 51.470 28.841 31.345 1.00 27.04 244 ALA Y C 1
ATOM 7270 O O . ALA D 2 245 ? 51.265 27.922 30.549 1.00 29.93 244 ALA Y O 1
ATOM 7272 N N . GLU D 2 246 ? 50.489 29.596 31.857 1.00 24.67 245 GLU Y N 1
ATOM 7273 C CA . GLU D 2 246 ? 49.093 29.405 31.447 1.00 25.78 245 GLU Y CA 1
ATOM 7274 C C . GLU D 2 246 ? 48.788 30.054 30.103 1.00 25.04 245 GLU Y C 1
ATOM 7275 O O . GLU D 2 246 ? 47.924 29.582 29.363 1.00 23.98 245 GLU Y O 1
ATOM 7281 N N . LEU D 2 247 ? 49.549 31.094 29.782 1.00 24.01 246 LEU Y N 1
ATOM 7282 C CA . LEU D 2 247 ? 49.418 31.818 28.513 1.00 27.32 246 LEU Y CA 1
ATOM 7283 C C . LEU D 2 247 ? 50.027 31.061 27.360 1.00 28.35 246 LEU Y C 1
ATOM 7284 O O . LEU D 2 247 ? 49.482 31.064 26.253 1.00 30.05 246 LEU Y O 1
ATOM 7289 N N . CYS D 2 248 ? 51.165 30.434 27.618 1.00 27.20 247 CYS Y N 1
ATOM 7290 C CA . CYS D 2 248 ? 51.938 29.709 26.592 1.00 29.81 247 CYS Y CA 1
ATOM 7291 C C . CYS D 2 248 ? 51.222 28.707 25.717 1.00 31.42 247 CYS Y C 1
ATOM 7292 O O . CYS D 2 248 ? 51.470 28.707 24.501 1.00 30.80 247 CYS Y O 1
ATOM 7295 N N . PRO D 2 249 ? 50.361 27.832 26.306 1.00 31.85 248 PRO Y N 1
ATOM 7296 C CA . PRO D 2 249 ? 49.622 26.901 25.447 1.00 30.74 248 PRO Y CA 1
ATOM 7297 C C . PRO D 2 249 ? 48.774 27.570 24.373 1.00 30.81 248 PRO Y C 1
ATOM 7298 O O . PRO D 2 249 ? 48.648 27.018 23.277 1.00 30.60 248 PRO Y O 1
ATOM 7302 N N . GLY D 2 250 ? 48.194 28.732 24.684 1.00 28.85 249 GLY Y N 1
ATOM 7303 C CA . GLY D 2 250 ? 47.394 29.493 23.727 1.00 26.54 249 GLY Y CA 1
ATOM 7304 C C . GLY D 2 250 ? 48.248 30.147 22.655 1.00 26.58 249 GLY Y C 1
ATOM 7305 O O . GLY D 2 250 ? 47.905 30.145 21.456 1.00 24.82 249 GLY Y O 1
ATOM 7306 N N . LEU D 2 251 ? 49.368 30.708 23.095 1.00 25.68 250 LEU Y N 1
ATOM 7307 C CA . LEU D 2 251 ? 50.357 31.302 22.208 1.00 26.06 250 LEU Y CA 1
ATOM 7308 C C . LEU D 2 251 ? 50.965 30.296 21.242 1.00 26.09 250 LEU Y C 1
ATOM 7309 O O . LEU D 2 251 ? 51.391 30.653 20.134 1.00 27.67 250 LEU Y O 1
ATOM 7314 N N . LEU D 2 252 ? 50.998 29.039 21.654 1.00 24.89 251 LEU Y N 1
ATOM 7315 C CA . LEU D 2 252 ? 51.577 27.976 20.840 1.00 27.74 251 LEU Y CA 1
ATOM 7316 C C . LEU D 2 252 ? 50.611 27.321 19.848 1.00 29.04 251 LEU Y C 1
ATOM 7317 O O . LEU D 2 252 ? 51.019 26.474 19.064 1.00 32.84 251 LEU Y O 1
ATOM 7322 N N . HIS D 2 253 ? 49.344 27.680 19.946 1.00 29.79 252 HIS Y N 1
ATOM 7323 C CA . HIS D 2 253 ? 48.272 27.211 19.073 1.00 31.32 252 HIS Y CA 1
ATOM 7324 C C . HIS D 2 253 ? 48.644 27.541 17.622 1.00 31.14 252 HIS Y C 1
ATOM 7325 O O . HIS D 2 253 ? 49.019 28.692 17.318 1.00 28.59 252 HIS Y O 1
ATOM 7332 N N . PRO D 2 254 ? 48.623 26.512 16.730 1.00 30.77 253 PRO Y N 1
ATOM 7333 C CA . PRO D 2 254 ? 48.856 26.699 15.289 1.00 30.85 253 PRO Y CA 1
ATOM 7334 C C . PRO D 2 254 ? 48.196 27.963 14.726 1.00 28.61 253 PRO Y C 1
ATOM 7335 O O . PRO D 2 254 ? 48.850 28.731 14.018 1.00 29.59 253 PRO Y O 1
ATOM 7339 N N . SER D 2 255 ? 46.940 28.195 15.079 1.00 27.26 254 SER Y N 1
ATOM 7340 C CA . SER D 2 255 ? 46.205 29.332 14.545 1.00 29.86 254 SER Y CA 1
ATOM 7341 C C . SER D 2 255 ? 46.724 30.731 14.999 1.00 29.93 254 SER Y C 1
ATOM 7342 O O . SER D 2 255 ? 46.475 31.743 14.313 1.00 30.73 254 SER Y O 1
ATOM 7345 N N . SER D 2 256 ? 47.416 30.794 16.142 1.00 28.25 255 SER Y N 1
ATOM 7346 C CA . SER D 2 256 ? 47.790 32.103 16.706 1.00 26.78 255 SER Y CA 1
ATOM 7347 C C . SER D 2 256 ? 48.842 32.731 15.814 1.00 25.88 255 SER Y C 1
ATOM 7348 O O . SER D 2 256 ? 49.825 32.070 15.464 1.00 24.93 255 SER Y O 1
ATOM 7351 N N . ARG D 2 257 ? 48.639 33.994 15.449 1.00 24.94 256 ARG Y N 1
ATOM 7352 C CA . ARG D 2 257 ? 49.679 34.725 14.719 1.00 26.30 256 ARG Y CA 1
ATOM 7353 C C . ARG D 2 257 ? 49.917 36.061 15.415 1.00 21.84 256 ARG Y C 1
ATOM 7354 O O . ARG D 2 257 ? 50.147 37.088 14.800 1.00 18.20 256 ARG Y O 1
ATOM 7362 N N . LEU D 2 258 ? 49.849 36.029 16.743 1.00 19.54 257 LEU Y N 1
ATOM 7363 C CA . LEU D 2 258 ? 50.092 37.215 17.524 1.00 18.50 257 LEU Y CA 1
ATOM 7364 C C . LEU D 2 258 ? 51.414 37.875 17.138 1.00 18.50 257 LEU Y C 1
ATOM 7365 O O . LEU D 2 258 ? 52.464 37.235 17.108 1.00 17.00 257 LEU Y O 1
ATOM 7370 N N . ARG D 2 259 ? 51.344 39.179 16.874 1.00 19.89 258 ARG Y N 1
ATOM 7371 C CA . ARG D 2 259 ? 52.502 39.934 16.440 1.00 19.16 258 ARG Y CA 1
ATOM 7372 C C . ARG D 2 259 ? 53.211 40.677 17.578 1.00 18.06 258 ARG Y C 1
ATOM 7373 O O . ARG D 2 259 ? 54.419 40.850 17.534 1.00 17.82 258 ARG Y O 1
ATOM 7381 N N . THR D 2 260 ? 52.442 41.196 18.525 1.00 16.55 259 THR Y N 1
ATOM 7382 C CA . THR D 2 260 ? 52.992 42.071 19.573 1.00 15.58 259 THR Y CA 1
ATOM 7383 C C . THR D 2 260 ? 52.514 41.611 20.930 1.00 15.12 259 THR Y C 1
ATOM 7384 O O . THR D 2 260 ? 51.296 41.478 21.178 1.00 15.20 259 THR Y O 1
ATOM 7388 N N . LEU D 2 261 ? 53.487 41.320 21.793 1.00 16.60 260 LEU Y N 1
ATOM 7389 C CA . LEU D 2 261 ? 53.175 40.867 23.151 1.00 15.29 260 LEU Y CA 1
ATOM 7390 C C . LEU D 2 261 ? 53.902 41.775 24.174 1.00 15.27 260 LEU Y C 1
ATOM 7391 O O . LEU D 2 261 ? 55.151 41.837 24.230 1.00 14.18 260 LEU Y O 1
ATOM 7396 N N . TRP D 2 262 ? 53.116 42.507 24.959 1.00 15.50 261 TRP Y N 1
ATOM 7397 C CA . TRP D 2 262 ? 53.653 43.564 25.835 1.00 16.93 261 TRP Y CA 1
ATOM 7398 C C . TRP D 2 262 ? 53.386 43.079 27.279 1.00 16.89 261 TRP Y C 1
ATOM 7399 O O . TRP D 2 262 ? 52.234 43.079 27.738 1.00 17.82 261 TRP Y O 1
ATOM 7410 N N . ILE D 2 263 ? 54.437 42.586 27.926 1.00 15.36 262 ILE Y N 1
ATOM 7411 C CA . ILE D 2 263 ? 54.317 41.958 29.274 1.00 14.34 262 ILE Y CA 1
ATOM 7412 C C . ILE D 2 263 ? 55.460 42.521 30.149 1.00 15.34 262 ILE Y C 1
ATOM 7413 O O . ILE D 2 263 ? 56.115 41.787 30.865 1.00 16.74 262 ILE Y O 1
ATOM 7418 N N . TRP D 2 264 ? 55.674 43.845 30.062 1.00 16.62 263 TRP Y N 1
ATOM 7419 C CA . TRP D 2 264 ? 56.610 44.548 30.961 1.00 18.05 263 TRP Y CA 1
ATOM 7420 C C . TRP D 2 264 ? 56.072 44.500 32.408 1.00 17.11 263 TRP Y C 1
ATOM 7421 O O . TRP D 2 264 ? 54.844 44.585 32.615 1.00 16.30 263 TRP Y O 1
ATOM 7432 N N . GLU D 2 265 ? 56.967 44.417 33.403 1.00 17.83 264 GLU Y N 1
ATOM 7433 C CA . GLU D 2 265 ? 56.546 44.402 34.846 1.00 17.88 264 GLU Y CA 1
ATOM 7434 C C . GLU D 2 265 ? 55.320 43.502 35.142 1.00 17.50 264 GLU Y C 1
ATOM 7435 O O . GLU D 2 265 ? 54.261 43.944 35.643 1.00 16.36 264 GLU Y O 1
ATOM 7441 N N . CYS D 2 266 ? 55.442 42.237 34.772 1.00 17.11 265 CYS Y N 1
ATOM 7442 C CA . CYS D 2 266 ? 54.423 41.234 35.054 1.00 17.80 265 CYS Y CA 1
ATOM 7443 C C . CYS D 2 266 ? 54.870 40.167 36.079 1.00 18.79 265 CYS Y C 1
ATOM 7444 O O . CYS D 2 266 ? 54.262 39.114 36.156 1.00 20.19 265 CYS Y O 1
ATOM 7447 N N . GLY D 2 267 ? 55.943 40.424 36.822 1.00 20.17 266 GLY Y N 1
ATOM 7448 C CA . GLY D 2 267 ? 56.393 39.462 37.868 1.00 20.39 266 GLY Y CA 1
ATOM 7449 C C . GLY D 2 267 ? 57.068 38.232 37.266 1.00 19.97 266 GLY Y C 1
ATOM 7450 O O . GLY D 2 267 ? 57.179 37.165 37.918 1.00 19.97 266 GLY Y O 1
ATOM 7451 N N . ILE D 2 268 ? 57.534 38.365 36.025 1.00 18.56 267 ILE Y N 1
ATOM 7452 C CA . ILE D 2 268 ? 58.175 37.255 35.319 1.00 18.53 267 ILE Y CA 1
ATOM 7453 C C . ILE D 2 268 ? 59.681 37.180 35.665 1.00 18.40 267 ILE Y C 1
ATOM 7454 O O . ILE D 2 268 ? 60.374 38.193 35.715 1.00 16.67 267 ILE Y O 1
ATOM 7459 N N . THR D 2 269 ? 60.174 35.957 35.863 1.00 18.57 268 THR Y N 1
ATOM 7460 C CA . THR D 2 269 ? 61.590 35.713 36.148 1.00 19.88 268 THR Y CA 1
ATOM 7461 C C . THR D 2 269 ? 62.150 34.850 35.057 1.00 19.49 268 THR Y C 1
ATOM 7462 O O . THR D 2 269 ? 61.453 34.585 34.073 1.00 19.38 268 THR Y O 1
ATOM 7466 N N . ALA D 2 270 ? 63.391 34.392 35.223 1.00 17.58 269 ALA Y N 1
ATOM 7467 C CA . ALA D 2 270 ? 63.973 33.488 34.234 1.00 20.63 269 ALA Y CA 1
ATOM 7468 C C . ALA D 2 270 ? 63.099 32.251 33.952 1.00 20.66 269 ALA Y C 1
ATOM 7469 O O . ALA D 2 270 ? 63.023 31.785 32.812 1.00 21.99 269 ALA Y O 1
ATOM 7471 N N . LYS D 2 271 ? 62.429 31.726 34.976 1.00 21.13 270 LYS Y N 1
ATOM 7472 C CA . LYS D 2 271 ? 61.510 30.596 34.833 1.00 24.07 270 LYS Y CA 1
ATOM 7473 C C . LYS D 2 271 ? 60.397 30.843 33.782 1.00 22.29 270 LYS Y C 1
ATOM 7474 O O . LYS D 2 271 ? 60.225 30.046 32.854 1.00 22.20 270 LYS Y O 1
ATOM 7480 N N . GLY D 2 272 ? 59.660 31.939 33.909 1.00 22.87 271 GLY Y N 1
ATOM 7481 C CA . GLY D 2 272 ? 58.586 32.251 32.934 1.00 21.11 271 GLY Y CA 1
ATOM 7482 C C . GLY D 2 272 ? 59.190 32.628 31.600 1.00 21.28 271 GLY Y C 1
ATOM 7483 O O . GLY D 2 272 ? 58.596 32.374 30.544 1.00 20.86 271 GLY Y O 1
ATOM 7484 N N . CYS D 2 273 ? 60.389 33.232 31.636 1.00 18.62 272 CYS Y N 1
ATOM 7485 C CA . CYS D 2 273 ? 61.111 33.585 30.441 1.00 18.25 272 CYS Y CA 1
ATOM 7486 C C . CYS D 2 273 ? 61.395 32.332 29.605 1.00 20.97 272 CYS Y C 1
ATOM 7487 O O . CYS D 2 273 ? 61.258 32.334 28.368 1.00 17.70 272 CYS Y O 1
ATOM 7490 N N . GLY D 2 274 ? 61.759 31.238 30.267 1.00 21.70 273 GLY Y N 1
ATOM 7491 C CA . GLY D 2 274 ? 62.026 29.986 29.551 1.00 19.63 273 GLY Y CA 1
ATOM 7492 C C . GLY D 2 274 ? 60.782 29.437 28.860 1.00 21.49 273 GLY Y C 1
ATOM 7493 O O . GLY D 2 274 ? 60.880 28.875 27.746 1.00 22.01 273 GLY Y O 1
ATOM 7494 N N . ASP D 2 275 ? 59.610 29.582 29.490 1.00 21.83 274 ASP Y N 1
ATOM 7495 C CA . ASP D 2 275 ? 58.364 29.126 28.893 1.00 22.51 274 ASP Y CA 1
ATOM 7496 C C . ASP D 2 275 ? 58.022 29.963 27.665 1.00 23.29 274 ASP Y C 1
ATOM 7497 O O . ASP D 2 275 ? 57.607 29.452 26.626 1.00 21.38 274 ASP Y O 1
ATOM 7502 N N . LEU D 2 276 ? 58.182 31.264 27.810 1.00 23.08 275 LEU Y N 1
ATOM 7503 C CA . LEU D 2 276 ? 58.003 32.186 26.707 1.00 25.42 275 LEU Y CA 1
ATOM 7504 C C . LEU D 2 276 ? 58.986 31.907 25.554 1.00 24.95 275 LEU Y C 1
ATOM 7505 O O . LEU D 2 276 ? 58.617 32.031 24.387 1.00 24.06 275 LEU Y O 1
ATOM 7510 N N . CYS D 2 277 ? 60.231 31.542 25.858 1.00 23.14 276 CYS Y N 1
ATOM 7511 C CA . CYS D 2 277 ? 61.183 31.212 24.787 1.00 24.09 276 CYS Y CA 1
ATOM 7512 C C . CYS D 2 277 ? 60.758 29.964 23.962 1.00 25.16 276 CYS Y C 1
ATOM 7513 O O . CYS D 2 277 ? 61.110 29.829 22.780 1.00 25.30 276 CYS Y O 1
ATOM 7516 N N . ARG D 2 278 ? 59.983 29.067 24.566 1.00 27.51 277 ARG Y N 1
ATOM 7517 C CA . ARG D 2 278 ? 59.306 27.994 23.777 1.00 29.38 277 ARG Y CA 1
ATOM 7518 C C . ARG D 2 278 ? 58.331 28.531 22.729 1.00 28.14 277 ARG Y C 1
ATOM 7519 O O . ARG D 2 278 ? 58.243 27.993 21.623 1.00 27.70 277 ARG Y O 1
ATOM 7527 N N . VAL D 2 279 ? 57.633 29.616 23.054 1.00 27.63 278 VAL Y N 1
ATOM 7528 C CA . VAL D 2 279 ? 56.744 30.226 22.094 1.00 27.39 278 VAL Y CA 1
ATOM 7529 C C . VAL D 2 279 ? 57.518 30.947 20.999 1.00 27.67 278 VAL Y C 1
ATOM 7530 O O . VAL D 2 279 ? 57.150 30.841 19.818 1.00 26.86 278 VAL Y O 1
ATOM 7534 N N . LEU D 2 280 ? 58.573 31.671 21.385 1.00 25.65 279 LEU Y N 1
ATOM 7535 C CA . LEU D 2 280 ? 59.355 32.430 20.436 1.00 27.14 279 LEU Y CA 1
ATOM 7536 C C . LEU D 2 280 ? 60.017 31.537 19.394 1.00 28.72 279 LEU Y C 1
ATOM 7537 O O . LEU D 2 280 ? 60.052 31.902 18.217 1.00 29.12 279 LEU Y O 1
ATOM 7542 N N . ARG D 2 281 ? 60.575 30.399 19.818 1.00 28.43 280 ARG Y N 1
ATOM 7543 C CA . ARG D 2 281 ? 61.243 29.508 18.868 1.00 30.91 280 ARG Y CA 1
ATOM 7544 C C . ARG D 2 281 ? 60.220 28.835 17.933 1.00 29.49 280 ARG Y C 1
ATOM 7545 O O . ARG D 2 281 ? 60.551 28.470 16.813 1.00 31.93 280 ARG Y O 1
ATOM 7553 N N . ALA D 2 282 ? 58.979 28.711 18.380 1.00 29.58 281 ALA Y N 1
ATOM 7554 C CA . ALA D 2 282 ? 57.955 28.026 17.597 1.00 30.73 281 ALA Y CA 1
ATOM 7555 C C . ALA D 2 282 ? 57.076 28.965 16.728 1.00 30.52 281 ALA Y C 1
ATOM 7556 O O . ALA D 2 282 ? 56.415 28.523 15.770 1.00 29.50 281 ALA Y O 1
ATOM 7558 N N . LYS D 2 283 ? 57.093 30.267 17.018 1.00 27.62 282 LYS Y N 1
ATOM 7559 C CA . LYS D 2 283 ? 56.152 31.183 16.349 1.00 26.46 282 LYS Y CA 1
ATOM 7560 C C . LYS D 2 283 ? 56.890 32.332 15.700 1.00 26.30 282 LYS Y C 1
ATOM 7561 O O . LYS D 2 283 ? 57.159 33.344 16.365 1.00 23.76 282 LYS Y O 1
ATOM 7567 N N . GLU D 2 284 ? 57.220 32.178 14.419 1.00 24.08 283 GLU Y N 1
ATOM 7568 C CA . GLU D 2 284 ? 57.896 33.236 13.667 1.00 26.71 283 GLU Y CA 1
ATOM 7569 C C . GLU D 2 284 ? 57.078 34.534 13.510 1.00 23.06 283 GLU Y C 1
ATOM 7570 O O . GLU D 2 284 ? 57.652 35.588 13.247 1.00 24.36 283 GLU Y O 1
ATOM 7576 N N . SER D 2 285 ? 55.760 34.438 13.653 1.00 21.00 284 SER Y N 1
ATOM 7577 C CA . SER D 2 285 ? 54.831 35.586 13.590 1.00 21.97 284 SER Y CA 1
ATOM 7578 C C . SER D 2 285 ? 55.037 36.636 14.733 1.00 21.43 284 SER Y C 1
ATOM 7579 O O . SER D 2 285 ? 54.681 37.799 14.612 1.00 17.81 284 SER Y O 1
ATOM 7582 N N . LEU D 2 286 ? 55.578 36.194 15.862 1.00 20.19 285 LEU Y N 1
ATOM 7583 C CA . LEU D 2 286 ? 55.804 37.128 16.976 1.00 18.94 285 LEU Y CA 1
ATOM 7584 C C . LEU D 2 286 ? 56.984 38.027 16.642 1.00 19.20 285 LEU Y C 1
ATOM 7585 O O . LEU D 2 286 ? 58.106 37.574 16.569 1.00 21.27 285 LEU Y O 1
ATOM 7590 N N . LYS D 2 287 ? 56.693 39.305 16.420 1.00 18.77 286 LYS Y N 1
ATOM 7591 C CA . LYS D 2 287 ? 57.705 40.262 15.942 1.00 18.60 286 LYS Y CA 1
ATOM 7592 C C . LYS D 2 287 ? 58.181 41.225 17.046 1.00 17.06 286 LYS Y C 1
ATOM 7593 O O . LYS D 2 287 ? 59.290 41.699 16.964 1.00 17.20 286 LYS Y O 1
ATOM 7599 N N . GLU D 2 288 ? 57.324 41.525 18.035 1.00 17.16 287 GLU Y N 1
ATOM 7600 C CA . GLU D 2 288 ? 57.658 42.558 19.052 1.00 17.07 287 GLU Y CA 1
ATOM 7601 C C . GLU D 2 288 ? 57.294 42.006 20.415 1.00 16.75 287 GLU Y C 1
ATOM 7602 O O . GLU D 2 288 ? 56.165 41.523 20.634 1.00 17.06 287 GLU Y O 1
ATOM 7608 N N . LEU D 2 289 ? 58.248 42.092 21.327 1.00 15.04 288 LEU Y N 1
ATOM 7609 C CA . LEU D 2 289 ? 58.096 41.515 22.663 1.00 16.85 288 LEU Y CA 1
ATOM 7610 C C . LEU D 2 289 ? 58.642 42.531 23.693 1.00 17.73 288 LEU Y C 1
ATOM 7611 O O . LEU D 2 289 ? 59.825 42.846 23.637 1.00 18.44 288 LEU Y O 1
ATOM 7616 N N . SER D 2 290 ? 57.818 42.986 24.635 1.00 13.85 289 SER Y N 1
ATOM 7617 C CA . SER D 2 290 ? 58.399 43.723 25.774 1.00 15.70 289 SER Y CA 1
ATOM 7618 C C . SER D 2 290 ? 58.346 42.897 27.095 1.00 15.34 289 SER Y C 1
ATOM 7619 O O . SER D 2 290 ? 57.262 42.468 27.554 1.00 15.92 289 SER Y O 1
ATOM 7622 N N . LEU D 2 291 ? 59.526 42.679 27.664 1.00 16.20 290 LEU Y N 1
ATOM 7623 C CA . LEU D 2 291 ? 59.642 42.167 29.033 1.00 15.16 290 LEU Y CA 1
ATOM 7624 C C . LEU D 2 291 ? 60.267 43.193 29.991 1.00 16.40 290 LEU Y C 1
ATOM 7625 O O . LEU D 2 291 ? 60.706 42.839 31.076 1.00 18.72 290 LEU Y O 1
ATOM 7630 N N . ALA D 2 292 ? 60.237 44.470 29.601 1.00 15.70 291 ALA Y N 1
ATOM 7631 C CA . ALA D 2 292 ? 60.863 45.530 30.370 1.00 14.59 291 ALA Y CA 1
ATOM 7632 C C . ALA D 2 292 ? 60.392 45.499 31.835 1.00 15.03 291 ALA Y C 1
ATOM 7633 O O . ALA D 2 292 ? 59.229 45.264 32.114 1.00 14.30 291 ALA Y O 1
ATOM 7635 N N . GLY D 2 293 ? 61.326 45.713 32.755 1.00 14.97 292 GLY Y N 1
ATOM 7636 C CA . GLY D 2 293 ? 60.966 45.847 34.154 1.00 16.40 292 GLY Y CA 1
ATOM 7637 C C . GLY D 2 293 ? 60.695 44.512 34.851 1.00 18.13 292 GLY Y C 1
ATOM 7638 O O . GLY D 2 293 ? 60.431 44.504 36.048 1.00 18.69 292 GLY Y O 1
ATOM 7639 N N . ASN D 2 294 ? 60.807 43.384 34.147 1.00 17.13 293 ASN Y N 1
ATOM 7640 C CA . ASN D 2 294 ? 60.811 42.072 34.824 1.00 16.71 293 ASN Y CA 1
ATOM 7641 C C . ASN D 2 294 ? 62.219 41.693 35.226 1.00 16.73 293 ASN Y C 1
ATOM 7642 O O . ASN D 2 294 ? 63.155 41.891 34.469 1.00 16.03 293 ASN Y O 1
ATOM 7647 N N . GLU D 2 295 ? 62.359 41.076 36.400 1.00 16.46 294 GLU Y N 1
ATOM 7648 C CA . GLU D 2 295 ? 63.656 40.615 36.885 1.00 18.18 294 GLU Y CA 1
ATOM 7649 C C . GLU D 2 295 ? 64.098 39.309 36.213 1.00 18.07 294 GLU Y C 1
ATOM 7650 O O . GLU D 2 295 ? 64.052 38.217 36.819 1.00 16.16 294 GLU Y O 1
ATOM 7656 N N . LEU D 2 296 ? 64.575 39.423 34.980 1.00 15.51 295 LEU Y N 1
ATOM 7657 C CA . LEU D 2 296 ? 65.007 38.275 34.185 1.00 17.11 295 LEU Y CA 1
ATOM 7658 C C . LEU D 2 296 ? 66.414 37.815 34.558 1.00 19.12 295 LEU Y C 1
ATOM 7659 O O . LEU D 2 296 ? 66.746 36.603 34.459 1.00 20.77 295 LEU Y O 1
ATOM 7664 N N . GLY D 2 297 ? 67.261 38.778 34.894 1.00 17.93 296 GLY Y N 1
ATOM 7665 C CA . GLY D 2 297 ? 68.669 38.518 35.170 1.00 18.18 296 GLY Y CA 1
ATOM 7666 C C . GLY D 2 297 ? 69.404 37.962 33.966 1.00 18.72 296 GLY Y C 1
ATOM 7667 O O . GLY D 2 297 ? 68.851 37.825 32.870 1.00 17.37 296 GLY Y O 1
ATOM 7668 N N . ASP D 2 298 ? 70.682 37.695 34.149 1.00 18.66 297 ASP Y N 1
ATOM 7669 C CA . ASP D 2 298 ? 71.497 37.184 33.065 1.00 21.08 297 ASP Y CA 1
ATOM 7670 C C . ASP D 2 298 ? 71.023 35.843 32.539 1.00 21.52 297 ASP Y C 1
ATOM 7671 O O . ASP D 2 298 ? 71.220 35.539 31.349 1.00 20.79 297 ASP Y O 1
ATOM 7676 N N . GLU D 2 299 ? 70.421 35.039 33.417 1.00 18.46 298 GLU Y N 1
ATOM 7677 C CA . GLU D 2 299 ? 69.836 33.780 32.936 1.00 21.27 298 GLU Y CA 1
ATOM 7678 C C . GLU D 2 299 ? 68.715 34.021 31.897 1.00 20.80 298 GLU Y C 1
ATOM 7679 O O . GLU D 2 299 ? 68.661 33.313 30.904 1.00 19.56 298 GLU Y O 1
ATOM 7685 N N . GLY D 2 300 ? 67.833 34.981 32.168 1.00 19.80 299 GLY Y N 1
ATOM 7686 C CA . GLY D 2 300 ? 66.794 35.394 31.238 1.00 18.15 299 GLY Y CA 1
ATOM 7687 C C . GLY D 2 300 ? 67.426 35.899 29.945 1.00 17.72 299 GLY Y C 1
ATOM 7688 O O . GLY D 2 300 ? 66.957 35.570 28.865 1.00 17.00 299 GLY Y O 1
ATOM 7689 N N . ALA D 2 301 ? 68.484 36.705 30.042 1.00 17.44 300 ALA Y N 1
ATOM 7690 C CA . ALA D 2 301 ? 69.178 37.151 28.801 1.00 17.97 300 ALA Y CA 1
ATOM 7691 C C . ALA D 2 301 ? 69.726 35.969 28.010 1.00 20.63 300 ALA Y C 1
ATOM 7692 O O . ALA D 2 301 ? 69.661 35.939 26.774 1.00 21.88 300 ALA Y O 1
ATOM 7694 N N . ARG D 2 302 ? 70.300 34.993 28.718 1.00 19.81 301 ARG Y N 1
ATOM 7695 C CA . ARG D 2 302 ? 70.894 33.874 28.054 1.00 18.90 301 ARG Y CA 1
ATOM 7696 C C . ARG D 2 302 ? 69.863 33.072 27.278 1.00 19.06 301 ARG Y C 1
ATOM 7697 O O . ARG D 2 302 ? 70.108 32.709 26.129 1.00 20.68 301 ARG Y O 1
ATOM 7705 N N . LEU D 2 303 ? 68.736 32.787 27.923 1.00 18.83 302 LEU Y N 1
ATOM 7706 C CA . LEU D 2 303 ? 67.615 32.110 27.287 1.00 19.49 302 LEU Y CA 1
ATOM 7707 C C . LEU D 2 303 ? 67.136 32.863 26.050 1.00 19.61 302 LEU Y C 1
ATOM 7708 O O . LEU D 2 303 ? 66.932 32.261 24.987 1.00 18.13 302 LEU Y O 1
ATOM 7713 N N . LEU D 2 304 ? 66.966 34.181 26.183 1.00 17.96 303 LEU Y N 1
ATOM 7714 C CA . LEU D 2 304 ? 66.464 34.972 25.030 1.00 17.32 303 LEU Y CA 1
ATOM 7715 C C . LEU D 2 304 ? 67.457 34.893 23.884 1.00 18.24 303 LEU Y C 1
ATOM 7716 O O . LEU D 2 304 ? 67.066 34.618 22.775 1.00 19.90 303 LEU Y O 1
ATOM 7721 N N . CYS D 2 305 ? 68.743 35.096 24.175 1.00 17.77 304 CYS Y N 1
ATOM 7722 C CA . CYS D 2 305 ? 69.784 35.066 23.162 1.00 19.86 304 CYS Y CA 1
ATOM 7723 C C . CYS D 2 305 ? 69.946 33.696 22.480 1.00 21.20 304 CYS Y C 1
ATOM 7724 O O . CYS D 2 305 ? 70.184 33.660 21.305 1.00 19.87 304 CYS Y O 1
ATOM 7727 N N . GLU D 2 306 ? 69.815 32.601 23.235 1.00 24.44 305 GLU Y N 1
ATOM 7728 C CA . GLU D 2 306 ? 69.761 31.239 22.654 1.00 24.06 305 GLU Y CA 1
ATOM 7729 C C . GLU D 2 306 ? 68.638 31.111 21.645 1.00 22.40 305 GLU Y C 1
ATOM 7730 O O . GLU D 2 306 ? 68.850 30.593 20.529 1.00 21.25 305 GLU Y O 1
ATOM 7736 N N . THR D 2 307 ? 67.464 31.609 22.031 1.00 19.86 306 THR Y N 1
ATOM 7737 C CA . THR D 2 307 ? 66.283 31.565 21.218 1.00 21.81 306 THR Y CA 1
ATOM 7738 C C . THR D 2 307 ? 66.471 32.422 19.958 1.00 21.24 306 THR Y C 1
ATOM 7739 O O . THR D 2 307 ? 66.086 32.005 18.873 1.00 21.46 306 THR Y O 1
ATOM 7743 N N . LEU D 2 308 ? 67.076 33.604 20.123 1.00 19.53 307 LEU Y N 1
ATOM 7744 C CA . LEU D 2 308 ? 67.324 34.507 18.997 1.00 20.73 307 LEU Y CA 1
ATOM 7745 C C . LEU D 2 308 ? 68.363 33.905 18.028 1.00 22.65 307 LEU Y C 1
ATOM 7746 O O . LEU D 2 308 ? 68.521 34.376 16.898 1.00 20.93 307 LEU Y O 1
ATOM 7751 N N . LEU D 2 309 ? 69.093 32.891 18.494 1.00 23.94 308 LEU Y N 1
ATOM 7752 C CA . LEU D 2 309 ? 70.101 32.250 17.626 1.00 27.16 308 LEU Y CA 1
ATOM 7753 C C . LEU D 2 309 ? 69.605 30.933 16.997 1.00 28.21 308 LEU Y C 1
ATOM 7754 O O . LEU D 2 309 ? 70.377 30.183 16.389 1.00 29.35 308 LEU Y O 1
ATOM 7759 N N . GLU D 2 310 ? 68.316 30.664 17.150 1.00 28.43 309 GLU Y N 1
ATOM 7760 C CA . GLU D 2 310 ? 67.633 29.511 16.551 1.00 30.87 309 GLU Y CA 1
ATOM 7761 C C . GLU D 2 310 ? 66.749 30.023 15.411 1.00 32.12 309 GLU Y C 1
ATOM 7762 O O . GLU D 2 310 ? 66.207 31.135 15.506 1.00 28.94 309 GLU Y O 1
ATOM 7768 N N . PRO D 2 311 ? 66.663 29.257 14.291 1.00 34.08 310 PRO Y N 1
ATOM 7769 C CA . PRO D 2 311 ? 65.910 29.549 13.052 1.00 33.25 310 PRO Y CA 1
ATOM 7770 C C . PRO D 2 311 ? 64.486 30.120 13.145 1.00 34.17 310 PRO Y C 1
ATOM 7771 O O . PRO D 2 311 ? 64.137 31.079 12.400 1.00 35.40 310 PRO Y O 1
ATOM 7775 N N . GLY D 2 312 ? 63.670 29.517 14.000 1.00 30.77 311 GLY Y N 1
ATOM 7776 C CA . GLY D 2 312 ? 62.232 29.801 14.013 1.00 30.46 311 GLY Y CA 1
ATOM 7777 C C . GLY D 2 312 ? 61.866 31.108 14.661 1.00 28.34 311 GLY Y C 1
ATOM 7778 O O . GLY D 2 312 ? 60.796 31.649 14.392 1.00 29.21 311 GLY Y O 1
ATOM 7779 N N . CYS D 2 313 ? 62.736 31.622 15.533 1.00 26.95 312 CYS Y N 1
ATOM 7780 C CA . CYS D 2 313 ? 62.526 32.979 16.084 1.00 24.52 312 CYS Y CA 1
ATOM 7781 C C . CYS D 2 313 ? 62.829 34.135 15.096 1.00 21.70 312 CYS Y C 1
ATOM 7782 O O . CYS D 2 313 ? 63.976 34.370 14.755 1.00 22.15 312 CYS Y O 1
ATOM 7785 N N . GLN D 2 314 ? 61.796 34.857 14.677 1.00 20.49 313 GLN Y N 1
ATOM 7786 C CA . GLN D 2 314 ? 61.929 36.006 13.777 1.00 19.28 313 GLN Y CA 1
ATOM 7787 C C . GLN D 2 314 ? 61.506 37.337 14.462 1.00 19.88 313 GLN Y C 1
ATOM 7788 O O . GLN D 2 314 ? 61.032 38.272 13.824 1.00 18.38 313 GLN Y O 1
ATOM 7794 N N . LEU D 2 315 ? 61.683 37.408 15.773 1.00 18.51 314 LEU Y N 1
ATOM 7795 C CA . LEU D 2 315 ? 61.520 38.686 16.489 1.00 16.73 314 LEU Y CA 1
ATOM 7796 C C . LEU D 2 315 ? 62.324 39.818 15.864 1.00 15.40 314 LEU Y C 1
ATOM 7797 O O . LEU D 2 315 ? 63.504 39.685 15.565 1.00 14.57 314 LEU Y O 1
ATOM 7802 N N . GLU D 2 316 ? 61.673 40.959 15.712 1.00 17.34 315 GLU Y N 1
ATOM 7803 C CA . GLU D 2 316 ? 62.281 42.132 15.089 1.00 16.46 315 GLU Y CA 1
ATOM 7804 C C . GLU D 2 316 ? 62.652 43.169 16.123 1.00 17.45 315 GLU Y C 1
ATOM 7805 O O . GLU D 2 316 ? 63.603 43.933 15.921 1.00 19.53 315 GLU Y O 1
ATOM 7811 N N . SER D 2 317 ? 61.903 43.188 17.233 1.00 16.96 316 SER Y N 1
ATOM 7812 C CA . SER D 2 317 ? 62.095 44.163 18.299 1.00 17.60 316 SER Y CA 1
ATOM 7813 C C . SER D 2 317 ? 62.001 43.523 19.701 1.00 17.56 316 SER Y C 1
ATOM 7814 O O . SER D 2 317 ? 60.977 42.908 20.056 1.00 15.54 316 SER Y O 1
ATOM 7817 N N . LEU D 2 318 ? 63.055 43.728 20.497 1.00 15.75 317 LEU Y N 1
ATOM 7818 C CA . LEU D 2 318 ? 63.096 43.241 21.888 1.00 14.51 317 LEU Y CA 1
ATOM 7819 C C . LEU D 2 318 ? 63.305 44.366 22.903 1.00 14.52 317 LEU Y C 1
ATOM 7820 O O . LEU D 2 318 ? 64.301 45.090 22.838 1.00 15.34 317 LEU Y O 1
ATOM 7825 N N . TRP D 2 319 ? 62.378 44.496 23.847 1.00 14.15 318 TRP Y N 1
ATOM 7826 C CA . TRP D 2 319 ? 62.387 45.598 24.839 1.00 16.54 318 TRP Y CA 1
ATOM 7827 C C . TRP D 2 319 ? 62.672 44.941 26.193 1.00 18.05 318 TRP Y C 1
ATOM 7828 O O . TRP D 2 319 ? 61.794 44.311 26.768 1.00 17.67 318 TRP Y O 1
ATOM 7839 N N . VAL D 2 320 ? 63.927 45.056 26.645 1.00 18.64 319 VAL Y N 1
ATOM 7840 C CA . VAL D 2 320 ? 64.406 44.447 27.911 1.00 16.28 319 VAL Y CA 1
ATOM 7841 C C . VAL D 2 320 ? 65.146 45.479 28.807 1.00 16.34 319 VAL Y C 1
ATOM 7842 O O . VAL D 2 320 ? 66.222 45.222 29.409 1.00 17.17 319 VAL Y O 1
ATOM 7846 N N . LYS D 2 321 ? 64.584 46.683 28.830 1.00 16.05 320 LYS Y N 1
ATOM 7847 C CA . LYS D 2 321 ? 65.100 47.762 29.652 1.00 16.26 320 LYS Y CA 1
ATOM 7848 C C . LYS D 2 321 ? 64.790 47.326 31.097 1.00 14.36 320 LYS Y C 1
ATOM 7849 O O . LYS D 2 321 ? 63.750 46.750 31.338 1.00 13.68 320 LYS Y O 1
ATOM 7855 N N . SER D 2 322 ? 65.692 47.593 32.044 1.00 15.48 321 SER Y N 1
ATOM 7856 C CA . SER D 2 322 ? 65.445 47.315 33.491 1.00 14.38 321 SER Y CA 1
ATOM 7857 C C . SER D 2 322 ? 65.169 45.843 33.814 1.00 15.17 321 SER Y C 1
ATOM 7858 O O . SER D 2 322 ? 64.226 45.536 34.575 1.00 15.35 321 SER Y O 1
ATOM 7861 N N . CYS D 2 323 ? 66.005 44.952 33.266 1.00 14.36 322 CYS Y N 1
ATOM 7862 C CA . CYS D 2 323 ? 65.781 43.524 33.381 1.00 15.65 322 CYS Y CA 1
ATOM 7863 C C . CYS D 2 323 ? 66.800 42.833 34.283 1.00 18.18 322 CYS Y C 1
ATOM 7864 O O . CYS D 2 323 ? 66.873 41.610 34.304 1.00 19.30 322 CYS Y O 1
ATOM 7867 N N . SER D 2 324 ? 67.544 43.641 35.037 1.00 19.01 323 SER Y N 1
ATOM 7868 C CA . SER D 2 324 ? 68.558 43.150 35.978 1.00 19.78 323 SER Y CA 1
ATOM 7869 C C . SER D 2 324 ? 69.647 42.375 35.281 1.00 19.29 323 SER Y C 1
ATOM 7870 O O . SER D 2 324 ? 70.182 41.402 35.844 1.00 20.70 323 SER Y O 1
ATOM 7873 N N . PHE D 2 325 ? 70.010 42.820 34.075 1.00 19.72 324 PHE Y N 1
ATOM 7874 C CA . PHE D 2 325 ? 71.125 42.233 33.354 1.00 19.72 324 PHE Y CA 1
ATOM 7875 C C . PHE D 2 325 ? 72.456 42.805 33.872 1.00 22.00 324 PHE Y C 1
ATOM 7876 O O . PHE D 2 325 ? 72.503 43.940 34.349 1.00 23.40 324 PHE Y O 1
ATOM 7884 N N . THR D 2 326 ? 73.535 42.030 33.743 1.00 22.28 325 THR Y N 1
ATOM 7885 C CA . THR D 2 326 ? 74.871 42.529 34.086 1.00 22.19 325 THR Y CA 1
ATOM 7886 C C . THR D 2 326 ? 75.779 42.419 32.894 1.00 22.18 325 THR Y C 1
ATOM 7887 O O . THR D 2 326 ? 75.336 41.973 31.831 1.00 22.16 325 THR Y O 1
ATOM 7891 N N . ALA D 2 327 ? 77.026 42.864 33.044 1.00 21.49 326 ALA Y N 1
ATOM 7892 C CA . ALA D 2 327 ? 77.994 42.767 31.975 1.00 24.17 326 ALA Y CA 1
ATOM 7893 C C . ALA D 2 327 ? 78.170 41.313 31.492 1.00 26.78 326 ALA Y C 1
ATOM 7894 O O . ALA D 2 327 ? 78.588 41.070 30.338 1.00 26.79 326 ALA Y O 1
ATOM 7896 N N . ALA D 2 328 ? 77.886 40.348 32.373 1.00 25.92 327 ALA Y N 1
ATOM 7897 C CA . ALA D 2 328 ? 77.914 38.940 31.970 1.00 27.70 327 ALA Y CA 1
ATOM 7898 C C . ALA D 2 328 ? 76.928 38.546 30.818 1.00 28.12 327 ALA Y C 1
ATOM 7899 O O . ALA D 2 328 ? 77.144 37.534 30.147 1.00 28.89 327 ALA Y O 1
ATOM 7901 N N . CYS D 2 329 ? 75.862 39.314 30.589 1.00 26.38 328 CYS Y N 1
ATOM 7902 C CA . CYS D 2 329 ? 74.912 38.965 29.517 1.00 26.85 328 CYS Y CA 1
ATOM 7903 C C . CYS D 2 329 ? 75.421 39.423 28.137 1.00 24.03 328 CYS Y C 1
ATOM 7904 O O . CYS D 2 329 ? 74.904 38.990 27.110 1.00 21.49 328 CYS Y O 1
ATOM 7907 N N . CYS D 2 330 ? 76.430 40.283 28.128 1.00 23.41 329 CYS Y N 1
ATOM 7908 C CA . CYS D 2 330 ? 76.839 40.939 26.907 1.00 24.93 329 CYS Y CA 1
ATOM 7909 C C . CYS D 2 330 ? 77.484 40.054 25.853 1.00 25.13 329 CYS Y C 1
ATOM 7910 O O . CYS D 2 330 ? 77.444 40.397 24.670 1.00 23.64 329 CYS Y O 1
ATOM 7913 N N . SER D 2 331 ? 78.076 38.928 26.255 1.00 24.96 330 SER Y N 1
ATOM 7914 C CA . SER D 2 331 ? 78.684 38.051 25.256 1.00 25.73 330 SER Y CA 1
ATOM 7915 C C . SER D 2 331 ? 77.593 37.284 24.536 1.00 25.88 330 SER Y C 1
ATOM 7916 O O . SER D 2 331 ? 77.727 36.962 23.362 1.00 26.29 330 SER Y O 1
ATOM 7919 N N . HIS D 2 332 ? 76.480 37.055 25.222 1.00 23.35 331 HIS Y N 1
ATOM 7920 C CA . HIS D 2 332 ? 75.317 36.472 24.587 1.00 24.67 331 HIS Y CA 1
ATOM 7921 C C . HIS D 2 332 ? 74.641 37.403 23.575 1.00 24.37 331 HIS Y C 1
ATOM 7922 O O . HIS D 2 332 ? 74.383 36.986 22.440 1.00 23.36 331 HIS Y O 1
ATOM 7929 N N . PHE D 2 333 ? 74.345 38.631 23.988 1.00 22.11 332 PHE Y N 1
ATOM 7930 C CA . PHE D 2 333 ? 73.783 39.629 23.079 1.00 21.06 332 PHE Y CA 1
ATOM 7931 C C . PHE D 2 333 ? 74.731 39.983 21.938 1.00 21.31 332 PHE Y C 1
ATOM 7932 O O . PHE D 2 333 ? 74.303 40.262 20.817 1.00 21.67 332 PHE Y O 1
ATOM 7940 N N . SER D 2 334 ? 76.016 40.016 22.244 1.00 21.07 333 SER Y N 1
ATOM 7941 C CA . SER D 2 334 ? 77.011 40.234 21.223 1.00 22.65 333 SER Y CA 1
ATOM 7942 C C . SER D 2 334 ? 76.899 39.189 20.112 1.00 22.72 333 SER Y C 1
ATOM 7943 O O . SER D 2 334 ? 76.942 39.552 18.962 1.00 24.29 333 SER Y O 1
ATOM 7946 N N . SER D 2 335 ? 76.765 37.903 20.444 1.00 23.36 334 SER Y N 1
ATOM 7947 C CA . SER D 2 335 ? 76.601 36.866 19.414 1.00 25.36 334 SER Y CA 1
ATOM 7948 C C . SER D 2 335 ? 75.339 37.086 18.603 1.00 25.86 334 SER Y C 1
ATOM 7949 O O . SER D 2 335 ? 75.349 36.813 17.391 1.00 26.08 334 SER Y O 1
ATOM 7952 N N . VAL D 2 336 ? 74.252 37.517 19.269 1.00 23.69 335 VAL Y N 1
ATOM 7953 C CA . VAL D 2 336 ? 72.974 37.847 18.583 1.00 22.48 335 VAL Y CA 1
ATOM 7954 C C . VAL D 2 336 ? 73.182 38.951 17.545 1.00 23.23 335 VAL Y C 1
ATOM 7955 O O . VAL D 2 336 ? 72.746 38.839 16.402 1.00 23.77 335 VAL Y O 1
ATOM 7959 N N . LEU D 2 337 ? 73.853 40.016 17.946 1.00 22.79 336 LEU Y N 1
ATOM 7960 C CA . LEU D 2 337 ? 74.056 41.132 17.026 1.00 24.11 336 LEU Y CA 1
ATOM 7961 C C . LEU D 2 337 ? 74.893 40.703 15.806 1.00 24.70 336 LEU Y C 1
ATOM 7962 O O . LEU D 2 337 ? 74.676 41.191 14.686 1.00 24.29 336 LEU Y O 1
ATOM 7967 N N . ALA D 2 338 ? 75.840 39.790 16.026 1.00 25.15 337 ALA Y N 1
ATOM 7968 C CA . ALA D 2 338 ? 76.761 39.360 14.970 1.00 26.82 337 ALA Y CA 1
ATOM 7969 C C . ALA D 2 338 ? 76.164 38.341 14.013 1.00 28.58 337 ALA Y C 1
ATOM 7970 O O . ALA D 2 338 ? 76.609 38.239 12.856 1.00 29.89 337 ALA Y O 1
ATOM 7972 N N . GLN D 2 339 ? 75.168 37.588 14.489 1.00 28.37 338 GLN Y N 1
ATOM 7973 C CA . GLN D 2 339 ? 74.690 36.397 13.796 1.00 29.36 338 GLN Y CA 1
ATOM 7974 C C . GLN D 2 339 ? 73.219 36.441 13.425 1.00 27.26 338 GLN Y C 1
ATOM 7975 O O . GLN D 2 339 ? 72.829 35.885 12.415 1.00 25.34 338 GLN Y O 1
ATOM 7981 N N . ASN D 2 340 ? 72.401 37.117 14.231 1.00 23.21 339 ASN Y N 1
ATOM 7982 C CA . ASN D 2 340 ? 70.961 37.097 14.019 1.00 21.22 339 ASN Y CA 1
ATOM 7983 C C . ASN D 2 340 ? 70.585 38.085 12.898 1.00 22.28 339 ASN Y C 1
ATOM 7984 O O . ASN D 2 340 ? 71.137 39.180 12.817 1.00 23.31 339 ASN Y O 1
ATOM 7989 N N . ARG D 2 341 ? 69.691 37.683 12.001 1.00 22.32 340 ARG Y N 1
ATOM 7990 C CA . ARG D 2 341 ? 69.383 38.531 10.840 1.00 24.28 340 ARG Y CA 1
ATOM 7991 C C . ARG D 2 341 ? 67.972 39.045 10.835 1.00 24.12 340 ARG Y C 1
ATOM 7992 O O . ARG D 2 341 ? 67.565 39.615 9.825 1.00 25.60 340 ARG Y O 1
ATOM 8000 N N . PHE D 2 342 ? 67.229 38.869 11.939 1.00 20.75 341 PHE Y N 1
ATOM 8001 C CA . PHE D 2 342 ? 65.865 39.401 12.043 1.00 20.27 341 PHE Y CA 1
ATOM 8002 C C . PHE D 2 342 ? 65.740 40.560 13.029 1.00 18.67 341 PHE Y C 1
ATOM 8003 O O . PHE D 2 342 ? 64.894 41.451 12.851 1.00 17.95 341 PHE Y O 1
ATOM 8011 N N . LEU D 2 343 ? 66.498 40.491 14.124 1.00 17.86 342 LEU Y N 1
ATOM 8012 C CA . LEU D 2 343 ? 66.347 41.503 15.192 1.00 19.76 342 LEU Y CA 1
ATOM 8013 C C . LEU D 2 343 ? 66.804 42.902 14.718 1.00 16.62 342 LEU Y C 1
ATOM 8014 O O . LEU D 2 343 ? 67.962 43.089 14.477 1.00 18.61 342 LEU Y O 1
ATOM 8019 N N . LEU D 2 344 ? 65.891 43.876 14.626 1.00 14.17 343 LEU Y N 1
ATOM 8020 C CA . LEU D 2 344 ? 66.233 45.215 14.156 1.00 16.57 343 LEU Y CA 1
ATOM 8021 C C . LEU D 2 344 ? 66.320 46.243 15.276 1.00 16.36 343 LEU Y C 1
ATOM 8022 O O . LEU D 2 344 ? 66.939 47.303 15.115 1.00 14.81 343 LEU Y O 1
ATOM 8027 N N . GLU D 2 345 ? 65.673 45.941 16.392 1.00 15.48 344 GLU Y N 1
ATOM 8028 C CA . GLU D 2 345 ? 65.640 46.895 17.489 1.00 18.28 344 GLU Y CA 1
ATOM 8029 C C . GLU D 2 345 ? 65.885 46.187 18.809 1.00 18.34 344 GLU Y C 1
ATOM 8030 O O . GLU D 2 345 ? 65.166 45.233 19.122 1.00 17.37 344 GLU Y O 1
ATOM 8036 N N . LEU D 2 346 ? 66.883 46.668 19.561 1.00 17.36 345 LEU Y N 1
ATOM 8037 C CA . LEU D 2 346 ? 67.149 46.183 20.912 1.00 17.58 345 LEU Y CA 1
ATOM 8038 C C . LEU D 2 346 ? 67.136 47.313 21.948 1.00 17.23 345 LEU Y C 1
ATOM 8039 O O . LEU D 2 346 ? 68.032 48.174 21.940 1.00 16.74 345 LEU Y O 1
ATOM 8044 N N . GLN D 2 347 ? 66.137 47.305 22.827 1.00 16.23 346 GLN Y N 1
ATOM 8045 C CA . GLN D 2 347 ? 66.121 48.219 23.995 1.00 17.05 346 GLN Y CA 1
ATOM 8046 C C . GLN D 2 347 ? 66.714 47.522 25.229 1.00 14.87 346 GLN Y C 1
ATOM 8047 O O . GLN D 2 347 ? 66.101 46.639 25.786 1.00 15.10 346 GLN Y O 1
ATOM 8053 N N . ILE D 2 348 ? 67.937 47.903 25.606 1.00 16.22 347 ILE Y N 1
ATOM 8054 C CA . ILE D 2 348 ? 68.613 47.260 26.738 1.00 17.58 347 ILE Y CA 1
ATOM 8055 C C . ILE D 2 348 ? 69.017 48.293 27.833 1.00 18.64 347 ILE Y C 1
ATOM 8056 O O . ILE D 2 348 ? 69.903 48.061 28.640 1.00 18.46 347 ILE Y O 1
ATOM 8061 N N . SER D 2 349 ? 68.298 49.424 27.852 1.00 17.27 348 SER Y N 1
ATOM 8062 C CA . SER D 2 349 ? 68.618 50.561 28.725 1.00 17.24 348 SER Y CA 1
ATOM 8063 C C . SER D 2 349 ? 68.442 50.136 30.187 1.00 16.82 348 SER Y C 1
ATOM 8064 O O . SER D 2 349 ? 67.723 49.184 30.447 1.00 16.61 348 SER Y O 1
ATOM 8067 N N . ASN D 2 350 ? 69.062 50.877 31.110 1.00 17.49 349 ASN Y N 1
ATOM 8068 C CA . ASN D 2 350 ? 68.873 50.679 32.553 1.00 17.61 349 ASN Y CA 1
ATOM 8069 C C . ASN D 2 350 ? 69.258 49.250 32.985 1.00 17.40 349 ASN Y C 1
ATOM 8070 O O . ASN D 2 350 ? 68.556 48.622 33.742 1.00 20.00 349 ASN Y O 1
ATOM 8075 N N . ASN D 2 351 ? 70.379 48.774 32.501 1.00 17.03 350 ASN Y N 1
ATOM 8076 C CA . ASN D 2 351 ? 70.948 47.501 32.927 1.00 18.57 350 ASN Y CA 1
ATOM 8077 C C . ASN D 2 351 ? 72.401 47.802 33.173 1.00 19.86 350 ASN Y C 1
ATOM 8078 O O . ASN D 2 351 ? 72.977 48.656 32.478 1.00 19.87 350 ASN Y O 1
ATOM 8083 N N . ARG D 2 352 ? 72.995 47.107 34.145 1.00 21.53 351 ARG Y N 1
ATOM 8084 C CA . ARG D 2 352 ? 74.376 47.396 34.582 1.00 23.36 351 ARG Y CA 1
ATOM 8085 C C . ARG D 2 352 ? 75.341 46.710 33.633 1.00 23.40 351 ARG Y C 1
ATOM 8086 O O . ARG D 2 352 ? 76.009 45.751 34.014 1.00 21.95 351 ARG Y O 1
ATOM 8094 N N . LEU D 2 353 ? 75.388 47.172 32.379 1.00 22.42 352 LEU Y N 1
ATOM 8095 C CA . LEU D 2 353 ? 76.222 46.501 31.346 1.00 22.84 352 LEU Y CA 1
ATOM 8096 C C . LEU D 2 353 ? 77.683 46.867 31.479 1.00 21.01 352 LEU Y C 1
ATOM 8097 O O . LEU D 2 353 ? 78.568 46.064 31.201 1.00 23.29 352 LEU Y O 1
ATOM 8102 N N . GLU D 2 354 ? 77.907 48.098 31.914 1.00 22.65 353 GLU Y N 1
ATOM 8103 C CA . GLU D 2 354 ? 79.206 48.707 32.145 1.00 23.74 353 GLU Y CA 1
ATOM 8104 C C . GLU D 2 354 ? 79.941 48.904 30.846 1.00 25.97 353 GLU Y C 1
ATOM 8105 O O . GLU D 2 354 ? 79.527 48.394 29.808 1.00 25.77 353 GLU Y O 1
ATOM 8111 N N . ASP D 2 355 ? 81.049 49.637 30.923 1.00 26.89 354 ASP Y N 1
ATOM 8112 C CA . ASP D 2 355 ? 81.976 49.780 29.793 1.00 28.82 354 ASP Y CA 1
ATOM 8113 C C . ASP D 2 355 ? 82.439 48.453 29.178 1.00 28.25 354 ASP Y C 1
ATOM 8114 O O . ASP D 2 355 ? 82.511 48.333 27.961 1.00 28.33 354 ASP Y O 1
ATOM 8119 N N . ALA D 2 356 ? 82.750 47.469 30.021 1.00 26.30 355 ALA Y N 1
ATOM 8120 C CA . ALA D 2 356 ? 83.119 46.137 29.560 1.00 26.83 355 ALA Y CA 1
ATOM 8121 C C . ALA D 2 356 ? 82.017 45.504 28.696 1.00 25.79 355 ALA Y C 1
ATOM 8122 O O . ALA D 2 356 ? 82.297 44.915 27.636 1.00 23.31 355 ALA Y O 1
ATOM 8124 N N . GLY D 2 357 ? 80.781 45.575 29.189 1.00 23.82 356 GLY Y N 1
ATOM 8125 C CA . GLY D 2 357 ? 79.665 44.972 28.487 1.00 24.45 356 GLY Y CA 1
ATOM 8126 C C . GLY D 2 357 ? 79.389 45.675 27.168 1.00 24.74 356 GLY Y C 1
ATOM 8127 O O . GLY D 2 357 ? 79.100 45.020 26.157 1.00 22.82 356 GLY Y O 1
ATOM 8128 N N . VAL D 2 358 ? 79.463 47.003 27.186 1.00 24.11 357 VAL Y N 1
ATOM 8129 C CA . VAL D 2 358 ? 79.255 47.813 25.955 1.00 25.77 357 VAL Y CA 1
ATOM 8130 C C . VAL D 2 358 ? 80.290 47.528 24.858 1.00 27.26 357 VAL Y C 1
ATOM 8131 O O . VAL D 2 358 ? 79.916 47.361 23.691 1.00 26.13 357 VAL Y O 1
ATOM 8135 N N . ARG D 2 359 ? 81.577 47.435 25.221 1.00 28.21 358 ARG Y N 1
ATOM 8136 C CA . ARG D 2 359 ? 82.612 47.073 24.232 1.00 28.43 358 ARG Y CA 1
ATOM 8137 C C . ARG D 2 359 ? 82.310 45.712 23.595 1.00 27.69 358 ARG Y C 1
ATOM 8138 O O . ARG D 2 359 ? 82.552 45.523 22.414 1.00 28.32 358 ARG Y O 1
ATOM 8146 N N . GLU D 2 360 ? 81.830 44.757 24.392 1.00 26.82 359 GLU Y N 1
ATOM 8147 C CA . GLU D 2 360 ? 81.467 43.429 23.881 1.00 27.86 359 GLU Y CA 1
ATOM 8148 C C . GLU D 2 360 ? 80.343 43.511 22.858 1.00 25.70 359 GLU Y C 1
ATOM 8149 O O . GLU D 2 360 ? 80.437 42.908 21.792 1.00 24.77 359 GLU Y O 1
ATOM 8155 N N . LEU D 2 361 ? 79.277 44.244 23.193 1.00 24.85 360 LEU Y N 1
ATOM 8156 C CA . LEU D 2 361 ? 78.191 44.528 22.223 1.00 24.11 360 LEU Y CA 1
ATOM 8157 C C . LEU D 2 361 ? 78.713 45.137 20.923 1.00 24.75 360 LEU Y C 1
ATOM 8158 O O . LEU D 2 361 ? 78.296 44.737 19.829 1.00 25.41 360 LEU Y O 1
ATOM 8163 N N . CYS D 2 362 ? 79.615 46.108 21.060 1.00 24.71 361 CYS Y N 1
ATOM 8164 C CA . CYS D 2 362 ? 80.250 46.756 19.918 1.00 26.79 361 CYS Y CA 1
ATOM 8165 C C . CYS D 2 362 ? 81.039 45.800 19.051 1.00 28.12 361 CYS Y C 1
ATOM 8166 O O . CYS D 2 362 ? 80.987 45.895 17.828 1.00 30.76 361 CYS Y O 1
ATOM 8169 N N . GLN D 2 363 ? 81.783 44.886 19.668 1.00 27.93 362 GLN Y N 1
ATOM 8170 C CA . GLN D 2 363 ? 82.477 43.837 18.927 1.00 29.61 362 GLN Y CA 1
ATOM 8171 C C . GLN D 2 363 ? 81.513 43.056 18.046 1.00 27.95 362 GLN Y C 1
ATOM 8172 O O . GLN D 2 363 ? 81.827 42.790 16.878 1.00 30.02 362 GLN Y O 1
ATOM 8178 N N . GLY D 2 364 ? 80.358 42.675 18.602 1.00 26.03 363 GLY Y N 1
ATOM 8179 C CA . GLY D 2 364 ? 79.308 41.909 17.884 1.00 24.11 363 GLY Y CA 1
ATOM 8180 C C . GLY D 2 364 ? 78.632 42.690 16.767 1.00 23.04 363 GLY Y C 1
ATOM 8181 O O . GLY D 2 364 ? 78.510 42.220 15.609 1.00 23.07 363 GLY Y O 1
ATOM 8182 N N . LEU D 2 365 ? 78.228 43.900 17.087 1.00 22.73 364 LEU Y N 1
ATOM 8183 C CA . LEU D 2 365 ? 77.634 44.794 16.087 1.00 24.59 364 LEU Y CA 1
ATOM 8184 C C . LEU D 2 365 ? 78.602 45.167 14.963 1.00 25.62 364 LEU Y C 1
ATOM 8185 O O . LEU D 2 365 ? 78.209 45.241 13.816 1.00 27.95 364 LEU Y O 1
ATOM 8190 N N . GLY D 2 366 ? 79.856 45.441 15.306 1.00 26.12 365 GLY Y N 1
ATOM 8191 C CA . GLY D 2 366 ? 80.897 45.747 14.315 1.00 29.42 365 GLY Y CA 1
ATOM 8192 C C . GLY D 2 366 ? 81.201 44.631 13.311 1.00 31.85 365 GLY Y C 1
ATOM 8193 O O . GLY D 2 366 ? 81.828 44.895 12.277 1.00 34.05 365 GLY Y O 1
ATOM 8194 N N . GLN D 2 367 ? 80.780 43.393 13.606 1.00 31.57 366 GLN Y N 1
ATOM 8195 C CA . GLN D 2 367 ? 80.970 42.235 12.697 1.00 31.85 366 GLN Y CA 1
ATOM 8196 C C . GLN D 2 367 ? 80.302 42.433 11.316 1.00 33.75 366 GLN Y C 1
ATOM 8197 O O . GLN D 2 367 ? 79.226 43.052 11.216 1.00 33.61 366 GLN Y O 1
ATOM 8203 N N . PRO D 2 368 ? 80.941 41.916 10.241 1.00 34.82 367 PRO Y N 1
ATOM 8204 C CA . PRO D 2 368 ? 80.317 42.018 8.914 1.00 34.21 367 PRO Y CA 1
ATOM 8205 C C . PRO D 2 368 ? 78.962 41.309 8.870 1.00 31.25 367 PRO Y C 1
ATOM 8206 O O . PRO D 2 368 ? 78.792 40.268 9.479 1.00 31.08 367 PRO Y O 1
ATOM 8210 N N . GLY D 2 369 ? 78.001 41.878 8.168 1.00 29.96 368 GLY Y N 1
ATOM 8211 C CA . GLY D 2 369 ? 76.708 41.229 8.021 1.00 30.15 368 GLY Y CA 1
ATOM 8212 C C . GLY D 2 369 ? 75.658 41.574 9.069 1.00 30.68 368 GLY Y C 1
ATOM 8213 O O . GLY D 2 369 ? 74.493 41.184 8.932 1.00 32.20 368 GLY Y O 1
ATOM 8214 N N . SER D 2 370 ? 76.034 42.329 10.093 1.00 29.09 369 SER Y N 1
ATOM 8215 C CA . SER D 2 370 ? 75.082 42.689 11.169 1.00 27.78 369 SER Y CA 1
ATOM 8216 C C . SER D 2 370 ? 73.964 43.614 10.659 1.00 25.85 369 SER Y C 1
ATOM 8217 O O . SER D 2 370 ? 74.203 44.440 9.792 1.00 26.20 369 SER Y O 1
ATOM 8220 N N . VAL D 2 371 ? 72.746 43.447 11.183 1.00 23.53 370 VAL Y N 1
ATOM 8221 C CA . VAL D 2 371 ? 71.568 44.149 10.683 1.00 21.32 370 VAL Y CA 1
ATOM 8222 C C . VAL D 2 371 ? 70.858 45.140 11.658 1.00 20.85 370 VAL Y C 1
ATOM 8223 O O . VAL D 2 371 ? 69.869 45.824 11.265 1.00 19.10 370 VAL Y O 1
ATOM 8227 N N . LEU D 2 372 ? 71.280 45.196 12.930 1.00 20.41 371 LEU Y N 1
ATOM 8228 C CA . LEU D 2 372 ? 7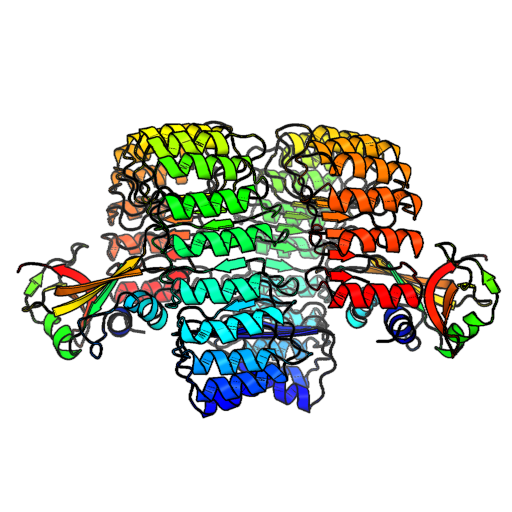0.481 45.988 13.915 1.00 18.28 371 LEU Y CA 1
ATOM 8229 C C . LEU D 2 372 ? 70.279 47.438 13.433 1.00 17.57 371 LEU Y C 1
ATOM 8230 O O . LEU D 2 372 ? 71.220 48.039 12.927 1.00 20.78 371 LEU Y O 1
ATOM 8235 N N . ARG D 2 373 ? 69.087 48.008 13.606 1.00 18.62 372 ARG Y N 1
ATOM 8236 C CA . ARG D 2 373 ? 68.820 49.381 13.165 1.00 18.28 372 ARG Y CA 1
ATOM 8237 C C . ARG D 2 373 ? 68.749 50.395 14.320 1.00 17.82 372 ARG Y C 1
ATOM 8238 O O . ARG D 2 373 ? 69.124 51.555 14.144 1.00 15.63 372 ARG Y O 1
ATOM 8246 N N . VAL D 2 374 ? 68.269 49.933 15.477 1.00 16.55 373 VAL Y N 1
ATOM 8247 C CA . VAL D 2 374 ? 68.001 50.784 16.646 1.00 17.64 373 VAL Y CA 1
ATOM 8248 C C . VAL D 2 374 ? 68.559 50.086 17.919 1.00 19.12 373 VAL Y C 1
ATOM 8249 O O . VAL D 2 374 ? 68.190 48.952 18.223 1.00 17.24 373 VAL Y O 1
ATOM 8253 N N . LEU D 2 375 ? 69.415 50.801 18.641 1.00 18.30 374 LEU Y N 1
ATOM 8254 C CA . LEU D 2 375 ? 70.001 50.332 19.874 1.00 15.40 374 LEU Y CA 1
ATOM 8255 C C . LEU D 2 375 ? 69.811 51.348 20.973 1.00 18.69 374 LEU Y C 1
ATOM 8256 O O . LEU D 2 375 ? 70.330 52.469 20.896 1.00 17.87 374 LEU Y O 1
ATOM 8261 N N . TRP D 2 376 ? 69.058 50.965 22.011 1.00 17.89 375 TRP Y N 1
ATOM 8262 C CA . TRP D 2 376 ? 68.897 51.839 23.160 1.00 19.25 375 TRP Y CA 1
ATOM 8263 C C . TRP D 2 376 ? 69.823 51.334 24.310 1.00 18.21 375 TRP Y C 1
ATOM 8264 O O . TRP D 2 376 ? 69.668 50.215 24.836 1.00 17.12 375 TRP Y O 1
ATOM 8275 N N . LEU D 2 377 ? 70.743 52.186 24.695 1.00 19.26 376 LEU Y N 1
ATOM 8276 C CA . LEU D 2 377 ? 71.683 51.907 25.796 1.00 20.01 376 LEU Y CA 1
ATOM 8277 C C . LEU D 2 377 ? 71.700 53.038 26.830 1.00 20.36 376 LEU Y C 1
ATOM 8278 O O . LEU D 2 377 ? 72.786 53.443 27.297 1.00 19.89 376 LEU Y O 1
ATOM 8283 N N . ALA D 2 378 ? 70.531 53.575 27.149 1.00 18.03 377 ALA Y N 1
ATOM 8284 C CA . ALA D 2 378 ? 70.454 54.654 28.117 1.00 18.21 377 ALA Y CA 1
ATOM 8285 C C . ALA D 2 378 ? 70.713 54.082 29.518 1.00 19.43 377 ALA Y C 1
ATOM 8286 O O . ALA D 2 378 ? 70.195 53.013 29.855 1.00 17.45 377 ALA Y O 1
ATOM 8288 N N . ASP D 2 379 ? 71.508 54.795 30.317 1.00 18.50 378 ASP Y N 1
ATOM 8289 C CA . ASP D 2 379 ? 71.707 54.407 31.738 1.00 20.08 378 ASP Y CA 1
ATOM 8290 C C . ASP D 2 379 ? 72.200 52.968 31.861 1.00 19.28 378 ASP Y C 1
ATOM 8291 O O . ASP D 2 379 ? 71.560 52.129 32.497 1.00 18.68 378 ASP Y O 1
ATOM 8296 N N . CYS D 2 380 ? 73.273 52.667 31.137 1.00 19.69 379 CYS Y N 1
ATOM 8297 C CA . CYS D 2 380 ? 73.862 51.343 31.146 1.00 20.44 379 CYS Y CA 1
ATOM 8298 C C . CYS D 2 380 ? 75.269 51.428 31.770 1.00 18.90 379 CYS Y C 1
ATOM 8299 O O . CYS D 2 380 ? 76.085 50.607 31.464 1.00 19.14 379 CYS Y O 1
ATOM 8302 N N . ASP D 2 381 ? 75.496 52.425 32.630 1.00 19.62 380 ASP Y N 1
ATOM 8303 C CA . ASP D 2 381 ? 76.835 52.681 33.214 1.00 23.36 380 ASP Y CA 1
ATOM 8304 C C . ASP D 2 381 ? 77.922 52.807 32.137 1.00 26.46 380 ASP Y C 1
ATOM 8305 O O . ASP D 2 381 ? 79.049 52.245 32.256 1.00 24.67 380 ASP Y O 1
ATOM 8310 N N . VAL D 2 382 ? 77.583 53.555 31.078 1.00 24.68 381 VAL Y N 1
ATOM 8311 C CA . VAL D 2 382 ? 78.514 53.808 30.004 1.00 24.38 381 VAL Y CA 1
ATOM 8312 C C . VAL D 2 382 ? 79.306 55.084 30.322 1.00 24.49 381 VAL Y C 1
ATOM 8313 O O . VAL D 2 382 ? 78.719 56.115 30.740 1.00 21.75 381 VAL Y O 1
ATOM 8317 N N . SER D 2 383 ? 80.623 55.028 30.107 1.00 24.09 382 SER Y N 1
ATOM 8318 C CA . SER D 2 383 ? 81.455 56.211 30.311 1.00 24.73 382 SER Y CA 1
ATOM 8319 C C . SER D 2 383 ? 82.280 56.499 29.073 1.00 25.62 382 SER Y C 1
ATOM 8320 O O . SER D 2 383 ? 82.235 55.751 28.070 1.00 25.93 382 SER Y O 1
ATOM 8323 N N . ASP D 2 384 ? 83.077 57.560 29.133 1.00 27.33 383 ASP Y N 1
ATOM 8324 C CA . ASP D 2 384 ? 84.084 57.823 28.071 1.00 29.56 383 ASP Y CA 1
ATOM 8325 C C . ASP D 2 384 ? 84.893 56.618 27.621 1.00 30.60 383 ASP Y C 1
ATOM 8326 O O . ASP D 2 384 ? 85.290 56.537 26.453 1.00 30.48 383 ASP Y O 1
ATOM 8331 N N . SER D 2 385 ? 85.101 55.653 28.521 1.00 31.98 384 SER Y N 1
ATOM 8332 C CA . SER D 2 385 ? 85.951 54.491 28.226 1.00 32.86 384 SER Y CA 1
ATOM 8333 C C . SER D 2 385 ? 85.416 53.524 27.187 1.00 33.21 384 SER Y C 1
ATOM 8334 O O . SER D 2 385 ? 86.182 52.713 26.649 1.00 35.89 384 SER Y O 1
ATOM 8337 N N . SER D 2 386 ? 84.117 53.555 26.910 1.00 31.15 385 SER Y N 1
ATOM 8338 C CA . SER D 2 386 ? 83.640 52.737 25.799 1.00 30.08 385 SER Y CA 1
ATOM 8339 C C . SER D 2 386 ? 83.333 53.537 24.516 1.00 29.06 385 SER Y C 1
ATOM 8340 O O . SER D 2 386 ? 82.875 52.976 23.531 1.00 27.54 385 SER Y O 1
ATOM 8343 N N . CYS D 2 387 ? 83.635 54.835 24.528 1.00 28.50 386 CYS Y N 1
ATOM 8344 C CA . CYS D 2 387 ? 83.371 55.719 23.387 1.00 29.30 386 CYS Y CA 1
ATOM 8345 C C . CYS D 2 387 ? 84.230 55.465 22.139 1.00 30.38 386 CYS Y C 1
ATOM 8346 O O . CYS D 2 387 ? 83.753 55.623 21.012 1.00 30.60 386 CYS Y O 1
ATOM 8349 N N . SER D 2 388 ? 85.474 55.037 22.324 1.00 31.48 387 SER Y N 1
ATOM 8350 C CA . SER D 2 388 ? 86.297 54.597 21.191 1.00 32.09 387 SER Y CA 1
ATOM 8351 C C . SER D 2 388 ? 85.684 53.352 20.514 1.00 31.15 387 SER Y C 1
ATOM 8352 O O . SER D 2 388 ? 85.700 53.222 19.280 1.00 31.30 387 SER Y O 1
ATOM 8355 N N . SER D 2 389 ? 85.145 52.447 21.322 1.00 29.19 388 SER Y N 1
ATOM 8356 C CA . SER D 2 389 ? 84.382 51.292 20.825 1.00 27.92 388 SER Y CA 1
ATOM 8357 C C . SER D 2 389 ? 83.084 51.700 20.111 1.00 26.42 388 SER Y C 1
ATOM 8358 O O . SER D 2 389 ? 82.777 51.144 19.051 1.00 27.68 388 SER Y O 1
ATOM 8361 N N . LEU D 2 390 ? 82.317 52.617 20.711 1.00 25.23 389 LEU Y N 1
ATOM 8362 C CA . LEU D 2 390 ? 81.095 53.125 20.100 1.00 24.78 389 LEU Y CA 1
ATOM 8363 C C . LEU D 2 390 ? 81.446 53.860 18.779 1.00 25.25 389 LEU Y C 1
ATOM 8364 O O . LEU D 2 390 ? 80.821 53.618 17.742 1.00 23.34 389 LEU Y O 1
ATOM 8369 N N . ALA D 2 391 ? 82.494 54.693 18.805 1.00 25.51 390 ALA Y N 1
ATOM 8370 C CA . ALA D 2 391 ? 82.902 55.426 17.614 1.00 27.53 390 ALA Y CA 1
ATOM 8371 C C . ALA D 2 391 ? 83.337 54.492 16.501 1.00 28.38 390 ALA Y C 1
ATOM 8372 O O . ALA D 2 391 ? 82.987 54.706 15.335 1.00 28.29 390 ALA Y O 1
ATOM 8374 N N . ALA D 2 392 ? 84.074 53.449 16.860 1.00 29.30 391 ALA Y N 1
ATOM 8375 C CA . ALA D 2 392 ? 84.531 52.445 15.879 1.00 29.30 391 ALA Y CA 1
ATOM 8376 C C . ALA D 2 392 ? 83.349 51.681 15.254 1.00 29.38 391 ALA Y C 1
ATOM 8377 O O . ALA D 2 392 ? 83.307 51.440 14.040 1.00 27.70 391 ALA Y O 1
ATOM 8379 N N . THR D 2 393 ? 82.379 51.329 16.092 1.00 29.00 392 THR Y N 1
ATOM 8380 C CA . THR D 2 393 ? 81.212 50.586 15.631 1.00 29.70 392 THR Y CA 1
ATOM 8381 C C . THR D 2 393 ? 80.357 51.372 14.647 1.00 27.95 392 THR Y C 1
ATOM 8382 O O . THR D 2 393 ? 79.820 50.792 13.714 1.00 26.89 392 THR Y O 1
ATOM 8386 N N . LEU D 2 394 ? 80.292 52.679 14.852 1.00 27.53 393 LEU Y N 1
ATOM 8387 C CA . LEU D 2 394 ? 79.499 53.585 14.033 1.00 27.76 393 LEU Y CA 1
ATOM 8388 C C . LEU D 2 394 ? 80.079 53.746 12.630 1.00 29.77 393 LEU Y C 1
ATOM 8389 O O . LEU D 2 394 ? 79.393 54.237 11.751 1.00 28.84 393 LEU Y O 1
ATOM 8394 N N . LEU D 2 395 ? 81.351 53.358 12.449 1.00 30.48 394 LEU Y N 1
ATOM 8395 C CA . LEU D 2 395 ? 81.983 53.291 11.139 1.00 30.68 394 LEU Y CA 1
ATOM 8396 C C . LEU D 2 395 ? 82.075 51.865 10.578 1.00 31.79 394 LEU Y C 1
ATOM 8397 O O . LEU D 2 395 ? 81.995 51.680 9.364 1.00 32.56 394 LEU Y O 1
ATOM 8402 N N . ALA D 2 396 ? 82.213 50.851 11.439 1.00 32.15 395 ALA Y N 1
ATOM 8403 C CA . ALA D 2 396 ? 82.348 49.474 10.951 1.00 33.23 395 ALA Y CA 1
ATOM 8404 C C . ALA D 2 396 ? 80.982 48.857 10.581 1.00 33.36 395 ALA Y C 1
ATOM 8405 O O . ALA D 2 396 ? 80.832 48.263 9.524 1.00 34.42 395 ALA Y O 1
ATOM 8407 N N . ASN D 2 397 ? 79.982 49.033 11.437 1.00 33.21 396 ASN Y N 1
ATOM 8408 C CA . ASN D 2 397 ? 78.637 48.597 11.127 1.00 31.07 396 ASN Y CA 1
ATOM 8409 C C . ASN D 2 397 ? 77.982 49.658 10.251 1.00 29.97 396 ASN Y C 1
ATOM 8410 O O . ASN D 2 397 ? 78.243 50.829 10.437 1.00 29.91 396 ASN Y O 1
ATOM 8415 N N . HIS D 2 398 ? 77.098 49.266 9.337 1.00 29.87 397 HIS Y N 1
ATOM 8416 C CA . HIS D 2 398 ? 76.385 50.268 8.551 1.00 30.42 397 HIS Y CA 1
ATOM 8417 C C . HIS D 2 398 ? 74.878 50.152 8.488 1.00 29.11 397 HIS Y C 1
ATOM 8418 O O . HIS D 2 398 ? 74.233 50.839 7.675 1.00 28.85 397 HIS Y O 1
ATOM 8425 N N . SER D 2 399 ? 74.329 49.308 9.365 1.00 26.29 398 SER Y N 1
ATOM 8426 C CA . SER D 2 399 ? 72.900 49.139 9.483 1.00 22.71 398 SER Y CA 1
ATOM 8427 C C . SER D 2 399 ? 72.241 50.055 10.508 1.00 20.47 398 SER Y C 1
ATOM 8428 O O . SER D 2 399 ? 71.043 50.336 10.408 1.00 18.79 398 SER Y O 1
ATOM 8431 N N . LEU D 2 400 ? 72.997 50.462 11.528 1.00 20.24 399 LEU Y N 1
ATOM 8432 C CA . LEU D 2 400 ? 72.405 51.152 12.674 1.00 21.89 399 LEU Y CA 1
ATOM 8433 C C . LEU D 2 400 ? 71.971 52.548 12.274 1.00 19.45 399 LEU Y C 1
ATOM 8434 O O . LEU D 2 400 ? 72.720 53.225 11.627 1.00 18.22 399 LEU Y O 1
ATOM 8439 N N . ARG D 2 401 ? 70.745 52.928 12.631 1.00 17.86 400 ARG Y N 1
ATOM 8440 C CA . ARG D 2 401 ? 70.166 54.190 12.214 1.00 18.16 400 ARG Y CA 1
ATOM 8441 C C . ARG D 2 401 ? 69.880 55.081 13.410 1.00 17.73 400 ARG Y C 1
ATOM 8442 O O . ARG D 2 401 ? 69.836 56.283 13.276 1.00 17.96 400 ARG Y O 1
ATOM 8450 N N . GLU D 2 402 ? 69.691 54.471 14.578 1.00 18.65 401 GLU Y N 1
ATOM 8451 C CA . GLU D 2 402 ? 69.383 55.184 15.808 1.00 20.20 401 GLU Y CA 1
ATOM 8452 C C . GLU D 2 402 ? 70.140 54.584 17.027 1.00 20.57 401 GLU Y C 1
ATOM 8453 O O . GLU D 2 402 ? 70.208 53.369 17.194 1.00 18.37 401 GLU Y O 1
ATOM 8459 N N . LEU D 2 403 ? 70.678 55.472 17.864 1.00 19.53 402 LEU Y N 1
ATOM 8460 C CA . LEU D 2 403 ? 71.457 55.092 19.034 1.00 19.29 402 LEU Y CA 1
ATOM 8461 C C . LEU D 2 403 ? 71.092 56.031 20.188 1.00 19.16 402 LEU Y C 1
ATOM 8462 O O . LEU D 2 403 ? 71.232 57.266 20.084 1.00 18.45 402 LEU Y O 1
ATOM 8467 N N . ASP D 2 404 ? 70.683 55.436 21.310 1.00 18.68 403 ASP Y N 1
ATOM 8468 C CA . ASP D 2 404 ? 70.293 56.198 22.477 1.00 18.29 403 ASP Y CA 1
ATOM 8469 C C . ASP D 2 404 ? 71.322 55.968 23.592 1.00 17.55 403 ASP Y C 1
ATOM 8470 O O . ASP D 2 404 ? 71.520 54.835 24.034 1.00 16.91 403 ASP Y O 1
ATOM 8475 N N . LEU D 2 405 ? 72.022 57.027 23.991 1.00 17.59 404 LEU Y N 1
ATOM 8476 C CA . LEU D 2 405 ? 73.039 56.915 25.053 1.00 18.95 404 LEU Y CA 1
ATOM 8477 C C . LEU D 2 405 ? 72.683 57.853 26.208 1.00 18.13 404 LEU Y C 1
ATOM 8478 O O . LEU D 2 405 ? 73.537 58.194 27.037 1.00 21.40 404 LEU Y O 1
ATOM 8483 N N . SER D 2 406 ? 71.407 58.220 26.284 1.00 17.16 405 SER Y N 1
ATOM 8484 C CA . SER D 2 406 ? 70.887 59.127 27.312 1.00 17.85 405 SER Y CA 1
ATOM 8485 C C . SER D 2 406 ? 71.267 58.683 28.733 1.00 21.93 405 SER Y C 1
ATOM 8486 O O . SER D 2 406 ? 71.368 57.461 29.003 1.00 20.96 405 SER Y O 1
ATOM 8489 N N . ASN D 2 407 ? 71.496 59.660 29.629 1.00 21.50 406 ASN Y N 1
ATOM 8490 C CA . ASN D 2 407 ? 71.550 59.352 31.061 1.00 24.28 406 ASN Y CA 1
ATOM 8491 C C . ASN D 2 407 ? 72.730 58.420 31.409 1.00 23.90 406 ASN Y C 1
ATOM 8492 O O . ASN D 2 407 ? 72.604 57.497 32.207 1.00 25.84 406 ASN Y O 1
ATOM 8497 N N . ASN D 2 408 ? 73.846 58.611 30.732 1.00 21.57 407 ASN Y N 1
ATOM 8498 C CA . ASN D 2 408 ? 75.065 57.893 31.053 1.00 23.84 407 ASN Y CA 1
ATOM 8499 C C . ASN D 2 408 ? 76.089 58.907 31.555 1.00 26.07 407 ASN Y C 1
ATOM 8500 O O . ASN D 2 408 ? 75.831 60.112 31.498 1.00 26.14 407 ASN Y O 1
ATOM 8505 N N . CYS D 2 409 ? 77.253 58.427 32.004 1.00 29.48 408 CYS Y N 1
ATOM 8506 C CA . CYS D 2 409 ? 78.310 59.296 32.550 1.00 32.29 408 CYS Y CA 1
ATOM 8507 C C . CYS D 2 409 ? 79.326 59.695 31.503 1.00 32.31 408 CYS Y C 1
ATOM 8508 O O . CYS D 2 409 ? 80.527 59.549 31.720 1.00 35.47 408 CYS Y O 1
ATOM 8511 N N . LEU D 2 410 ? 78.868 60.174 30.353 1.00 33.11 409 LEU Y N 1
ATOM 8512 C CA . LEU D 2 410 ? 79.776 60.586 29.290 1.00 31.82 409 LEU Y CA 1
ATOM 8513 C C . LEU D 2 410 ? 80.156 62.042 29.492 1.00 31.84 409 LEU Y C 1
ATOM 8514 O O . LEU D 2 410 ? 79.364 62.843 29.974 1.00 30.70 409 LEU Y O 1
ATOM 8519 N N . GLY D 2 411 ? 81.382 62.372 29.130 1.00 32.12 410 GLY Y N 1
ATOM 8520 C CA . GLY D 2 411 ? 81.800 63.764 29.175 1.00 33.93 410 GLY Y CA 1
ATOM 8521 C C . GLY D 2 411 ? 82.288 64.202 27.814 1.00 35.11 410 GLY Y C 1
ATOM 8522 O O . GLY D 2 411 ? 82.250 63.407 26.857 1.00 33.44 410 GLY Y O 1
ATOM 8523 N N . ASP D 2 412 ? 82.770 65.450 27.737 1.00 36.31 411 ASP Y N 1
ATOM 8524 C CA . ASP D 2 412 ? 83.326 66.032 26.499 1.00 36.90 411 ASP Y CA 1
ATOM 8525 C C . ASP D 2 412 ? 84.212 65.076 25.711 1.00 35.66 411 ASP Y C 1
ATOM 8526 O O . ASP D 2 412 ? 84.031 64.924 24.495 1.00 35.16 411 ASP Y O 1
ATOM 8531 N N . ALA D 2 413 ? 85.153 64.422 26.404 1.00 33.70 412 ALA Y N 1
ATOM 8532 C CA . ALA D 2 413 ? 86.106 63.535 25.742 1.00 33.49 412 ALA Y CA 1
ATOM 8533 C C . ALA D 2 413 ? 85.416 62.419 24.981 1.00 32.49 412 ALA Y C 1
ATOM 8534 O O . ALA D 2 413 ? 85.800 62.088 23.860 1.00 32.02 412 ALA Y O 1
ATOM 8536 N N . GLY D 2 414 ? 84.413 61.823 25.613 1.00 32.09 413 GLY Y N 1
ATOM 8537 C CA . GLY D 2 414 ? 83.735 60.682 25.020 1.00 29.96 413 GLY Y CA 1
ATOM 8538 C C . GLY D 2 414 ? 82.807 61.145 23.937 1.00 27.42 413 GLY Y C 1
ATOM 8539 O O . GLY D 2 414 ? 82.750 60.531 22.872 1.00 29.55 413 GLY Y O 1
ATOM 8540 N N . ILE D 2 415 ? 82.098 62.240 24.201 1.00 27.60 414 ILE Y N 1
ATOM 8541 C CA . ILE D 2 415 ? 81.174 62.802 23.232 1.00 28.12 414 ILE Y CA 1
ATOM 8542 C C . ILE D 2 415 ? 81.945 63.209 21.973 1.00 29.90 414 ILE Y C 1
ATOM 8543 O O . ILE D 2 415 ? 81.520 62.898 20.853 1.00 27.06 414 ILE Y O 1
ATOM 8548 N N . LEU D 2 416 ? 83.103 63.854 22.168 1.00 29.10 415 LEU Y N 1
ATOM 8549 C CA . LEU D 2 416 ? 83.967 64.226 21.042 1.00 30.37 415 LEU Y CA 1
ATOM 8550 C C . LEU D 2 416 ? 84.330 63.060 20.137 1.00 28.05 415 LEU Y C 1
ATOM 8551 O O . LEU D 2 416 ? 84.259 63.185 18.920 1.00 30.97 415 LEU Y O 1
ATOM 8556 N N . GLN D 2 417 ? 84.712 61.926 20.708 1.00 27.63 416 GLN Y N 1
ATOM 8557 C CA . GLN D 2 417 ? 84.991 60.737 19.920 1.00 27.44 416 GLN Y CA 1
ATOM 8558 C C . GLN D 2 417 ? 83.748 60.330 19.096 1.00 28.01 416 GLN Y C 1
ATOM 8559 O O . GLN D 2 417 ? 83.871 59.867 17.960 1.00 26.99 416 GLN Y O 1
ATOM 8565 N N . LEU D 2 418 ? 82.555 60.485 19.677 1.00 27.03 417 LEU Y N 1
ATOM 8566 C CA . LEU D 2 418 ? 81.309 60.180 18.939 1.00 27.51 417 LEU Y CA 1
ATOM 8567 C C . LEU D 2 418 ? 81.107 61.134 17.750 1.00 27.03 417 LEU Y C 1
ATOM 8568 O O . LEU D 2 418 ? 80.813 60.691 16.631 1.00 23.90 417 LEU Y O 1
ATOM 8573 N N . VAL D 2 419 ? 81.292 62.426 18.013 1.00 27.97 418 VAL Y N 1
ATOM 8574 C CA . VAL D 2 419 ? 81.144 63.470 17.009 1.00 29.05 418 VAL Y CA 1
ATOM 8575 C C . VAL D 2 419 ? 82.127 63.179 15.900 1.00 29.84 418 VAL Y C 1
ATOM 8576 O O . VAL D 2 419 ? 81.784 63.326 14.742 1.00 31.16 418 VAL Y O 1
ATOM 8580 N N . GLU D 2 420 ? 83.332 62.742 16.245 1.00 30.93 419 GLU Y N 1
ATOM 8581 C CA . GLU D 2 420 ? 84.345 62.468 15.238 1.00 32.84 419 GLU Y CA 1
ATOM 8582 C C . GLU D 2 420 ? 83.882 61.420 14.240 1.00 31.73 419 GLU Y C 1
ATOM 8583 O O . GLU D 2 420 ? 84.204 61.527 13.067 1.00 32.13 419 GLU Y O 1
ATOM 8589 N N . SER D 2 421 ? 83.140 60.411 14.712 1.00 28.98 420 SER Y N 1
ATOM 8590 C CA . SER D 2 421 ? 82.547 59.398 13.840 1.00 29.80 420 SER Y CA 1
ATOM 8591 C C . SER D 2 421 ? 81.317 59.887 13.103 1.00 28.50 420 SER Y C 1
ATOM 8592 O O . SER D 2 421 ? 81.268 59.782 11.878 1.00 28.97 420 SER Y O 1
ATOM 8595 N N . VAL D 2 422 ? 80.327 60.392 13.838 1.00 27.06 421 VAL Y N 1
ATOM 8596 C CA . VAL D 2 422 ? 79.016 60.685 13.223 1.00 27.82 421 VAL Y CA 1
ATOM 8597 C C . VAL D 2 422 ? 79.074 61.837 12.174 1.00 27.85 421 VAL Y C 1
ATOM 8598 O O . VAL D 2 422 ? 78.224 61.911 11.257 1.00 25.62 421 VAL Y O 1
ATOM 8602 N N . ARG D 2 423 ? 80.097 62.691 12.288 1.00 25.87 422 ARG Y N 1
ATOM 8603 C CA . ARG D 2 423 ? 80.279 63.780 11.344 1.00 28.39 422 ARG Y CA 1
ATOM 8604 C C . ARG D 2 423 ? 80.706 63.284 9.948 1.00 28.48 422 ARG Y C 1
ATOM 8605 O O . ARG D 2 423 ? 80.559 64.006 8.960 1.00 26.90 422 ARG Y O 1
ATOM 8613 N N . GLN D 2 424 ? 81.232 62.058 9.863 1.00 28.97 423 GLN Y N 1
ATOM 8614 C CA . GLN D 2 424 ? 81.755 61.568 8.603 1.00 31.07 423 GLN Y CA 1
ATOM 8615 C C . GLN D 2 424 ? 80.645 61.163 7.637 1.00 32.12 423 GLN Y C 1
ATOM 8616 O O . GLN D 2 424 ? 79.651 60.547 8.065 1.00 32.54 423 GLN Y O 1
ATOM 8622 N N . PRO D 2 425 ? 80.800 61.506 6.330 1.00 33.05 424 PRO Y N 1
ATOM 8623 C CA . PRO D 2 425 ? 79.847 61.075 5.287 1.00 31.66 424 PRO Y CA 1
ATOM 8624 C C . PRO D 2 425 ? 79.648 59.570 5.304 1.00 30.00 424 PRO Y C 1
ATOM 8625 O O . PRO D 2 425 ? 78.563 59.104 5.010 1.00 30.49 424 PRO Y O 1
ATOM 8629 N N . GLY D 2 426 ? 80.692 58.823 5.664 1.00 29.08 425 GLY Y N 1
ATOM 8630 C CA . GLY D 2 426 ? 80.601 57.374 5.806 1.00 29.54 425 GLY Y CA 1
ATOM 8631 C C . GLY D 2 426 ? 79.686 56.880 6.927 1.00 28.49 425 GLY Y C 1
ATOM 8632 O O . GLY D 2 426 ? 79.211 55.734 6.884 1.00 29.15 425 GLY Y O 1
ATOM 8633 N N . CYS D 2 427 ? 79.439 57.729 7.929 1.00 27.07 426 CYS Y N 1
ATOM 8634 C CA . CYS D 2 427 ? 78.519 57.374 9.025 1.00 25.58 426 CYS Y CA 1
ATOM 8635 C C . CYS D 2 427 ? 77.046 57.609 8.686 1.00 24.59 426 CYS Y C 1
ATOM 8636 O O . CYS D 2 427 ? 76.647 58.746 8.425 1.00 26.58 426 CYS Y O 1
ATOM 8639 N N . LEU D 2 428 ? 76.234 56.545 8.702 1.00 22.54 427 LEU Y N 1
ATOM 8640 C CA . LEU D 2 428 ? 74.858 56.666 8.249 1.00 23.07 427 LEU Y CA 1
ATOM 8641 C C . LEU D 2 428 ? 73.816 56.726 9.376 1.00 24.72 427 LEU Y C 1
ATOM 8642 O O . LEU D 2 428 ? 72.593 56.561 9.127 1.00 24.84 427 LEU Y O 1
ATOM 8647 N N . LEU D 2 429 ? 74.288 56.981 10.605 1.00 22.21 428 LEU Y N 1
ATOM 8648 C CA . LEU D 2 429 ? 73.389 57.223 11.728 1.00 22.02 428 LEU Y CA 1
ATOM 8649 C C . LEU D 2 429 ? 72.430 58.382 11.452 1.00 22.28 428 LEU Y C 1
ATOM 8650 O O . LEU D 2 429 ? 72.841 59.461 11.018 1.00 21.27 428 LEU Y O 1
ATOM 8655 N N . GLU D 2 430 ? 71.148 58.171 11.737 1.00 18.70 429 GLU Y N 1
ATOM 8656 C CA . GLU D 2 430 ? 70.158 59.241 11.540 1.00 19.49 429 GLU Y CA 1
ATOM 8657 C C . GLU D 2 430 ? 69.638 59.884 12.816 1.00 17.80 429 GLU Y C 1
ATOM 8658 O O . GLU D 2 430 ? 69.074 60.992 12.782 1.00 17.05 429 GLU Y O 1
ATOM 8664 N N . GLN D 2 431 ? 69.820 59.214 13.945 1.00 16.90 430 GLN Y N 1
ATOM 8665 C CA . GLN D 2 431 ? 69.352 59.792 15.192 1.00 18.83 430 GLN Y CA 1
ATOM 8666 C C . GLN D 2 431 ? 70.261 59.394 16.362 1.00 18.77 430 GLN Y C 1
ATOM 8667 O O . GLN D 2 431 ? 70.641 58.216 16.518 1.00 18.07 430 GLN Y O 1
ATOM 8673 N N . LEU D 2 432 ? 70.682 60.406 17.116 1.00 19.71 431 LEU Y N 1
ATOM 8674 C CA . LEU D 2 432 ? 71.532 60.202 18.286 1.00 21.54 431 LEU Y CA 1
ATOM 8675 C C . LEU D 2 432 ? 70.871 60.901 19.466 1.00 21.96 431 LEU Y C 1
ATOM 8676 O O . LEU D 2 432 ? 70.662 62.114 19.434 1.00 21.85 431 LEU Y O 1
ATOM 8681 N N . VAL D 2 433 ? 70.544 60.122 20.503 1.00 19.17 432 VAL Y N 1
ATOM 8682 C CA . VAL D 2 433 ? 69.762 60.615 21.616 1.00 18.18 432 VAL Y CA 1
ATOM 8683 C C . VAL D 2 433 ? 70.708 60.768 22.805 1.00 20.02 432 VAL Y C 1
ATOM 8684 O O . VAL D 2 433 ? 71.439 59.830 23.154 1.00 17.54 432 VAL Y O 1
ATOM 8688 N N . LEU D 2 434 ? 70.678 61.949 23.419 1.00 21.14 433 LEU Y N 1
ATOM 8689 C CA . LEU D 2 434 ? 71.677 62.298 24.419 1.00 22.57 433 LEU Y CA 1
ATOM 8690 C C . LEU D 2 434 ? 71.077 63.090 25.559 1.00 23.56 433 LEU Y C 1
ATOM 8691 O O . LEU D 2 434 ? 71.655 64.084 26.049 1.00 24.60 433 LEU Y O 1
ATOM 8696 N N . TYR D 2 435 ? 69.912 62.652 26.000 1.00 23.07 434 TYR Y N 1
ATOM 8697 C CA . TYR D 2 435 ? 69.229 63.300 27.104 1.00 22.15 434 TYR Y CA 1
ATOM 8698 C C . TYR D 2 435 ? 70.076 63.178 28.380 1.00 21.39 434 TYR Y C 1
ATOM 8699 O O . TYR D 2 435 ? 70.762 62.167 28.561 1.00 18.76 434 TYR Y O 1
ATOM 8708 N N . ASP D 2 436 ? 69.974 64.197 29.249 1.00 22.25 435 ASP Y N 1
ATOM 8709 C CA . ASP D 2 436 ? 70.648 64.273 30.555 1.00 23.84 435 ASP Y CA 1
ATOM 8710 C C . ASP D 2 436 ? 72.130 64.022 30.602 1.00 25.82 435 ASP Y C 1
ATOM 8711 O O . ASP D 2 436 ? 72.635 63.416 31.543 1.00 27.97 435 ASP Y O 1
ATOM 8716 N N . ILE D 2 437 ? 72.819 64.468 29.573 1.00 24.78 436 ILE Y N 1
ATOM 8717 C CA . ILE D 2 437 ? 74.243 64.352 29.535 1.00 24.96 436 ILE Y CA 1
ATOM 8718 C C . ILE D 2 437 ? 74.791 65.790 29.536 1.00 26.57 436 ILE Y C 1
ATOM 8719 O O . ILE D 2 437 ? 74.329 66.641 28.755 1.00 26.41 436 ILE Y O 1
ATOM 8724 N N . TYR D 2 438 ? 75.740 66.048 30.427 1.00 27.06 437 TYR Y N 1
ATOM 8725 C CA . TYR D 2 438 ? 76.324 67.375 30.565 1.00 27.81 437 TYR Y CA 1
ATOM 8726 C C . TYR D 2 438 ? 77.563 67.489 29.679 1.00 27.33 437 TYR Y C 1
ATOM 8727 O O . TYR D 2 438 ? 78.431 66.623 29.704 1.00 28.47 437 TYR Y O 1
ATOM 8736 N N . TRP D 2 439 ? 77.617 68.538 28.867 1.00 26.70 438 TRP Y N 1
ATOM 8737 C CA . TRP D 2 439 ? 78.795 68.850 28.083 1.00 27.11 438 TRP Y CA 1
ATOM 8738 C C . TRP D 2 439 ? 79.064 70.353 28.180 1.00 26.94 438 TRP Y C 1
ATOM 8739 O O . TRP D 2 439 ? 78.148 71.122 28.442 1.00 26.55 438 TRP Y O 1
ATOM 8750 N N . SER D 2 440 ? 80.313 70.766 27.969 1.00 29.98 439 SER Y N 1
ATOM 8751 C CA . SER D 2 440 ? 80.675 72.217 28.010 1.00 31.93 439 SER Y CA 1
ATOM 8752 C C . SER D 2 440 ? 79.945 73.109 27.003 1.00 32.56 439 SER Y C 1
ATOM 8753 O O . SER D 2 440 ? 79.244 72.640 26.101 1.00 32.20 439 SER Y O 1
ATOM 8756 N N . GLU D 2 441 ? 80.099 74.415 27.198 1.00 33.76 440 GLU Y N 1
ATOM 8757 C CA . GLU D 2 441 ? 79.655 75.430 26.266 1.00 35.85 440 GLU Y CA 1
ATOM 8758 C C . GLU D 2 441 ? 80.353 75.222 24.903 1.00 32.83 440 GLU Y C 1
ATOM 8759 O O . GLU D 2 441 ? 79.730 75.343 23.865 1.00 32.75 440 GLU Y O 1
ATOM 8765 N N . GLU D 2 442 ? 81.619 74.831 24.919 1.00 33.57 441 GLU Y N 1
ATOM 8766 C CA . GLU D 2 442 ? 82.359 74.539 23.696 1.00 35.99 441 GLU Y CA 1
ATOM 8767 C C . GLU D 2 442 ? 81.821 73.298 22.982 1.00 35.76 441 GLU Y C 1
ATOM 8768 O O . GLU D 2 442 ? 81.678 73.304 21.770 1.00 37.37 441 GLU Y O 1
ATOM 8774 N N . MET D 2 443 ? 81.525 72.237 23.738 1.00 35.65 442 MET Y N 1
ATOM 8775 C CA . MET D 2 443 ? 80.907 71.041 23.157 1.00 33.62 442 MET Y CA 1
ATOM 8776 C C . MET D 2 443 ? 79.508 71.355 22.613 1.00 32.17 442 MET Y C 1
ATOM 8777 O O . MET D 2 443 ? 79.133 70.878 21.540 1.00 30.60 442 MET Y O 1
ATOM 8782 N N . GLU D 2 444 ? 78.764 72.186 23.340 1.00 32.41 443 GLU Y N 1
ATOM 8783 C CA . GLU D 2 444 ? 77.462 72.644 22.895 1.00 33.40 443 GLU Y CA 1
ATOM 8784 C C . GLU D 2 444 ? 77.552 73.320 21.531 1.00 35.73 443 GLU Y C 1
ATOM 8785 O O . GLU D 2 444 ? 76.766 72.999 20.636 1.00 36.17 443 GLU Y O 1
ATOM 8791 N N . ASP D 2 445 ? 78.498 74.256 21.387 1.00 37.48 444 ASP Y N 1
ATOM 8792 C CA . ASP D 2 445 ? 78.751 74.915 20.101 1.00 37.95 444 ASP Y CA 1
ATOM 8793 C C . ASP D 2 445 ? 79.057 73.887 19.012 1.00 37.55 444 ASP Y C 1
ATOM 8794 O O . ASP D 2 445 ? 78.555 73.986 17.887 1.00 38.66 444 ASP Y O 1
ATOM 8799 N N . ARG D 2 446 ? 79.897 72.910 19.348 1.00 36.72 445 ARG Y N 1
ATOM 8800 C CA . ARG D 2 446 ? 80.273 71.878 18.401 1.00 35.07 445 ARG Y CA 1
ATOM 8801 C C . ARG D 2 446 ? 79.081 71.029 17.972 1.00 33.82 445 ARG Y C 1
ATOM 8802 O O . ARG D 2 446 ? 78.942 70.706 16.805 1.00 33.05 445 ARG Y O 1
ATOM 8810 N N . LEU D 2 447 ? 78.237 70.650 18.923 1.00 32.52 446 LEU Y N 1
ATOM 8811 C CA . LEU D 2 447 ? 77.056 69.852 18.604 1.00 29.66 446 LEU Y CA 1
ATOM 8812 C C . LEU D 2 447 ? 75.995 70.609 17.796 1.00 29.34 446 LEU Y C 1
ATOM 8813 O O . LEU D 2 447 ? 75.382 70.043 16.895 1.00 28.78 446 LEU Y O 1
ATOM 8818 N N . GLN D 2 448 ? 75.772 71.877 18.114 1.00 30.77 447 GLN Y N 1
ATOM 8819 C CA . GLN D 2 448 ? 74.829 72.688 17.331 1.00 30.95 447 GLN Y CA 1
ATOM 8820 C C . GLN D 2 448 ? 75.318 72.821 15.877 1.00 30.03 447 GLN Y C 1
ATOM 8821 O O . GLN D 2 448 ? 74.510 72.812 14.926 1.00 28.78 447 GLN Y O 1
ATOM 8827 N N . ALA D 2 449 ? 76.641 72.913 15.711 1.00 27.59 448 ALA Y N 1
ATOM 8828 C CA . ALA D 2 449 ? 77.230 72.994 14.382 1.00 28.55 448 ALA Y CA 1
ATOM 8829 C C . ALA D 2 449 ? 77.074 71.664 13.637 1.00 27.08 448 ALA Y C 1
ATOM 8830 O O . ALA D 2 449 ? 76.782 71.646 12.440 1.00 27.52 448 ALA Y O 1
ATOM 8832 N N . LEU D 2 450 ? 77.295 70.557 14.341 1.00 25.51 449 LEU Y N 1
ATOM 8833 C CA . LEU D 2 450 ? 77.089 69.228 13.774 1.00 23.80 449 LEU Y CA 1
ATOM 8834 C C . LEU D 2 450 ? 75.656 69.129 13.201 1.00 25.11 449 LEU Y C 1
ATOM 8835 O O . LEU D 2 450 ? 75.449 68.642 12.068 1.00 25.48 449 LEU Y O 1
ATOM 8840 N N . GLU D 2 451 ? 74.690 69.612 13.979 1.00 26.92 450 GLU Y N 1
ATOM 8841 C CA . GLU D 2 451 ? 73.265 69.569 13.615 1.00 29.38 450 GLU Y CA 1
ATOM 8842 C C . GLU D 2 451 ? 72.955 70.327 12.322 1.00 28.95 450 GLU Y C 1
ATOM 8843 O O . GLU D 2 451 ? 72.308 69.784 11.403 1.00 27.18 450 GLU Y O 1
ATOM 8849 N N . LYS D 2 452 ? 73.487 71.549 12.233 1.00 29.81 451 LYS Y N 1
ATOM 8850 C CA . LYS D 2 452 ? 73.369 72.391 11.039 1.00 29.91 451 LYS Y CA 1
ATOM 8851 C C . LYS D 2 452 ? 74.114 71.791 9.863 1.00 27.71 451 LYS Y C 1
ATOM 8852 O O . LYS D 2 452 ? 73.643 71.859 8.728 1.00 28.52 451 LYS Y O 1
ATOM 8858 N N . ASP D 2 453 ? 75.295 71.242 10.132 1.00 27.71 452 ASP Y N 1
ATOM 8859 C CA . ASP D 2 453 ? 76.209 70.802 9.087 1.00 26.58 452 ASP Y CA 1
ATOM 8860 C C . ASP D 2 453 ? 75.828 69.446 8.534 1.00 26.15 452 ASP Y C 1
ATOM 8861 O O . ASP D 2 453 ? 76.166 69.100 7.386 1.00 24.87 452 ASP Y O 1
ATOM 8866 N N . LYS D 2 454 ? 75.228 68.625 9.379 1.00 24.44 453 LYS Y N 1
ATOM 8867 C CA . LYS D 2 454 ? 74.771 67.314 8.934 1.00 24.71 453 LYS Y CA 1
ATOM 8868 C C . LYS D 2 454 ? 73.295 67.084 9.279 1.00 23.57 453 LYS Y C 1
ATOM 8869 O O . LYS D 2 454 ? 72.976 66.297 10.211 1.00 22.78 453 LYS Y O 1
ATOM 8875 N N . PRO D 2 455 ? 72.380 67.789 8.560 1.00 21.66 454 PRO Y N 1
ATOM 8876 C CA . PRO D 2 455 ? 70.965 67.767 8.994 1.00 19.64 454 PRO Y CA 1
ATOM 8877 C C . PRO D 2 455 ? 70.266 66.402 8.864 1.00 20.20 454 PRO Y C 1
ATOM 8878 O O . PRO D 2 455 ? 69.222 66.233 9.452 1.00 22.28 454 PRO Y O 1
ATOM 8882 N N . SER D 2 456 ? 70.818 65.467 8.095 1.00 20.15 455 SER Y N 1
ATOM 8883 C CA . SER D 2 456 ? 70.331 64.050 8.082 1.00 22.81 455 SER Y CA 1
ATOM 8884 C C . SER D 2 456 ? 70.459 63.324 9.457 1.00 22.46 455 SER Y C 1
ATOM 8885 O O . SER D 2 456 ? 69.820 62.281 9.685 1.00 21.42 455 SER Y O 1
ATOM 8888 N N . LEU D 2 457 ? 71.323 63.858 10.315 1.00 23.42 456 LEU Y N 1
ATOM 8889 C CA . LEU D 2 457 ? 71.504 63.373 11.697 1.00 23.93 456 LEU Y CA 1
ATOM 8890 C C . LEU D 2 457 ? 70.811 64.279 12.708 1.00 25.35 456 LEU Y C 1
ATOM 8891 O O . LEU D 2 457 ? 71.138 65.470 12.859 1.00 23.93 456 LEU Y O 1
ATOM 8896 N N . ARG D 2 458 ? 69.819 63.719 13.384 1.00 23.66 457 ARG Y N 1
ATOM 8897 C CA . ARG D 2 458 ? 69.096 64.453 14.398 1.00 24.29 457 ARG Y CA 1
ATOM 8898 C C . ARG D 2 458 ? 69.656 64.081 15.769 1.00 25.75 457 ARG Y C 1
ATOM 8899 O O . ARG D 2 458 ? 69.623 62.889 16.175 1.00 23.32 457 ARG Y O 1
ATOM 8907 N N . VAL D 2 459 ? 70.197 65.090 16.460 1.00 25.49 458 VAL Y N 1
ATOM 8908 C CA . VAL D 2 459 ? 70.695 64.916 17.825 1.00 26.32 458 VAL Y CA 1
ATOM 8909 C C . VAL D 2 459 ? 69.584 65.345 18.775 1.00 29.26 458 VAL Y C 1
ATOM 8910 O O . VAL D 2 459 ? 69.030 66.443 18.647 1.00 28.51 458 VAL Y O 1
ATOM 8914 N N . ILE D 2 460 ? 69.228 64.483 19.722 1.00 26.81 459 ILE Y N 1
ATOM 8915 C CA . ILE D 2 460 ? 68.098 64.800 20.565 1.00 25.11 459 ILE Y CA 1
ATOM 8916 C C . ILE D 2 460 ? 68.548 64.970 22.021 1.00 24.12 459 ILE Y C 1
ATOM 8917 O O . ILE D 2 460 ? 69.275 64.137 22.531 1.00 25.06 459 ILE Y O 1
ATOM 8922 N N . SER D 2 461 ? 68.106 66.049 22.661 1.00 22.99 460 SER Y N 1
ATOM 8923 C CA . SER D 2 461 ? 68.308 66.266 24.101 1.00 24.16 460 SER Y CA 1
ATOM 8924 C C . SER D 2 461 ? 67.282 67.287 24.610 1.00 24.52 460 SER Y C 1
ATOM 8925 O O . SER D 2 461 ? 67.311 67.739 25.770 1.00 21.83 460 SER Y O 1
#

Nearest PDB structures (foldseek):
  1z7x-assembly1_Z  TM=1.004E+00  e=8.927E-27  Homo sapiens
  2e0m-assembly1_A  TM=9.903E-01  e=8.268E-25  Homo sapiens
  3tsr-assembly2_B  TM=9.892E-01  e=1.942E-22  Mus musculus
  3di9-assembly1_A  TM=9.843E-01  e=7.603E-22  Bos taurus
  1izp-assembly1_A  TM=9.869E-01  e=1.249E-21  Bos taurus

Solvent-accessible surface area: 42867 Å² total; per-residue (Å²): 119,46,23,16,121,28,6,57,56,7,16,14,14,43,149,38,73,57,96,18,72,94,66,19,0,56,77,12,0,68,101,56,51,0,20,55,13,38,14,5,30,23,4,10,0,0,11,28,71,66,89,55,0,46,64,0,2,143,50,102,130,36,95,3,96,24,51,90,43,33,0,17,41,3,112,69,42,16,61,1,0,17,0,101,32,43,33,12,20,91,84,93,105,22,44,10,133,21,24,54,63,94,58,18,0,20,0,0,0,35,48,118,111,71,28,5,10,22,25,27,37,47,40,120,80,134,60,59,54,56,7,26,0,15,0,30,21,34,153,11,64,114,72,48,8,64,118,3,42,63,17,0,75,82,0,65,22,0,74,0,8,18,2,35,3,71,77,68,38,0,115,50,0,12,72,4,3,96,90,1,80,44,2,16,29,1,24,0,63,30,3,146,8,19,36,87,0,1,71,14,0,0,68,0,0,88,29,147,44,20,109,0,75,95,3,5,0,26,54,0,65,1,54,27,93,6,0,30,43,0,7,64,3,4,96,79,9,33,26,3,50,26,0,39,0,5,44,4,124,4,16,37,81,3,1,69,73,2,4,99,0,2,72,23,111,78,4,71,4,8,70,1,36,1,55,125,0,66,2,37,38,54,0,0,102,26,3,2,25,4,2,112,49,17,22,33,2,29,18,2,5,0,3,37,6,95,0,71,67,48,1,0,114,32,2,5,97,1,2,111,76,5,81,0,46,0,44,10,2,55,0,25,36,0,37,2,41,31,69,0,0,140,40,0,22,12,0,2,27,63,14,42,16,2,89,51,0,2,0,0,42,6,183,0,18,23,88,0,0,42,38,0,5,67,0,4,68,86,118,52,3,44,6,110,13,0,17,0,21,69,0,53,1,60,24,125,0,0,16,16,0,10,143,2,1,125,58,18,51,10,3,30,35,0,1,0,0,25,2,130,4,18,44,79,0,0,75,42,0,0,74,9,4,67,61,129,32,4,17,0,60,7,0,12,0,24,37,0,62,1,58,26,76,0,0,54,62,0,15,37,1,6,20,107,14,98,61,3,19,29,0,10,0,5,53,4,180,0,67,39,61,0,0,124,46,1,8,101,0,4,22,86,126,48,13,17,2,92,19,4,41,0,5,51,0,60,0,35,43,73,1,0,60,17,5,14,64,11,10,66,62,9,69,26,11,34,39,1,12,0,0,22,4,45,1,2,53,62,0,1,70,61,0,5,79,5,0,136,66,98,28,1,11,5,70,24,2,4,0,3,35,3,16,6,27,48,129,1,20,85,106,6,89,49,10,55,149,92,25,45,34,2,110,24,10,30,143,44,42,18,119,47,4,64,59,10,10,12,15,45,147,36,70,55,93,17,67,91,86,22,0,61,82,17,0,53,103,55,45,0,19,52,8,48,14,2,26,22,4,10,0,0,9,28,69,61,106,60,0,48,78,0,3,141,50,93,119,36,97,3,96,33,54,57,36,22,0,19,41,1,103,71,47,12,59,1,0,18,0,101,28,43,31,12,22,82,85,100,99,22,42,9,136,20,22,58,66,95,61,23,0,20,0,0,0,14,46,118,106,71,23,4,18,21,20,22,35,45,42,119,81,130,59,59,44,52,4,30,0,28,0,21,19,33,147,4,70,120,65,59,12,62,115,3,37,66,21,0,80,70,2,64,42,0,60,0,0,17,0,39,4,68,88,74,28,0,144,46,0,16,67,3,6,150,76,13,96,35,8,14,45,0,23,0,76,25,2,146,4,20,34,93,0,2,69,19,0,0,85,3,3,103,35,133,64,24,123,0,71,98,3,7,0,23,70,0,64,5,56,23,93,7,0,23,53,0,3,62,14,4,94,80,7,34,27,3,52,25,0,38,1,4,49,3,128,4,19,42,86,1,0,81,68,3,2,72,0,5,75,29,109,78,3,64,5,12,65,2,36,0,44,123,0,61,0,37,41,72,1,0,83,26,3,0,37,3,2,83,47,17,27,32,3,5,25,1,1,0,4,43,5,90,0,70,61,48,1,0,114,48,0,5,90,0,0,118,74,6,75,0,46,0,64,8,0,53,0,26,38,0,35,2,40,31,68,1,0,136,38,0,22,26,2,0,25,55,13,47,19,3,53,47,0,2,0,0,41,8,184,0,18,31,100,0,0,44,38,0,0,80,1,6,58,75,125,44,3,49,6,97,8,0,17,0,23,69,0,54,1,49,22,164,0,0,24,31,0,9,89,1,3,110,58,28,40,15,8,39,21,0,1,0,0,26,2,128,5,18,42,91,0,0,114,41,0,2,80,6,5,75,77,121,28,3,8,1,62,4,0,15,0,22,37,0,56,2,60,28,71,0,0,56,58,0,16,37,2,6,19,113,11,71,47,4,58,30,0,23,0,3,42,2,163,0,64,28,57,0,0,90,51,2,10,113,3,5,21,85,120,43,14,23,2,97,27,6,31,1,5,45,0,65,0,31,48,63,0,0,63,24,5,13,60,10,11,62,65,7,68,20,12,18,13,2,9,0,0,23,4,46,0,6,52,67,0,1,56,57,1,6,64,4,0,121,70,96,28,2,14,5,51,25,2,2,1,4,36,12,6,11,19,97,106,8,36,100,97,2,95,44,9,54,147,92,23,42,25,3,118,20,10,41

Sequence (1172 aa):
ESRAKKFQRQHMDSDSSPSSSSTYCNQMMRRRNMTQGRCKPVNTFVHEPLVDVQNVCFQEKVTCKNGQGNCYKSNSSMHITDCRLTNGSRYPNCAYRTSPKERHIIVACEGSPYVPVHFDASVEDSSLDIQSLDIQCEELSDARWAELLPLLQQCQVVRLDDCGLTEARCKDISSALRVNPALAELNLRSNELGDVGVHCVLQGLQTPSCKIQKLSLQNCCLTGAGCGVLSSTLRTLPTLQELHLSDNLLGDAGLQLLCEGLLDPQCRLEKLQLEYCSLSAASCEPLASVLRAKPDFKELTVSNNDINEAGVRVLCQGLKDSPCQLEALKLESCGVTSDNCRDLCGIVASKASLRELALGSNKLGDVGMAELCPGLLHPSSRLRTLWIWECGITAKGCGDLCRVLRAKESLKELSLAGNELGDEGARLLCETLLEPGCQLESLWVKSCSFTAACCSHFSSVLAQNRFLLELQISNNRLEDAGVRELCQGLGQPGSVLRVLWLADCDVSDSSCSSLAATLLANHSLRELDLSNNCLGDAGILQLVESVRQPGCLLEQLVLYDIYWSEEMEDRLQALEKDKPSLRVISESRAKKFQRQHMDSDSSPSSSSTYCNQMMRRRNMTQGRCKPVNTFVHEPLVDVQNVCFQEKVTCKNGQGNCYKSNSSMHITDCRLTNGSRYPNCAYRTSPKERHIIVACEGSPYVPVHFDASVEDSSLDIQSLDIQCEELSDARWAELLPLLQQCQVVRLDDCGLTEARCKDISSALRVNPALAELNLRSNELGDVGVHCVLQGLQTPSCKIQKLSLQNCCLTGAGCGVLSSTLRTLPTLQELHLSDNLLGDAGLQLLCEGLLDPQCRLEKLQLEYCSLSAASCEPLASVLRAKPDFKELTVSNNDINEAGVRVLCQGLKDSPCQLEALKLESCGVTSDNCRDLCGIVASKASLRELALGSNKLGDVGMAELCPGLLHPSSRLRTLWIWECGITAKGCGDLCRVLRAKESLKELSLAGNELGDEGARLLCETLLEPGCQLESLWVKSCSFTAACCSHFSSVLAQNRFLLELQISNNRLEDAGVRELCQGLGQPGSVLRVLWLADCDVSDSSCSSLAATLLANHSLRELDLSNNCLGDAGILQLVESVRQPGCLLEQLVLYDIYWSEEMEDRLQALEKDKPSLRVIS

Secondary structure (DSSP, 8-state):
-EEEEEEEEES----HHHHHHHHHHHTT-SEEEEESS---HHHHHHHHHHHHT-TT--EEE-TT---HHHHHHHHHHTT-STT----EEE-TTS--BGGGHHHHHHHTTS-TT--EEE--SSB-HHHHHHHHHHHHTSTT----EEE-TTS--BGGGHHHHHHHHHH-TT--EEE--SSB-HHHHHHHHHHHHHHS-----EEE-TTS--BTTHHHHHHHHHHH-TT--EEE--SSB-HHHHHHHHHHHHTSTT----EEE-TTS---HHHHHHHHHHHHH-TT--EEE-TT---HHHHHHHHHHHHTSTT----EEE-TTS--BGGGHHHHHHHHHH-SS--EEE--SSB-HHHHHHHHHHHHTSTT----EEE-TTS---HHHHHHHHHHHHH-----EEE--SSS--HHHHHHHHHHHTSTT----EEE-TT----HHHHHHHHHHHHH-TTSEEE-/--HHHHHHHHHB-TTS-SS--TTHHHHHHHHTT-SSSS--SEEEEE-S-HHHHHHGGGSEEE--TTS-S-EEE-SS-EEEEEEEE-TT-BTTB--EEEEEEEEEEEEEEETTTTEEEEEEEEE---/-EEEEEEEEES----HHHHHHHHHHHTT-SEEEEESS---HHHHHHHHHHHHT-S---EEE--S---HHHHHHHHHHHH-STT----EEE-TTS---GGGHHHHHHHHTT-TT--EEE--SS--HHHHHHHHHHHHHSTT----EEE-TTS---GGGHHHHHHHHHH-TT--EEE--SS--HHHHHHHHHHHHHHS-----EEE-TTS---TTHHHHHHHHHHH-TT--EEE--SS--HHHHHHHHHHHHTSTT----EEE-TTSS--HHHHHHHHHHHHH-TT--EEE-TTS--HHHHHHHHHHHHTSTT----EEE-TTS--BGGGHHHHHHHHHH-SS--EEE--SSB-HHHHHHHHHHHHTSTT----EEE-TTS--BGGGHHHHHHHHHH-----EEE--SSB--HHHHHHHHHHHTSTT----EEE-TT----HHHHHHHHHHHHH-TTSEEE-/--HHHHHHHHHB-TTS-SS--TTHHHHHHHHTT-SSSS--SEEEEE-S-HHHHHHGGGSEEE--TTS-S-EEE-SS-EEEEEEEE-TT-BTTB--EEEEEEEEEEEEEEETTTTEEEEEEEEE---